Protein AF-A0A9P1BE77-F1 (afdb_monomer_lite)

InterPro domains:
  IPR003439 ABC transporter-like, ATP-binding domain [PF00005] (282-421)
  IPR003439 ABC transporter-like, ATP-binding domain [PS50893] (266-493)
  IPR003593 AAA+ ATPase domain [SM00382] (289-470)
  IPR003669 Thymidylate synthase ThyX [MF_01408] (840-1059)
  IPR003669 Thymidylate synthase ThyX [PF02511] (847-1041)
  IPR003669 Thymidylate synthase ThyX [PS51331] (843-1053)
  IPR003669 Thymidylate synthase ThyX [TIGR02170] (845-1051)
  IPR003669 Thymidylate synthase ThyX [cd20175] (847-1041)
  IPR017871 ABC transporter-like, conserved site [PS00211] (394-408)
  IPR027417 P-loop containing nucleoside triphosphate hydrolase [G3DSA:3.40.50.300] (255-488)
  IPR027417 P-loop containing nucleoside triphosphate hydrolase [SSF52540] (265-482)
  IPR032688 ABC-2 type transporter permease protein NosY-like [PF12679] (589-740)
  IPR036098 Thymidylate synthase ThyX superfamily [G3DSA:3.30.1360.170] (825-1066)
  IPR036098 Thymidylate synthase ThyX superfamily [SSF69796] (835-1059)

Organism: NCBI:txid2562237

pLDDT: mean 77.18, std 15.98, range [26.83, 97.75]

Sequence (1138 aa):
MLQVFRRKSYWIVIALGLLQFLIYWALIYAVNQVNFPKRIQGDILDFMGFGSTTSGDGNGYIRFMRQQSVIVMILLAFAGSLLVGTDFRMNSLPFYLSRRIDRRHYIVGKLLAVSAIVTLMTTVPALLLFFEYGFLTASVDYWVDNWEIPVSVIVYGLVICAVLSTLIVTLSAYLQRVAPIAITWSSVFVLLGSMSQFLRSGDGSHYWGLIDPWRDMRYVGRLCFGDFDNAQQEDFAWWALLVLVAVCTLAMAALVHRVRQTFMFLSFDHVTKLYGPVVGVNDISCRVGPGITGLLGANGAGKSTMMKLASGQLRPTSGTVTLDSHNAWSGAAKRCFGFSPDINSFYEEMTGREFVYAMTRLYGFSARESRERTERALEEVGMSDRADRHIAGCSHGMRQRIKLAQALVNNPPILLLDEPMTGIDPGGRREIGELLIQQAEQGKTILVSSHILVEVESLADSILMIARGRIVASGTLSDVRNLIDDQPFTVQIVVEPPRRMAALLLEFEEVHSVEVRGDTLTVRTQQPAQFFARVGELVMQEGDVMNLWRAFSTLVMLSFRRLLWSASTLMVSFPLLGCALFLVRRRYTFGYEGAEFRNEQIAFGHFSEELVLLIFVSFIMPICALAYATTSVGGDREDRTLLFLLVRPIPRWLVVLAKLIATLPLVLGLIVGSFWVYCRLAGPVGATAFELYLPAVFYMTVAYVSLFHLFAVSFRHSTIIALVYSLFMEILIGSMPGIVKRVTVSFFGKSMIFEMGADHGLNPPNPQWFVPMTTQGAGIMLAVISLAGLLLTLLIFSRREYRDLTCTRSGSTFIEWICNVMATNESVVNELRWKKFPLLDEGFVCLVDVMGDDQSVVQAARVSYGEGTKKVSDDRGLIRYLLRHRHTTPFEMAEVKLLVRVPMDTWRQWIRHRTANVNEYSTRYSLAIDAAQTTPADAWRTQAASNRQGSEGQLDVEQGRDLSAAEAELQAHTRRVYEQRIEMGVAREQARKDLPLSTYTEAYWKVDLHNLLHFLALRMDSHAQWEIRQYAAAIGEEIVKPLFPLVWEAFVDYRMEGMFLTRLDREVLVRLMARVQEAGRAVATDEDFMAVQDPTWESLTRCRERDECRAKLARLGIFGPVASPESAEQPDASSAKG

Structure (mmCIF, N/CA/C/O backbone):
data_AF-A0A9P1BE77-F1
#
_entry.id   AF-A0A9P1BE77-F1
#
loop_
_atom_site.group_PDB
_atom_site.id
_atom_site.type_symbol
_atom_site.label_atom_id
_atom_site.label_alt_id
_atom_site.label_comp_id
_atom_site.label_asym_id
_atom_site.label_entity_id
_atom_site.label_seq_id
_atom_site.pdbx_PDB_ins_code
_atom_site.Cartn_x
_atom_site.Cartn_y
_atom_site.Cartn_z
_atom_site.occupancy
_atom_site.B_iso_or_equiv
_atom_site.auth_seq_id
_atom_site.auth_comp_id
_atom_site.auth_asym_id
_atom_site.auth_atom_id
_atom_site.pdbx_PDB_model_num
ATOM 1 N N . MET A 1 1 ? 2.650 14.869 -10.933 1.00 29.39 1 MET A N 1
ATOM 2 C CA . MET A 1 1 ? 3.964 15.458 -11.309 1.00 29.39 1 MET A CA 1
ATOM 3 C C . MET A 1 1 ? 4.803 14.624 -12.290 1.00 29.39 1 MET A C 1
ATOM 5 O O . MET A 1 1 ? 5.363 15.210 -13.210 1.00 29.39 1 MET A O 1
ATOM 9 N N . LEU A 1 2 ? 4.869 13.288 -12.172 1.00 32.00 2 LEU A N 1
ATOM 10 C CA . LEU A 1 2 ? 5.559 12.408 -13.145 1.00 32.00 2 LEU A CA 1
ATOM 11 C C . LEU A 1 2 ? 5.125 12.657 -14.607 1.00 32.00 2 LEU A C 1
ATOM 13 O O . LEU A 1 2 ? 5.966 12.686 -15.498 1.00 32.00 2 LEU A O 1
ATOM 17 N N . GLN A 1 3 ? 3.842 12.951 -14.846 1.00 33.41 3 GLN A N 1
ATOM 18 C CA . GLN A 1 3 ? 3.325 13.350 -16.166 1.00 33.41 3 GLN A CA 1
ATOM 19 C C . GLN A 1 3 ? 3.852 14.711 -16.669 1.00 33.41 3 GLN A C 1
ATOM 21 O O . GLN A 1 3 ? 4.077 14.869 -17.866 1.00 33.41 3 GLN A O 1
ATOM 26 N N . VAL A 1 4 ? 4.111 15.679 -15.780 1.00 32.50 4 VAL A N 1
ATOM 27 C CA . VAL A 1 4 ? 4.649 17.008 -16.140 1.00 32.50 4 VAL A CA 1
ATOM 28 C C . VAL A 1 4 ? 6.129 16.906 -16.524 1.00 32.50 4 VAL A C 1
ATOM 30 O O . VAL A 1 4 ? 6.564 17.528 -17.491 1.00 32.50 4 VAL A O 1
ATOM 33 N N . PHE A 1 5 ? 6.900 16.066 -15.825 1.00 40.50 5 PHE A N 1
ATOM 34 C CA . PHE A 1 5 ? 8.304 15.811 -16.161 1.00 40.50 5 PHE A CA 1
ATOM 35 C C . PHE A 1 5 ? 8.463 14.914 -17.404 1.00 40.50 5 PHE A C 1
ATOM 37 O O . PHE A 1 5 ? 9.349 15.175 -18.219 1.00 40.50 5 PHE A O 1
ATOM 44 N N . ARG A 1 6 ? 7.559 13.936 -17.617 1.00 48.72 6 ARG A N 1
ATOM 45 C CA . ARG A 1 6 ? 7.414 13.204 -18.898 1.00 48.72 6 ARG A CA 1
ATOM 46 C C . ARG A 1 6 ? 7.205 14.179 -20.063 1.00 48.72 6 ARG A C 1
ATOM 48 O O . ARG A 1 6 ? 7.845 14.039 -21.096 1.00 48.72 6 ARG A O 1
ATOM 55 N N . ARG A 1 7 ? 6.379 15.215 -19.864 1.00 47.72 7 ARG A N 1
ATOM 56 C CA . ARG A 1 7 ? 6.187 16.301 -20.839 1.00 47.72 7 ARG A CA 1
ATOM 57 C C . ARG A 1 7 ? 7.489 17.062 -21.111 1.00 47.72 7 ARG A C 1
ATOM 59 O O . ARG A 1 7 ? 7.829 17.259 -22.266 1.00 47.72 7 ARG A O 1
ATOM 66 N N . LYS A 1 8 ? 8.245 17.463 -20.081 1.00 49.22 8 LYS A N 1
ATOM 67 C CA . LYS A 1 8 ? 9.486 18.251 -20.256 1.00 49.22 8 LYS A CA 1
ATOM 68 C C . LYS A 1 8 ? 10.626 17.477 -20.931 1.00 49.22 8 LYS A C 1
ATOM 70 O O . LYS A 1 8 ? 11.307 18.035 -21.779 1.00 49.22 8 LYS A O 1
ATOM 75 N N . SER A 1 9 ? 10.823 16.204 -20.591 1.00 52.28 9 SER A N 1
ATOM 76 C CA . SER A 1 9 ? 11.863 15.359 -21.210 1.00 52.28 9 SER A CA 1
ATOM 77 C C . SER A 1 9 ? 11.559 15.036 -22.677 1.00 52.28 9 SER A C 1
ATOM 79 O O . SER A 1 9 ? 12.467 15.048 -23.502 1.00 52.28 9 SER A O 1
ATOM 81 N N . TYR A 1 10 ? 10.281 14.864 -23.021 1.00 58.88 10 TYR A N 1
ATOM 82 C CA . TYR A 1 10 ? 9.813 14.772 -24.406 1.00 58.88 10 TYR A CA 1
ATOM 83 C C . TYR A 1 10 ? 10.178 16.016 -25.233 1.00 58.88 10 TYR A C 1
ATOM 85 O O . TYR A 1 10 ? 10.749 15.897 -26.315 1.00 58.88 10 TYR A O 1
ATOM 93 N N . TRP A 1 11 ? 9.936 17.213 -24.688 1.00 59.59 11 TRP A N 1
ATOM 94 C CA . TRP A 1 11 ? 10.310 18.466 -25.350 1.00 59.59 11 TRP A CA 1
ATOM 95 C C . TRP A 1 11 ? 11.821 18.632 -25.514 1.00 59.59 11 TRP A C 1
ATOM 97 O O . TRP A 1 11 ? 12.246 19.179 -26.522 1.00 59.59 11 TRP A O 1
ATOM 107 N N . ILE A 1 12 ? 12.634 18.128 -24.580 1.00 62.78 12 ILE A N 1
ATOM 108 C CA . ILE A 1 12 ? 14.101 18.158 -24.702 1.00 62.78 12 ILE A CA 1
ATOM 109 C C . ILE A 1 12 ? 14.577 17.266 -25.856 1.00 62.78 12 ILE A C 1
ATOM 111 O O . ILE A 1 12 ? 15.425 17.692 -26.632 1.00 62.78 12 ILE A O 1
ATOM 115 N N . VAL A 1 13 ? 14.025 16.056 -26.005 1.00 61.56 13 VAL A N 1
ATOM 116 C CA . VAL A 1 13 ? 14.391 15.148 -27.110 1.00 61.56 13 VAL A CA 1
ATOM 117 C C . VAL A 1 13 ? 14.004 15.746 -28.465 1.00 61.56 13 VAL A C 1
ATOM 119 O O . VAL A 1 13 ? 14.805 15.724 -29.397 1.00 61.56 13 VAL A O 1
ATOM 122 N N . ILE A 1 14 ? 12.813 16.344 -28.560 1.00 63.09 14 ILE A N 1
ATOM 123 C CA . ILE A 1 14 ? 12.376 17.053 -29.770 1.00 63.09 14 ILE A CA 1
ATOM 124 C C . ILE A 1 14 ? 13.252 18.277 -30.039 1.00 63.09 14 ILE A C 1
ATOM 126 O O . ILE A 1 14 ? 13.672 18.477 -31.173 1.00 63.09 14 ILE A O 1
ATOM 130 N N . ALA A 1 15 ? 13.572 19.070 -29.014 1.00 65.06 15 ALA A N 1
ATOM 131 C CA . ALA A 1 15 ? 14.424 20.247 -29.154 1.00 65.06 15 ALA A CA 1
ATOM 132 C C . ALA A 1 15 ? 15.838 19.880 -29.623 1.00 65.06 15 ALA A C 1
ATOM 134 O O . ALA A 1 15 ? 16.375 20.562 -30.487 1.00 65.06 15 ALA A O 1
ATOM 135 N N . LEU A 1 16 ? 16.422 18.791 -29.110 1.00 63.84 16 LEU A N 1
ATOM 136 C CA . LEU A 1 16 ? 17.720 18.285 -29.568 1.00 63.84 16 LEU A CA 1
ATOM 137 C C . LEU A 1 16 ? 17.672 17.829 -31.029 1.00 63.84 16 LEU A C 1
ATOM 139 O O . LEU A 1 16 ? 18.582 18.140 -31.791 1.00 63.84 16 LEU A O 1
ATOM 143 N N . GLY A 1 17 ? 16.605 17.141 -31.440 1.00 63.19 17 GLY A N 1
ATOM 144 C CA . GLY A 1 17 ? 16.432 16.764 -32.842 1.00 63.19 17 GLY A CA 1
ATOM 145 C C . GLY A 1 17 ? 16.229 17.947 -33.779 1.00 63.19 17 GLY A C 1
ATOM 146 O O . GLY A 1 17 ? 16.833 17.987 -34.844 1.00 63.19 17 GLY A O 1
ATOM 147 N N . LEU A 1 18 ? 15.429 18.934 -33.370 1.00 66.56 18 LEU A N 1
ATOM 148 C CA . LEU A 1 18 ? 15.227 20.170 -34.128 1.00 66.56 18 LEU A CA 1
ATOM 149 C C . LEU A 1 18 ? 16.513 20.993 -34.219 1.00 66.56 18 LEU A C 1
ATOM 151 O O . LEU A 1 18 ? 16.842 21.484 -35.292 1.00 66.56 18 LEU A O 1
ATOM 155 N N . LEU A 1 19 ? 17.269 21.112 -33.125 1.00 67.12 19 LEU A N 1
ATOM 156 C CA . LEU A 1 19 ? 18.573 21.773 -33.125 1.00 67.12 19 LEU A CA 1
ATOM 157 C C . LEU A 1 19 ? 19.537 21.076 -34.089 1.00 67.12 19 LEU A C 1
ATOM 159 O O . LEU A 1 19 ? 20.232 21.740 -34.849 1.00 67.12 19 LEU A O 1
ATOM 163 N N . GLN A 1 20 ? 19.553 19.743 -34.097 1.00 65.12 20 GLN A N 1
ATOM 164 C CA . GLN A 1 20 ? 20.395 18.983 -35.013 1.00 65.12 20 GLN A CA 1
ATOM 165 C C . GLN A 1 20 ? 19.962 19.152 -36.471 1.00 65.12 20 GLN A C 1
ATOM 167 O O . GLN A 1 20 ? 20.822 19.310 -37.337 1.00 65.12 20 GLN A O 1
ATOM 172 N N . PHE A 1 21 ? 18.655 19.155 -36.746 1.00 68.38 21 PHE A N 1
ATOM 173 C CA . PHE A 1 21 ? 18.129 19.505 -38.063 1.00 68.38 21 PHE A CA 1
ATOM 174 C C . PHE A 1 21 ? 18.624 20.888 -38.489 1.00 68.38 21 PHE A C 1
ATOM 176 O O . PHE A 1 21 ? 19.193 20.999 -39.566 1.00 68.38 21 PHE A O 1
ATOM 183 N N . LEU A 1 22 ? 18.506 21.901 -37.625 1.00 68.62 22 LEU A N 1
ATOM 184 C CA . LEU A 1 22 ? 18.989 23.257 -37.899 1.00 68.62 22 LEU A CA 1
ATOM 185 C C . LEU A 1 22 ? 20.503 23.305 -38.150 1.00 68.62 22 LEU A C 1
ATOM 187 O O . LEU A 1 22 ? 20.944 24.070 -38.999 1.00 68.62 22 LEU A O 1
ATOM 191 N N . ILE A 1 23 ? 21.299 22.481 -37.459 1.00 66.50 23 ILE A N 1
ATOM 192 C CA . ILE A 1 23 ? 22.749 22.373 -37.683 1.00 66.50 23 ILE A CA 1
ATOM 193 C C . ILE A 1 23 ? 23.048 21.770 -39.060 1.00 66.50 23 ILE A C 1
ATOM 195 O O . ILE A 1 23 ? 23.810 22.361 -39.820 1.00 66.50 23 ILE A O 1
ATOM 199 N N . TYR A 1 24 ? 22.450 20.622 -39.400 1.00 66.38 24 TYR A N 1
ATOM 200 C CA . TYR A 1 24 ? 22.635 19.994 -40.717 1.00 66.38 24 TYR A CA 1
ATOM 201 C C . TYR A 1 24 ? 22.131 20.896 -41.839 1.00 66.38 24 TYR A C 1
ATOM 203 O O . TYR A 1 24 ? 22.787 21.027 -42.865 1.00 66.38 24 TYR A O 1
ATOM 211 N N . TRP A 1 25 ? 20.992 21.542 -41.616 1.00 69.50 25 TRP A N 1
ATOM 212 C CA . TRP A 1 25 ? 20.415 22.526 -42.512 1.00 69.50 25 TRP A CA 1
ATOM 213 C C . TRP A 1 25 ? 21.378 23.694 -42.747 1.00 69.50 25 TRP A C 1
ATOM 215 O O . TRP A 1 25 ? 21.758 23.943 -43.886 1.00 69.50 25 TRP A O 1
ATOM 225 N N . ALA A 1 26 ? 21.868 24.339 -41.683 1.00 66.50 26 ALA A N 1
ATOM 226 C CA . ALA A 1 26 ? 22.806 25.455 -41.782 1.00 66.50 26 ALA A CA 1
ATOM 227 C C . ALA A 1 26 ? 24.132 25.053 -42.447 1.00 66.50 26 ALA A C 1
ATOM 229 O O . ALA A 1 26 ? 24.709 25.845 -43.186 1.00 66.50 26 ALA A O 1
ATOM 230 N N . LEU A 1 27 ? 24.611 23.827 -42.214 1.00 63.72 27 LEU A N 1
ATOM 231 C CA . LEU A 1 27 ? 25.818 23.285 -42.843 1.00 63.72 27 LEU A CA 1
ATOM 232 C C . LEU A 1 27 ? 25.623 22.998 -44.333 1.00 63.72 27 LEU A C 1
ATOM 234 O O . LEU A 1 27 ? 26.462 23.404 -45.129 1.00 63.72 27 LEU A O 1
ATOM 238 N N . ILE A 1 28 ? 24.529 22.339 -44.726 1.00 64.94 28 ILE A N 1
ATOM 239 C CA . ILE A 1 28 ? 24.207 22.076 -46.139 1.00 64.94 28 ILE A CA 1
ATOM 240 C C . ILE A 1 28 ? 23.985 23.401 -46.877 1.00 64.94 28 ILE A C 1
ATOM 242 O O . ILE A 1 28 ? 24.505 23.593 -47.976 1.00 64.94 28 ILE A O 1
ATOM 246 N N . TYR A 1 29 ? 23.285 24.345 -46.245 1.00 66.19 29 TYR A N 1
ATOM 247 C CA . TYR A 1 29 ? 23.108 25.702 -46.748 1.00 66.19 29 TYR A CA 1
ATOM 248 C C . TYR A 1 29 ? 24.457 26.411 -46.927 1.00 66.19 29 TYR A C 1
ATOM 250 O O . TYR A 1 29 ? 24.741 26.933 -48.002 1.00 66.19 29 TYR A O 1
ATOM 258 N N . ALA A 1 30 ? 25.330 26.379 -45.914 1.00 63.09 30 ALA A N 1
ATOM 259 C CA . ALA A 1 30 ? 26.655 26.986 -45.985 1.00 63.09 30 ALA A CA 1
ATOM 260 C C . ALA A 1 30 ? 27.528 26.347 -47.072 1.00 63.09 30 ALA A C 1
ATOM 262 O O . ALA A 1 30 ? 28.193 27.068 -47.802 1.00 63.09 30 ALA A O 1
ATOM 263 N N . VAL A 1 31 ? 27.510 25.022 -47.227 1.00 63.19 31 VAL A N 1
ATOM 264 C CA . VAL A 1 31 ? 28.279 24.333 -48.274 1.00 63.19 31 VAL A CA 1
ATOM 265 C C . VAL A 1 31 ? 27.791 24.710 -49.674 1.00 63.19 31 VAL A C 1
ATOM 267 O O . VAL A 1 31 ? 28.625 24.901 -50.555 1.00 63.19 31 VAL A O 1
ATOM 270 N N . ASN A 1 32 ? 26.478 24.849 -49.881 1.00 62.34 32 ASN A N 1
ATOM 271 C CA . ASN A 1 32 ? 25.909 25.164 -51.195 1.00 62.34 32 ASN A CA 1
ATOM 272 C C . ASN A 1 32 ? 25.965 26.663 -51.551 1.00 62.34 32 ASN A C 1
ATOM 274 O O . ASN A 1 32 ? 26.059 26.991 -52.729 1.00 62.34 32 ASN A O 1
ATOM 278 N N . GLN A 1 33 ? 25.907 27.569 -50.567 1.00 61.91 33 GLN A N 1
ATOM 279 C CA . GLN A 1 33 ? 25.839 29.025 -50.791 1.00 61.91 33 GLN A CA 1
ATOM 280 C C . GLN A 1 33 ? 27.167 29.754 -50.551 1.00 61.91 33 GLN A C 1
ATOM 282 O O . GLN A 1 33 ? 27.443 30.777 -51.177 1.00 61.91 33 GLN A O 1
ATOM 287 N N . VAL A 1 34 ? 28.008 29.257 -49.640 1.00 59.88 34 VAL A N 1
ATOM 288 C CA . VAL A 1 34 ? 29.334 29.829 -49.384 1.00 59.88 34 VAL A CA 1
ATOM 289 C C . VAL A 1 34 ? 30.320 29.126 -50.305 1.00 59.88 34 VAL A C 1
ATOM 291 O O . VAL A 1 34 ? 30.461 27.906 -50.272 1.00 59.88 34 VAL A O 1
ATOM 294 N N . ASN A 1 35 ? 30.999 29.907 -51.145 1.00 58.97 35 ASN A N 1
ATOM 295 C CA . ASN A 1 35 ? 31.899 29.437 -52.199 1.00 58.97 35 ASN A CA 1
ATOM 296 C C . ASN A 1 35 ? 33.215 28.880 -51.607 1.00 58.97 35 ASN A C 1
ATOM 298 O O . ASN A 1 35 ? 34.297 29.446 -51.770 1.00 58.97 35 ASN A O 1
ATOM 302 N N . PHE A 1 36 ? 33.120 27.798 -50.836 1.00 62.56 36 PHE A N 1
ATOM 303 C CA . PHE A 1 36 ? 34.270 27.098 -50.288 1.00 62.56 36 PHE A CA 1
ATOM 304 C C . PHE A 1 36 ? 35.073 26.446 -51.428 1.00 62.56 36 PHE A C 1
ATOM 306 O O . PHE A 1 36 ? 34.495 25.971 -52.407 1.00 62.56 36 PHE A O 1
ATOM 313 N N . PRO A 1 37 ? 36.410 26.358 -51.315 1.00 67.81 37 PRO A N 1
ATOM 314 C CA . PRO A 1 37 ? 37.217 25.563 -52.236 1.00 67.81 37 PRO A CA 1
ATOM 315 C C . PRO A 1 37 ? 36.668 24.131 -52.335 1.00 67.81 37 PRO A C 1
ATOM 317 O O . PRO A 1 37 ? 36.415 23.510 -51.303 1.00 67.81 37 PRO A O 1
ATOM 320 N N . LYS A 1 38 ? 36.540 23.576 -53.552 1.00 62.75 38 LYS A N 1
ATOM 321 C CA . LYS A 1 38 ? 35.925 22.250 -53.808 1.00 62.75 38 LYS A CA 1
ATOM 322 C C . LYS A 1 38 ? 36.466 21.114 -52.928 1.00 62.75 38 LYS A C 1
ATOM 324 O O . LYS A 1 38 ? 35.734 20.191 -52.597 1.00 62.75 38 LYS A O 1
ATOM 329 N N . ARG A 1 39 ? 37.737 21.197 -52.524 1.00 61.66 39 ARG A N 1
ATOM 330 C CA . ARG A 1 39 ? 38.373 20.247 -51.600 1.00 61.66 39 ARG A CA 1
ATOM 331 C C . ARG A 1 39 ? 37.773 20.315 -50.189 1.00 61.66 39 ARG A C 1
ATOM 333 O O . ARG A 1 39 ? 37.453 19.285 -49.623 1.00 61.66 39 ARG A O 1
ATOM 340 N N . ILE A 1 40 ? 37.546 21.525 -49.674 1.00 62.09 40 ILE A N 1
ATOM 341 C CA . ILE A 1 40 ? 36.939 21.765 -48.356 1.00 62.09 40 ILE A CA 1
ATOM 342 C C . ILE A 1 40 ? 35.447 21.404 -48.376 1.00 62.09 40 ILE A C 1
ATOM 344 O O . ILE A 1 40 ? 34.953 20.830 -47.412 1.00 62.09 40 ILE A O 1
ATOM 348 N N . GLN A 1 41 ? 34.733 21.679 -49.477 1.00 62.16 41 GLN A N 1
ATOM 349 C CA . GLN A 1 41 ? 33.351 21.205 -49.645 1.00 62.16 41 GLN A CA 1
ATOM 350 C C . GLN A 1 41 ? 33.278 19.676 -49.624 1.00 62.16 41 GLN A C 1
ATOM 352 O O . GLN A 1 41 ? 32.469 19.128 -48.882 1.00 62.16 41 GLN A O 1
ATOM 357 N N . GLY A 1 42 ? 34.143 18.997 -50.387 1.00 60.47 42 GLY A N 1
ATOM 358 C CA . GLY A 1 42 ? 34.226 17.536 -50.402 1.00 60.47 42 GLY A CA 1
ATOM 359 C C . GLY A 1 42 ? 34.495 16.959 -49.013 1.00 60.47 42 GLY A C 1
ATOM 360 O O . GLY A 1 42 ? 33.744 16.102 -48.562 1.00 60.47 42 GLY A O 1
ATOM 361 N N . ASP A 1 43 ? 35.473 17.509 -48.289 1.00 58.91 43 ASP A N 1
ATOM 362 C CA . ASP A 1 43 ? 35.823 17.057 -46.937 1.00 58.91 43 ASP A CA 1
ATOM 363 C C . ASP A 1 43 ? 34.664 17.252 -45.931 1.00 58.91 43 ASP A C 1
ATOM 365 O O . ASP A 1 43 ? 34.422 16.395 -45.078 1.00 58.91 43 ASP A O 1
ATOM 369 N N . ILE A 1 44 ? 33.909 18.357 -46.030 1.00 61.59 44 ILE A N 1
ATOM 370 C CA . ILE A 1 44 ? 32.742 18.627 -45.169 1.00 61.59 44 ILE A CA 1
ATOM 371 C C . ILE A 1 44 ? 31.574 17.683 -45.500 1.00 61.59 44 ILE A C 1
ATOM 373 O O . ILE A 1 44 ? 30.901 17.181 -44.595 1.00 61.59 44 ILE A O 1
ATOM 377 N N . LEU A 1 45 ? 31.324 17.426 -46.785 1.00 61.41 45 LEU A N 1
ATOM 378 C CA . LEU A 1 45 ? 30.243 16.551 -47.239 1.00 61.41 45 LEU A CA 1
ATOM 379 C C . LEU A 1 45 ? 30.536 15.066 -46.962 1.00 61.41 45 LEU A C 1
ATOM 381 O O . LEU A 1 45 ? 29.634 14.337 -46.531 1.00 61.41 45 LEU A O 1
ATOM 385 N N . ASP A 1 46 ? 31.791 14.633 -47.105 1.00 60.09 46 ASP A N 1
ATOM 386 C CA . ASP A 1 46 ? 32.250 13.295 -46.718 1.00 60.09 46 ASP A CA 1
ATOM 387 C C . ASP A 1 46 ? 32.153 13.097 -45.200 1.00 60.09 46 ASP A C 1
ATOM 389 O O . ASP A 1 46 ? 31.643 12.071 -44.746 1.00 60.09 46 ASP A O 1
ATOM 393 N N . PHE A 1 47 ? 32.530 14.105 -44.403 1.00 56.62 47 PHE A N 1
ATOM 394 C CA . PHE A 1 47 ? 32.381 14.081 -42.943 1.00 56.62 47 PHE A CA 1
ATOM 395 C C . PHE A 1 47 ? 30.919 13.912 -42.497 1.00 56.62 47 PHE A C 1
ATOM 397 O O . PHE A 1 47 ? 30.627 13.155 -41.572 1.00 56.62 47 PHE A O 1
ATOM 404 N N . MET A 1 48 ? 29.977 14.567 -43.180 1.00 55.38 48 MET A N 1
ATOM 405 C CA . MET A 1 48 ? 28.538 14.422 -42.920 1.00 55.38 48 MET A CA 1
ATOM 406 C C . MET A 1 48 ? 27.936 13.133 -43.522 1.00 55.38 48 MET A C 1
ATOM 408 O O . MET A 1 48 ? 26.742 12.854 -43.373 1.00 55.38 48 MET A O 1
ATOM 412 N N . GLY A 1 49 ? 28.750 12.323 -44.203 1.00 56.31 49 GLY A N 1
ATOM 413 C CA . GLY A 1 49 ? 28.349 11.069 -44.832 1.00 56.31 49 GLY A CA 1
ATOM 414 C C . GLY A 1 49 ? 27.426 11.243 -46.043 1.00 56.31 49 GLY A C 1
ATOM 415 O O . GLY A 1 49 ? 26.675 10.311 -46.361 1.00 56.31 49 GLY A O 1
ATOM 416 N N . PHE A 1 50 ? 27.470 12.416 -46.687 1.00 55.84 50 PHE A N 1
ATOM 417 C CA . PHE A 1 50 ? 26.827 12.696 -47.975 1.00 55.84 50 PHE A CA 1
ATOM 418 C C . PHE A 1 50 ? 27.698 12.286 -49.165 1.00 55.84 50 PHE A C 1
ATOM 420 O O . PHE A 1 50 ? 27.153 12.096 -50.249 1.00 55.84 50 PHE A O 1
ATOM 427 N N . GLY A 1 51 ? 28.994 12.035 -48.964 1.00 57.75 51 GLY A N 1
ATOM 428 C CA . GLY A 1 51 ? 29.935 11.762 -50.053 1.00 57.75 51 GLY A CA 1
ATOM 429 C C . GLY A 1 51 ? 30.538 13.059 -50.606 1.00 57.75 51 GLY A C 1
ATOM 430 O O . GLY A 1 51 ? 30.375 14.119 -50.015 1.00 57.75 51 GLY A O 1
ATOM 431 N N . SER A 1 52 ? 31.145 13.010 -51.792 1.00 53.06 52 SER A N 1
ATOM 432 C CA . SER A 1 52 ? 31.798 14.171 -52.420 1.00 53.06 52 SER A CA 1
ATOM 433 C C . SER A 1 52 ? 30.847 15.224 -53.021 1.00 53.06 52 SER A C 1
ATOM 435 O O . SER A 1 52 ? 31.317 16.258 -53.496 1.00 53.06 52 SER A O 1
ATOM 437 N N . THR A 1 53 ? 29.527 14.984 -53.037 1.00 52.66 53 THR A N 1
ATOM 438 C CA . THR A 1 53 ? 28.516 15.877 -53.639 1.00 52.66 53 THR A CA 1
ATOM 439 C C . THR A 1 53 ? 27.170 15.834 -52.902 1.00 52.66 53 THR A C 1
ATOM 441 O O . THR A 1 53 ? 26.720 14.778 -52.460 1.00 52.66 53 THR A O 1
ATOM 444 N N . THR A 1 54 ? 26.505 16.990 -52.799 1.00 56.06 54 THR A N 1
ATOM 445 C CA . THR A 1 54 ? 25.080 17.133 -52.451 1.00 56.06 54 THR A CA 1
ATOM 446 C C . THR A 1 54 ? 24.279 17.375 -53.726 1.00 56.06 54 THR A C 1
ATOM 448 O O . THR A 1 54 ? 24.142 18.516 -54.164 1.00 56.06 54 THR A O 1
ATOM 451 N N . SER A 1 55 ? 23.783 16.309 -54.352 1.00 59.66 55 SER A N 1
ATOM 452 C CA . SER A 1 55 ? 22.865 16.395 -55.489 1.00 59.66 55 SER A CA 1
ATOM 453 C C . SER A 1 55 ? 21.417 16.505 -55.001 1.00 59.66 55 SER A C 1
ATOM 455 O O . SER A 1 55 ? 21.025 15.861 -54.029 1.00 59.66 55 SER A O 1
ATOM 457 N N . GLY A 1 56 ? 20.608 17.334 -55.667 1.00 61.94 56 GLY A N 1
ATOM 458 C CA . GLY A 1 56 ? 19.163 17.446 -55.422 1.00 61.94 56 GLY A CA 1
ATOM 459 C C . GLY A 1 56 ? 18.344 16.276 -55.985 1.00 61.94 56 GLY A C 1
ATOM 460 O O . GLY A 1 56 ? 17.169 16.472 -56.279 1.00 61.94 56 GLY A O 1
ATOM 461 N N . ASP A 1 57 ? 18.971 15.110 -56.171 1.00 67.62 57 ASP A N 1
ATOM 462 C CA . ASP A 1 57 ? 18.391 13.885 -56.728 1.00 67.62 57 ASP A CA 1
ATOM 463 C C . ASP A 1 57 ? 17.879 12.938 -55.623 1.00 67.62 57 ASP A C 1
ATOM 465 O O . ASP A 1 57 ? 18.106 13.148 -54.426 1.00 67.62 57 ASP A O 1
ATOM 469 N N . GLY A 1 58 ? 17.187 11.864 -56.016 1.00 65.50 58 GLY A N 1
ATOM 470 C CA . GLY A 1 58 ? 16.645 10.869 -55.083 1.00 65.50 58 GLY A CA 1
ATOM 471 C C . GLY A 1 58 ? 17.694 10.265 -54.135 1.00 65.50 58 GLY A C 1
ATOM 472 O O . GLY A 1 58 ? 17.430 10.098 -52.940 1.00 65.50 58 GLY A O 1
ATOM 473 N N . ASN A 1 59 ? 18.918 10.011 -54.612 1.00 69.81 59 ASN A N 1
ATOM 474 C CA . ASN A 1 59 ? 20.016 9.471 -53.804 1.00 69.81 59 ASN A CA 1
ATOM 475 C C . ASN A 1 59 ? 20.466 10.434 -52.692 1.00 69.81 59 ASN A C 1
ATOM 477 O O . ASN A 1 59 ? 20.768 9.984 -51.577 1.00 69.81 59 ASN A O 1
ATOM 481 N N . GLY A 1 60 ? 20.472 11.742 -52.957 1.00 70.38 60 GLY A N 1
ATOM 482 C CA . GLY A 1 60 ? 20.724 12.785 -51.963 1.00 70.38 60 GLY A CA 1
ATOM 483 C C . GLY A 1 60 ? 19.729 12.731 -50.799 1.00 70.38 60 GLY A C 1
ATOM 484 O O . GLY A 1 60 ? 20.134 12.679 -49.629 1.00 70.38 60 GLY A O 1
ATOM 485 N N . TYR A 1 61 ? 18.430 12.627 -51.098 1.00 73.81 61 TYR A N 1
ATOM 486 C CA . TYR A 1 61 ? 17.372 12.536 -50.081 1.00 73.81 61 TYR A CA 1
ATOM 487 C C . TYR A 1 61 ? 17.391 11.210 -49.309 1.00 73.81 61 TYR A C 1
ATOM 489 O O . TYR A 1 61 ? 17.175 11.207 -48.092 1.00 73.81 61 TYR A O 1
ATOM 497 N N . ILE A 1 62 ? 17.720 10.087 -49.962 1.00 73.69 62 ILE A N 1
ATOM 498 C CA . ILE A 1 62 ? 17.912 8.790 -49.288 1.00 73.69 62 ILE A CA 1
ATOM 499 C C . ILE A 1 62 ? 19.063 8.877 -48.275 1.00 73.69 62 ILE A C 1
ATOM 501 O O . ILE A 1 62 ? 18.925 8.415 -47.135 1.00 73.69 62 ILE A O 1
ATOM 505 N N . ARG A 1 63 ? 20.199 9.486 -48.653 1.00 72.44 63 ARG A N 1
ATOM 506 C CA . ARG A 1 63 ? 21.348 9.687 -47.750 1.00 72.44 63 ARG A CA 1
ATOM 507 C C . ARG A 1 63 ? 20.987 10.607 -46.586 1.00 72.44 63 ARG A C 1
ATOM 509 O O . ARG A 1 63 ? 21.298 10.263 -45.444 1.00 72.44 63 ARG A O 1
ATOM 516 N N . PHE A 1 64 ? 20.281 11.707 -46.852 1.00 74.25 64 PHE A N 1
ATOM 517 C CA . PHE A 1 64 ? 19.804 12.634 -45.824 1.00 74.25 64 PHE A CA 1
ATOM 518 C C . PHE A 1 64 ? 18.900 11.933 -44.802 1.00 74.25 64 PHE A C 1
ATOM 520 O O . PHE A 1 64 ? 19.181 11.943 -43.601 1.00 74.25 64 PHE A O 1
ATOM 527 N N . MET A 1 65 ? 17.849 11.253 -45.272 1.00 73.56 65 MET A N 1
ATOM 528 C CA . MET A 1 65 ? 16.912 10.559 -44.390 1.00 73.56 65 MET A CA 1
ATOM 529 C C . MET A 1 65 ? 17.566 9.413 -43.627 1.00 73.56 65 MET A C 1
ATOM 531 O O . MET A 1 65 ? 17.195 9.180 -42.479 1.00 73.56 65 MET A O 1
ATOM 535 N N . ARG A 1 66 ? 18.571 8.731 -44.192 1.00 74.81 66 ARG A N 1
ATOM 536 C CA . ARG A 1 66 ? 19.369 7.740 -43.455 1.00 74.81 66 ARG A CA 1
ATOM 537 C C . ARG A 1 66 ? 20.100 8.379 -42.279 1.00 74.81 66 ARG A C 1
ATOM 539 O O . ARG A 1 66 ? 19.992 7.868 -41.168 1.00 74.81 66 ARG A O 1
ATOM 546 N N . GLN A 1 67 ? 20.832 9.472 -42.508 1.00 71.38 67 GLN A N 1
ATOM 547 C CA . GLN A 1 67 ? 21.579 10.134 -41.433 1.00 71.38 67 GLN A CA 1
ATOM 548 C C . GLN A 1 67 ? 20.642 10.627 -40.328 1.00 71.38 67 GLN A C 1
ATOM 550 O O . GLN A 1 67 ? 20.897 10.389 -39.147 1.00 71.38 67 GLN A O 1
ATOM 555 N N . GLN A 1 68 ? 19.503 11.215 -40.703 1.00 72.12 68 GLN A N 1
ATOM 556 C CA . GLN A 1 68 ? 18.482 11.612 -39.733 1.00 72.12 68 GLN A CA 1
ATOM 557 C C . GLN A 1 68 ? 17.882 10.406 -39.003 1.00 72.12 68 GLN A C 1
ATOM 559 O O . GLN A 1 68 ? 17.726 10.444 -37.788 1.00 72.12 68 GLN A O 1
ATOM 564 N N . SER A 1 69 ? 17.616 9.297 -39.695 1.00 71.44 69 SER A N 1
ATOM 565 C CA . SER A 1 69 ? 17.045 8.091 -39.084 1.00 71.44 69 SER A CA 1
ATOM 566 C C . SER A 1 69 ? 17.975 7.461 -38.046 1.00 71.44 69 SER A C 1
ATOM 568 O O . SER A 1 69 ? 17.492 7.022 -37.005 1.00 71.44 69 SER A O 1
ATOM 570 N N . VAL A 1 70 ? 19.295 7.455 -38.269 1.00 69.62 70 VAL A N 1
ATOM 571 C CA . VAL A 1 70 ? 20.283 6.977 -37.278 1.00 69.62 70 VAL A CA 1
ATOM 572 C C . VAL A 1 70 ? 20.181 7.781 -35.984 1.00 69.62 70 VAL A C 1
ATOM 574 O O . VAL A 1 70 ? 20.134 7.218 -34.889 1.00 69.62 70 VAL A O 1
ATOM 577 N N . ILE A 1 71 ? 20.074 9.100 -36.113 1.00 67.19 71 ILE A N 1
ATOM 578 C CA . ILE A 1 71 ? 19.958 10.022 -34.983 1.00 67.19 71 ILE A CA 1
ATOM 579 C C . ILE A 1 71 ? 18.603 9.846 -34.286 1.00 67.19 71 ILE A C 1
ATOM 581 O O . ILE A 1 71 ? 18.534 9.744 -33.062 1.00 67.19 71 ILE A O 1
ATOM 585 N N . VAL A 1 72 ? 17.521 9.750 -35.057 1.00 69.31 72 VAL A N 1
ATOM 586 C CA . VAL A 1 72 ? 16.154 9.551 -34.561 1.00 69.31 72 VAL A CA 1
ATOM 587 C C . VAL A 1 72 ? 16.014 8.232 -33.827 1.00 69.31 72 VAL A C 1
ATOM 589 O O . VAL A 1 72 ? 15.404 8.190 -32.764 1.00 69.31 72 VAL A O 1
ATOM 592 N N . MET A 1 73 ? 16.623 7.168 -34.335 1.00 71.00 73 MET A N 1
ATOM 593 C CA . MET A 1 73 ? 16.663 5.868 -33.682 1.00 71.00 73 MET A CA 1
ATOM 594 C C . MET A 1 73 ? 17.368 5.946 -32.327 1.00 71.00 73 MET A C 1
ATOM 596 O O . MET A 1 73 ? 16.842 5.446 -31.337 1.00 71.00 73 MET A O 1
ATOM 600 N N . ILE A 1 74 ? 18.525 6.605 -32.265 1.00 66.31 74 ILE A N 1
ATOM 601 C CA . ILE A 1 74 ? 19.259 6.831 -31.017 1.00 66.31 74 ILE A CA 1
ATOM 602 C C . ILE A 1 74 ? 18.371 7.596 -30.020 1.00 66.31 74 ILE A C 1
ATOM 604 O O . ILE A 1 74 ? 18.154 7.140 -28.898 1.00 66.31 74 ILE A O 1
ATOM 608 N N . LEU A 1 75 ? 17.769 8.708 -30.449 1.00 67.56 75 LEU A N 1
ATOM 609 C CA . LEU A 1 75 ? 16.893 9.539 -29.617 1.00 67.56 75 LEU A CA 1
ATOM 610 C C . LEU A 1 75 ? 15.625 8.798 -29.157 1.00 67.56 75 LEU A C 1
ATOM 612 O O . LEU A 1 75 ? 15.200 8.928 -28.004 1.00 67.56 75 LEU A O 1
ATOM 616 N N . LEU A 1 76 ? 15.034 7.979 -30.027 1.00 69.12 76 LEU A N 1
ATOM 617 C CA . LEU A 1 76 ? 13.836 7.200 -29.736 1.00 69.12 76 LEU A CA 1
ATOM 618 C C . LEU A 1 76 ? 14.108 5.920 -28.952 1.00 69.12 76 LEU A C 1
ATOM 620 O O . LEU A 1 76 ? 13.220 5.483 -28.228 1.00 69.12 76 LEU A O 1
ATOM 624 N N . ALA A 1 77 ? 15.308 5.348 -29.006 1.00 67.81 77 ALA A N 1
ATOM 625 C CA . ALA A 1 77 ? 15.723 4.308 -28.071 1.00 67.81 77 ALA A CA 1
ATOM 626 C C . ALA A 1 77 ? 15.676 4.844 -26.625 1.00 67.81 77 ALA A C 1
ATOM 628 O O . ALA A 1 77 ? 15.230 4.148 -25.708 1.00 67.81 77 ALA A O 1
ATOM 629 N N . PHE A 1 78 ? 16.021 6.123 -26.413 1.00 65.12 78 PHE A N 1
ATOM 630 C CA . PHE A 1 78 ? 15.870 6.782 -25.109 1.00 65.12 78 PHE A CA 1
ATOM 631 C C . PHE A 1 78 ? 14.411 7.063 -24.779 1.00 65.12 78 PHE A C 1
ATOM 633 O O . PHE A 1 78 ? 13.949 6.738 -23.678 1.00 65.12 78 PHE A O 1
ATOM 640 N N . ALA A 1 79 ? 13.672 7.625 -25.737 1.00 65.25 79 ALA A N 1
ATOM 641 C CA . ALA A 1 79 ? 12.266 7.952 -25.550 1.00 65.25 79 ALA A CA 1
ATOM 642 C C . ALA A 1 79 ? 11.402 6.699 -25.348 1.00 65.25 79 ALA A C 1
ATOM 644 O O . ALA A 1 79 ? 10.466 6.746 -24.563 1.00 65.25 79 ALA A O 1
ATOM 645 N N . GLY A 1 80 ? 11.727 5.566 -25.971 1.00 69.81 80 GLY A N 1
ATOM 646 C CA . GLY A 1 80 ? 10.989 4.305 -25.884 1.00 69.81 80 GLY A CA 1
ATOM 647 C C . GLY A 1 80 ? 10.952 3.748 -24.463 1.00 69.81 80 GLY A C 1
ATOM 648 O O . GLY A 1 80 ? 9.887 3.368 -23.970 1.00 69.81 80 GLY A O 1
ATOM 649 N N . SER A 1 81 ? 12.073 3.834 -23.739 1.00 69.44 81 SER A N 1
ATOM 650 C CA . SER A 1 81 ? 12.117 3.497 -22.312 1.00 69.44 81 SER A CA 1
ATOM 651 C C . SER A 1 81 ? 11.159 4.363 -21.481 1.00 69.44 81 SER A C 1
ATOM 653 O O . SER A 1 81 ? 10.492 3.858 -20.584 1.00 69.44 81 SER A O 1
ATOM 655 N N . LEU A 1 82 ? 11.045 5.657 -21.799 1.00 67.69 82 LEU A N 1
ATOM 656 C CA . LEU A 1 82 ? 10.204 6.620 -21.087 1.00 67.69 82 LEU A CA 1
ATOM 657 C C . LEU A 1 82 ? 8.729 6.491 -21.487 1.00 67.69 82 LEU A C 1
ATOM 659 O O . LEU A 1 82 ? 7.854 6.583 -20.628 1.00 67.69 82 LEU A O 1
ATOM 663 N N . LEU A 1 83 ? 8.462 6.268 -22.773 1.00 70.75 83 LEU A N 1
ATOM 664 C CA . LEU A 1 83 ? 7.138 6.218 -23.386 1.00 70.75 83 LEU A CA 1
ATOM 665 C C . LEU A 1 83 ? 6.441 4.884 -23.147 1.00 70.75 83 LEU A C 1
ATOM 667 O O . LEU A 1 83 ? 5.231 4.883 -22.955 1.00 70.75 83 LEU A O 1
ATOM 671 N N . VAL A 1 84 ? 7.176 3.774 -23.183 1.00 75.75 84 VAL A N 1
ATOM 672 C CA . VAL A 1 84 ? 6.622 2.414 -23.122 1.00 75.75 84 VAL A CA 1
ATOM 673 C C . VAL A 1 84 ? 7.266 1.624 -21.988 1.00 75.75 84 VAL A C 1
ATOM 675 O O . VAL A 1 84 ? 6.555 1.044 -21.173 1.00 75.75 84 VAL A O 1
ATOM 678 N N . GLY A 1 85 ? 8.596 1.659 -21.863 1.00 69.56 85 GLY A N 1
ATOM 679 C CA . GLY A 1 85 ? 9.318 0.875 -20.852 1.00 69.56 85 GLY A CA 1
ATOM 680 C C . GLY A 1 85 ? 8.893 1.176 -19.414 1.00 69.56 85 GLY A C 1
ATOM 681 O O . GLY A 1 85 ? 8.727 0.255 -18.616 1.00 69.56 85 GLY A O 1
ATOM 682 N N . THR A 1 86 ? 8.632 2.444 -19.078 1.00 64.06 86 THR A N 1
ATOM 683 C CA . THR A 1 86 ? 8.124 2.815 -17.749 1.00 64.06 86 THR A CA 1
ATOM 684 C C . THR A 1 86 ? 6.720 2.295 -17.484 1.00 64.06 86 THR A C 1
ATOM 686 O O . THR A 1 86 ? 6.406 2.027 -16.327 1.00 64.06 86 THR A O 1
ATOM 689 N N . ASP A 1 87 ? 5.889 2.129 -18.516 1.00 70.94 87 ASP A N 1
ATOM 690 C CA . ASP A 1 87 ? 4.519 1.665 -18.323 1.00 70.94 87 ASP A CA 1
ATOM 691 C C . ASP A 1 87 ? 4.477 0.187 -17.912 1.00 70.94 87 ASP A C 1
ATOM 693 O O . ASP A 1 87 ? 3.689 -0.203 -17.052 1.00 70.94 87 ASP A O 1
ATOM 697 N N . PHE A 1 88 ? 5.392 -0.620 -18.452 1.00 69.31 88 PHE A N 1
ATOM 698 C CA . PHE A 1 88 ? 5.576 -2.007 -18.028 1.00 69.31 88 PHE A CA 1
ATOM 699 C C . PHE A 1 88 ? 6.373 -2.128 -16.723 1.00 69.31 88 PHE A C 1
ATOM 701 O O . PHE A 1 88 ? 6.058 -2.988 -15.908 1.00 69.31 88 PHE A O 1
ATOM 708 N N . ARG A 1 89 ? 7.374 -1.264 -16.492 1.00 63.66 89 ARG A N 1
ATOM 709 C CA . ARG A 1 89 ? 8.202 -1.294 -15.270 1.00 63.66 89 ARG A CA 1
ATOM 710 C C . ARG A 1 89 ? 7.413 -0.940 -14.013 1.00 63.66 89 ARG A C 1
ATOM 712 O O . ARG A 1 89 ? 7.584 -1.567 -12.980 1.00 63.66 89 ARG A O 1
ATOM 719 N N . MET A 1 90 ? 6.574 0.089 -14.105 1.00 56.12 90 MET A N 1
ATOM 720 C CA . MET A 1 90 ? 5.760 0.581 -12.988 1.00 56.12 90 MET A CA 1
ATOM 721 C C . MET A 1 90 ? 4.409 -0.129 -12.897 1.00 56.12 90 MET A C 1
ATOM 723 O O . MET A 1 90 ? 3.531 0.342 -12.182 1.00 56.12 90 MET A O 1
ATOM 727 N N . ASN A 1 91 ? 4.216 -1.186 -13.691 1.00 58.06 91 ASN A N 1
ATOM 728 C CA . ASN A 1 91 ? 2.950 -1.885 -13.837 1.00 58.06 91 ASN A CA 1
ATOM 729 C C . ASN A 1 91 ? 1.756 -0.922 -14.005 1.00 58.06 91 ASN A C 1
ATOM 731 O O . ASN A 1 91 ? 0.715 -1.060 -13.369 1.00 58.06 91 ASN A O 1
ATOM 735 N N . SER A 1 92 ? 1.921 0.113 -14.837 1.00 59.53 92 SER A N 1
ATOM 736 C CA . SER A 1 92 ? 0.915 1.164 -15.031 1.00 59.53 92 SER A CA 1
ATOM 737 C C . SER A 1 92 ? -0.076 0.835 -16.147 1.00 59.53 92 SER A C 1
ATOM 739 O O . SER A 1 92 ? -1.068 1.546 -16.310 1.00 59.53 92 SER A O 1
ATOM 741 N N . LEU A 1 93 ? 0.141 -0.251 -16.901 1.00 61.66 93 LEU A N 1
ATOM 742 C CA . LEU A 1 93 ? -0.849 -0.789 -17.842 1.00 61.66 93 LEU A CA 1
ATOM 743 C C . LEU A 1 93 ? -2.232 -0.943 -17.181 1.00 61.66 93 LEU A C 1
ATOM 745 O O . LEU A 1 93 ? -3.192 -0.425 -17.744 1.00 61.66 93 LEU A O 1
ATOM 749 N N . PRO A 1 94 ? -2.352 -1.537 -15.977 1.00 51.06 94 PRO A N 1
ATOM 750 C CA . PRO A 1 94 ? -3.572 -1.516 -15.174 1.00 51.06 94 PRO A CA 1
ATOM 751 C C . PRO A 1 94 ? -4.232 -0.150 -14.998 1.00 51.06 94 PRO A C 1
ATOM 753 O O . PRO A 1 94 ? -5.451 -0.069 -15.059 1.00 51.06 94 PRO A O 1
ATOM 756 N N . PHE A 1 95 ? -3.468 0.931 -14.841 1.00 55.12 95 PHE A N 1
ATOM 757 C CA . PHE A 1 95 ? -4.012 2.288 -14.734 1.00 55.12 95 PHE A CA 1
ATOM 758 C C . PHE A 1 95 ? -4.554 2.820 -16.071 1.00 55.12 95 PHE A C 1
ATOM 760 O O . PHE A 1 95 ? -5.565 3.520 -16.106 1.00 55.12 95 PHE A O 1
ATOM 767 N N . TYR A 1 96 ? -3.905 2.503 -17.194 1.00 59.84 96 TYR A N 1
ATOM 768 C CA . TYR A 1 96 ? -4.424 2.872 -18.518 1.00 59.84 96 TYR A CA 1
ATOM 769 C C . TYR A 1 96 ? -5.665 2.055 -18.879 1.00 59.84 96 TYR A C 1
ATOM 771 O O . TYR A 1 96 ? -6.652 2.607 -19.363 1.00 59.84 96 TYR A O 1
ATOM 779 N N . LEU A 1 97 ? -5.616 0.756 -18.584 1.00 55.97 97 LEU A N 1
ATOM 780 C CA . LEU A 1 97 ? -6.682 -0.208 -18.827 1.00 55.97 97 LEU A CA 1
ATOM 781 C C . LEU A 1 97 ? -7.804 -0.127 -17.785 1.00 55.97 97 LEU A C 1
ATOM 783 O O . LEU A 1 97 ? -8.855 -0.724 -17.992 1.00 55.97 97 LEU A O 1
ATOM 787 N N . SER A 1 98 ? -7.632 0.606 -16.678 1.00 47.03 98 SER A N 1
ATOM 788 C CA . SER A 1 98 ? -8.723 0.869 -15.734 1.00 47.03 98 SER A CA 1
ATOM 789 C C . SER A 1 98 ? -9.701 1.930 -16.239 1.00 47.03 98 SER A C 1
ATOM 791 O O . SER A 1 98 ? -10.844 1.979 -15.791 1.00 47.03 98 SER A O 1
ATOM 793 N N . ARG A 1 99 ? -9.285 2.743 -17.216 1.00 51.06 99 ARG A N 1
ATOM 794 C CA . ARG A 1 99 ? -10.151 3.669 -17.959 1.00 51.06 99 ARG A CA 1
ATOM 795 C C . ARG A 1 99 ? -10.808 2.940 -19.142 1.00 51.06 99 ARG A C 1
ATOM 797 O O . ARG A 1 99 ? -10.471 1.797 -19.431 1.00 51.06 99 ARG A O 1
ATOM 804 N N . ARG A 1 100 ? -11.736 3.584 -19.866 1.00 54.03 100 ARG A N 1
ATOM 805 C CA . ARG A 1 100 ? -12.394 3.034 -21.081 1.00 54.03 100 ARG A CA 1
ATOM 806 C C . ARG A 1 100 ? -11.444 2.886 -22.298 1.00 54.03 100 ARG A C 1
ATOM 808 O O . ARG A 1 100 ? -11.847 3.140 -23.425 1.00 54.03 100 ARG A O 1
ATOM 815 N N . ILE A 1 101 ? -10.168 2.557 -22.087 1.00 62.56 101 ILE A N 1
ATOM 816 C CA . ILE A 1 101 ? -9.155 2.398 -23.138 1.00 62.56 101 ILE A CA 1
ATOM 817 C C . ILE A 1 101 ? -8.836 0.907 -23.267 1.00 62.56 101 ILE A C 1
ATOM 819 O O . ILE A 1 101 ? -8.187 0.337 -22.393 1.00 62.56 101 ILE A O 1
ATOM 823 N N . ASP A 1 102 ? -9.260 0.271 -24.363 1.00 67.12 102 ASP A N 1
ATOM 824 C CA . ASP A 1 102 ? -8.891 -1.129 -24.620 1.00 67.12 102 ASP A CA 1
ATOM 825 C C . ASP A 1 102 ? -7.403 -1.296 -24.953 1.00 67.12 102 ASP A C 1
ATOM 827 O O . ASP A 1 102 ? -6.729 -0.392 -25.452 1.00 67.12 102 ASP A O 1
ATOM 831 N N . ARG A 1 103 ? -6.907 -2.528 -24.801 1.00 75.06 103 ARG A N 1
ATOM 832 C CA . ARG A 1 103 ? -5.527 -2.928 -25.133 1.00 75.06 103 ARG A CA 1
ATOM 833 C C . ARG A 1 103 ? -5.123 -2.572 -26.570 1.00 75.06 103 ARG A C 1
ATOM 835 O O . ARG A 1 103 ? -3.981 -2.190 -26.813 1.00 75.06 103 ARG A O 1
ATOM 842 N N . ARG A 1 104 ? -6.065 -2.655 -27.519 1.00 81.00 104 ARG A N 1
ATOM 843 C CA . ARG A 1 104 ? -5.842 -2.269 -28.926 1.00 81.00 104 ARG A CA 1
ATOM 844 C C . ARG A 1 104 ? -5.571 -0.768 -29.050 1.00 81.00 104 ARG A C 1
ATOM 846 O O . ARG A 1 104 ? -4.613 -0.381 -29.707 1.00 81.00 104 ARG A O 1
ATOM 853 N N . HIS A 1 105 ? -6.354 0.056 -28.354 1.00 82.06 105 HIS A N 1
ATOM 854 C CA . HIS A 1 105 ? -6.180 1.508 -28.324 1.00 82.06 105 HIS A CA 1
ATOM 855 C C . HIS A 1 105 ? -4.860 1.913 -27.658 1.00 82.06 105 HIS A C 1
ATOM 857 O O . HIS A 1 105 ? -4.220 2.856 -28.112 1.00 82.06 105 HIS A O 1
ATOM 863 N N . TYR A 1 106 ? -4.410 1.178 -26.633 1.00 83.19 106 TYR A N 1
ATOM 864 C CA . TYR A 1 106 ? -3.086 1.392 -26.041 1.00 83.19 106 TYR A CA 1
ATOM 865 C C . TYR A 1 106 ? -1.962 1.153 -27.058 1.00 83.19 106 TYR A C 1
ATOM 867 O O . TYR A 1 106 ? -1.127 2.035 -27.259 1.00 83.19 106 TYR A O 1
ATOM 875 N N . ILE A 1 107 ? -1.957 -0.011 -27.724 1.00 85.25 107 ILE A N 1
ATOM 876 C CA . ILE A 1 107 ? -0.921 -0.362 -28.710 1.00 85.25 107 ILE A CA 1
ATOM 877 C C . ILE A 1 107 ? -0.907 0.661 -29.851 1.00 85.25 107 ILE A C 1
ATOM 879 O O . ILE A 1 107 ? 0.141 1.235 -30.143 1.00 85.25 107 ILE A O 1
ATOM 883 N N . VAL A 1 108 ? -2.073 0.948 -30.440 1.00 87.81 108 VAL A N 1
ATOM 884 C CA . VAL A 1 108 ? -2.205 1.920 -31.535 1.00 87.81 108 VAL A CA 1
ATOM 885 C C . VAL A 1 108 ? -1.773 3.315 -31.085 1.00 87.81 108 VAL A C 1
ATOM 887 O O . VAL A 1 108 ? -0.998 3.966 -31.777 1.00 87.81 108 VAL A O 1
ATOM 890 N N . GLY A 1 109 ? -2.195 3.764 -29.901 1.00 82.94 109 GLY A N 1
ATOM 891 C CA . GLY A 1 109 ? -1.826 5.075 -29.371 1.00 82.94 109 GLY A CA 1
ATOM 892 C C . GLY A 1 109 ? -0.320 5.234 -29.149 1.00 82.94 109 GLY A C 1
ATOM 893 O O . GLY A 1 109 ? 0.237 6.286 -29.459 1.00 82.94 109 GLY A O 1
ATOM 894 N N . LYS A 1 110 ? 0.368 4.193 -28.659 1.00 85.62 110 LYS A N 1
ATOM 895 C CA . LYS A 1 110 ? 1.831 4.218 -28.486 1.00 85.62 110 LYS A CA 1
ATOM 896 C C . LYS A 1 110 ? 2.570 4.176 -29.818 1.00 85.62 110 LYS A C 1
ATOM 898 O O . LYS A 1 110 ? 3.522 4.936 -29.983 1.00 85.62 110 LYS A O 1
ATOM 903 N N . LEU A 1 111 ? 2.120 3.347 -30.762 1.00 87.38 111 LEU A N 1
ATOM 904 C CA . LEU A 1 111 ? 2.686 3.302 -32.110 1.00 87.38 111 LEU A CA 1
ATOM 905 C C . LEU A 1 111 ? 2.534 4.652 -32.814 1.00 87.38 111 LEU A C 1
ATOM 907 O O . LEU A 1 111 ? 3.526 5.164 -33.320 1.00 87.38 111 LEU A O 1
ATOM 911 N N . LEU A 1 112 ? 1.351 5.273 -32.771 1.00 85.38 112 LEU A N 1
ATOM 912 C CA . LEU A 1 112 ? 1.106 6.594 -33.361 1.00 85.38 112 LEU A CA 1
ATOM 913 C C . LEU A 1 112 ? 1.938 7.696 -32.699 1.00 85.38 112 LEU A C 1
ATOM 915 O O . LEU A 1 112 ? 2.485 8.546 -33.394 1.00 85.38 112 LEU A O 1
ATOM 919 N N . ALA A 1 113 ? 2.080 7.671 -31.371 1.00 81.12 113 ALA A N 1
ATOM 920 C CA . ALA A 1 113 ? 2.898 8.650 -30.661 1.00 81.12 113 ALA A CA 1
ATOM 921 C C . ALA A 1 113 ? 4.376 8.573 -31.074 1.00 81.12 113 ALA A C 1
ATOM 923 O O . ALA A 1 113 ? 4.987 9.603 -31.338 1.00 81.12 113 ALA A O 1
ATOM 924 N N . VAL A 1 114 ? 4.947 7.365 -31.164 1.00 83.88 114 VAL A N 1
ATOM 925 C CA . VAL A 1 114 ? 6.330 7.180 -31.639 1.00 83.88 114 VAL A CA 1
ATOM 926 C C . VAL A 1 114 ? 6.441 7.530 -33.124 1.00 83.88 114 VAL A C 1
ATOM 928 O O . VAL A 1 114 ? 7.381 8.214 -33.517 1.00 83.88 114 VAL A O 1
ATOM 931 N N . SER A 1 115 ? 5.454 7.131 -33.927 1.00 85.81 115 SER A N 1
ATOM 932 C CA . SER A 1 115 ? 5.387 7.411 -35.364 1.00 85.81 115 SER A CA 1
ATOM 933 C C . SER A 1 115 ? 5.415 8.909 -35.665 1.00 85.81 115 SER A C 1
ATOM 935 O O . SER A 1 115 ? 6.208 9.360 -36.485 1.00 85.81 115 SER A O 1
ATOM 937 N N . ALA A 1 116 ? 4.625 9.707 -34.942 1.00 82.88 116 ALA A N 1
ATOM 938 C CA . ALA A 1 116 ? 4.597 11.159 -35.102 1.00 82.88 116 ALA A CA 1
ATOM 939 C C . ALA A 1 116 ? 5.972 11.802 -34.855 1.00 82.88 116 ALA A C 1
ATOM 941 O O . ALA A 1 116 ? 6.366 12.717 -35.576 1.00 82.88 116 ALA A O 1
ATOM 942 N N . ILE A 1 117 ? 6.724 11.302 -33.868 1.00 77.69 117 ILE A N 1
ATOM 943 C CA . ILE A 1 117 ? 8.081 11.779 -33.577 1.00 77.69 117 ILE A CA 1
ATOM 944 C C . ILE A 1 117 ? 9.033 11.397 -34.714 1.00 77.69 117 ILE A C 1
ATOM 946 O O . ILE A 1 117 ? 9.775 12.255 -35.187 1.00 77.69 117 ILE A O 1
ATOM 950 N N . VAL A 1 118 ? 8.995 10.141 -35.184 1.00 82.69 118 VAL A N 1
ATOM 951 C CA . VAL A 1 118 ? 9.832 9.690 -36.311 1.00 82.69 118 VAL A CA 1
ATOM 952 C C . VAL A 1 118 ? 9.589 10.572 -37.534 1.00 82.69 118 VAL A C 1
ATOM 954 O O . VAL A 1 118 ? 10.542 11.090 -38.113 1.00 82.69 118 VAL A O 1
ATOM 957 N N . THR A 1 119 ? 8.326 10.794 -37.900 1.00 84.38 119 THR A N 1
ATOM 958 C CA . THR A 1 119 ? 7.944 11.604 -39.064 1.00 84.38 119 THR A CA 1
ATOM 959 C C . THR A 1 119 ? 8.389 13.061 -38.925 1.00 84.38 119 THR A C 1
ATOM 961 O O . THR A 1 119 ? 8.934 13.622 -39.877 1.00 84.38 119 THR A O 1
ATOM 964 N N . LEU A 1 120 ? 8.227 13.665 -37.740 1.00 80.50 120 LEU A N 1
ATOM 965 C CA . LEU A 1 120 ? 8.651 15.045 -37.474 1.00 80.50 120 LEU A CA 1
ATOM 966 C C . LEU A 1 120 ? 10.166 15.235 -37.624 1.00 80.50 120 LEU A C 1
ATOM 968 O O . LEU A 1 120 ? 10.611 16.322 -37.971 1.00 80.50 120 LEU A O 1
ATOM 972 N N . MET A 1 121 ? 10.956 14.198 -37.351 1.00 75.88 121 MET A N 1
ATOM 973 C CA . MET A 1 121 ? 12.417 14.288 -37.333 1.00 75.88 121 MET A CA 1
ATOM 974 C C . MET A 1 121 ? 13.093 13.745 -38.597 1.00 75.88 121 MET A C 1
ATOM 976 O O . MET A 1 121 ? 14.273 14.004 -38.806 1.00 75.88 121 MET A O 1
ATOM 980 N N . THR A 1 122 ? 12.381 12.990 -39.435 1.00 81.25 122 THR A N 1
ATOM 981 C CA . THR A 1 122 ? 12.939 12.397 -40.665 1.00 81.25 122 THR A CA 1
ATOM 982 C C . THR A 1 122 ? 12.267 12.968 -41.911 1.00 81.25 122 THR A C 1
ATOM 984 O O . THR A 1 122 ? 12.892 13.703 -42.672 1.00 81.25 122 THR A O 1
ATOM 987 N N . THR A 1 123 ? 10.980 12.677 -42.097 1.00 84.50 123 THR A N 1
ATOM 988 C CA . THR A 1 123 ? 10.220 13.002 -43.309 1.00 84.50 123 THR A CA 1
ATOM 989 C C . THR A 1 123 ? 9.989 14.503 -43.470 1.00 84.50 123 THR A C 1
ATOM 991 O O . THR A 1 123 ? 10.194 15.033 -44.557 1.00 84.50 123 THR A O 1
ATOM 994 N N . VAL A 1 124 ? 9.601 15.209 -42.400 1.00 83.62 124 VAL A N 1
ATOM 995 C CA . VAL A 1 124 ? 9.327 16.659 -42.458 1.00 83.62 124 VAL A CA 1
ATOM 996 C C . VAL A 1 124 ? 10.587 17.461 -42.830 1.00 83.62 124 VAL A C 1
ATOM 998 O O . VAL A 1 124 ? 10.520 18.231 -43.786 1.00 83.62 124 VAL A O 1
ATOM 1001 N N . PRO A 1 125 ? 11.747 17.254 -42.175 1.00 77.62 125 PRO A N 1
ATOM 1002 C CA . PRO A 1 125 ? 13.030 17.807 -42.603 1.00 77.62 125 PRO A CA 1
ATOM 1003 C C . PRO A 1 125 ? 13.389 17.565 -44.068 1.00 77.62 125 PRO A C 1
ATOM 1005 O O . PRO A 1 125 ? 13.842 18.487 -44.738 1.00 77.62 125 PRO A O 1
ATOM 1008 N N . ALA A 1 126 ? 13.186 16.344 -44.571 1.00 78.69 126 ALA A N 1
ATOM 1009 C CA . ALA A 1 126 ? 13.515 16.001 -45.952 1.00 78.69 126 ALA A CA 1
ATOM 1010 C C . ALA A 1 126 ? 12.615 16.739 -46.955 1.00 78.69 126 ALA A C 1
ATOM 1012 O O . ALA A 1 126 ? 13.104 17.231 -47.968 1.00 78.69 126 ALA A O 1
ATOM 1013 N N . LEU A 1 127 ? 11.321 16.872 -46.642 1.00 83.06 127 LEU A N 1
ATOM 1014 C CA . LEU A 1 127 ? 10.389 17.672 -47.437 1.00 83.06 127 LEU A CA 1
ATOM 1015 C C . LEU A 1 127 ? 10.767 19.155 -47.414 1.00 83.06 127 LEU A C 1
ATOM 1017 O O . LEU A 1 127 ? 10.815 19.774 -48.469 1.00 83.06 127 LEU A O 1
ATOM 1021 N N . LEU A 1 128 ? 11.075 19.720 -46.242 1.00 79.12 128 LEU A N 1
ATOM 1022 C CA . LEU A 1 128 ? 11.512 21.117 -46.127 1.00 79.12 128 LEU A CA 1
ATOM 1023 C C . LEU A 1 128 ? 12.765 21.389 -46.965 1.00 79.12 128 LEU A C 1
ATOM 1025 O O . LEU A 1 128 ? 12.799 22.384 -47.684 1.00 79.12 128 LEU A O 1
ATOM 1029 N N . LEU A 1 129 ? 13.743 20.478 -46.922 1.00 75.12 129 LEU A N 1
ATOM 1030 C CA . LEU A 1 129 ? 14.958 20.565 -47.729 1.00 75.12 129 LEU A CA 1
ATOM 1031 C C . LEU A 1 129 ? 14.646 20.523 -49.236 1.00 75.12 129 LEU A C 1
ATOM 1033 O O . LEU A 1 129 ? 15.243 21.280 -49.995 1.00 75.12 129 LEU A O 1
ATOM 1037 N N . PHE A 1 130 ? 13.681 19.697 -49.662 1.00 79.06 130 PHE A N 1
ATOM 1038 C CA . PHE A 1 130 ? 13.211 19.655 -51.053 1.00 79.06 130 PHE A CA 1
ATOM 1039 C C . PHE A 1 130 ? 12.556 20.965 -51.490 1.00 79.06 130 PHE A C 1
ATOM 1041 O O . PHE A 1 130 ? 12.922 21.522 -52.526 1.00 79.06 130 PHE A O 1
ATOM 1048 N N . PHE A 1 131 ? 11.626 21.487 -50.683 1.00 78.75 131 PHE A N 1
ATOM 1049 C CA . PHE A 1 131 ? 10.954 22.744 -51.003 1.00 78.75 131 PHE A CA 1
ATOM 1050 C C . PHE A 1 131 ? 11.955 23.898 -51.101 1.00 78.75 131 PHE A C 1
ATOM 1052 O O . PHE A 1 131 ? 11.897 24.688 -52.039 1.00 78.75 131 PHE A O 1
ATOM 1059 N N . GLU A 1 132 ? 12.902 23.979 -50.171 1.00 72.19 132 GLU A N 1
ATOM 1060 C CA . GLU A 1 132 ? 13.947 24.998 -50.179 1.00 72.19 132 GLU A CA 1
ATOM 1061 C C . GLU A 1 132 ? 14.870 24.893 -51.398 1.00 72.19 132 GLU A C 1
ATOM 1063 O O . GLU A 1 132 ? 15.138 25.912 -52.031 1.00 72.19 132 GLU A O 1
ATOM 1068 N N . TYR A 1 133 ? 15.317 23.688 -51.771 1.00 71.75 133 TYR A N 1
ATOM 1069 C CA . TYR A 1 133 ? 16.159 23.499 -52.957 1.00 71.75 133 TYR A CA 1
ATOM 1070 C C . TYR A 1 133 ? 15.443 23.975 -54.229 1.00 71.75 133 TYR A C 1
ATOM 1072 O O . TYR A 1 133 ? 16.047 24.653 -55.062 1.00 71.75 133 TYR A O 1
ATOM 1080 N N . GLY A 1 134 ? 14.136 23.711 -54.337 1.00 70.75 134 GLY A N 1
ATOM 1081 C CA . GLY A 1 134 ? 13.296 24.211 -55.426 1.00 70.75 134 GLY A CA 1
ATOM 1082 C C . GLY A 1 134 ? 13.040 25.723 -55.393 1.00 70.75 134 GLY A C 1
ATOM 1083 O O . GLY A 1 134 ? 12.914 26.343 -56.447 1.00 70.75 134 GLY A O 1
ATOM 1084 N N . PHE A 1 135 ? 13.001 26.350 -54.212 1.00 72.38 135 PHE A N 1
ATOM 1085 C CA . PHE A 1 135 ? 12.909 27.813 -54.093 1.00 72.38 135 PHE A CA 1
ATOM 1086 C C . PHE A 1 135 ? 14.237 28.514 -54.416 1.00 72.38 135 PHE A C 1
ATOM 1088 O O . PHE A 1 135 ? 14.230 29.569 -55.045 1.00 72.38 135 PHE A O 1
ATOM 1095 N N . LEU A 1 136 ? 15.371 27.935 -54.011 1.00 66.81 136 LEU A N 1
ATOM 1096 C CA . LEU A 1 136 ? 16.707 28.510 -54.205 1.00 66.81 136 LEU A CA 1
ATOM 1097 C C . LEU A 1 136 ? 17.223 28.379 -55.643 1.00 66.81 136 LEU A C 1
ATOM 1099 O O . LEU A 1 136 ? 17.984 29.231 -56.092 1.00 66.81 136 LEU A O 1
ATOM 1103 N N . THR A 1 137 ? 16.819 27.334 -56.368 1.00 65.44 137 THR A N 1
ATOM 1104 C CA . THR A 1 137 ? 17.187 27.137 -57.782 1.00 65.44 137 THR A CA 1
ATOM 1105 C C . THR A 1 137 ? 16.363 27.994 -58.747 1.00 65.44 137 THR A C 1
ATOM 1107 O O . THR A 1 137 ? 16.769 28.158 -59.896 1.00 65.44 137 THR A O 1
ATOM 1110 N N . ALA A 1 138 ? 15.251 28.582 -58.282 1.00 56.22 138 ALA A N 1
ATOM 1111 C CA . ALA A 1 138 ? 14.396 29.532 -59.004 1.00 56.22 138 ALA A CA 1
ATOM 1112 C C . ALA A 1 138 ? 13.963 29.104 -60.427 1.00 56.22 138 ALA A C 1
ATOM 1114 O O . ALA A 1 138 ? 13.580 29.955 -61.232 1.00 56.22 138 ALA A O 1
ATOM 1115 N N . SER A 1 139 ? 13.987 27.805 -60.746 1.00 64.12 139 SER A N 1
ATOM 1116 C CA . SER A 1 139 ? 13.548 27.262 -62.033 1.00 64.12 139 SER A CA 1
ATOM 1117 C C . SER A 1 139 ? 12.254 26.467 -61.866 1.00 64.12 139 SER A C 1
ATOM 1119 O O . SER A 1 139 ? 12.122 25.621 -60.984 1.00 64.12 139 SER A O 1
ATOM 1121 N N . VAL A 1 140 ? 11.269 26.740 -62.724 1.00 72.81 140 VAL A N 1
ATOM 1122 C CA . VAL A 1 140 ? 10.029 25.944 -62.799 1.00 72.81 140 VAL A CA 1
ATOM 1123 C C . VAL A 1 140 ? 10.344 24.509 -63.238 1.00 72.81 140 VAL A C 1
ATOM 1125 O O . VAL A 1 140 ? 9.707 23.570 -62.766 1.00 72.81 140 VAL A O 1
ATOM 1128 N N . ASP A 1 141 ? 11.388 24.342 -64.053 1.00 72.38 141 ASP A N 1
ATOM 1129 C CA . ASP A 1 141 ? 11.852 23.054 -64.570 1.00 72.38 141 ASP A CA 1
ATOM 1130 C C . ASP A 1 141 ? 12.263 22.086 -63.448 1.00 72.38 141 ASP A C 1
ATOM 1132 O O . ASP A 1 141 ? 11.920 20.910 -63.503 1.00 72.38 141 ASP A O 1
ATOM 1136 N N . TYR A 1 142 ? 12.871 22.573 -62.353 1.00 74.50 142 TYR A N 1
ATOM 1137 C CA . TYR A 1 142 ? 13.219 21.717 -61.208 1.00 74.50 142 TYR A CA 1
ATOM 1138 C C . TYR A 1 142 ? 11.989 21.026 -60.602 1.00 74.50 142 TYR A C 1
ATOM 1140 O O . TYR A 1 142 ? 12.052 19.849 -60.248 1.00 74.50 142 TYR A O 1
ATOM 1148 N N . TRP A 1 143 ? 10.862 21.735 -60.501 1.00 76.94 143 TRP A N 1
ATOM 1149 C CA . TRP A 1 143 ? 9.631 21.198 -59.917 1.00 76.94 143 TRP A CA 1
ATOM 1150 C C . TRP A 1 143 ? 8.951 20.172 -60.821 1.00 76.94 143 TRP A C 1
ATOM 1152 O O . TRP A 1 143 ? 8.381 19.206 -60.316 1.00 76.94 143 TRP A O 1
ATOM 1162 N N . VAL A 1 144 ? 9.010 20.380 -62.139 1.00 79.25 144 VAL A N 1
ATOM 1163 C CA . VAL A 1 144 ? 8.431 19.467 -63.132 1.00 79.25 144 VAL A CA 1
ATOM 1164 C C . VAL A 1 144 ? 9.272 18.200 -63.251 1.00 79.25 144 VAL A C 1
ATOM 1166 O O . VAL A 1 144 ? 8.716 17.108 -63.222 1.00 79.25 144 VAL A O 1
ATOM 1169 N N . ASP A 1 145 ? 10.597 18.330 -63.292 1.00 78.88 145 ASP A N 1
ATOM 1170 C CA . ASP A 1 145 ? 11.505 17.193 -63.474 1.00 78.88 145 ASP A CA 1
ATOM 1171 C C . ASP A 1 145 ? 11.625 16.315 -62.215 1.00 78.88 145 ASP A C 1
ATOM 1173 O O . ASP A 1 145 ? 12.021 15.157 -62.304 1.00 78.88 145 ASP A O 1
ATOM 1177 N N . ASN A 1 146 ? 11.263 16.836 -61.035 1.00 78.88 146 ASN A N 1
ATOM 1178 C CA . ASN A 1 146 ? 11.463 16.159 -59.747 1.00 78.88 146 ASN A CA 1
ATOM 1179 C C . ASN A 1 146 ? 10.174 15.973 -58.923 1.00 78.88 146 ASN A C 1
ATOM 1181 O O . ASN A 1 146 ? 10.239 15.784 -57.705 1.00 78.88 146 ASN A O 1
ATOM 1185 N N . TRP A 1 147 ? 8.991 16.007 -59.549 1.00 82.12 147 TRP A N 1
ATOM 1186 C CA . TRP A 1 147 ? 7.698 15.879 -58.850 1.00 82.12 147 TRP A CA 1
ATOM 1187 C C . TRP A 1 147 ? 7.526 14.541 -58.101 1.00 82.12 147 TRP A C 1
ATOM 1189 O O . TRP A 1 147 ? 6.785 14.465 -57.117 1.00 82.12 147 TRP A O 1
ATOM 1199 N N . GLU A 1 148 ? 8.236 13.496 -58.532 1.00 83.06 148 GLU A N 1
ATOM 1200 C CA . GLU A 1 148 ? 8.215 12.159 -57.927 1.00 83.06 148 GLU A CA 1
ATOM 1201 C C . GLU A 1 148 ? 8.975 12.103 -56.591 1.00 83.06 148 GLU A C 1
ATOM 1203 O O . GLU A 1 148 ? 8.665 11.276 -55.726 1.00 83.06 148 GLU A O 1
ATOM 1208 N N . ILE A 1 149 ? 9.932 13.012 -56.369 1.00 83.06 149 ILE A N 1
ATOM 1209 C CA . ILE A 1 149 ? 10.764 13.067 -55.158 1.00 83.06 149 ILE A CA 1
ATOM 1210 C C . ILE A 1 149 ? 9.929 13.274 -53.881 1.00 83.06 149 ILE A C 1
ATOM 1212 O O . ILE A 1 149 ? 10.068 12.460 -52.967 1.00 83.06 149 ILE A O 1
ATOM 1216 N N . PRO A 1 150 ? 9.044 14.284 -53.751 1.00 83.75 150 PRO A N 1
ATOM 1217 C CA . PRO A 1 150 ? 8.270 14.485 -52.524 1.00 83.75 150 PRO A CA 1
ATOM 1218 C C . PRO A 1 150 ? 7.312 13.323 -52.227 1.00 83.75 150 PRO A C 1
ATOM 1220 O O . PRO A 1 150 ? 7.134 12.963 -51.062 1.00 83.75 150 PRO A O 1
ATOM 1223 N N . VAL A 1 151 ? 6.740 12.687 -53.257 1.00 86.12 151 VAL A N 1
ATOM 1224 C CA . VAL A 1 151 ? 5.906 11.482 -53.095 1.00 86.12 151 VAL A CA 1
ATOM 1225 C C . VAL A 1 151 ? 6.753 10.328 -52.555 1.00 86.12 151 VAL A C 1
ATOM 1227 O O . VAL A 1 151 ? 6.382 9.700 -51.562 1.00 86.12 151 VAL A O 1
ATOM 1230 N N . SER A 1 152 ? 7.933 10.114 -53.135 1.00 85.25 152 SER A N 1
ATOM 1231 C CA . SER A 1 152 ? 8.891 9.087 -52.711 1.00 85.25 152 SER A CA 1
ATOM 1232 C C . SER A 1 152 ? 9.397 9.319 -51.283 1.00 85.25 152 SER A C 1
ATOM 1234 O O . SER A 1 152 ? 9.489 8.373 -50.497 1.00 85.25 152 SER A O 1
ATOM 1236 N N . VAL A 1 153 ? 9.638 10.578 -50.892 1.00 86.06 153 VAL A N 1
ATOM 1237 C CA . VAL A 1 153 ? 9.997 10.971 -49.517 1.00 86.06 153 VAL A CA 1
ATOM 1238 C C . VAL A 1 153 ? 8.891 10.598 -48.528 1.00 86.06 153 VAL A C 1
ATOM 1240 O O . VAL A 1 153 ? 9.185 10.062 -47.458 1.00 86.06 153 VAL A O 1
ATOM 1243 N N . ILE A 1 154 ? 7.622 10.838 -48.873 1.00 88.12 154 ILE A N 1
ATOM 1244 C CA . ILE A 1 154 ? 6.476 10.488 -48.022 1.00 88.12 154 ILE A CA 1
ATOM 1245 C C . ILE A 1 154 ? 6.340 8.967 -47.889 1.00 88.12 154 ILE A C 1
ATOM 1247 O O . ILE A 1 154 ? 6.217 8.464 -46.770 1.00 88.12 154 ILE A O 1
ATOM 1251 N N . VAL A 1 155 ? 6.391 8.229 -49.003 1.00 88.31 155 VAL A N 1
ATOM 1252 C CA . VAL A 1 155 ? 6.250 6.763 -49.010 1.00 88.31 155 VAL A CA 1
ATOM 1253 C C . VAL A 1 155 ? 7.383 6.107 -48.221 1.00 88.31 155 VAL A C 1
ATOM 1255 O O . VAL A 1 155 ? 7.125 5.305 -47.321 1.00 88.31 155 VAL A O 1
ATOM 1258 N N . TYR A 1 156 ? 8.633 6.496 -48.476 1.00 87.38 156 TYR A N 1
ATOM 1259 C CA . TYR A 1 156 ? 9.777 5.977 -47.731 1.00 87.38 156 TYR A CA 1
ATOM 1260 C C . TYR A 1 156 ? 9.729 6.382 -46.248 1.00 87.38 156 TYR A C 1
ATOM 1262 O O . TYR A 1 156 ? 10.004 5.567 -45.364 1.00 87.38 156 TYR A O 1
ATOM 1270 N N . GLY A 1 157 ? 9.286 7.609 -45.956 1.00 86.00 157 GLY A N 1
ATOM 1271 C CA . GLY A 1 157 ? 9.040 8.087 -44.599 1.00 86.00 157 GLY A CA 1
ATOM 1272 C C . GLY A 1 157 ? 8.034 7.225 -43.831 1.00 86.00 157 GLY A C 1
ATOM 1273 O O . GLY A 1 157 ? 8.279 6.892 -42.671 1.00 86.00 157 GLY A O 1
ATOM 1274 N N . LEU A 1 158 ? 6.939 6.801 -44.471 1.00 88.31 158 LEU A N 1
ATOM 1275 C CA . LEU A 1 158 ? 5.952 5.889 -43.878 1.00 88.31 158 LEU A CA 1
ATOM 1276 C C . LEU A 1 158 ? 6.550 4.513 -43.565 1.00 88.31 158 LEU A C 1
ATOM 1278 O O . LEU A 1 158 ? 6.285 3.969 -42.491 1.00 88.31 158 LEU A O 1
ATOM 1282 N N . VAL A 1 159 ? 7.382 3.969 -44.458 1.00 87.19 159 VAL A N 1
ATOM 1283 C CA . VAL A 1 159 ? 8.061 2.683 -44.235 1.00 87.19 159 VAL A CA 1
ATOM 1284 C C . VAL A 1 159 ? 9.009 2.768 -43.039 1.00 87.19 159 VAL A C 1
ATOM 1286 O O . VAL A 1 159 ? 8.908 1.952 -42.120 1.00 87.19 159 VAL A O 1
ATOM 1289 N N . ILE A 1 160 ? 9.885 3.780 -43.002 1.00 85.56 160 ILE A N 1
ATOM 1290 C CA . ILE A 1 160 ? 10.796 4.015 -41.869 1.00 85.56 160 ILE A CA 1
ATOM 1291 C C . ILE A 1 160 ? 9.995 4.136 -40.569 1.00 85.56 160 ILE A C 1
ATOM 1293 O O . ILE A 1 160 ? 10.338 3.534 -39.550 1.00 85.56 160 ILE A O 1
ATOM 1297 N N . CYS A 1 161 ? 8.902 4.893 -40.614 1.00 88.12 161 CYS A N 1
ATOM 1298 C CA . CYS A 1 161 ? 8.034 5.138 -39.478 1.00 88.12 161 CYS A CA 1
ATOM 1299 C C . CYS A 1 161 ? 7.400 3.847 -38.938 1.00 88.12 161 CYS A C 1
ATOM 1301 O O . CYS A 1 161 ? 7.468 3.588 -37.733 1.00 88.12 161 CYS A O 1
ATOM 1303 N N . ALA A 1 162 ? 6.866 2.992 -39.811 1.00 88.12 162 ALA A N 1
ATOM 1304 C CA . ALA A 1 162 ? 6.280 1.709 -39.430 1.00 88.12 162 ALA A CA 1
ATOM 1305 C C . ALA A 1 162 ? 7.316 0.755 -38.813 1.00 88.12 162 ALA A C 1
ATOM 1307 O O . ALA A 1 162 ? 7.062 0.165 -37.757 1.00 88.12 162 ALA A O 1
ATOM 1308 N N . VAL A 1 163 ? 8.497 0.638 -39.429 1.00 88.19 163 VAL A N 1
ATOM 1309 C CA . VAL A 1 163 ? 9.555 -0.264 -38.954 1.00 88.19 163 VAL A CA 1
ATOM 1310 C C . VAL A 1 163 ? 10.110 0.205 -37.610 1.00 88.19 163 VAL A C 1
ATOM 1312 O O . VAL A 1 163 ? 10.126 -0.560 -36.640 1.00 88.19 163 VAL A O 1
ATOM 1315 N N . LEU A 1 164 ? 10.526 1.473 -37.518 1.00 86.62 164 LEU A N 1
ATOM 1316 C CA . LEU A 1 164 ? 11.134 2.005 -36.301 1.00 86.62 164 LEU A CA 1
ATOM 1317 C C . LEU A 1 164 ? 10.133 2.022 -35.144 1.00 86.62 164 LEU A C 1
ATOM 1319 O O . LEU A 1 164 ? 10.467 1.553 -34.057 1.00 86.62 164 LEU A O 1
ATOM 1323 N N . SER A 1 165 ? 8.898 2.492 -35.352 1.00 88.38 165 SER A N 1
ATOM 1324 C CA . SER A 1 165 ? 7.904 2.549 -34.271 1.00 88.38 165 SER A CA 1
ATOM 1325 C C . SER A 1 165 ? 7.561 1.161 -33.718 1.00 88.38 165 SER A C 1
ATOM 1327 O O . SER A 1 165 ? 7.533 0.987 -32.497 1.00 88.38 165 SER A O 1
ATOM 1329 N N . THR A 1 166 ? 7.389 0.155 -34.584 1.00 89.50 166 THR A N 1
ATOM 1330 C CA . THR A 1 166 ? 7.099 -1.228 -34.173 1.00 89.50 166 THR A CA 1
ATOM 1331 C C . THR A 1 166 ? 8.248 -1.813 -33.359 1.00 89.50 166 THR A C 1
ATOM 1333 O O . THR A 1 166 ? 8.022 -2.352 -32.270 1.00 89.50 166 THR A O 1
ATOM 1336 N N . LEU A 1 167 ? 9.489 -1.665 -33.832 1.00 87.06 167 LEU A N 1
ATOM 1337 C CA . LEU A 1 167 ? 10.674 -2.150 -33.124 1.00 87.06 167 LEU A CA 1
ATOM 1338 C C . LEU A 1 167 ? 10.872 -1.435 -31.782 1.00 87.06 167 LEU A C 1
ATOM 1340 O O . LEU A 1 167 ? 11.086 -2.097 -30.767 1.00 87.06 167 LEU A O 1
ATOM 1344 N N . ILE A 1 168 ? 10.741 -0.105 -31.743 1.00 85.38 168 ILE A N 1
ATOM 1345 C CA . ILE A 1 168 ? 10.913 0.705 -30.526 1.00 85.38 168 ILE A CA 1
ATOM 1346 C C . ILE A 1 168 ? 9.893 0.320 -29.463 1.00 85.38 168 ILE A C 1
ATOM 1348 O O . ILE A 1 168 ? 10.278 0.076 -28.317 1.00 85.38 168 ILE A O 1
ATOM 1352 N N . VAL A 1 169 ? 8.608 0.249 -29.814 1.00 86.88 169 VAL A N 1
ATOM 1353 C CA . VAL A 1 169 ? 7.552 -0.081 -28.850 1.00 86.88 169 VAL A CA 1
ATOM 1354 C C . VAL A 1 169 ? 7.711 -1.519 -28.354 1.00 86.88 169 VAL A C 1
ATOM 1356 O O . VAL A 1 169 ? 7.625 -1.755 -27.149 1.00 86.88 169 VAL A O 1
ATOM 1359 N N . THR A 1 170 ? 8.011 -2.464 -29.249 1.00 88.12 170 THR A N 1
ATOM 1360 C CA . THR A 1 170 ? 8.189 -3.879 -28.888 1.00 88.12 170 THR A CA 1
ATOM 1361 C C . THR A 1 170 ? 9.396 -4.080 -27.980 1.00 88.12 170 THR A C 1
ATOM 1363 O O . THR A 1 170 ? 9.257 -4.631 -26.888 1.00 88.12 170 THR A O 1
ATOM 1366 N N . LEU A 1 171 ? 10.572 -3.587 -28.379 1.00 83.19 171 LEU A N 1
ATOM 1367 C CA . LEU A 1 171 ? 11.785 -3.706 -27.572 1.00 83.19 171 LEU A CA 1
ATOM 1368 C C . LEU A 1 171 ? 11.609 -3.016 -26.224 1.00 83.19 171 LEU A C 1
ATOM 1370 O O . LEU A 1 171 ? 11.986 -3.587 -25.211 1.00 83.19 171 LEU A O 1
ATOM 1374 N N . SER A 1 172 ? 10.963 -1.849 -26.179 1.00 83.31 172 SER A N 1
ATOM 1375 C CA . SER A 1 172 ? 10.718 -1.139 -24.919 1.00 83.31 172 SER A CA 1
ATOM 1376 C C . SER A 1 172 ? 9.727 -1.856 -23.994 1.00 83.31 172 SER A C 1
ATOM 1378 O O . SER A 1 172 ? 9.785 -1.671 -22.780 1.00 83.31 172 SER A O 1
ATOM 1380 N N . ALA A 1 173 ? 8.822 -2.684 -24.528 1.00 80.69 173 ALA A N 1
ATOM 1381 C CA . ALA A 1 173 ? 7.893 -3.480 -23.723 1.00 80.69 173 ALA A CA 1
ATOM 1382 C C . ALA A 1 173 ? 8.583 -4.648 -22.985 1.00 80.69 173 ALA A C 1
ATOM 1384 O O . ALA A 1 173 ? 8.132 -5.063 -21.909 1.00 80.69 173 ALA A O 1
ATOM 1385 N N . TYR A 1 174 ? 9.680 -5.165 -23.547 1.00 79.00 174 TYR A N 1
ATOM 1386 C CA . TYR A 1 174 ? 10.479 -6.258 -22.978 1.00 79.00 174 TYR A CA 1
ATOM 1387 C C . TYR A 1 174 ? 11.704 -5.748 -22.209 1.00 79.00 174 TYR A C 1
ATOM 1389 O O . TYR A 1 174 ? 11.959 -6.160 -21.079 1.00 79.00 174 TYR A O 1
ATOM 1397 N N . LEU A 1 175 ? 12.437 -4.810 -22.799 1.00 72.56 175 LEU A N 1
ATOM 1398 C CA . LEU A 1 175 ? 13.601 -4.151 -22.227 1.00 72.56 175 LEU A CA 1
ATOM 1399 C C . LEU A 1 175 ? 13.127 -2.859 -21.573 1.00 72.56 175 LEU A C 1
ATOM 1401 O O . LEU A 1 175 ? 13.018 -1.816 -22.194 1.00 72.56 175 LEU A O 1
ATOM 1405 N N . GLN A 1 176 ? 12.793 -2.922 -20.293 1.00 69.75 176 GLN A N 1
ATOM 1406 C CA . GLN A 1 176 ? 12.117 -1.811 -19.615 1.00 69.75 176 GLN A CA 1
ATOM 1407 C C . GLN A 1 176 ? 13.062 -0.671 -19.206 1.00 69.75 176 GLN A C 1
ATOM 1409 O O . GLN A 1 176 ? 12.606 0.404 -18.803 1.00 69.75 176 GLN A O 1
ATOM 1414 N N . ARG A 1 177 ? 14.380 -0.911 -19.243 1.00 66.44 177 ARG A N 1
ATOM 1415 C CA . ARG A 1 177 ? 15.440 -0.006 -18.771 1.00 66.44 177 ARG A CA 1
ATOM 1416 C C . ARG A 1 177 ? 16.194 0.625 -19.943 1.00 66.44 177 ARG A C 1
ATOM 1418 O O . ARG A 1 177 ? 16.456 -0.037 -20.941 1.00 66.44 177 ARG A O 1
ATOM 1425 N N . VAL A 1 178 ? 16.588 1.893 -19.779 1.00 64.31 178 VAL A N 1
ATOM 1426 C CA . VAL A 1 178 ? 17.270 2.703 -20.811 1.00 64.31 178 VAL A CA 1
ATOM 1427 C C . VAL A 1 178 ? 18.547 2.020 -21.305 1.00 64.31 178 VAL A C 1
ATOM 1429 O O . VAL A 1 178 ? 18.746 1.908 -22.508 1.00 64.31 178 VAL A O 1
ATOM 1432 N N . ALA A 1 179 ? 19.397 1.544 -20.387 1.00 58.94 179 ALA A N 1
ATOM 1433 C CA . ALA A 1 179 ? 20.686 0.947 -20.741 1.00 58.94 179 ALA A CA 1
ATOM 1434 C C . ALA A 1 179 ? 20.542 -0.347 -21.575 1.00 58.94 179 ALA A C 1
ATOM 1436 O O . ALA A 1 179 ? 21.099 -0.381 -22.669 1.00 58.94 179 ALA A O 1
ATOM 1437 N N . PRO A 1 180 ? 19.758 -1.367 -21.162 1.00 63.00 180 PRO A N 1
ATOM 1438 C CA . PRO A 1 180 ? 19.487 -2.541 -21.997 1.00 63.00 180 PRO A CA 1
ATOM 1439 C C . PRO A 1 180 ? 18.884 -2.212 -23.364 1.00 63.00 180 PRO A C 1
ATOM 1441 O O . PRO A 1 180 ? 19.284 -2.815 -24.359 1.00 63.00 180 PRO A O 1
ATOM 1444 N N . ILE A 1 181 ? 17.960 -1.242 -23.432 1.00 68.12 181 ILE A N 1
ATOM 1445 C CA . ILE A 1 181 ? 17.404 -0.775 -24.708 1.00 68.12 181 ILE A CA 1
ATOM 1446 C C . ILE A 1 181 ? 18.534 -0.231 -25.585 1.00 68.12 181 ILE A C 1
ATOM 1448 O O . ILE A 1 181 ? 18.736 -0.728 -26.687 1.00 68.12 181 ILE A O 1
ATOM 1452 N N . ALA A 1 182 ? 19.303 0.740 -25.092 1.00 65.50 182 ALA A N 1
ATOM 1453 C CA . ALA A 1 182 ? 20.361 1.384 -25.864 1.00 65.50 182 ALA A CA 1
ATOM 1454 C C . ALA A 1 182 ? 21.437 0.392 -26.338 1.00 65.50 182 ALA A C 1
ATOM 1456 O O . ALA A 1 182 ? 21.837 0.441 -27.495 1.00 65.50 182 ALA A O 1
ATOM 1457 N N . ILE A 1 183 ? 21.851 -0.551 -25.485 1.00 64.25 183 ILE A N 1
ATOM 1458 C CA . ILE A 1 183 ? 22.815 -1.606 -25.842 1.00 64.25 183 ILE A CA 1
ATOM 1459 C C . ILE A 1 183 ? 22.255 -2.507 -26.946 1.00 64.25 183 ILE A C 1
ATOM 1461 O O . ILE A 1 183 ? 22.960 -2.820 -27.905 1.00 64.25 183 ILE A O 1
ATOM 1465 N N . THR A 1 184 ? 20.983 -2.897 -26.841 1.00 69.81 184 THR A N 1
ATOM 1466 C CA . THR A 1 184 ? 20.323 -3.728 -27.857 1.00 69.81 184 THR A CA 1
ATOM 1467 C C . THR A 1 184 ? 20.231 -2.983 -29.186 1.00 69.81 184 THR A C 1
ATOM 1469 O O . THR A 1 184 ? 20.559 -3.552 -30.220 1.00 69.81 184 THR A O 1
ATOM 1472 N N . TRP A 1 185 ? 19.886 -1.694 -29.171 1.00 72.50 185 TRP A N 1
ATOM 1473 C CA . TRP A 1 185 ? 19.850 -0.861 -30.376 1.00 72.50 185 TRP A CA 1
ATOM 1474 C C . TRP A 1 185 ? 21.224 -0.701 -31.026 1.00 72.50 185 TRP A C 1
ATOM 1476 O O . TRP A 1 185 ? 21.356 -0.939 -32.225 1.00 72.50 185 TRP A O 1
ATOM 1486 N N . SER A 1 186 ? 22.258 -0.374 -30.247 1.00 65.50 186 SER A N 1
ATOM 1487 C CA . SER A 1 186 ? 23.632 -0.304 -30.757 1.00 65.50 186 SER A CA 1
ATOM 1488 C C . SER A 1 186 ? 24.083 -1.648 -31.335 1.00 65.50 186 SER A C 1
ATOM 1490 O O . SER A 1 186 ? 24.733 -1.691 -32.375 1.00 65.50 186 SER A O 1
ATOM 1492 N N . SER A 1 187 ? 23.684 -2.762 -30.720 1.00 67.69 187 SER A N 1
ATOM 1493 C CA . SER A 1 187 ? 24.008 -4.096 -31.229 1.00 67.69 187 SER A CA 1
ATOM 1494 C C . SER A 1 187 ? 23.299 -4.396 -32.553 1.00 67.69 187 SER A C 1
ATOM 1496 O O . SER A 1 187 ? 23.937 -4.832 -33.507 1.00 67.69 187 SER A O 1
ATOM 1498 N N . VAL A 1 188 ? 21.999 -4.110 -32.646 1.00 71.06 188 VAL A N 1
ATOM 1499 C CA . VAL A 1 188 ? 21.193 -4.395 -33.843 1.00 71.06 188 VAL A CA 1
ATOM 1500 C C . VAL A 1 188 ? 21.596 -3.519 -35.033 1.00 71.06 188 VAL A C 1
ATOM 1502 O O . VAL A 1 188 ? 21.560 -3.987 -36.161 1.00 71.06 188 VAL A O 1
ATOM 1505 N N . PHE A 1 189 ? 22.002 -2.269 -34.815 1.00 69.12 189 PHE A N 1
ATOM 1506 C CA . PHE A 1 189 ? 22.203 -1.324 -35.921 1.00 69.12 189 PHE A CA 1
ATOM 1507 C C . PHE A 1 189 ? 23.658 -0.945 -36.196 1.00 69.12 189 PHE A C 1
ATOM 1509 O O . PHE A 1 189 ? 23.955 -0.483 -37.294 1.00 69.12 189 PHE A O 1
ATOM 1516 N N . VAL A 1 190 ? 24.571 -1.141 -35.240 1.00 64.56 190 VAL A N 1
ATOM 1517 C CA . VAL A 1 190 ? 26.009 -0.889 -35.441 1.00 64.56 190 VAL A CA 1
ATOM 1518 C C . VAL A 1 190 ? 26.755 -2.211 -35.599 1.00 64.56 190 VAL A C 1
ATOM 1520 O O . VAL A 1 190 ? 27.411 -2.420 -36.616 1.00 64.56 190 VAL A O 1
ATOM 1523 N N . LEU A 1 191 ? 26.612 -3.143 -34.647 1.00 61.66 191 LEU A N 1
ATOM 1524 C CA . LEU A 1 191 ? 27.358 -4.409 -34.696 1.00 61.66 191 LEU A CA 1
ATOM 1525 C C . LEU A 1 191 ? 26.919 -5.304 -35.862 1.00 61.66 191 LEU A C 1
ATOM 1527 O O . LEU A 1 191 ? 27.781 -5.846 -36.552 1.00 61.66 191 LEU A O 1
ATOM 1531 N N . LEU A 1 192 ? 25.611 -5.437 -36.123 1.00 68.88 192 LEU A N 1
ATOM 1532 C CA . LEU A 1 192 ? 25.130 -6.223 -37.270 1.00 68.88 192 LEU A CA 1
ATOM 1533 C C . LEU A 1 192 ? 25.548 -5.616 -38.615 1.00 68.88 192 LEU A C 1
ATOM 1535 O O . LEU A 1 192 ? 25.836 -6.365 -39.546 1.00 68.88 192 LEU A O 1
ATOM 1539 N N . GLY A 1 193 ? 25.651 -4.285 -38.707 1.00 67.19 193 GLY A N 1
ATOM 1540 C CA . GLY A 1 193 ? 26.168 -3.596 -39.893 1.00 67.19 193 GLY A CA 1
ATOM 1541 C C . GLY A 1 193 ? 27.624 -3.969 -40.180 1.00 67.19 193 GLY A C 1
ATOM 1542 O O . GLY A 1 193 ? 27.948 -4.433 -41.276 1.00 67.19 193 GLY A O 1
ATOM 1543 N N . SER A 1 194 ? 28.489 -3.873 -39.166 1.00 60.78 194 SER A N 1
ATOM 1544 C CA . SER A 1 194 ? 29.894 -4.290 -39.274 1.00 60.78 194 SER A CA 1
ATOM 1545 C C . SER A 1 194 ? 30.033 -5.791 -39.562 1.00 60.78 194 SER A C 1
ATOM 1547 O O . SER A 1 194 ? 30.855 -6.197 -40.385 1.00 60.78 194 SER A O 1
ATOM 1549 N N . MET A 1 195 ? 29.193 -6.627 -38.943 1.00 59.69 195 MET A N 1
ATOM 1550 C CA . MET A 1 195 ? 29.168 -8.074 -39.177 1.00 59.69 195 MET A CA 1
ATOM 1551 C C . MET A 1 195 ? 28.731 -8.422 -40.608 1.00 59.69 195 MET A C 1
ATOM 1553 O O . MET A 1 195 ? 29.338 -9.278 -41.243 1.00 59.69 195 MET A O 1
ATOM 1557 N N . SER A 1 196 ? 27.725 -7.728 -41.144 1.00 67.50 196 SER A N 1
ATOM 1558 C CA . SER A 1 196 ? 27.259 -7.845 -42.533 1.00 67.50 196 SER A CA 1
ATOM 1559 C C . SER A 1 196 ? 28.368 -7.512 -43.534 1.00 67.50 196 SER A C 1
ATOM 1561 O O . SER A 1 196 ? 28.611 -8.278 -44.470 1.00 67.50 196 SER A O 1
ATOM 1563 N N . GLN A 1 197 ? 29.087 -6.402 -43.327 1.00 64.00 197 GLN A N 1
ATOM 1564 C CA . GLN A 1 197 ? 30.209 -6.012 -44.186 1.00 64.00 197 GLN A CA 1
ATOM 1565 C C . GLN A 1 197 ? 31.326 -7.064 -44.159 1.00 64.00 197 GLN A C 1
ATOM 1567 O O . GLN A 1 197 ? 31.873 -7.421 -45.204 1.00 64.00 197 GLN A O 1
ATOM 1572 N N . PHE A 1 198 ? 31.610 -7.613 -42.980 1.00 55.22 198 PHE A N 1
ATOM 1573 C CA . PHE A 1 198 ? 32.593 -8.674 -42.813 1.00 55.22 198 PHE A CA 1
ATOM 1574 C C . PHE A 1 198 ? 32.180 -9.987 -43.496 1.00 55.22 198 PHE A C 1
ATOM 1576 O O . PHE A 1 198 ? 32.965 -10.557 -44.253 1.00 55.22 198 PHE A O 1
ATOM 1583 N N . LEU A 1 199 ? 30.951 -10.465 -43.281 1.00 58.19 199 LEU A N 1
ATOM 1584 C CA . LEU A 1 199 ? 30.454 -11.719 -43.863 1.00 58.19 199 LEU A CA 1
ATOM 1585 C C . LEU A 1 199 ? 30.458 -11.677 -45.398 1.00 58.19 199 LEU A C 1
ATOM 1587 O O . LEU A 1 199 ? 30.871 -12.645 -46.037 1.00 58.19 199 LEU A O 1
ATOM 1591 N N . ARG A 1 200 ? 30.109 -10.525 -45.985 1.00 62.75 200 ARG A N 1
ATOM 1592 C CA . ARG A 1 200 ? 30.203 -10.284 -47.434 1.00 62.75 200 ARG A CA 1
ATOM 1593 C C . ARG A 1 200 ? 31.634 -10.403 -47.958 1.00 62.75 200 ARG A C 1
ATOM 1595 O O . ARG A 1 200 ? 31.833 -10.992 -49.013 1.00 62.75 200 ARG A O 1
ATOM 1602 N N . SER A 1 201 ? 32.617 -9.877 -47.223 1.00 54.59 201 SER A N 1
ATOM 1603 C CA . SER A 1 201 ? 34.029 -9.943 -47.632 1.00 54.59 201 SER A CA 1
ATOM 1604 C C . SER A 1 201 ? 34.609 -11.363 -47.615 1.00 54.59 201 SER A C 1
ATOM 1606 O O . SER A 1 201 ? 35.570 -11.625 -48.327 1.00 54.59 201 SER A O 1
ATOM 1608 N N . GLY A 1 202 ? 34.027 -12.279 -46.830 1.00 51.16 202 GLY A N 1
ATOM 1609 C CA . GLY A 1 202 ? 34.553 -13.636 -46.653 1.00 51.16 202 GLY A CA 1
ATOM 1610 C C . GLY A 1 202 ? 33.877 -14.735 -47.478 1.00 51.16 202 GLY A C 1
ATOM 1611 O O . GLY A 1 202 ? 34.488 -15.781 -47.668 1.00 51.16 202 GLY A O 1
ATOM 1612 N N . ASP A 1 203 ? 32.625 -14.553 -47.905 1.00 53.19 203 ASP A N 1
ATOM 1613 C CA . ASP A 1 203 ? 31.835 -15.584 -48.609 1.00 53.19 203 ASP A CA 1
ATOM 1614 C C . ASP A 1 203 ? 31.370 -15.139 -50.009 1.00 53.19 203 ASP A C 1
ATOM 1616 O O . ASP A 1 203 ? 30.780 -15.912 -50.754 1.00 53.19 203 ASP A O 1
ATOM 1620 N N . GLY A 1 204 ? 31.577 -13.868 -50.380 1.00 55.56 204 GLY A N 1
ATOM 1621 C CA . GLY A 1 204 ? 31.182 -13.309 -51.682 1.00 55.56 204 GLY A CA 1
ATOM 1622 C C . GLY A 1 204 ? 29.666 -13.185 -51.912 1.00 55.56 204 GLY A C 1
ATOM 1623 O O . GLY A 1 204 ? 29.234 -12.406 -52.758 1.00 55.56 204 GLY A O 1
ATOM 1624 N N . SER A 1 205 ? 28.836 -13.887 -51.135 1.00 70.69 205 SER A N 1
ATOM 1625 C CA . SER A 1 205 ? 27.376 -13.825 -51.216 1.00 70.69 205 SER A CA 1
ATOM 1626 C C . SER A 1 205 ? 26.834 -12.457 -50.785 1.00 70.69 205 SER A C 1
ATOM 1628 O O . SER A 1 205 ? 27.017 -12.000 -49.651 1.00 70.69 205 SER A O 1
ATOM 1630 N N . HIS A 1 206 ? 26.108 -11.797 -51.692 1.00 68.25 206 HIS A N 1
ATOM 1631 C CA . HIS A 1 206 ? 25.505 -10.486 -51.442 1.00 68.25 206 HIS A CA 1
ATOM 1632 C C . HIS A 1 206 ? 24.382 -10.526 -50.387 1.00 68.25 206 HIS A C 1
ATOM 1634 O O . HIS A 1 206 ? 24.135 -9.501 -49.742 1.00 68.25 206 HIS A O 1
ATOM 1640 N N . TYR A 1 207 ? 23.761 -11.693 -50.158 1.00 73.56 207 TYR A N 1
ATOM 1641 C CA . TYR A 1 207 ? 22.666 -11.915 -49.198 1.00 73.56 207 TYR A CA 1
ATOM 1642 C C . TYR A 1 207 ? 23.070 -11.694 -47.739 1.00 73.56 207 TYR A C 1
ATOM 1644 O O . TYR A 1 207 ? 22.230 -11.335 -46.918 1.00 73.56 207 TYR A O 1
ATOM 1652 N N . TRP A 1 208 ? 24.364 -11.788 -47.414 1.00 72.00 208 TRP A N 1
ATOM 1653 C CA . TRP A 1 208 ? 24.859 -11.588 -46.049 1.00 72.00 208 TRP A CA 1
ATOM 1654 C C . TRP A 1 208 ? 24.610 -10.206 -45.459 1.00 72.00 208 TRP A C 1
ATOM 1656 O O . TRP A 1 208 ? 24.687 -10.049 -44.244 1.00 72.00 208 TRP A O 1
ATOM 1666 N N . GLY A 1 209 ? 24.286 -9.198 -46.268 1.00 69.06 209 GLY A N 1
ATOM 1667 C CA . GLY A 1 209 ? 23.837 -7.929 -45.697 1.00 69.06 209 GLY A CA 1
ATOM 1668 C C . GLY A 1 209 ? 22.378 -7.617 -45.875 1.00 69.06 209 GLY A C 1
ATOM 1669 O O . GLY A 1 209 ? 22.104 -6.430 -45.955 1.00 69.06 209 GLY A O 1
ATOM 1670 N N . LEU A 1 210 ? 21.531 -8.646 -45.922 1.00 79.38 210 LEU A N 1
ATOM 1671 C CA . LEU A 1 210 ? 20.165 -8.599 -45.390 1.00 79.38 210 LEU A CA 1
ATOM 1672 C C . LEU A 1 210 ? 20.143 -8.719 -43.849 1.00 79.38 210 LEU A C 1
ATOM 1674 O O . LEU A 1 210 ? 19.095 -8.757 -43.219 1.00 79.38 210 LEU A O 1
ATOM 1678 N N . ILE A 1 211 ? 21.318 -8.858 -43.222 1.00 76.31 211 ILE A N 1
ATOM 1679 C CA . ILE A 1 211 ? 21.486 -8.830 -41.761 1.00 76.31 211 ILE A CA 1
ATOM 1680 C C . ILE A 1 211 ? 21.599 -7.386 -41.247 1.00 76.31 211 ILE A C 1
ATOM 1682 O O . ILE A 1 211 ? 21.414 -7.152 -40.058 1.00 76.31 211 ILE A O 1
ATOM 1686 N N . ASP A 1 212 ? 21.921 -6.424 -42.120 1.00 78.12 212 ASP A N 1
ATOM 1687 C CA . ASP A 1 212 ? 22.098 -5.012 -41.771 1.00 78.12 212 ASP A CA 1
ATOM 1688 C C . ASP A 1 212 ? 20.787 -4.238 -41.998 1.00 78.12 212 ASP A C 1
ATOM 1690 O O . ASP A 1 212 ? 20.491 -3.864 -43.140 1.00 78.12 212 ASP A O 1
ATOM 1694 N N . PRO A 1 213 ? 20.039 -3.901 -40.930 1.00 78.12 213 PRO A N 1
ATOM 1695 C CA . PRO A 1 213 ? 18.743 -3.253 -41.081 1.00 78.12 213 PRO A CA 1
ATOM 1696 C C . PRO A 1 213 ? 18.844 -1.858 -41.718 1.00 78.12 213 PRO A C 1
ATOM 1698 O O . PRO A 1 213 ? 17.908 -1.420 -42.385 1.00 78.12 213 PRO A O 1
ATOM 1701 N N . TRP A 1 214 ? 19.974 -1.145 -41.566 1.00 76.38 214 TRP A N 1
ATOM 1702 C CA . TRP A 1 214 ? 20.180 0.162 -42.211 1.00 76.38 214 TRP A CA 1
ATOM 1703 C C . TRP A 1 214 ? 20.386 0.049 -43.709 1.00 76.38 214 TRP A C 1
ATOM 1705 O O . TRP A 1 214 ? 20.089 0.973 -44.476 1.00 76.38 214 TRP A O 1
ATOM 1715 N N . ARG A 1 215 ? 21.000 -1.047 -44.129 1.00 76.62 215 ARG A N 1
ATOM 1716 C CA . ARG A 1 215 ? 21.186 -1.340 -45.537 1.00 76.62 215 ARG A CA 1
ATOM 1717 C C . ARG A 1 215 ? 19.869 -1.772 -46.166 1.00 76.62 215 ARG A C 1
ATOM 1719 O O . ARG A 1 215 ? 19.553 -1.271 -47.241 1.00 76.62 215 ARG A O 1
ATOM 1726 N N . ASP A 1 216 ? 19.078 -2.570 -45.463 1.00 80.25 216 ASP A N 1
ATOM 1727 C CA . ASP A 1 216 ? 17.755 -2.984 -45.927 1.00 80.25 216 ASP A CA 1
ATOM 1728 C C . ASP A 1 216 ? 16.809 -1.792 -46.079 1.00 80.25 216 ASP A C 1
ATOM 1730 O O . ASP A 1 216 ? 16.222 -1.608 -47.143 1.00 80.25 216 ASP A O 1
ATOM 1734 N N . MET A 1 217 ? 16.750 -0.900 -45.081 1.00 80.62 217 MET A N 1
ATOM 1735 C CA . MET A 1 217 ? 15.972 0.342 -45.184 1.00 80.62 217 MET A CA 1
ATOM 1736 C C . MET A 1 217 ? 16.421 1.200 -46.373 1.00 80.62 217 MET A C 1
ATOM 1738 O O . MET A 1 217 ? 15.583 1.722 -47.098 1.00 80.62 217 MET A O 1
ATOM 1742 N N . ARG A 1 218 ? 17.731 1.309 -46.636 1.00 79.62 218 ARG A N 1
ATOM 1743 C CA . ARG A 1 218 ? 18.244 2.041 -47.807 1.00 79.62 218 ARG A CA 1
ATOM 1744 C C . ARG A 1 218 ? 17.793 1.442 -49.135 1.00 79.62 218 ARG A C 1
ATOM 1746 O O . ARG A 1 218 ? 17.460 2.203 -50.039 1.00 79.62 218 ARG A O 1
ATOM 1753 N N . TYR A 1 219 ? 17.823 0.119 -49.272 1.00 82.31 219 TYR A N 1
ATOM 1754 C CA . TYR A 1 219 ? 17.380 -0.541 -50.500 1.00 82.31 219 TYR A CA 1
ATOM 1755 C C . TYR A 1 219 ? 15.874 -0.396 -50.706 1.00 82.31 219 TYR A C 1
ATOM 1757 O O . TYR A 1 219 ? 15.445 -0.134 -51.825 1.00 82.31 219 TYR A O 1
ATOM 1765 N N . VAL A 1 220 ? 15.083 -0.455 -49.631 1.00 83.25 220 VAL A N 1
ATOM 1766 C CA . VAL A 1 220 ? 13.655 -0.121 -49.705 1.00 83.25 220 VAL A CA 1
ATOM 1767 C C . VAL A 1 220 ? 13.444 1.351 -50.069 1.00 83.25 220 VAL A C 1
ATOM 1769 O O . VAL A 1 220 ? 12.550 1.659 -50.845 1.00 83.25 220 VAL A O 1
ATOM 1772 N N . GLY A 1 221 ? 14.305 2.256 -49.597 1.00 81.50 221 GLY A N 1
ATOM 1773 C CA . GLY A 1 221 ? 14.342 3.642 -50.062 1.00 81.50 221 GLY A CA 1
ATOM 1774 C C . GLY A 1 221 ? 14.549 3.727 -51.572 1.00 81.50 221 GLY A C 1
ATOM 1775 O O . GLY A 1 221 ? 13.715 4.300 -52.256 1.00 81.50 221 GLY A O 1
ATOM 1776 N N . ARG A 1 222 ? 15.588 3.087 -52.117 1.00 82.00 222 ARG A N 1
ATOM 1777 C CA . ARG A 1 222 ? 15.820 3.031 -53.575 1.00 82.00 222 ARG A CA 1
ATOM 1778 C C . ARG A 1 222 ? 14.610 2.509 -54.350 1.00 82.00 222 ARG A C 1
ATOM 1780 O O . ARG A 1 222 ? 14.274 3.071 -55.383 1.00 82.00 222 ARG A O 1
ATOM 1787 N N . LEU A 1 223 ? 13.907 1.523 -53.794 1.00 84.50 223 LEU A N 1
ATOM 1788 C CA . LEU A 1 223 ? 12.659 0.996 -54.345 1.00 84.50 223 LEU A CA 1
ATOM 1789 C C . LEU A 1 223 ? 11.517 2.019 -54.352 1.00 84.50 223 LEU A C 1
ATOM 1791 O O . LEU A 1 223 ? 10.734 2.036 -55.293 1.00 84.50 223 LEU A O 1
ATOM 1795 N N . CYS A 1 224 ? 11.439 2.906 -53.357 1.00 84.38 224 CYS A N 1
ATOM 1796 C CA . CYS A 1 224 ? 10.486 4.017 -53.357 1.00 84.38 224 CYS A CA 1
ATOM 1797 C C . CYS A 1 224 ? 10.843 5.122 -54.362 1.00 84.38 224 CYS A C 1
ATOM 1799 O O . CYS A 1 224 ? 9.931 5.741 -54.891 1.00 84.38 224 CYS A O 1
ATOM 1801 N N . PHE A 1 225 ? 12.135 5.380 -54.592 1.00 80.88 225 PHE A N 1
ATOM 1802 C CA . PHE A 1 225 ? 12.621 6.429 -55.501 1.00 80.88 225 PHE A CA 1
ATOM 1803 C C . PHE A 1 225 ? 12.844 5.942 -56.947 1.00 80.88 225 PHE A C 1
ATOM 1805 O O . PHE A 1 225 ? 13.198 6.752 -57.795 1.00 80.88 225 PHE A O 1
ATOM 1812 N N . GLY A 1 226 ? 12.675 4.644 -57.233 1.00 76.25 226 GLY A N 1
ATOM 1813 C CA . GLY A 1 226 ? 12.887 4.066 -58.569 1.00 76.25 226 GLY A CA 1
ATOM 1814 C C . GLY A 1 226 ? 14.345 4.084 -59.053 1.00 76.25 226 GLY A C 1
ATOM 1815 O O . GLY A 1 226 ? 14.590 3.970 -60.249 1.00 76.25 226 GLY A O 1
ATOM 1816 N N . ASP A 1 227 ? 15.308 4.236 -58.140 1.00 72.50 227 ASP A N 1
ATOM 1817 C CA . ASP A 1 227 ? 16.715 4.515 -58.454 1.00 72.50 227 ASP A CA 1
ATOM 1818 C C . ASP A 1 227 ? 17.602 3.282 -58.195 1.00 72.50 227 ASP A C 1
ATOM 1820 O O . ASP A 1 227 ? 18.037 3.018 -57.064 1.00 72.50 227 ASP A O 1
ATOM 1824 N N . PHE A 1 228 ? 17.835 2.493 -59.250 1.00 76.56 228 PHE A N 1
ATOM 1825 C CA . PHE A 1 228 ? 18.621 1.257 -59.212 1.00 76.56 228 PHE A CA 1
ATOM 1826 C C . PHE A 1 228 ? 19.740 1.263 -60.252 1.00 76.56 228 PHE A C 1
ATOM 1828 O O . PHE A 1 228 ? 19.497 1.487 -61.434 1.00 76.56 228 PHE A O 1
ATOM 1835 N N . ASP A 1 229 ? 20.956 0.901 -59.828 1.00 69.88 229 ASP A N 1
ATOM 1836 C CA . ASP A 1 229 ? 22.094 0.836 -60.751 1.00 69.88 229 ASP A CA 1
ATOM 1837 C C . ASP A 1 229 ? 22.009 -0.389 -61.687 1.00 69.88 229 ASP A C 1
ATOM 1839 O O . ASP A 1 229 ? 22.506 -0.324 -62.802 1.00 69.88 229 ASP A O 1
ATOM 1843 N N . ASN A 1 230 ? 21.418 -1.513 -61.237 1.00 76.94 230 ASN A N 1
ATOM 1844 C CA . ASN A 1 230 ? 21.331 -2.800 -61.955 1.00 76.94 230 ASN A CA 1
ATOM 1845 C C . ASN A 1 230 ? 20.138 -3.654 -61.457 1.00 76.94 230 ASN A C 1
ATOM 1847 O O . ASN A 1 230 ? 19.801 -3.592 -60.274 1.00 76.94 230 ASN A O 1
ATOM 1851 N N . ALA A 1 231 ? 19.601 -4.563 -62.289 1.00 75.38 231 ALA A N 1
ATOM 1852 C CA . ALA A 1 231 ? 18.476 -5.464 -61.946 1.00 75.38 231 ALA A CA 1
ATOM 1853 C C . ALA A 1 231 ? 18.718 -6.341 -60.696 1.00 75.38 231 ALA A C 1
ATOM 1855 O O . ALA A 1 231 ? 17.819 -6.586 -59.899 1.00 75.38 231 ALA A O 1
ATOM 1856 N N . GLN A 1 232 ? 19.968 -6.742 -60.450 1.00 73.75 232 GLN A N 1
ATOM 1857 C CA . GLN A 1 232 ? 20.333 -7.499 -59.248 1.00 73.75 232 GLN A CA 1
ATOM 1858 C C . GLN A 1 232 ? 20.145 -6.685 -57.948 1.00 73.75 232 GLN A C 1
ATOM 1860 O O . GLN A 1 232 ? 19.933 -7.264 -56.883 1.00 73.75 232 GLN A O 1
ATOM 1865 N N . GLN A 1 233 ? 20.239 -5.348 -58.005 1.00 74.69 233 GLN A N 1
ATOM 1866 C CA . GLN A 1 233 ? 19.958 -4.487 -56.849 1.00 74.69 233 GLN A CA 1
ATOM 1867 C C . GLN A 1 233 ? 18.455 -4.366 -56.577 1.00 74.69 233 GLN A C 1
ATOM 1869 O O . GLN A 1 233 ? 18.071 -4.245 -55.414 1.00 74.69 233 GLN A O 1
ATOM 1874 N N . GLU A 1 234 ? 17.625 -4.413 -57.620 1.00 80.75 234 GLU A N 1
ATOM 1875 C CA . GLU A 1 234 ? 16.165 -4.388 -57.506 1.00 80.75 234 GLU A CA 1
ATOM 1876 C C . GLU A 1 234 ? 15.653 -5.663 -56.820 1.00 80.75 234 GLU A C 1
ATOM 1878 O O . GLU A 1 234 ? 14.957 -5.581 -55.807 1.00 80.75 234 GLU A O 1
ATOM 1883 N N . ASP A 1 235 ? 16.109 -6.839 -57.266 1.00 82.00 235 ASP A N 1
ATOM 1884 C CA . ASP A 1 235 ? 15.811 -8.121 -56.607 1.00 82.00 235 ASP A CA 1
ATOM 1885 C C . ASP A 1 235 ? 16.228 -8.110 -55.130 1.00 82.00 235 ASP A C 1
ATOM 1887 O O . ASP A 1 235 ? 15.506 -8.575 -54.243 1.00 82.00 235 ASP A O 1
ATOM 1891 N N . PHE A 1 236 ? 17.400 -7.540 -54.839 1.00 81.50 236 PHE A N 1
ATOM 1892 C CA . PHE A 1 236 ? 17.896 -7.414 -53.473 1.00 81.50 236 PHE A CA 1
ATOM 1893 C C . PHE A 1 236 ? 17.017 -6.498 -52.607 1.00 81.50 236 PHE A C 1
ATOM 1895 O O . PHE A 1 236 ? 16.825 -6.773 -51.421 1.00 81.50 236 PHE A O 1
ATOM 1902 N N . ALA A 1 237 ? 16.457 -5.430 -53.182 1.00 84.25 237 ALA A N 1
ATOM 1903 C CA . ALA A 1 237 ? 15.565 -4.513 -52.480 1.00 84.25 237 ALA A CA 1
ATOM 1904 C C . ALA A 1 237 ? 14.227 -5.163 -52.101 1.00 84.25 237 ALA A C 1
ATOM 1906 O O . ALA A 1 237 ? 13.718 -4.919 -51.004 1.00 84.25 237 ALA A O 1
ATOM 1907 N N . TRP A 1 238 ? 13.702 -6.057 -52.942 1.00 86.25 238 TRP A N 1
ATOM 1908 C CA . TRP A 1 238 ? 12.526 -6.863 -52.606 1.00 86.25 238 TRP A CA 1
ATOM 1909 C C . TRP A 1 238 ? 12.795 -7.840 -51.455 1.00 86.25 238 TRP A C 1
ATOM 1911 O O . TRP A 1 238 ? 11.974 -7.960 -50.541 1.00 86.25 238 TRP A O 1
ATOM 1921 N N . TRP A 1 239 ? 13.968 -8.483 -51.431 1.00 87.44 239 TRP A N 1
ATOM 1922 C CA . TRP A 1 239 ? 14.382 -9.314 -50.293 1.00 87.44 239 TRP A CA 1
ATOM 1923 C C . TRP A 1 239 ? 14.532 -8.507 -49.000 1.00 87.44 239 TRP A C 1
ATOM 1925 O O . TRP A 1 239 ? 14.064 -8.948 -47.949 1.00 87.44 239 TRP A O 1
ATOM 1935 N N . ALA A 1 240 ? 15.118 -7.311 -49.072 1.00 85.19 240 ALA A N 1
ATOM 1936 C CA . ALA A 1 240 ? 15.211 -6.395 -47.937 1.00 85.19 240 ALA A CA 1
ATOM 1937 C C . ALA A 1 240 ? 13.822 -6.012 -47.392 1.00 85.19 240 ALA A C 1
ATOM 1939 O O . ALA A 1 240 ? 13.600 -6.044 -46.179 1.00 85.19 240 ALA A O 1
ATOM 1940 N N . LEU A 1 241 ? 12.855 -5.724 -48.273 1.00 88.06 241 LEU A N 1
ATOM 1941 C CA . LEU A 1 241 ? 11.472 -5.451 -47.875 1.00 88.06 241 LEU A CA 1
ATOM 1942 C C . LEU A 1 241 ? 10.836 -6.653 -47.158 1.00 88.06 241 LEU A C 1
ATOM 1944 O O . LEU A 1 241 ? 10.229 -6.483 -46.098 1.00 88.06 241 LEU A O 1
ATOM 1948 N N . LEU A 1 242 ? 11.003 -7.867 -47.694 1.00 88.69 242 LEU A N 1
ATOM 1949 C CA . LEU A 1 242 ? 10.481 -9.098 -47.088 1.00 88.69 242 LEU A CA 1
ATOM 1950 C C . LEU A 1 242 ? 11.045 -9.337 -45.682 1.00 88.69 242 LEU A C 1
ATOM 1952 O O . LEU A 1 242 ? 10.285 -9.652 -44.763 1.00 88.69 242 LEU A O 1
ATOM 1956 N N . VAL A 1 243 ? 12.355 -9.150 -45.494 1.00 87.25 243 VAL A N 1
ATOM 1957 C CA . VAL A 1 243 ? 13.010 -9.286 -44.183 1.00 87.25 243 VAL A CA 1
ATOM 1958 C C . VAL A 1 243 ? 12.444 -8.270 -43.189 1.00 87.25 243 VAL A C 1
ATOM 1960 O O . VAL A 1 243 ? 12.055 -8.649 -42.082 1.00 87.25 243 VAL A O 1
ATOM 1963 N N . LEU A 1 244 ? 12.309 -6.999 -43.584 1.00 87.31 244 LEU A N 1
ATOM 1964 C CA . LEU A 1 244 ? 11.754 -5.954 -42.717 1.00 87.31 244 LEU A CA 1
ATOM 1965 C C . LEU A 1 244 ? 10.295 -6.235 -42.324 1.00 87.31 244 LEU A C 1
ATOM 1967 O O . LEU A 1 244 ? 9.935 -6.072 -41.153 1.00 87.31 244 LEU A O 1
ATOM 1971 N N . VAL A 1 245 ? 9.463 -6.710 -43.257 1.00 90.31 245 VAL A N 1
ATOM 1972 C CA . VAL A 1 245 ? 8.070 -7.102 -42.980 1.00 90.31 245 VAL A CA 1
ATOM 1973 C C . VAL A 1 245 ? 8.014 -8.291 -42.018 1.00 90.31 245 VAL A C 1
ATOM 1975 O O . VAL A 1 245 ? 7.242 -8.260 -41.054 1.00 90.31 245 VAL A O 1
ATOM 1978 N N . ALA A 1 246 ? 8.845 -9.316 -42.222 1.00 89.50 246 ALA A N 1
ATOM 1979 C CA . ALA A 1 246 ? 8.905 -10.481 -41.340 1.00 89.50 246 ALA A CA 1
ATOM 1980 C C . ALA A 1 246 ? 9.308 -10.086 -39.909 1.00 89.50 246 ALA A C 1
ATOM 1982 O O . ALA A 1 246 ? 8.633 -10.459 -38.945 1.00 89.50 246 ALA A O 1
ATOM 1983 N N . VAL A 1 247 ? 10.348 -9.258 -39.768 1.00 87.25 247 VAL A N 1
ATOM 1984 C CA . VAL A 1 247 ? 10.813 -8.734 -38.476 1.00 87.25 247 VAL A CA 1
ATOM 1985 C C . VAL A 1 247 ? 9.722 -7.908 -37.786 1.00 87.25 247 VAL A C 1
ATOM 1987 O O . VAL A 1 247 ? 9.457 -8.116 -36.600 1.00 87.25 247 VAL A O 1
ATOM 1990 N N . CYS A 1 248 ? 9.032 -7.018 -38.508 1.00 90.75 248 CYS A N 1
ATOM 1991 C CA . CYS A 1 248 ? 7.941 -6.216 -37.943 1.00 90.75 248 CYS A CA 1
ATOM 1992 C C . CYS A 1 248 ? 6.744 -7.072 -37.519 1.00 90.75 248 CYS A C 1
ATOM 1994 O O . CYS A 1 248 ? 6.135 -6.810 -36.483 1.00 90.75 248 CYS A O 1
ATOM 1996 N N . THR A 1 249 ? 6.424 -8.118 -38.280 1.00 91.69 249 THR A N 1
ATOM 1997 C CA . THR A 1 249 ? 5.320 -9.034 -37.962 1.00 91.69 249 THR A CA 1
ATOM 1998 C C . THR A 1 249 ? 5.617 -9.828 -36.692 1.00 91.69 249 THR A C 1
ATOM 2000 O O . THR A 1 249 ? 4.770 -9.908 -35.800 1.00 91.69 249 THR A O 1
ATOM 2003 N N . LEU A 1 250 ? 6.840 -10.352 -36.561 1.00 90.31 250 LEU A N 1
ATOM 2004 C CA . LEU A 1 250 ? 7.303 -11.028 -35.346 1.00 90.31 250 LEU A CA 1
ATOM 2005 C C . LEU A 1 250 ? 7.316 -10.079 -34.143 1.00 90.31 250 LEU A C 1
ATOM 2007 O O . LEU A 1 250 ? 6.830 -10.439 -33.070 1.00 90.31 250 LEU A O 1
ATOM 2011 N N . ALA A 1 251 ? 7.811 -8.852 -34.324 1.00 87.44 251 ALA A N 1
ATOM 2012 C CA . ALA A 1 251 ? 7.818 -7.834 -33.278 1.00 87.44 251 ALA A CA 1
ATOM 2013 C C . ALA A 1 251 ? 6.391 -7.480 -32.825 1.00 87.44 251 ALA A C 1
ATOM 2015 O O . ALA A 1 251 ? 6.099 -7.479 -31.630 1.00 87.44 251 ALA A O 1
ATOM 2016 N N . MET A 1 252 ? 5.464 -7.276 -33.765 1.00 91.19 252 MET A N 1
ATOM 2017 C CA . MET A 1 252 ? 4.059 -7.010 -33.460 1.00 91.19 252 MET A CA 1
ATOM 2018 C C . MET A 1 252 ? 3.402 -8.188 -32.730 1.00 91.19 252 MET A C 1
ATOM 2020 O O . MET A 1 252 ? 2.685 -7.982 -31.750 1.00 91.19 252 MET A O 1
ATOM 2024 N N . ALA A 1 253 ? 3.671 -9.427 -33.153 1.00 87.38 253 ALA A N 1
ATOM 2025 C CA . ALA A 1 253 ? 3.177 -10.621 -32.472 1.00 87.38 253 ALA A CA 1
ATOM 2026 C C . ALA A 1 253 ? 3.700 -10.706 -31.028 1.00 87.38 253 ALA A C 1
ATOM 2028 O O . ALA A 1 253 ? 2.917 -10.958 -30.109 1.00 87.38 253 ALA A O 1
ATOM 2029 N N . ALA A 1 254 ? 4.988 -10.421 -30.810 1.00 83.88 254 ALA A N 1
ATOM 2030 C CA . ALA A 1 254 ? 5.592 -10.363 -29.482 1.00 83.88 254 ALA A CA 1
ATOM 2031 C C . ALA A 1 254 ? 4.978 -9.247 -28.620 1.00 83.88 254 ALA A C 1
ATOM 2033 O O . ALA A 1 254 ? 4.627 -9.482 -27.465 1.00 83.88 254 ALA A O 1
ATOM 2034 N N . LEU A 1 255 ? 4.764 -8.050 -29.174 1.00 84.69 255 LEU A N 1
ATOM 2035 C CA . LEU A 1 255 ? 4.119 -6.936 -28.474 1.00 84.69 255 LEU A CA 1
ATOM 2036 C C . LEU A 1 255 ? 2.676 -7.273 -28.074 1.00 84.69 255 LEU A C 1
ATOM 2038 O O . LEU A 1 255 ? 2.281 -7.061 -26.927 1.00 84.69 255 LEU A O 1
ATOM 2042 N N . VAL A 1 256 ? 1.890 -7.833 -28.997 1.00 84.62 256 VAL A N 1
ATOM 2043 C CA . VAL A 1 256 ? 0.514 -8.268 -28.726 1.00 84.62 256 VAL A CA 1
ATOM 2044 C C . VAL A 1 256 ? 0.498 -9.367 -27.671 1.00 84.62 256 VAL A C 1
ATOM 2046 O O . VAL A 1 256 ? -0.329 -9.313 -26.763 1.00 84.62 256 VAL A O 1
ATOM 2049 N N . HIS A 1 257 ? 1.410 -10.338 -27.746 1.00 81.88 257 HIS A N 1
ATOM 2050 C CA . HIS A 1 257 ? 1.551 -11.382 -26.736 1.00 81.88 257 HIS A CA 1
ATOM 2051 C C . HIS A 1 257 ? 1.870 -10.783 -25.359 1.00 81.88 257 HIS A C 1
ATOM 2053 O O . HIS A 1 257 ? 1.170 -11.072 -24.388 1.00 81.88 257 HIS A O 1
ATOM 2059 N N . ARG A 1 258 ? 2.842 -9.867 -25.290 1.00 79.75 258 ARG A N 1
ATOM 2060 C CA . ARG A 1 258 ? 3.256 -9.175 -24.064 1.00 79.75 258 ARG A CA 1
ATOM 2061 C C . ARG A 1 258 ? 2.116 -8.395 -23.408 1.00 79.75 258 ARG A C 1
ATOM 2063 O O . ARG A 1 258 ? 1.942 -8.482 -22.196 1.00 79.75 258 ARG A O 1
ATOM 2070 N N . VAL A 1 259 ? 1.326 -7.667 -24.200 1.00 73.62 259 VAL A N 1
ATOM 2071 C CA . VAL A 1 259 ? 0.154 -6.897 -23.735 1.00 73.62 259 VAL A CA 1
ATOM 2072 C C . VAL A 1 259 ? -1.045 -7.807 -23.421 1.00 73.62 259 VAL A C 1
ATOM 2074 O O . VAL A 1 259 ? -1.908 -7.457 -22.618 1.00 73.62 259 VAL A O 1
ATOM 2077 N N . ARG A 1 260 ? -1.148 -8.985 -24.054 1.00 68.38 260 ARG A N 1
ATOM 2078 C CA . ARG A 1 260 ? -2.214 -9.963 -23.776 1.00 68.38 260 ARG A CA 1
ATOM 2079 C C . ARG A 1 260 ? -1.990 -10.745 -22.493 1.00 68.38 260 ARG A C 1
ATOM 2081 O O . ARG A 1 260 ? -2.975 -11.016 -21.810 1.00 68.38 260 ARG A O 1
ATOM 2088 N N . GLN A 1 261 ? -0.740 -11.076 -22.173 1.00 63.66 261 GLN A N 1
ATOM 2089 C CA . GLN A 1 261 ? -0.365 -11.844 -20.980 1.00 63.66 261 GLN A CA 1
ATOM 2090 C C . GLN A 1 261 ? -0.667 -11.140 -19.655 1.00 63.66 261 GLN A C 1
ATOM 2092 O O . GLN A 1 261 ? -0.446 -11.698 -18.588 1.00 63.66 261 GLN A O 1
ATOM 2097 N N . THR A 1 262 ? -1.190 -9.927 -19.700 1.00 59.03 262 THR A N 1
ATOM 2098 C CA . THR A 1 262 ? -1.321 -9.091 -18.531 1.00 59.03 262 THR A CA 1
ATOM 2099 C C . THR A 1 262 ? -2.804 -8.851 -18.249 1.00 59.03 262 THR A C 1
ATOM 2101 O O . THR A 1 262 ? -3.478 -8.091 -18.944 1.00 59.03 262 THR A O 1
ATOM 2104 N N . PHE A 1 263 ? -3.274 -9.512 -17.179 1.00 63.06 263 PHE A N 1
ATOM 2105 C CA . PHE A 1 263 ? -4.179 -8.935 -16.178 1.00 63.06 263 PHE A CA 1
ATOM 2106 C C . PHE A 1 263 ? -5.691 -9.069 -16.408 1.00 63.06 263 PHE A C 1
ATOM 2108 O O . PHE A 1 263 ? -6.256 -8.453 -17.313 1.00 63.06 263 PHE A O 1
ATOM 2115 N N . MET A 1 264 ? -6.353 -9.861 -15.555 1.00 71.81 264 MET A N 1
ATOM 2116 C CA . MET A 1 264 ? -7.811 -9.820 -15.401 1.00 71.81 264 MET A CA 1
ATOM 2117 C C . MET A 1 264 ? -8.188 -8.720 -14.408 1.00 71.81 264 MET A C 1
ATOM 2119 O O . MET A 1 264 ? -7.432 -8.421 -13.493 1.00 71.81 264 MET A O 1
ATOM 2123 N N . PHE A 1 265 ? -9.353 -8.108 -14.590 1.00 82.62 265 PHE A N 1
ATOM 2124 C CA . PHE A 1 265 ? -9.828 -7.040 -13.714 1.00 82.62 265 PHE A CA 1
ATOM 2125 C C . PHE A 1 265 ? -11.155 -7.434 -13.096 1.00 82.62 265 PHE A C 1
ATOM 2127 O O . PHE A 1 265 ? -12.043 -7.914 -13.792 1.00 82.62 265 PHE A O 1
ATOM 2134 N N . LEU A 1 266 ? -11.324 -7.163 -11.810 1.00 89.38 266 LEU A N 1
ATOM 2135 C CA . LEU A 1 266 ? -12.625 -7.215 -11.160 1.00 89.38 266 LEU A CA 1
ATOM 2136 C C . LEU A 1 266 ? -13.216 -5.800 -11.184 1.00 89.38 266 LEU A C 1
ATOM 2138 O O . LEU A 1 266 ? -12.649 -4.883 -10.598 1.00 89.38 266 LEU A O 1
ATOM 2142 N N . SER A 1 267 ? -14.328 -5.606 -11.890 1.00 90.12 267 SER A N 1
ATOM 2143 C CA . SER A 1 267 ? -14.995 -4.307 -12.031 1.00 90.12 267 SER A CA 1
ATOM 2144 C C . SER A 1 267 ? -16.345 -4.307 -11.321 1.00 90.12 267 SER A C 1
ATOM 2146 O O . SER A 1 267 ? -17.141 -5.230 -11.485 1.00 90.12 267 SER A O 1
ATOM 2148 N N . PHE A 1 268 ? -16.601 -3.241 -10.573 1.00 92.94 268 PHE A N 1
ATOM 2149 C CA . PHE A 1 268 ? -17.883 -2.885 -9.983 1.00 92.94 268 PHE A CA 1
ATOM 2150 C C . PHE A 1 268 ? -18.364 -1.611 -10.677 1.00 92.94 268 PHE A C 1
ATOM 2152 O O . PHE A 1 268 ? -17.638 -0.617 -10.690 1.00 92.94 268 PHE A O 1
ATOM 2159 N N . ASP A 1 269 ? -19.554 -1.650 -11.265 1.00 91.69 269 ASP A N 1
ATOM 2160 C CA . ASP A 1 269 ? -20.178 -0.525 -11.962 1.00 91.69 269 ASP A CA 1
ATOM 2161 C C . ASP A 1 269 ? -21.517 -0.177 -11.300 1.00 91.69 269 ASP A C 1
ATOM 2163 O O . ASP A 1 269 ? -22.477 -0.952 -11.396 1.00 91.69 269 ASP A O 1
ATOM 2167 N N . HIS A 1 270 ? -21.550 0.949 -10.578 1.00 91.19 270 HIS A N 1
ATOM 2168 C CA . HIS A 1 270 ? -22.712 1.479 -9.850 1.00 91.19 270 HIS A CA 1
ATOM 2169 C C . HIS A 1 270 ? -23.438 0.437 -8.980 1.00 91.19 270 HIS A C 1
ATOM 2171 O O . HIS A 1 270 ? -24.669 0.320 -8.969 1.00 91.19 270 HIS A O 1
ATOM 2177 N N . VAL A 1 271 ? -22.657 -0.379 -8.268 1.00 93.56 271 VAL A N 1
ATOM 2178 C CA . VAL A 1 271 ? -23.150 -1.565 -7.566 1.00 93.56 271 VAL A CA 1
ATOM 2179 C C . VAL A 1 271 ? -23.783 -1.196 -6.232 1.00 93.56 271 VAL A C 1
ATOM 2181 O O . VAL A 1 271 ? -23.111 -0.725 -5.315 1.00 93.56 271 VAL A O 1
ATOM 2184 N N . THR A 1 272 ? -25.064 -1.528 -6.087 1.00 92.06 272 THR A N 1
ATOM 2185 C CA . THR A 1 272 ? -25.816 -1.392 -4.834 1.00 92.06 272 THR A CA 1
ATOM 2186 C C . THR A 1 272 ? -26.385 -2.740 -4.424 1.00 92.06 272 THR A C 1
ATOM 2188 O O . THR A 1 272 ? -26.917 -3.491 -5.247 1.00 92.06 272 THR A O 1
ATOM 2191 N N . LYS A 1 273 ? -26.319 -3.052 -3.128 1.00 94.19 273 LYS A N 1
ATOM 2192 C CA . LYS A 1 273 ? -26.943 -4.234 -2.533 1.00 94.19 273 LYS A CA 1
ATOM 2193 C C . LYS A 1 273 ? -27.725 -3.850 -1.289 1.00 94.19 273 LYS A C 1
ATOM 2195 O O . LYS A 1 273 ? -27.148 -3.402 -0.300 1.00 94.19 273 LYS A O 1
ATOM 2200 N N . LEU A 1 274 ? -29.029 -4.102 -1.342 1.00 89.62 274 LEU A N 1
ATOM 2201 C CA . LEU A 1 274 ? -29.963 -3.915 -0.236 1.00 89.62 274 LEU A CA 1
ATOM 2202 C C . LEU A 1 274 ? -30.353 -5.272 0.363 1.00 89.62 274 LEU A C 1
ATOM 2204 O O . LEU A 1 274 ? -30.598 -6.235 -0.370 1.00 89.62 274 LEU A O 1
ATOM 2208 N N . TYR A 1 275 ? -30.431 -5.328 1.690 1.00 87.50 275 TYR A N 1
ATOM 2209 C CA . TYR A 1 275 ? -31.006 -6.427 2.463 1.00 87.50 275 TYR A CA 1
ATOM 2210 C C . TYR A 1 275 ? -32.251 -5.900 3.180 1.00 87.50 275 TYR A C 1
ATOM 2212 O O . TYR A 1 275 ? -32.185 -5.439 4.320 1.00 87.50 275 TYR A O 1
ATOM 2220 N N . GLY A 1 276 ? -33.383 -5.887 2.473 1.00 85.06 276 GLY A N 1
ATOM 2221 C CA . GLY A 1 276 ? -34.574 -5.176 2.941 1.00 85.06 276 GLY A CA 1
ATOM 2222 C C . GLY A 1 276 ? -34.265 -3.680 3.136 1.00 85.06 276 GLY A C 1
ATOM 2223 O O . GLY A 1 276 ? -33.790 -3.058 2.184 1.00 85.06 276 GLY A O 1
ATOM 2224 N N . PRO A 1 277 ? -34.481 -3.101 4.335 1.00 76.69 277 PRO A N 1
ATOM 2225 C CA . PRO A 1 277 ? -34.181 -1.692 4.605 1.00 76.69 277 PRO A CA 1
ATOM 2226 C C . PRO A 1 277 ? -32.685 -1.402 4.827 1.00 76.69 277 PRO A C 1
ATOM 2228 O O . PRO A 1 277 ? -32.286 -0.240 4.843 1.00 76.69 277 PRO A O 1
ATOM 2231 N N . VAL A 1 278 ? -31.842 -2.426 5.020 1.00 78.31 278 VAL A N 1
ATOM 2232 C CA . VAL A 1 278 ? -30.415 -2.245 5.328 1.00 78.31 278 VAL A CA 1
ATOM 2233 C C . VAL A 1 278 ? -29.596 -2.170 4.043 1.00 78.31 278 VAL A C 1
ATOM 2235 O O . VAL A 1 278 ? -29.609 -3.085 3.217 1.00 78.31 278 VAL A O 1
ATOM 2238 N N . VAL A 1 279 ? -28.828 -1.093 3.892 1.00 84.69 279 VAL A N 1
ATOM 2239 C CA . VAL A 1 279 ? -27.919 -0.898 2.760 1.00 84.69 279 VAL A CA 1
ATOM 2240 C C . VAL A 1 279 ? -26.594 -1.609 3.044 1.00 84.69 279 VAL A C 1
ATOM 2242 O O . VAL A 1 279 ? -25.836 -1.188 3.912 1.00 84.69 279 VAL A O 1
ATOM 2245 N N . GLY A 1 280 ? -26.315 -2.702 2.329 1.00 85.12 280 GLY A N 1
ATOM 2246 C CA . GLY A 1 280 ? -25.072 -3.464 2.479 1.00 85.12 280 GLY A CA 1
ATOM 2247 C C . GLY A 1 280 ? -23.896 -2.829 1.735 1.00 85.12 280 GLY A C 1
ATOM 2248 O O . GLY A 1 280 ? -22.809 -2.703 2.291 1.00 85.12 280 GLY A O 1
ATOM 2249 N N . VAL A 1 281 ? -24.130 -2.422 0.486 1.00 91.81 281 VAL A N 1
ATOM 2250 C CA . VAL A 1 281 ? -23.249 -1.543 -0.302 1.00 91.81 281 VAL A CA 1
ATOM 2251 C C . VAL A 1 281 ? -24.102 -0.593 -1.142 1.00 91.81 281 VAL A C 1
ATOM 2253 O O . VAL A 1 281 ? -25.204 -0.967 -1.545 1.00 91.81 281 VAL A O 1
ATOM 2256 N N . ASN A 1 282 ? -23.620 0.625 -1.378 1.00 91.50 282 ASN A N 1
ATOM 2257 C CA . ASN A 1 282 ? -24.358 1.713 -2.012 1.00 91.50 282 ASN A CA 1
ATOM 2258 C C . ASN A 1 282 ? -23.512 2.382 -3.094 1.00 91.50 282 ASN A C 1
ATOM 2260 O O . ASN A 1 282 ? -22.524 3.031 -2.759 1.00 91.50 282 ASN A O 1
ATOM 2264 N N . ASP A 1 283 ? -23.926 2.252 -4.351 1.00 89.56 283 ASP A N 1
ATOM 2265 C CA . ASP A 1 283 ? -23.318 2.916 -5.508 1.00 89.56 283 ASP A CA 1
ATOM 2266 C C . ASP A 1 283 ? -21.786 2.774 -5.573 1.00 89.56 283 ASP A C 1
ATOM 2268 O O . ASP A 1 283 ? -21.029 3.734 -5.723 1.00 89.56 283 ASP A O 1
ATOM 2272 N N . ILE A 1 284 ? -21.303 1.542 -5.406 1.00 89.69 284 ILE A N 1
ATOM 2273 C CA . ILE A 1 284 ? -19.876 1.246 -5.486 1.00 89.69 284 ILE A CA 1
ATOM 2274 C C . ILE A 1 284 ? -19.458 1.141 -6.951 1.00 89.69 284 ILE A C 1
ATOM 2276 O O . ILE A 1 284 ? -19.892 0.237 -7.667 1.00 89.69 284 ILE A O 1
ATOM 2280 N N . SER A 1 285 ? -18.547 2.026 -7.355 1.00 87.50 285 SER A N 1
ATOM 2281 C CA . SER A 1 285 ? -17.880 1.981 -8.654 1.00 87.50 285 SER A CA 1
ATOM 2282 C C . SER A 1 285 ? -16.369 1.925 -8.465 1.00 87.50 285 SER A C 1
ATOM 2284 O O . SER A 1 285 ? -15.752 2.895 -8.024 1.00 87.50 285 SER A O 1
ATOM 2286 N N . CYS A 1 286 ? -15.757 0.783 -8.772 1.00 87.62 286 CYS A N 1
ATOM 2287 C CA . CYS A 1 286 ? -14.307 0.619 -8.705 1.00 87.62 286 CYS A CA 1
ATOM 2288 C C . CYS A 1 286 ? -13.820 -0.523 -9.594 1.00 87.62 286 CYS A C 1
ATOM 2290 O O . CYS A 1 286 ? -14.586 -1.382 -10.028 1.00 87.62 286 CYS A O 1
ATOM 2292 N N . ARG A 1 287 ? -12.514 -0.544 -9.856 1.00 86.12 287 ARG A N 1
ATOM 2293 C CA . ARG A 1 287 ? -11.864 -1.613 -10.608 1.00 86.12 287 ARG A CA 1
ATOM 2294 C C . ARG A 1 287 ? -10.628 -2.076 -9.853 1.00 86.12 287 ARG A C 1
ATOM 2296 O O . ARG A 1 287 ? -9.719 -1.288 -9.616 1.00 86.12 287 ARG A O 1
ATOM 2303 N N . VAL A 1 288 ? -10.613 -3.352 -9.494 1.00 88.12 288 VAL A N 1
ATOM 2304 C CA . VAL A 1 288 ? -9.494 -4.037 -8.853 1.00 88.12 288 VAL A CA 1
ATOM 2305 C C . VAL A 1 288 ? -8.666 -4.697 -9.946 1.00 88.12 288 VAL A C 1
ATOM 2307 O O . VAL A 1 288 ? -9.178 -5.482 -10.749 1.00 88.12 288 VAL A O 1
ATOM 2310 N N . GLY A 1 289 ? -7.400 -4.305 -10.007 1.00 82.50 289 GLY A N 1
ATOM 2311 C CA . GLY A 1 289 ? -6.435 -4.812 -10.965 1.00 82.50 289 GLY A CA 1
ATOM 2312 C C . GLY A 1 289 ? -5.474 -5.831 -10.351 1.00 82.50 289 GLY A C 1
ATOM 2313 O O . GLY A 1 289 ? -5.628 -6.234 -9.207 1.00 82.50 289 GLY A O 1
ATOM 2314 N N . PRO A 1 290 ? -4.492 -6.281 -11.129 1.00 79.62 290 PRO A N 1
ATOM 2315 C CA . PRO A 1 290 ? -3.390 -7.142 -10.687 1.00 79.62 290 PRO A CA 1
ATOM 2316 C C . PRO A 1 290 ? -2.562 -6.534 -9.581 1.00 79.62 290 PRO A C 1
ATOM 2318 O O . PRO A 1 290 ? -2.487 -5.311 -9.464 1.00 79.62 290 PRO A O 1
ATOM 2321 N N . GLY A 1 291 ? -1.854 -7.408 -8.880 1.00 83.38 291 GLY A N 1
ATOM 2322 C CA . GLY A 1 291 ? -1.246 -7.054 -7.616 1.00 83.38 291 GLY A CA 1
ATOM 2323 C C . GLY A 1 291 ? -2.222 -7.324 -6.483 1.00 83.38 291 GLY A C 1
ATOM 2324 O O . GLY A 1 291 ? -3.264 -7.970 -6.661 1.00 83.38 291 GLY A O 1
ATOM 2325 N N . ILE A 1 292 ? -1.869 -6.831 -5.308 1.00 90.94 292 ILE A N 1
ATOM 2326 C CA . ILE A 1 292 ? -2.657 -7.013 -4.102 1.00 90.94 292 ILE A CA 1
ATOM 2327 C C . ILE A 1 292 ? -3.385 -5.708 -3.804 1.00 90.94 292 ILE A C 1
ATOM 2329 O O . ILE A 1 292 ? -2.778 -4.666 -3.554 1.00 90.94 292 ILE A O 1
ATOM 2333 N N . THR A 1 293 ? -4.711 -5.763 -3.821 1.00 91.50 293 THR A N 1
ATOM 2334 C CA . THR A 1 293 ? -5.570 -4.683 -3.350 1.00 91.50 293 THR A CA 1
ATOM 2335 C C . THR A 1 293 ? -6.125 -5.051 -1.983 1.00 91.50 293 THR A C 1
ATOM 2337 O O . THR A 1 293 ? -6.828 -6.049 -1.829 1.00 91.50 293 THR A O 1
ATOM 2340 N N . GLY A 1 294 ? -5.834 -4.221 -0.989 1.00 92.00 294 GLY A N 1
ATOM 2341 C CA . GLY A 1 294 ? -6.389 -4.346 0.348 1.00 92.00 294 GLY A CA 1
ATOM 2342 C C . GLY A 1 294 ? -7.740 -3.658 0.471 1.00 92.00 294 GLY A C 1
ATOM 2343 O O . GLY A 1 294 ? -7.833 -2.451 0.279 1.00 92.00 294 GLY A O 1
ATOM 2344 N N . LEU A 1 295 ? -8.785 -4.399 0.820 1.00 92.19 295 LEU A N 1
ATOM 2345 C CA . LEU A 1 295 ? -10.097 -3.874 1.171 1.00 92.19 295 LEU A CA 1
ATOM 2346 C C . LEU A 1 295 ? -10.152 -3.601 2.679 1.00 92.19 295 LEU A C 1
ATOM 2348 O O . LEU A 1 295 ? -10.352 -4.515 3.479 1.00 92.19 295 LEU A O 1
ATOM 2352 N N . LEU A 1 296 ? -9.991 -2.334 3.050 1.00 88.81 296 LEU A N 1
ATOM 2353 C CA . LEU A 1 296 ? -9.929 -1.864 4.429 1.00 88.81 296 LEU A CA 1
ATOM 2354 C C . LEU A 1 296 ? -11.256 -1.235 4.857 1.00 88.81 296 LEU A C 1
ATOM 2356 O O . LEU A 1 296 ? -11.886 -0.499 4.105 1.00 88.81 296 LEU A O 1
ATOM 2360 N N . GLY A 1 297 ? -11.682 -1.478 6.089 1.00 84.94 297 GLY A N 1
ATOM 2361 C CA . GLY A 1 297 ? -12.866 -0.834 6.652 1.00 84.94 297 GLY A CA 1
ATOM 2362 C C . GLY A 1 297 ? -13.240 -1.426 8.000 1.00 84.94 297 GLY A C 1
ATOM 2363 O O . GLY A 1 297 ? -12.856 -2.553 8.314 1.00 84.94 297 GLY A O 1
ATOM 2364 N N . ALA A 1 298 ? -14.021 -0.698 8.794 1.00 79.44 298 ALA A N 1
ATOM 2365 C CA . ALA A 1 298 ? -14.527 -1.203 10.069 1.00 79.44 298 ALA A CA 1
ATOM 2366 C C . ALA A 1 298 ? -15.460 -2.420 9.882 1.00 79.44 298 ALA A C 1
ATOM 2368 O O . ALA A 1 298 ? -15.919 -2.744 8.775 1.00 79.44 298 ALA A O 1
ATOM 2369 N N . ASN A 1 299 ? -15.765 -3.117 10.975 1.00 80.88 299 ASN A N 1
ATOM 2370 C CA . ASN A 1 299 ? -16.794 -4.156 10.959 1.00 80.88 299 ASN A CA 1
ATOM 2371 C C . ASN A 1 299 ? -18.154 -3.536 10.612 1.00 80.88 299 ASN A C 1
ATOM 2373 O O . ASN A 1 299 ? -18.487 -2.444 11.061 1.00 80.88 299 ASN A O 1
ATOM 2377 N N . GLY A 1 300 ? -18.912 -4.198 9.736 1.00 79.94 300 GLY A N 1
ATOM 2378 C CA . GLY A 1 300 ? -20.176 -3.661 9.215 1.00 79.94 300 GLY A CA 1
ATOM 2379 C C . GLY A 1 300 ? -20.040 -2.624 8.090 1.00 79.94 300 GLY A C 1
ATOM 2380 O O . GLY A 1 300 ? -21.052 -2.184 7.557 1.00 79.94 300 GLY A O 1
ATOM 2381 N N . ALA A 1 301 ? -18.826 -2.272 7.649 1.00 86.44 301 ALA A N 1
ATOM 2382 C CA . ALA A 1 301 ? -18.629 -1.289 6.578 1.00 86.44 301 ALA A CA 1
ATOM 2383 C C . ALA A 1 301 ? -19.070 -1.753 5.173 1.00 86.44 301 ALA A C 1
ATOM 2385 O O . ALA A 1 301 ? -19.179 -0.923 4.276 1.00 86.44 301 ALA A O 1
ATOM 2386 N N . GLY A 1 302 ? -19.307 -3.055 4.974 1.00 88.12 302 GLY A N 1
ATOM 2387 C CA . GLY A 1 302 ? -19.712 -3.637 3.687 1.00 88.12 302 GLY A CA 1
ATOM 2388 C C . GLY A 1 302 ? -18.665 -4.536 3.014 1.00 88.12 302 GLY A C 1
ATOM 2389 O O . GLY A 1 302 ? -18.954 -5.072 1.946 1.00 88.12 302 GLY A O 1
ATOM 2390 N N . LYS A 1 303 ? -17.492 -4.765 3.638 1.00 91.44 303 LYS A N 1
ATOM 2391 C CA . LYS A 1 303 ? -16.385 -5.591 3.097 1.00 91.44 303 LYS A CA 1
ATOM 2392 C C . LYS A 1 303 ? -16.845 -6.971 2.605 1.00 91.44 303 LYS A C 1
ATOM 2394 O O . LYS A 1 303 ? -16.759 -7.271 1.417 1.00 91.44 303 LYS A O 1
ATOM 2399 N N . SER A 1 304 ? -17.431 -7.777 3.491 1.00 89.31 304 SER A N 1
ATOM 2400 C CA . SER A 1 304 ? -17.886 -9.131 3.149 1.00 89.31 304 SER A CA 1
ATOM 2401 C C . SER A 1 304 ? -19.043 -9.128 2.143 1.00 89.31 304 SER A C 1
ATOM 2403 O O . SER A 1 304 ? -19.157 -10.040 1.327 1.00 89.31 304 SER A O 1
ATOM 2405 N N . THR A 1 305 ? -19.893 -8.091 2.140 1.00 92.19 305 THR A N 1
ATOM 2406 C CA . THR A 1 305 ? -20.932 -7.925 1.106 1.00 92.19 305 THR A CA 1
ATOM 2407 C C . THR A 1 305 ? -20.293 -7.711 -0.265 1.00 92.19 305 THR A C 1
ATOM 2409 O O . THR A 1 305 ? -20.687 -8.370 -1.225 1.00 92.19 305 THR A O 1
ATOM 2412 N N . MET A 1 306 ? -19.275 -6.852 -0.356 1.00 92.81 306 MET A N 1
ATOM 2413 C CA . MET A 1 306 ? -18.517 -6.615 -1.586 1.00 92.81 306 MET A CA 1
ATOM 2414 C C . MET A 1 306 ? -17.794 -7.886 -2.069 1.00 92.81 306 MET A C 1
ATOM 2416 O O . MET A 1 306 ? -17.879 -8.216 -3.250 1.00 92.81 306 MET A O 1
ATOM 2420 N N . MET A 1 307 ? -17.184 -8.661 -1.164 1.00 92.56 307 MET A N 1
ATOM 2421 C CA . MET A 1 307 ? -16.537 -9.948 -1.485 1.00 92.56 307 MET A CA 1
ATOM 2422 C C . MET A 1 307 ? -17.527 -11.001 -2.011 1.00 92.56 307 MET A C 1
ATOM 2424 O O . MET A 1 307 ? -17.249 -11.722 -2.973 1.00 92.56 307 MET A O 1
ATOM 2428 N N . LYS A 1 308 ? -18.725 -11.077 -1.423 1.00 91.44 308 LYS A N 1
ATOM 2429 C CA . LYS A 1 308 ? -19.795 -11.981 -1.876 1.00 91.44 308 LYS A CA 1
ATOM 2430 C C . LYS A 1 308 ? -20.392 -11.573 -3.226 1.00 91.44 308 LYS A C 1
ATOM 2432 O O . LYS A 1 308 ? -20.811 -12.438 -3.994 1.00 91.44 308 LYS A O 1
ATOM 2437 N N . LEU A 1 309 ? -20.427 -10.276 -3.530 1.00 93.00 309 LEU A N 1
ATOM 2438 C CA . LEU A 1 309 ? -20.802 -9.770 -4.854 1.00 93.00 309 LEU A CA 1
ATOM 2439 C C . LEU A 1 309 ? -19.719 -10.096 -5.896 1.00 93.00 309 LEU A C 1
ATOM 2441 O O . LEU A 1 309 ? -20.050 -10.567 -6.981 1.00 93.00 309 LEU A O 1
ATOM 2445 N N . ALA A 1 310 ? -18.439 -9.930 -5.545 1.00 92.12 310 ALA A N 1
ATOM 2446 C CA . ALA A 1 310 ? -17.295 -10.263 -6.401 1.00 92.12 310 ALA A CA 1
ATOM 2447 C C . ALA A 1 310 ? -17.223 -11.752 -6.765 1.00 92.12 310 ALA A C 1
ATOM 2449 O O . ALA A 1 310 ? -16.996 -12.102 -7.919 1.00 92.12 310 ALA A O 1
ATOM 2450 N N . SER A 1 311 ? -17.453 -12.628 -5.786 1.00 90.69 311 SER A N 1
ATOM 2451 C CA . SER A 1 311 ? -17.469 -14.086 -5.978 1.00 90.69 311 SER A CA 1
ATOM 2452 C C . SER A 1 311 ? -18.756 -14.606 -6.633 1.00 90.69 311 SER A C 1
ATOM 2454 O O . SER A 1 311 ? -18.889 -15.807 -6.873 1.00 90.69 311 SER A O 1
ATOM 2456 N N . GLY A 1 312 ? -19.740 -13.737 -6.890 1.00 89.81 312 GLY A N 1
ATOM 2457 C CA . GLY A 1 312 ? -21.027 -14.147 -7.444 1.00 89.81 312 GLY A CA 1
ATOM 2458 C C . GLY A 1 312 ? -21.847 -15.040 -6.507 1.00 89.81 312 GLY A C 1
ATOM 2459 O O . GLY A 1 312 ? -22.672 -15.816 -6.982 1.00 89.81 312 GLY A O 1
ATOM 2460 N N . GLN A 1 313 ? -21.633 -14.965 -5.188 1.00 89.06 313 GLN A N 1
ATOM 2461 C CA . GLN A 1 313 ? -22.517 -15.581 -4.184 1.00 89.06 313 GLN A CA 1
ATOM 2462 C C . GLN A 1 313 ? -23.772 -14.741 -3.944 1.00 89.06 313 GLN A C 1
ATOM 2464 O O . GLN A 1 313 ? -24.817 -15.259 -3.556 1.00 89.06 313 GLN A O 1
ATOM 2469 N N . LEU A 1 314 ? -23.680 -13.437 -4.205 1.00 90.50 314 LEU A N 1
ATOM 2470 C CA . LEU A 1 314 ? -24.799 -12.510 -4.166 1.00 90.50 314 LEU A CA 1
ATOM 2471 C C . LEU A 1 314 ? -24.978 -11.840 -5.519 1.00 90.50 314 LEU A C 1
ATOM 2473 O O . LEU A 1 314 ? -24.010 -11.478 -6.184 1.00 90.50 314 LEU A O 1
ATOM 2477 N N . ARG A 1 315 ? -26.238 -11.607 -5.889 1.00 90.62 315 ARG A N 1
ATOM 2478 C CA . ARG A 1 315 ? -26.576 -10.705 -6.990 1.00 90.62 315 ARG A CA 1
ATOM 2479 C C . ARG A 1 315 ? -26.703 -9.268 -6.485 1.00 90.62 315 ARG A C 1
ATOM 2481 O O . ARG A 1 315 ? -27.325 -9.078 -5.427 1.00 90.62 315 ARG A O 1
ATOM 2488 N N . PRO A 1 316 ? -26.171 -8.278 -7.223 1.00 92.38 316 PRO A N 1
ATOM 2489 C CA . PRO A 1 316 ? -26.427 -6.875 -6.929 1.00 92.38 316 PRO A CA 1
ATOM 2490 C C . PRO A 1 316 ? -27.926 -6.569 -7.055 1.00 92.38 316 PRO A C 1
ATOM 2492 O O . PRO A 1 316 ? -28.639 -7.221 -7.817 1.00 92.38 316 PRO A O 1
ATOM 2495 N N . THR A 1 317 ? -28.411 -5.605 -6.273 1.00 92.56 317 THR A N 1
ATOM 2496 C CA . THR A 1 317 ? -29.774 -5.066 -6.402 1.00 92.56 317 THR A CA 1
ATOM 2497 C C . THR A 1 317 ? -29.854 -4.105 -7.591 1.00 92.56 317 THR A C 1
ATOM 2499 O O . THR A 1 317 ? -30.829 -4.136 -8.333 1.00 92.56 317 THR A O 1
ATOM 2502 N N . SER A 1 318 ? -28.811 -3.298 -7.801 1.00 91.50 318 SER A N 1
ATOM 2503 C CA . SER A 1 318 ? -28.594 -2.491 -9.007 1.00 91.50 318 SER A CA 1
ATOM 2504 C C . SER A 1 318 ? -27.102 -2.442 -9.348 1.00 91.50 318 SER A C 1
ATOM 2506 O O . SER A 1 318 ? -26.265 -2.698 -8.479 1.00 91.50 318 SER A O 1
ATOM 2508 N N . GLY A 1 319 ? -26.775 -2.113 -10.599 1.00 91.25 319 GLY A N 1
ATOM 2509 C CA . GLY A 1 319 ? -25.399 -2.115 -11.105 1.00 91.25 319 GLY A CA 1
ATOM 2510 C C . GLY A 1 319 ? -24.913 -3.498 -11.537 1.00 91.25 319 GLY A C 1
ATOM 2511 O O . GLY A 1 319 ? -25.667 -4.477 -11.530 1.00 91.25 319 GLY A O 1
ATOM 2512 N N . THR A 1 320 ? -23.644 -3.591 -11.935 1.00 91.19 320 THR A N 1
ATOM 2513 C CA . THR A 1 320 ? -23.051 -4.840 -12.437 1.00 91.19 320 THR A CA 1
ATOM 2514 C C . THR A 1 320 ? -21.669 -5.114 -11.854 1.00 91.19 320 THR A C 1
ATOM 2516 O O . THR A 1 320 ? -20.897 -4.203 -11.570 1.00 91.19 320 THR A O 1
ATOM 2519 N N . VAL A 1 321 ? -21.365 -6.401 -11.660 1.00 93.25 321 VAL A N 1
ATOM 2520 C CA . VAL A 1 321 ? -20.040 -6.875 -11.246 1.00 93.25 321 VAL A CA 1
ATOM 2521 C C . VAL A 1 321 ? -19.515 -7.804 -12.329 1.00 93.25 321 VAL A C 1
ATOM 2523 O O . VAL A 1 321 ? -20.189 -8.778 -12.687 1.00 93.25 321 VAL A O 1
ATOM 2526 N N . THR A 1 322 ? -18.326 -7.516 -12.853 1.00 89.69 322 THR A N 1
ATOM 2527 C CA . THR A 1 322 ? -17.692 -8.323 -13.899 1.00 89.69 322 THR A CA 1
ATOM 2528 C C . THR A 1 322 ? -16.263 -8.710 -13.532 1.00 89.69 322 THR A C 1
ATOM 2530 O O . THR A 1 322 ? -15.509 -7.925 -12.962 1.00 89.69 322 THR A O 1
ATOM 2533 N N . LEU A 1 323 ? -15.890 -9.942 -13.868 1.00 86.81 323 LEU A N 1
ATOM 2534 C CA . LEU A 1 323 ? -14.511 -10.420 -13.900 1.00 86.81 323 LEU A CA 1
ATOM 2535 C C . LEU A 1 323 ? -14.090 -10.376 -15.372 1.00 86.81 323 LEU A C 1
ATOM 2537 O O . LEU A 1 323 ? -14.439 -11.255 -16.164 1.00 86.81 323 LEU A O 1
ATOM 2541 N N . ASP A 1 324 ? -13.418 -9.290 -15.744 1.00 78.31 324 ASP A N 1
ATOM 2542 C CA . ASP A 1 324 ? -13.137 -8.895 -17.122 1.00 78.31 324 ASP A CA 1
ATOM 2543 C C . ASP A 1 324 ? -14.432 -8.841 -17.963 1.00 78.31 324 ASP A C 1
ATOM 2545 O O . ASP A 1 324 ? -15.312 -8.018 -17.694 1.00 78.31 324 ASP A O 1
ATOM 2549 N N . SER A 1 325 ? -14.572 -9.734 -18.943 1.00 74.06 325 SER A N 1
ATOM 2550 C CA . SER A 1 325 ? -15.729 -9.850 -19.840 1.00 74.06 325 SER A CA 1
ATOM 2551 C C . SER A 1 325 ? -16.866 -10.731 -19.299 1.00 74.06 325 SER A C 1
ATOM 2553 O O . SER A 1 325 ? -17.934 -10.798 -19.908 1.00 74.06 325 SER A O 1
ATOM 2555 N N . HIS A 1 326 ? -16.686 -11.389 -18.149 1.00 84.06 326 HIS A N 1
ATOM 2556 C CA . HIS A 1 326 ? -17.681 -12.297 -17.575 1.00 84.06 326 HIS A CA 1
ATOM 2557 C C . HIS A 1 326 ? -18.441 -11.636 -16.425 1.00 84.06 326 HIS A C 1
ATOM 2559 O O . HIS A 1 326 ? -17.840 -11.095 -15.502 1.00 84.06 326 HIS A O 1
ATOM 2565 N N . ASN A 1 327 ? -19.771 -11.736 -16.412 1.00 87.31 327 ASN A N 1
ATOM 2566 C CA . ASN A 1 327 ? -20.559 -11.347 -15.240 1.00 87.31 327 ASN A CA 1
ATOM 2567 C C . ASN A 1 327 ? -20.197 -12.248 -14.045 1.00 87.31 327 ASN A C 1
ATOM 2569 O O . ASN A 1 327 ? -20.141 -13.470 -14.209 1.00 87.31 327 ASN A O 1
ATOM 2573 N N . ALA A 1 328 ? -19.998 -11.670 -12.857 1.00 87.56 328 ALA A N 1
ATOM 2574 C CA . 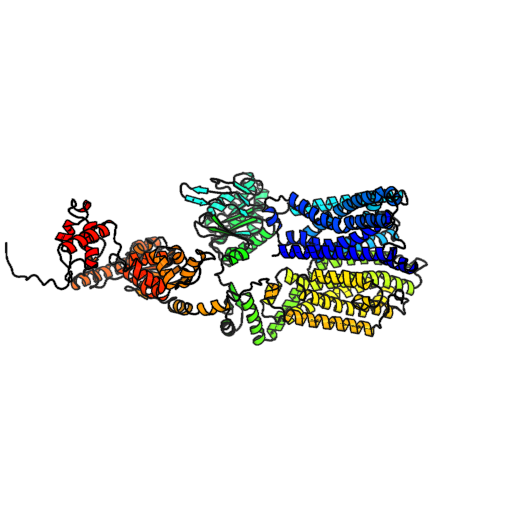ALA A 1 328 ? -19.585 -12.401 -11.656 1.00 87.56 328 ALA A CA 1
ATOM 2575 C C . ALA A 1 328 ? -20.539 -13.541 -11.262 1.00 87.56 328 ALA A C 1
ATOM 2577 O O . ALA A 1 328 ? -20.107 -14.547 -10.708 1.00 87.56 328 ALA A O 1
ATOM 2578 N N . TRP A 1 329 ? -21.825 -13.441 -11.613 1.00 85.75 329 TRP A N 1
ATOM 2579 C CA . TRP A 1 329 ? -22.813 -14.494 -11.362 1.00 85.75 329 TRP A CA 1
ATOM 2580 C C . TRP A 1 329 ? -22.715 -15.692 -12.333 1.00 85.75 329 TRP A C 1
ATOM 2582 O O . TRP A 1 329 ? -23.334 -16.735 -12.113 1.00 85.75 329 TRP A O 1
ATOM 2592 N N . SER A 1 330 ? -21.969 -15.571 -13.434 1.00 86.31 330 SER A N 1
ATOM 2593 C CA . SER A 1 330 ? -21.901 -16.606 -14.473 1.00 86.31 330 SER A CA 1
ATOM 2594 C C . SER A 1 330 ? -21.074 -17.830 -14.053 1.00 86.31 330 SER A C 1
ATOM 2596 O O . SER A 1 330 ? -20.132 -17.743 -13.270 1.00 86.31 330 SER A O 1
ATOM 2598 N N . GLY A 1 331 ? -21.384 -19.001 -14.623 1.00 80.75 331 GLY A N 1
ATOM 2599 C CA . GLY A 1 331 ? -20.576 -20.210 -14.413 1.00 80.75 331 GLY A CA 1
ATOM 2600 C C . GLY A 1 331 ? -19.147 -20.089 -14.961 1.00 80.75 331 GLY A C 1
ATOM 2601 O O . GLY A 1 331 ? -18.230 -20.688 -14.405 1.00 80.75 331 GLY A O 1
ATOM 2602 N N . ALA A 1 332 ? -18.947 -19.282 -16.009 1.00 82.06 332 ALA A N 1
ATOM 2603 C CA . ALA A 1 332 ? -17.629 -18.986 -16.566 1.00 82.06 332 ALA A CA 1
ATOM 2604 C C . ALA A 1 332 ? -16.767 -18.181 -15.579 1.00 82.06 332 ALA A C 1
ATOM 2606 O O . ALA A 1 332 ? -15.628 -18.561 -15.322 1.00 82.06 332 ALA A O 1
ATOM 2607 N N . ALA A 1 333 ? -17.342 -17.157 -14.935 1.00 84.69 333 ALA A N 1
ATOM 2608 C CA . ALA A 1 333 ? -16.680 -16.377 -13.888 1.00 84.69 333 ALA A CA 1
ATOM 2609 C C . ALA A 1 333 ? -16.170 -17.243 -12.724 1.00 84.69 333 ALA A C 1
ATOM 2611 O O . ALA A 1 333 ? -15.051 -17.041 -12.257 1.00 84.69 333 ALA A O 1
ATOM 2612 N N . LYS A 1 334 ? -16.938 -18.257 -12.302 1.00 84.19 334 LYS A N 1
ATOM 2613 C CA . LYS A 1 334 ? -16.560 -19.176 -11.208 1.00 84.19 334 LYS A CA 1
ATOM 2614 C C . LYS A 1 334 ? -15.315 -20.018 -11.490 1.00 84.19 334 LYS A C 1
ATOM 2616 O O . LYS A 1 334 ? -14.710 -20.529 -10.558 1.00 84.19 334 LYS A O 1
ATOM 2621 N N . ARG A 1 335 ? -14.916 -20.161 -12.757 1.00 82.69 335 ARG A N 1
ATOM 2622 C CA . ARG A 1 335 ? -13.660 -20.834 -13.133 1.00 82.69 335 ARG A CA 1
ATOM 2623 C C . ARG A 1 335 ? -12.454 -19.896 -13.085 1.00 82.69 335 ARG A C 1
ATOM 2625 O O . ARG A 1 335 ? -11.324 -20.370 -13.132 1.00 82.69 335 ARG A O 1
ATOM 2632 N N . CYS A 1 336 ? -12.691 -18.588 -13.008 1.00 82.38 336 CYS A N 1
ATOM 2633 C CA . CYS A 1 336 ? -11.669 -17.550 -13.093 1.00 82.38 336 CYS A CA 1
ATOM 2634 C C . CYS A 1 336 ? -11.257 -16.977 -11.729 1.00 82.38 336 CYS A C 1
ATOM 2636 O O . CYS A 1 336 ? -10.332 -16.169 -11.690 1.00 82.38 336 CYS A O 1
ATOM 2638 N N . PHE A 1 337 ? -11.894 -17.371 -10.621 1.00 88.88 337 PHE A N 1
ATOM 2639 C CA . PHE A 1 337 ? -11.495 -16.916 -9.288 1.00 88.88 337 PHE A CA 1
ATOM 2640 C C . PHE A 1 337 ? -11.300 -18.066 -8.294 1.00 88.88 337 PHE A C 1
ATOM 2642 O O . PHE A 1 337 ? -11.937 -19.111 -8.396 1.00 88.88 337 PHE A O 1
ATOM 2649 N N . GLY A 1 338 ? -10.432 -17.841 -7.312 1.00 91.12 338 GLY A N 1
ATOM 2650 C CA . GLY A 1 338 ? -10.346 -18.603 -6.070 1.00 91.12 338 GLY A CA 1
ATOM 2651 C C . GLY A 1 338 ? -10.875 -17.761 -4.920 1.00 91.12 338 GLY A C 1
ATOM 2652 O O . GLY A 1 338 ? -10.655 -16.551 -4.896 1.00 91.12 338 GLY A O 1
ATOM 2653 N N . PHE A 1 339 ? -11.596 -18.374 -3.984 1.00 91.44 339 PHE A N 1
ATOM 2654 C CA . PHE A 1 339 ? -12.199 -17.664 -2.858 1.00 91.44 339 PHE A CA 1
ATOM 2655 C C . PHE A 1 339 ? -11.872 -18.349 -1.534 1.00 91.44 339 PHE A C 1
ATOM 2657 O O . PHE A 1 339 ? -12.122 -19.543 -1.383 1.00 91.44 339 PHE A O 1
ATOM 2664 N N . SER A 1 340 ? -11.351 -17.574 -0.582 1.00 91.38 340 SER A N 1
ATOM 2665 C CA . SER A 1 340 ? -11.150 -17.978 0.809 1.00 91.38 340 SER A CA 1
ATOM 2666 C C . SER A 1 340 ? -12.077 -17.147 1.702 1.00 91.38 340 SER A C 1
ATOM 2668 O O . SER A 1 340 ? -11.802 -15.961 1.889 1.00 91.38 340 SER A O 1
ATOM 2670 N N . PRO A 1 341 ? -13.171 -17.719 2.235 1.00 87.75 341 PRO A N 1
ATOM 2671 C CA . PRO A 1 341 ? -14.073 -17.012 3.142 1.00 87.75 341 PRO A CA 1
ATOM 2672 C C . PRO A 1 341 ? -13.477 -16.817 4.544 1.00 87.75 341 PRO A C 1
ATOM 2674 O O . PRO A 1 341 ? -12.657 -17.619 5.000 1.00 87.75 341 PRO A O 1
ATOM 2677 N N . ASP A 1 342 ? -13.988 -15.814 5.262 1.00 82.19 342 ASP A N 1
ATOM 2678 C CA . ASP A 1 342 ? -13.701 -15.576 6.684 1.00 82.19 342 ASP A CA 1
ATOM 2679 C C . ASP A 1 342 ? -14.193 -16.759 7.547 1.00 82.19 342 ASP A C 1
ATOM 2681 O O . ASP A 1 342 ? -13.423 -17.409 8.257 1.00 82.19 342 ASP A O 1
ATOM 2685 N N . ILE A 1 343 ? -15.461 -17.154 7.370 1.00 78.62 343 ILE A N 1
ATOM 2686 C CA . ILE A 1 343 ? -16.091 -18.238 8.138 1.00 78.62 343 ILE A CA 1
ATOM 2687 C C . ILE A 1 343 ? -15.434 -19.592 7.828 1.00 78.62 343 ILE A C 1
ATOM 2689 O O . ILE A 1 343 ? -15.450 -20.072 6.692 1.00 78.62 343 ILE A O 1
ATOM 2693 N N . ASN A 1 344 ? -14.941 -20.262 8.872 1.00 72.38 344 ASN A N 1
ATOM 2694 C CA . ASN A 1 344 ? -14.441 -21.636 8.810 1.00 72.38 344 ASN A CA 1
ATOM 2695 C C . ASN A 1 344 ? -15.608 -22.635 8.759 1.00 72.38 344 ASN A C 1
ATOM 2697 O O . ASN A 1 344 ? -16.046 -23.136 9.788 1.00 72.38 344 ASN A O 1
ATOM 2701 N N . SER A 1 345 ? -16.127 -22.909 7.562 1.00 78.25 345 SER A N 1
ATOM 2702 C CA . SER A 1 345 ? -17.122 -23.966 7.328 1.00 78.25 345 SER A CA 1
ATOM 2703 C C . SER A 1 345 ? -16.459 -25.159 6.643 1.00 78.25 345 SER A C 1
ATOM 2705 O O . SER A 1 345 ? -16.302 -25.164 5.424 1.00 78.25 345 SER A O 1
ATOM 2707 N N . PHE A 1 346 ? -16.049 -26.153 7.430 1.00 87.12 346 PHE A N 1
ATOM 2708 C CA . PHE A 1 346 ? -15.410 -27.376 6.943 1.00 87.12 346 PHE A CA 1
ATOM 2709 C C . PHE A 1 346 ? -16.245 -28.618 7.251 1.00 87.12 346 PHE A C 1
ATOM 2711 O O . PHE A 1 346 ? -17.042 -28.629 8.187 1.00 87.12 346 PHE A O 1
ATOM 2718 N N . TYR A 1 347 ? -16.005 -29.689 6.494 1.00 89.75 347 TYR A N 1
ATOM 2719 C CA . TYR A 1 347 ? -16.400 -31.037 6.895 1.00 89.75 347 TYR A CA 1
ATOM 2720 C C . TYR A 1 347 ? -15.365 -31.552 7.901 1.00 89.75 347 TYR A C 1
ATOM 2722 O O . TYR A 1 347 ? -14.305 -32.025 7.506 1.00 89.75 347 TYR A O 1
ATOM 2730 N N . GLU A 1 348 ? -15.650 -31.399 9.195 1.00 90.00 348 GLU A N 1
ATOM 2731 C CA . GLU A 1 348 ? -14.696 -31.647 10.295 1.00 90.00 348 GLU A CA 1
ATOM 2732 C C . GLU A 1 348 ? -14.121 -33.079 10.309 1.00 90.00 348 GLU A C 1
ATOM 2734 O O . GLU A 1 348 ? -12.978 -33.279 10.722 1.00 90.00 348 GLU A O 1
ATOM 2739 N N . GLU A 1 349 ? -14.892 -34.044 9.798 1.00 93.12 349 GLU A N 1
ATOM 2740 C CA . GLU A 1 349 ? -14.523 -35.460 9.655 1.00 93.12 349 GLU A CA 1
ATOM 2741 C C . GLU A 1 349 ? -13.482 -35.710 8.547 1.00 93.12 349 GLU A C 1
ATOM 2743 O O . GLU A 1 349 ? -12.817 -36.740 8.553 1.00 93.12 349 GLU A O 1
ATOM 2748 N N . MET A 1 350 ? -13.317 -34.798 7.583 1.00 95.12 350 MET A N 1
ATOM 2749 C CA . MET A 1 350 ? -12.353 -34.960 6.487 1.00 95.12 350 MET A CA 1
ATOM 2750 C C . MET A 1 350 ? -10.945 -34.539 6.911 1.00 95.12 350 MET A C 1
ATOM 2752 O O . MET A 1 350 ? -10.759 -33.663 7.758 1.00 95.12 350 MET A O 1
ATOM 2756 N N . THR A 1 351 ? -9.933 -35.112 6.266 1.00 96.19 351 THR A N 1
ATOM 2757 C CA . THR A 1 351 ? -8.569 -34.571 6.299 1.00 96.19 351 THR A CA 1
ATOM 2758 C C . THR A 1 351 ? -8.441 -33.343 5.393 1.00 96.19 351 THR A C 1
ATOM 2760 O O . THR A 1 351 ? -9.236 -33.127 4.471 1.00 96.19 351 THR A O 1
ATOM 2763 N N . GLY A 1 352 ? -7.419 -32.513 5.625 1.00 93.19 352 GLY A N 1
ATOM 2764 C CA . GLY A 1 352 ? -7.137 -31.364 4.758 1.00 93.19 352 GLY A CA 1
ATOM 2765 C C . GLY A 1 352 ? -6.904 -31.772 3.298 1.00 93.19 352 GLY A C 1
ATOM 2766 O O . GLY A 1 352 ? -7.389 -31.102 2.382 1.00 93.19 352 GLY A O 1
ATOM 2767 N N . ARG A 1 353 ? -6.224 -32.905 3.078 1.00 96.06 353 ARG A N 1
ATOM 2768 C CA . ARG A 1 353 ? -5.965 -33.465 1.746 1.00 96.06 353 ARG A CA 1
ATOM 2769 C C . ARG A 1 353 ? -7.246 -33.905 1.047 1.00 96.06 353 ARG A C 1
ATOM 2771 O O . ARG A 1 353 ? -7.475 -33.522 -0.101 1.00 96.06 353 ARG A O 1
ATOM 2778 N N . GLU A 1 354 ? -8.098 -34.658 1.739 1.00 95.88 354 GLU A N 1
ATOM 2779 C CA . GLU A 1 354 ? -9.388 -35.107 1.204 1.00 95.88 354 GLU A CA 1
ATOM 2780 C C . GLU A 1 354 ? -10.298 -33.932 0.862 1.00 95.88 354 GLU A C 1
ATOM 2782 O O . GLU A 1 354 ? -10.936 -33.943 -0.189 1.00 95.88 354 GLU A O 1
ATOM 2787 N N . PHE A 1 355 ? -10.317 -32.894 1.700 1.00 95.25 355 PHE A N 1
ATOM 2788 C CA . PHE A 1 355 ? -11.117 -31.701 1.454 1.00 95.25 355 PHE A CA 1
ATOM 2789 C C . PHE A 1 355 ? -10.684 -30.977 0.172 1.00 95.25 355 PHE A C 1
ATOM 2791 O O . PHE A 1 355 ? -11.510 -30.731 -0.709 1.00 95.25 355 PHE A O 1
ATOM 2798 N N . VAL A 1 356 ? -9.388 -30.682 0.013 1.00 94.56 356 VAL A N 1
ATOM 2799 C CA . VAL A 1 356 ? -8.871 -30.001 -1.191 1.00 94.56 356 VAL A CA 1
ATOM 2800 C C . VAL A 1 356 ? -9.060 -30.873 -2.439 1.00 94.56 356 VAL A C 1
ATOM 2802 O O . VAL A 1 356 ? -9.454 -30.368 -3.492 1.00 94.56 356 VAL A O 1
ATOM 2805 N N . TYR A 1 357 ? -8.865 -32.191 -2.320 1.00 95.50 357 TYR A N 1
ATOM 2806 C CA . TYR A 1 357 ? -9.164 -33.155 -3.382 1.00 95.50 357 TYR A CA 1
ATOM 2807 C C . TYR A 1 357 ? -10.653 -33.195 -3.761 1.00 95.50 357 TYR A C 1
ATOM 2809 O O . TYR A 1 357 ? -11.000 -33.228 -4.941 1.00 95.50 357 TYR A O 1
ATOM 2817 N N . ALA A 1 358 ? -11.565 -33.147 -2.793 1.00 93.88 358 ALA A N 1
ATOM 2818 C CA . ALA A 1 358 ? -12.992 -33.076 -3.082 1.00 93.88 358 ALA A CA 1
ATOM 2819 C C . ALA A 1 358 ? -13.332 -31.787 -3.848 1.00 93.88 358 ALA A C 1
ATOM 2821 O O . ALA A 1 358 ? -14.080 -31.827 -4.826 1.00 93.88 358 ALA A O 1
ATOM 2822 N N . MET A 1 359 ? -12.730 -30.654 -3.467 1.00 91.12 359 MET A N 1
ATOM 2823 C CA . MET A 1 359 ? -12.936 -29.380 -4.159 1.00 91.12 359 MET A CA 1
ATOM 2824 C C . MET A 1 359 ? -12.433 -29.420 -5.609 1.00 91.12 359 MET A C 1
ATOM 2826 O O . MET A 1 359 ? -13.144 -28.967 -6.505 1.00 91.12 359 MET A O 1
ATOM 2830 N N . THR A 1 360 ? -11.265 -30.013 -5.888 1.00 91.44 360 THR A N 1
ATOM 2831 C CA . THR A 1 360 ? -10.770 -30.167 -7.273 1.00 91.44 360 THR A CA 1
ATOM 2832 C C . THR A 1 360 ? -11.672 -31.048 -8.124 1.00 91.44 360 THR A C 1
ATOM 2834 O O . THR A 1 360 ? -11.943 -30.719 -9.281 1.00 91.44 360 THR A O 1
ATOM 2837 N N . ARG A 1 361 ? -12.219 -32.122 -7.550 1.00 92.25 361 ARG A N 1
ATOM 2838 C CA . ARG A 1 361 ? -13.197 -32.974 -8.238 1.00 92.25 361 ARG A CA 1
ATOM 2839 C C . ARG A 1 361 ? -14.477 -32.213 -8.580 1.00 92.25 361 ARG A C 1
ATOM 2841 O O . ARG A 1 361 ? -14.982 -32.368 -9.691 1.00 92.25 361 ARG A O 1
ATOM 2848 N N . LEU A 1 362 ? -14.958 -31.344 -7.688 1.00 89.38 362 LEU A N 1
ATOM 2849 C CA . LEU A 1 362 ? -16.124 -30.483 -7.939 1.00 89.38 362 LEU A CA 1
ATOM 2850 C C . LEU A 1 362 ? -15.874 -29.426 -9.026 1.00 89.38 362 LEU A C 1
ATOM 2852 O O . LEU A 1 362 ? -16.813 -29.037 -9.720 1.00 89.38 362 LEU A O 1
ATOM 2856 N N . TYR A 1 363 ? -14.623 -29.009 -9.239 1.00 84.00 363 TYR A N 1
ATOM 2857 C CA . TYR A 1 363 ? -14.244 -28.177 -10.389 1.00 84.00 363 TYR A CA 1
ATOM 2858 C C . TYR A 1 363 ? -14.252 -28.935 -11.731 1.00 84.00 363 TYR A C 1
ATOM 2860 O O . TYR A 1 363 ? -14.129 -28.306 -12.783 1.00 84.00 363 TYR A O 1
ATOM 2868 N N . GLY A 1 364 ? -14.446 -30.259 -11.719 1.00 86.81 364 GLY A N 1
ATOM 2869 C CA . GLY A 1 364 ? -14.580 -31.093 -12.917 1.00 86.81 364 GLY A CA 1
ATOM 2870 C C . GLY A 1 364 ? -13.280 -31.740 -13.401 1.00 86.81 364 GLY A C 1
ATOM 2871 O O . GLY A 1 364 ? -13.251 -32.271 -14.509 1.00 86.81 364 GLY A O 1
ATOM 2872 N N . PHE A 1 365 ? -12.210 -31.716 -12.601 1.00 90.06 365 PHE A N 1
ATOM 2873 C CA . PHE A 1 365 ? -10.936 -32.345 -12.962 1.00 90.06 365 PHE A CA 1
ATOM 2874 C C . PHE A 1 365 ? -10.989 -33.871 -12.864 1.00 90.06 365 PHE A C 1
ATOM 2876 O O . PHE A 1 365 ? -11.695 -34.437 -12.021 1.00 90.06 365 PHE A O 1
ATOM 2883 N N . SER A 1 366 ? -10.198 -34.564 -13.691 1.00 94.00 366 SER A N 1
ATOM 2884 C CA . SER A 1 366 ? -10.045 -36.022 -13.601 1.00 94.00 366 SER A CA 1
ATOM 2885 C C . SER A 1 366 ? -9.422 -36.437 -12.260 1.00 94.00 366 SER A C 1
ATOM 2887 O O . SER A 1 366 ? -8.824 -35.622 -11.559 1.00 94.00 366 SER A O 1
ATOM 2889 N N . ALA A 1 367 ? -9.564 -37.706 -11.862 1.00 93.62 367 ALA A N 1
ATOM 2890 C CA . ALA A 1 367 ? -9.051 -38.173 -10.569 1.00 93.62 367 ALA A CA 1
ATOM 2891 C C . ALA A 1 367 ? -7.524 -38.015 -10.466 1.00 93.62 367 ALA A C 1
ATOM 2893 O O . ALA A 1 367 ? -7.010 -37.636 -9.416 1.00 93.62 367 ALA A O 1
ATOM 2894 N N . ARG A 1 368 ? -6.810 -38.246 -11.575 1.00 94.25 368 ARG A N 1
ATOM 2895 C CA . ARG A 1 368 ? -5.359 -38.062 -11.660 1.00 94.25 368 ARG A CA 1
ATOM 2896 C C . ARG A 1 368 ? -4.964 -36.593 -11.503 1.00 94.25 368 ARG A C 1
ATOM 2898 O O . ARG A 1 368 ? -4.182 -36.278 -10.615 1.00 94.25 368 ARG A O 1
ATOM 2905 N N . GLU A 1 369 ? -5.549 -35.701 -12.302 1.00 92.19 369 GLU A N 1
ATOM 2906 C CA . GLU A 1 369 ? -5.261 -34.260 -12.219 1.00 92.19 369 GLU A CA 1
ATOM 2907 C C . GLU A 1 369 ? -5.639 -33.674 -10.859 1.00 92.19 369 GLU A C 1
ATOM 2909 O O . GLU A 1 369 ? -4.946 -32.802 -10.346 1.00 92.19 369 GLU A O 1
ATOM 2914 N N . SER A 1 370 ? -6.735 -34.155 -10.266 1.00 94.38 370 SER A N 1
ATOM 2915 C CA . SER A 1 370 ? -7.187 -33.720 -8.943 1.00 94.38 370 SER A CA 1
ATOM 2916 C C . SER A 1 370 ? -6.144 -34.041 -7.876 1.00 94.38 370 SER A C 1
ATOM 2918 O O . SER A 1 370 ? -5.847 -33.174 -7.065 1.00 94.38 370 SER A O 1
ATOM 2920 N N . ARG A 1 371 ? -5.530 -35.236 -7.912 1.00 94.00 371 ARG A N 1
ATOM 2921 C CA . ARG A 1 371 ? -4.422 -35.591 -7.006 1.00 94.00 371 ARG A CA 1
ATOM 2922 C C . ARG A 1 371 ? -3.222 -34.675 -7.222 1.00 94.00 371 ARG A C 1
ATOM 2924 O O . ARG A 1 371 ? -2.779 -34.035 -6.281 1.00 94.00 371 ARG A O 1
ATOM 2931 N N . GLU A 1 372 ? -2.749 -34.556 -8.462 1.00 93.94 372 GLU A N 1
ATOM 2932 C CA . GLU A 1 372 ? -1.570 -33.743 -8.795 1.00 93.94 372 GLU A CA 1
ATOM 2933 C C . GLU A 1 372 ? -1.743 -32.265 -8.389 1.00 93.94 372 GLU A C 1
ATOM 2935 O O . GLU A 1 372 ? -0.820 -31.649 -7.856 1.00 93.94 372 GLU A O 1
ATOM 2940 N N . ARG A 1 373 ? -2.931 -31.685 -8.606 1.00 93.88 373 ARG A N 1
ATOM 2941 C CA . ARG A 1 373 ? -3.241 -30.299 -8.218 1.00 93.88 373 ARG A CA 1
ATOM 2942 C C . ARG A 1 373 ? -3.384 -30.127 -6.712 1.00 93.88 373 ARG A C 1
ATOM 2944 O O . ARG A 1 373 ? -2.919 -29.119 -6.190 1.00 93.88 373 ARG A O 1
ATOM 2951 N N . THR A 1 374 ? -4.019 -31.080 -6.032 1.00 95.69 374 THR A N 1
ATOM 2952 C CA . THR A 1 374 ? -4.150 -31.055 -4.573 1.00 95.69 374 THR A CA 1
ATOM 2953 C C . THR A 1 374 ? -2.783 -31.080 -3.905 1.00 95.69 374 THR A C 1
ATOM 2955 O O . THR A 1 374 ? -2.534 -30.233 -3.053 1.00 95.69 374 THR A O 1
ATOM 2958 N N . GLU A 1 375 ? -1.884 -31.975 -4.326 1.00 94.88 375 GLU A N 1
ATOM 2959 C CA . GLU A 1 375 ? -0.524 -32.039 -3.775 1.00 94.88 375 GLU A CA 1
ATOM 2960 C C . GLU A 1 375 ? 0.227 -30.723 -3.972 1.00 94.88 375 GLU A C 1
ATOM 2962 O O . GLU A 1 375 ? 0.742 -30.158 -3.011 1.00 94.88 375 GLU A O 1
ATOM 2967 N N . ARG A 1 376 ? 0.193 -30.170 -5.191 1.00 93.19 376 ARG A N 1
ATOM 2968 C CA . ARG A 1 376 ? 0.835 -28.884 -5.488 1.00 93.19 376 ARG A CA 1
ATOM 2969 C C . ARG A 1 376 ? 0.282 -27.744 -4.629 1.00 93.19 376 ARG A C 1
ATOM 2971 O O . ARG A 1 376 ? 1.048 -26.955 -4.094 1.00 93.19 376 ARG A O 1
ATOM 2978 N N . ALA A 1 377 ? -1.039 -27.656 -4.474 1.00 94.06 377 ALA A N 1
ATOM 2979 C CA . ALA A 1 377 ? -1.658 -26.595 -3.681 1.00 94.06 377 ALA A CA 1
ATOM 2980 C C . ALA A 1 377 ? -1.353 -26.724 -2.182 1.00 94.06 377 ALA A C 1
ATOM 2982 O O . ALA A 1 377 ? -1.211 -25.710 -1.504 1.00 94.06 377 ALA A O 1
ATOM 2983 N N . LEU A 1 378 ? -1.252 -27.952 -1.661 1.00 95.38 378 LEU A N 1
ATOM 2984 C CA . LEU A 1 378 ? -0.850 -28.205 -0.276 1.00 95.38 378 LEU A CA 1
ATOM 2985 C C . LEU A 1 378 ? 0.628 -27.882 -0.044 1.00 95.38 378 LEU A C 1
ATOM 2987 O O . LEU A 1 378 ? 0.962 -27.348 1.013 1.00 95.38 378 LEU A O 1
ATOM 2991 N N . GLU A 1 379 ? 1.484 -28.155 -1.026 1.00 94.19 379 GLU A N 1
ATOM 2992 C CA . GLU A 1 379 ? 2.899 -27.784 -1.010 1.00 94.19 379 GLU A CA 1
ATOM 2993 C C . GLU A 1 379 ? 3.071 -26.260 -1.023 1.00 94.19 379 GLU A C 1
ATOM 2995 O O . GLU A 1 379 ? 3.767 -25.721 -0.165 1.00 94.19 379 GLU A O 1
ATOM 3000 N N . GLU A 1 380 ? 2.350 -25.551 -1.900 1.00 90.31 380 GLU A N 1
ATOM 3001 C CA . GLU A 1 380 ? 2.378 -24.082 -1.997 1.00 90.31 380 GLU A CA 1
ATOM 3002 C C . GLU A 1 380 ? 2.003 -23.384 -0.679 1.00 90.31 380 GLU A C 1
ATOM 3004 O O . GLU A 1 380 ? 2.563 -22.338 -0.358 1.00 90.31 380 GLU A O 1
ATOM 3009 N N . VAL A 1 381 ? 1.086 -23.952 0.114 1.00 91.38 381 VAL A N 1
ATOM 3010 C CA . VAL A 1 381 ? 0.701 -23.391 1.425 1.00 91.38 381 VAL A CA 1
ATOM 3011 C C . VAL A 1 381 ? 1.484 -23.981 2.606 1.00 91.38 381 VAL A C 1
ATOM 3013 O O . VAL A 1 381 ? 1.187 -23.650 3.758 1.00 91.38 381 VAL A O 1
ATOM 3016 N N . GLY A 1 382 ? 2.448 -24.874 2.363 1.00 90.38 382 GLY A N 1
ATOM 3017 C CA . GLY A 1 382 ? 3.254 -25.520 3.405 1.00 90.38 382 GLY A CA 1
ATOM 3018 C C . GLY A 1 382 ? 2.470 -26.474 4.316 1.00 90.38 382 GLY A C 1
ATOM 3019 O O . GLY A 1 382 ? 2.708 -26.512 5.522 1.00 90.38 382 GLY A O 1
ATOM 3020 N N . MET A 1 383 ? 1.494 -27.210 3.774 1.00 93.38 383 MET A N 1
ATOM 3021 C CA . MET A 1 383 ? 0.657 -28.164 4.521 1.00 93.38 383 MET A CA 1
ATOM 3022 C C . MET A 1 383 ? 0.893 -29.637 4.173 1.00 93.38 383 MET A C 1
ATOM 3024 O O . MET A 1 383 ? 0.271 -30.482 4.814 1.00 93.38 383 MET A O 1
ATOM 3028 N N . SER A 1 384 ? 1.775 -29.971 3.225 1.00 90.69 384 SER A N 1
ATOM 3029 C CA . SER A 1 384 ? 1.980 -31.348 2.735 1.00 90.69 384 SER A CA 1
ATOM 3030 C C . SER A 1 384 ? 2.150 -32.391 3.845 1.00 90.69 384 SER A C 1
ATOM 3032 O O . SER A 1 384 ? 1.456 -33.407 3.824 1.00 90.69 384 SER A O 1
ATOM 3034 N N . ASP A 1 385 ? 2.978 -32.102 4.854 1.00 89.62 385 ASP A N 1
ATOM 3035 C CA . ASP A 1 385 ? 3.308 -33.034 5.948 1.00 89.62 385 ASP A CA 1
ATOM 3036 C C . ASP A 1 385 ? 2.185 -33.197 6.984 1.00 89.62 385 ASP A C 1
ATOM 3038 O O . ASP A 1 385 ? 2.221 -34.082 7.837 1.00 89.62 385 ASP A O 1
ATOM 3042 N N . ARG A 1 386 ? 1.202 -32.292 6.971 1.00 89.56 386 ARG A N 1
ATOM 3043 C CA . ARG A 1 386 ? 0.148 -32.192 7.993 1.00 89.56 386 ARG A CA 1
ATOM 3044 C C . ARG A 1 386 ? -1.258 -32.338 7.417 1.00 89.56 386 ARG A C 1
ATOM 3046 O O . ARG A 1 386 ? -2.229 -32.286 8.172 1.00 89.56 386 ARG A O 1
ATOM 3053 N N . ALA A 1 387 ? -1.375 -32.498 6.101 1.00 90.81 387 ALA A N 1
ATOM 3054 C CA . ALA A 1 387 ? -2.645 -32.508 5.385 1.00 90.81 387 ALA A CA 1
ATOM 3055 C C . ALA A 1 387 ? -3.496 -33.756 5.666 1.00 90.81 387 ALA A C 1
ATOM 3057 O O . ALA A 1 387 ? -4.708 -33.694 5.479 1.00 90.81 387 ALA A O 1
ATOM 3058 N N . ASP A 1 388 ? -2.889 -34.841 6.154 1.00 93.31 388 ASP A N 1
ATOM 3059 C CA . ASP A 1 388 ? -3.569 -36.103 6.492 1.00 93.31 388 ASP A CA 1
ATOM 3060 C C . ASP A 1 388 ? -4.197 -36.100 7.897 1.00 93.31 388 ASP A C 1
ATOM 3062 O O . ASP A 1 388 ? -4.812 -37.073 8.325 1.00 93.31 388 ASP A O 1
ATOM 3066 N N . ARG A 1 389 ? -4.079 -34.992 8.637 1.00 92.19 389 ARG A N 1
ATOM 3067 C CA . ARG A 1 389 ? -4.788 -34.805 9.905 1.00 92.19 389 ARG A CA 1
ATOM 3068 C C . ARG A 1 389 ? -6.241 -34.402 9.645 1.00 92.19 389 ARG A C 1
ATOM 3070 O O . ARG A 1 389 ? -6.503 -33.544 8.800 1.00 92.19 389 ARG A O 1
ATOM 3077 N N . HIS A 1 390 ? -7.173 -34.960 10.422 1.00 94.56 390 HIS A N 1
ATOM 3078 C CA . HIS A 1 390 ? -8.573 -34.521 10.425 1.00 94.56 390 HIS A CA 1
ATOM 3079 C C . HIS A 1 390 ? -8.685 -33.028 10.742 1.00 94.56 390 HIS A C 1
ATOM 3081 O O . HIS A 1 390 ? -8.042 -32.534 11.677 1.00 94.56 390 HIS A O 1
ATOM 3087 N N . ILE A 1 391 ? -9.539 -32.324 9.996 1.00 92.75 391 ILE A N 1
ATOM 3088 C CA . ILE A 1 391 ? -9.732 -30.877 10.127 1.00 92.75 391 ILE A CA 1
ATOM 3089 C C . ILE A 1 391 ? -10.199 -30.510 11.542 1.00 92.75 391 ILE A C 1
ATOM 3091 O O . ILE A 1 391 ? -9.712 -29.512 12.082 1.00 92.75 391 ILE A O 1
ATOM 3095 N N . ALA A 1 392 ? -11.006 -31.363 12.188 1.00 90.69 392 ALA A N 1
ATOM 3096 C CA . ALA A 1 392 ? -11.386 -31.239 13.598 1.00 90.69 392 ALA A CA 1
ATOM 3097 C C . ALA A 1 392 ? -10.187 -30.961 14.518 1.00 90.69 392 ALA A C 1
ATOM 3099 O O . ALA A 1 392 ? -10.235 -30.066 15.361 1.00 90.69 392 ALA A O 1
ATOM 3100 N N . GLY A 1 393 ? -9.075 -31.670 14.304 1.00 88.25 393 GLY A N 1
ATOM 3101 C CA . GLY A 1 393 ? -7.854 -31.547 15.097 1.00 88.25 393 GLY A CA 1
ATOM 3102 C C . GLY A 1 393 ? -6.865 -30.483 14.613 1.00 88.25 393 GLY A C 1
ATOM 3103 O O . GLY A 1 393 ? -5.799 -30.353 15.216 1.00 88.25 393 GLY A O 1
ATOM 3104 N N . CYS A 1 394 ? -7.153 -29.761 13.529 1.00 89.00 394 CYS A N 1
ATOM 3105 C CA . CYS A 1 394 ? -6.274 -28.730 12.980 1.00 89.00 394 CYS A CA 1
ATOM 3106 C C . CYS A 1 394 ? -6.385 -27.415 13.763 1.00 89.00 394 CYS A C 1
ATOM 3108 O O . CYS A 1 394 ? -7.483 -26.967 14.101 1.00 89.00 394 CYS A O 1
ATOM 3110 N N . SER A 1 395 ? -5.243 -26.754 13.989 1.00 89.31 395 SER A N 1
ATOM 3111 C CA . SER A 1 395 ? -5.208 -25.406 14.567 1.00 89.31 395 SER A CA 1
ATOM 3112 C C . SER A 1 395 ? -5.861 -24.377 13.635 1.00 89.31 395 SER A C 1
ATOM 3114 O O . SER A 1 395 ? -6.031 -24.623 12.438 1.00 89.31 395 SER A O 1
ATOM 3116 N N . HIS A 1 396 ? -6.182 -23.190 14.159 1.00 86.56 396 HIS A N 1
ATOM 3117 C CA . HIS A 1 396 ? -6.765 -22.108 13.358 1.00 86.56 396 HIS A CA 1
ATOM 3118 C C . HIS A 1 396 ? -5.901 -21.757 12.130 1.00 86.56 396 HIS A C 1
ATOM 3120 O O . HIS A 1 396 ? -6.410 -21.680 11.014 1.00 86.56 396 HIS A O 1
ATOM 3126 N N . GLY A 1 397 ? -4.578 -21.648 12.305 1.00 87.56 397 GLY A N 1
ATOM 3127 C CA . GLY A 1 397 ? -3.644 -21.396 11.202 1.00 87.56 397 GLY A CA 1
ATOM 3128 C C . GLY A 1 397 ? -3.599 -22.523 10.163 1.00 87.56 397 GLY A C 1
ATOM 3129 O O . GLY A 1 397 ? -3.556 -22.252 8.965 1.00 87.56 397 GLY A O 1
ATOM 3130 N N . MET A 1 398 ? -3.681 -23.789 10.587 1.00 90.31 398 MET A N 1
ATOM 3131 C CA . MET A 1 398 ? -3.743 -24.931 9.661 1.00 90.31 398 MET A CA 1
ATOM 3132 C C . MET A 1 398 ? -5.040 -24.931 8.846 1.00 90.31 398 MET A C 1
ATOM 3134 O O . MET A 1 398 ? -5.008 -25.128 7.633 1.00 90.31 398 MET A O 1
ATOM 3138 N N . ARG A 1 399 ? -6.179 -24.658 9.496 1.00 91.50 399 ARG A N 1
ATOM 3139 C CA . ARG A 1 399 ? -7.480 -24.499 8.828 1.00 91.50 399 ARG A CA 1
ATOM 3140 C C . ARG A 1 399 ? -7.420 -23.378 7.789 1.00 91.50 399 ARG A C 1
ATOM 3142 O O . ARG A 1 399 ? -7.875 -23.558 6.663 1.00 91.50 399 ARG A O 1
ATOM 3149 N N . GLN A 1 400 ? -6.778 -22.262 8.126 1.00 90.38 400 GLN A N 1
ATOM 3150 C CA . GLN A 1 400 ? -6.596 -21.147 7.204 1.00 90.38 400 GLN A CA 1
ATOM 3151 C C . GLN A 1 400 ? -5.760 -21.520 5.970 1.00 90.38 400 GLN A C 1
ATOM 3153 O O . GLN A 1 400 ? -6.149 -21.196 4.848 1.00 90.38 400 GLN A O 1
ATOM 3158 N N . ARG A 1 401 ? -4.657 -22.259 6.150 1.00 91.69 401 ARG A N 1
ATOM 3159 C CA . ARG A 1 401 ? -3.836 -22.759 5.031 1.00 91.69 401 ARG A CA 1
ATOM 3160 C C . ARG A 1 401 ? -4.613 -23.704 4.121 1.00 91.69 401 ARG A C 1
ATOM 3162 O O . ARG A 1 401 ? -4.482 -23.610 2.908 1.00 91.69 401 ARG A O 1
ATOM 3169 N N . ILE A 1 402 ? -5.473 -24.557 4.678 1.00 93.06 402 ILE A N 1
ATOM 3170 C CA . ILE A 1 402 ? -6.346 -25.436 3.884 1.00 93.06 402 ILE A CA 1
ATOM 3171 C C . ILE A 1 402 ? -7.355 -24.613 3.054 1.00 93.06 402 ILE A C 1
ATOM 3173 O O . ILE A 1 402 ? -7.541 -24.915 1.874 1.00 93.06 402 ILE A O 1
ATOM 3177 N N . LYS A 1 403 ? -7.952 -23.536 3.603 1.00 91.88 403 LYS A N 1
ATOM 3178 C CA . LYS A 1 403 ? -8.803 -22.609 2.813 1.00 91.88 403 LYS A CA 1
ATOM 3179 C C . LYS A 1 403 ? -8.019 -21.947 1.682 1.00 91.88 403 LYS A C 1
ATOM 3181 O O . LYS A 1 403 ? -8.518 -21.816 0.565 1.00 91.88 403 LYS A O 1
ATOM 3186 N N . LEU A 1 404 ? -6.782 -21.544 1.962 1.00 92.88 404 LEU A N 1
ATOM 3187 C CA . LEU A 1 404 ? -5.926 -20.923 0.960 1.00 92.88 404 LEU A CA 1
ATOM 3188 C C . LEU A 1 404 ? -5.549 -21.917 -0.149 1.00 92.88 404 LEU A C 1
ATOM 3190 O O . LEU A 1 404 ? -5.638 -21.569 -1.324 1.00 92.88 404 LEU A O 1
ATOM 3194 N N . ALA A 1 405 ? -5.246 -23.172 0.199 1.00 93.88 405 ALA A N 1
ATOM 3195 C CA . ALA A 1 405 ? -5.011 -24.241 -0.770 1.00 93.88 405 ALA A CA 1
ATOM 3196 C C . ALA A 1 405 ? -6.243 -24.466 -1.656 1.00 93.88 405 ALA A C 1
ATOM 3198 O O . ALA A 1 405 ? -6.112 -24.524 -2.875 1.00 93.88 405 ALA A O 1
ATOM 3199 N N . GLN A 1 406 ? -7.450 -24.503 -1.077 1.00 92.56 406 GLN A N 1
ATOM 3200 C CA . GLN A 1 406 ? -8.700 -24.567 -1.842 1.00 92.56 406 GLN A CA 1
ATOM 3201 C C . GLN A 1 406 ? -8.827 -23.404 -2.839 1.00 92.56 406 GLN A C 1
ATOM 3203 O O . GLN A 1 406 ? -9.251 -23.619 -3.976 1.00 92.56 406 GLN A O 1
ATOM 3208 N N . ALA A 1 407 ? -8.486 -22.178 -2.435 1.00 93.00 407 ALA A N 1
ATOM 3209 C CA . ALA A 1 407 ? -8.542 -21.021 -3.323 1.00 93.00 407 ALA A CA 1
ATOM 3210 C C . ALA A 1 407 ? -7.495 -21.108 -4.451 1.00 93.00 407 ALA A C 1
ATOM 3212 O O . ALA A 1 407 ? -7.777 -20.708 -5.579 1.00 93.00 407 ALA A O 1
ATOM 3213 N N . LEU A 1 408 ? -6.311 -21.659 -4.174 1.00 92.69 408 LEU A N 1
ATOM 3214 C CA . LEU A 1 408 ? -5.194 -21.743 -5.121 1.00 92.69 408 LEU A CA 1
ATOM 3215 C C . LEU A 1 408 ? -5.254 -22.952 -6.062 1.00 92.69 408 LEU A C 1
ATOM 3217 O O . LEU A 1 408 ? -4.679 -22.894 -7.145 1.00 92.69 408 LEU A O 1
ATOM 3221 N N . VAL A 1 409 ? -5.977 -24.019 -5.711 1.00 91.94 409 VAL A N 1
ATOM 3222 C CA . VAL A 1 409 ? -5.880 -25.328 -6.385 1.00 91.94 409 VAL A CA 1
ATOM 3223 C C . VAL A 1 409 ? -6.206 -25.322 -7.886 1.00 91.94 409 VAL A C 1
ATOM 3225 O O . VAL A 1 409 ? -5.691 -26.131 -8.666 1.00 91.94 409 VAL A O 1
ATOM 3228 N N . ASN A 1 410 ? -7.047 -24.387 -8.331 1.00 86.44 410 ASN A N 1
ATOM 3229 C CA . ASN A 1 410 ? -7.382 -24.222 -9.746 1.00 86.44 410 ASN A CA 1
ATOM 3230 C C . ASN A 1 410 ? -6.403 -23.298 -10.504 1.00 86.44 410 ASN A C 1
ATOM 3232 O O . ASN A 1 410 ? -6.563 -23.068 -11.699 1.00 86.44 410 ASN A O 1
ATOM 3236 N N . ASN A 1 411 ? -5.380 -22.772 -9.833 1.00 86.69 411 ASN A N 1
ATOM 3237 C CA . ASN A 1 411 ? -4.510 -21.707 -10.325 1.00 86.69 411 ASN A CA 1
ATOM 3238 C C . ASN A 1 411 ? -5.300 -20.523 -10.933 1.00 86.69 411 ASN A C 1
ATOM 3240 O O . ASN A 1 411 ? -5.127 -20.197 -12.111 1.00 86.69 411 ASN A O 1
ATOM 3244 N N . PRO A 1 412 ? -6.220 -19.903 -10.172 1.00 89.38 412 PRO A N 1
ATOM 3245 C CA . PRO A 1 412 ? -7.092 -18.881 -10.726 1.00 89.38 412 PRO A CA 1
ATOM 3246 C C . PRO A 1 412 ? -6.330 -17.568 -10.981 1.00 89.38 412 PRO A C 1
ATOM 3248 O O . PRO A 1 412 ? -5.427 -17.219 -10.216 1.00 89.38 412 PRO A O 1
ATOM 3251 N N . PRO A 1 413 ? -6.716 -16.801 -12.017 1.00 86.62 413 PRO A N 1
ATOM 3252 C CA . PRO A 1 413 ? -6.162 -15.472 -12.276 1.00 86.62 413 PRO A CA 1
ATOM 3253 C C . PRO A 1 413 ? -6.602 -14.422 -11.242 1.00 86.62 413 PRO A C 1
ATOM 3255 O O . PRO A 1 413 ? -5.927 -13.403 -11.097 1.00 86.62 413 PRO A O 1
ATOM 3258 N N . ILE A 1 414 ? -7.713 -14.657 -10.528 1.00 91.19 414 ILE A N 1
ATOM 3259 C CA . ILE A 1 414 ? -8.240 -13.767 -9.485 1.00 91.19 414 ILE A CA 1
ATOM 3260 C C . ILE A 1 414 ? -8.335 -14.516 -8.150 1.00 91.19 414 ILE A C 1
ATOM 3262 O O . ILE A 1 414 ? -8.861 -15.623 -8.090 1.00 91.19 414 ILE A O 1
ATOM 3266 N N . LEU A 1 415 ? -7.857 -13.912 -7.067 1.00 93.94 415 LEU A N 1
ATOM 3267 C CA . LEU A 1 415 ? -7.957 -14.430 -5.706 1.00 93.94 415 LEU A CA 1
ATOM 3268 C C . LEU A 1 415 ? -8.745 -13.449 -4.840 1.00 93.94 415 LEU A C 1
ATOM 3270 O O . LEU A 1 415 ? -8.437 -12.264 -4.777 1.00 93.94 415 LEU A O 1
ATOM 3274 N N . LEU A 1 416 ? -9.773 -13.956 -4.174 1.00 94.62 416 LEU A N 1
ATOM 3275 C CA . LEU A 1 416 ? -10.631 -13.211 -3.263 1.00 94.62 416 LEU A CA 1
ATOM 3276 C C . LEU A 1 416 ? -10.439 -13.793 -1.861 1.00 94.62 416 LEU A C 1
ATOM 3278 O O . LEU A 1 416 ? -10.864 -14.915 -1.590 1.00 94.62 416 LEU A O 1
ATOM 3282 N N . LEU A 1 417 ? -9.776 -13.057 -0.977 1.00 93.94 417 LEU A N 1
ATOM 3283 C CA . LEU A 1 417 ? -9.383 -13.529 0.346 1.00 93.94 417 LEU A CA 1
ATOM 3284 C C . LEU A 1 417 ? -10.038 -12.665 1.424 1.00 93.94 417 LEU A C 1
ATOM 3286 O O . LEU A 1 417 ? -9.693 -11.495 1.573 1.00 93.94 417 LEU A O 1
ATOM 3290 N N . ASP A 1 418 ? -11.012 -13.223 2.140 1.00 91.19 418 ASP A N 1
ATOM 3291 C CA . ASP A 1 418 ? -11.730 -12.528 3.211 1.00 91.19 418 ASP A CA 1
ATOM 3292 C C . ASP A 1 418 ? -11.047 -12.821 4.559 1.00 91.19 418 ASP A C 1
ATOM 3294 O O . ASP A 1 418 ? -11.020 -13.974 4.989 1.00 91.19 418 ASP A O 1
ATOM 3298 N N . GLU A 1 419 ? -10.441 -11.798 5.172 1.00 88.94 419 GLU A N 1
ATOM 3299 C CA . GLU A 1 419 ? -9.713 -11.852 6.451 1.00 88.94 419 GLU A CA 1
ATOM 3300 C C . GLU A 1 419 ? -8.681 -13.011 6.524 1.00 88.94 419 GLU A C 1
ATOM 3302 O O . GLU A 1 419 ? -8.694 -13.822 7.458 1.00 88.94 419 GLU A O 1
ATOM 3307 N N . PRO A 1 420 ? -7.755 -13.148 5.543 1.00 88.38 420 PRO A N 1
ATOM 3308 C CA . PRO A 1 420 ? -6.938 -14.350 5.408 1.00 88.38 420 PRO A CA 1
ATOM 3309 C C . PRO A 1 420 ? -5.898 -14.551 6.514 1.00 88.38 420 PRO A C 1
ATOM 3311 O O . PRO A 1 420 ? -5.369 -15.652 6.628 1.00 88.38 420 PRO A O 1
ATOM 3314 N N . MET A 1 421 ? -5.592 -13.505 7.284 1.00 85.75 421 MET A N 1
ATOM 3315 C CA . MET A 1 421 ? -4.543 -13.457 8.314 1.00 85.75 421 MET A CA 1
ATOM 3316 C C . MET A 1 421 ? -5.098 -13.601 9.744 1.00 85.75 421 MET A C 1
ATOM 3318 O O . MET A 1 421 ? -4.337 -13.678 10.714 1.00 85.75 421 MET A O 1
ATOM 3322 N N . THR A 1 422 ? -6.424 -13.625 9.894 1.00 83.06 422 THR A N 1
ATOM 3323 C CA . THR A 1 422 ? -7.093 -13.563 11.195 1.00 83.06 422 THR A CA 1
ATOM 3324 C C . THR A 1 422 ? -6.835 -14.817 12.025 1.00 83.06 422 THR A C 1
ATOM 3326 O O . THR A 1 422 ? -6.912 -15.941 11.534 1.00 83.06 422 THR A O 1
ATOM 3329 N N . GLY A 1 423 ? -6.510 -14.634 13.309 1.00 73.38 423 GLY A N 1
ATOM 3330 C CA . GLY A 1 423 ? -6.291 -15.747 14.242 1.00 73.38 423 GLY A CA 1
ATOM 3331 C C . GLY A 1 423 ? -5.030 -16.583 13.973 1.00 73.38 423 GLY A C 1
ATOM 3332 O O . GLY A 1 423 ? -4.939 -17.710 14.457 1.00 73.38 423 GLY A O 1
ATOM 3333 N N . ILE A 1 424 ? -4.075 -16.062 13.196 1.00 83.75 424 ILE A N 1
ATOM 3334 C CA . ILE A 1 424 ? -2.776 -16.695 12.919 1.00 83.75 424 ILE A CA 1
ATOM 3335 C C . ILE A 1 424 ? -1.683 -15.992 13.726 1.00 83.75 424 ILE A C 1
ATOM 3337 O O . ILE A 1 424 ? -1.741 -14.775 13.936 1.00 83.75 424 ILE A O 1
ATOM 3341 N N . ASP A 1 425 ? -0.688 -16.754 14.174 1.00 83.44 425 ASP A N 1
ATOM 3342 C CA . ASP A 1 425 ? 0.515 -16.247 14.829 1.00 83.44 425 ASP A CA 1
ATOM 3343 C C . ASP A 1 425 ? 1.384 -15.388 13.876 1.00 83.44 425 ASP A C 1
ATOM 3345 O O . ASP A 1 425 ? 1.254 -15.490 12.652 1.00 83.44 425 ASP A O 1
ATOM 3349 N N . PRO A 1 426 ? 2.287 -14.533 14.397 1.00 76.00 426 PRO A N 1
ATOM 3350 C CA . PRO A 1 426 ? 3.101 -13.640 13.566 1.00 76.00 426 PRO A CA 1
ATOM 3351 C C . PRO A 1 426 ? 3.959 -14.345 12.504 1.00 76.00 426 PRO A C 1
ATOM 3353 O O . PRO A 1 426 ? 4.133 -13.798 11.414 1.00 76.00 426 PRO A O 1
ATOM 3356 N N . GLY A 1 427 ? 4.474 -15.547 12.793 1.00 79.81 427 GLY A N 1
ATOM 3357 C CA . GLY A 1 427 ? 5.261 -16.331 11.838 1.00 79.81 427 GLY A CA 1
ATOM 3358 C C . GLY A 1 427 ? 4.398 -16.806 10.672 1.00 79.81 427 GLY A C 1
ATOM 3359 O O . GLY A 1 427 ? 4.708 -16.532 9.513 1.00 79.81 427 GLY A O 1
ATOM 3360 N N . GLY A 1 428 ? 3.245 -17.408 10.976 1.00 82.06 428 GLY A N 1
ATOM 3361 C CA . GLY A 1 428 ? 2.290 -17.852 9.962 1.00 82.06 428 GLY A CA 1
ATOM 3362 C C . GLY A 1 428 ? 1.728 -16.720 9.092 1.00 82.06 428 GLY A C 1
ATOM 3363 O O . GLY A 1 428 ? 1.525 -16.922 7.895 1.00 82.06 428 GLY A O 1
ATOM 3364 N N . ARG A 1 429 ? 1.523 -15.518 9.652 1.00 85.38 429 ARG A N 1
ATOM 3365 C CA . ARG A 1 429 ? 1.119 -14.329 8.875 1.00 85.38 429 ARG A CA 1
ATOM 3366 C C . ARG A 1 429 ? 2.174 -13.929 7.850 1.00 85.38 429 ARG A C 1
ATOM 3368 O O . ARG A 1 429 ? 1.831 -13.610 6.716 1.00 85.38 429 ARG A O 1
ATOM 3375 N N . ARG A 1 430 ? 3.452 -13.962 8.238 1.00 83.75 430 ARG A N 1
ATOM 3376 C CA . ARG A 1 430 ? 4.563 -13.641 7.338 1.00 83.75 430 ARG A CA 1
ATOM 3377 C C . ARG A 1 430 ? 4.646 -14.629 6.179 1.00 83.75 430 ARG A C 1
ATOM 3379 O O . ARG A 1 430 ? 4.727 -14.193 5.039 1.00 83.75 430 ARG A O 1
ATOM 3386 N N . GLU A 1 431 ? 4.554 -15.927 6.459 1.00 84.81 431 GLU A N 1
ATOM 3387 C CA . GLU A 1 431 ? 4.591 -16.969 5.422 1.00 84.81 431 GLU A CA 1
ATOM 3388 C C . GLU A 1 431 ? 3.427 -16.844 4.428 1.00 84.81 431 GLU A C 1
ATOM 3390 O O . GLU A 1 431 ? 3.633 -16.895 3.217 1.00 84.81 431 GLU A O 1
ATOM 3395 N N . ILE A 1 432 ? 2.200 -16.625 4.920 1.00 89.62 432 ILE A N 1
ATOM 3396 C CA . ILE A 1 432 ? 1.046 -16.367 4.045 1.00 89.62 432 ILE A CA 1
ATOM 3397 C C . ILE A 1 432 ? 1.262 -15.075 3.258 1.00 89.62 432 ILE A C 1
ATOM 3399 O O . ILE A 1 432 ? 0.938 -15.022 2.075 1.00 89.62 432 ILE A O 1
ATOM 3403 N N . GLY A 1 433 ? 1.827 -14.045 3.885 1.00 88.94 433 GLY A N 1
ATOM 3404 C CA . GLY A 1 433 ? 2.119 -12.787 3.218 1.00 88.94 433 GLY A CA 1
ATOM 3405 C C . GLY A 1 433 ? 3.090 -12.943 2.047 1.00 88.94 433 GLY A C 1
ATOM 3406 O O . GLY A 1 433 ? 2.798 -12.493 0.941 1.00 88.94 433 GLY A O 1
ATOM 3407 N N . GLU A 1 434 ? 4.200 -13.646 2.270 1.00 87.75 434 GLU A N 1
ATOM 3408 C CA . GLU A 1 434 ? 5.202 -13.968 1.247 1.00 87.75 434 GLU A CA 1
ATOM 3409 C C . GLU A 1 434 ? 4.590 -14.791 0.100 1.00 87.75 434 GLU A C 1
ATOM 3411 O O . GLU A 1 434 ? 4.814 -14.475 -1.070 1.00 87.75 434 GLU A O 1
ATOM 3416 N N . LEU A 1 435 ? 3.730 -15.769 0.415 1.00 89.81 435 LEU A N 1
ATOM 3417 C CA . LEU A 1 435 ? 2.983 -16.527 -0.591 1.00 89.81 435 LEU A CA 1
ATOM 3418 C C . LEU A 1 435 ? 2.079 -15.617 -1.436 1.00 89.81 435 LEU A C 1
ATOM 3420 O O . LEU A 1 435 ? 2.081 -15.719 -2.660 1.00 89.81 435 LEU A O 1
ATOM 3424 N N . LEU A 1 436 ? 1.309 -14.710 -0.827 1.00 91.38 436 LEU A N 1
ATOM 3425 C CA . LEU A 1 436 ? 0.433 -13.804 -1.580 1.00 91.38 436 LEU A CA 1
ATOM 3426 C C . LEU A 1 436 ? 1.225 -12.859 -2.488 1.00 91.38 436 LEU A C 1
ATOM 3428 O O . LEU A 1 436 ? 0.817 -12.649 -3.631 1.00 91.38 436 LEU A O 1
ATOM 3432 N N . ILE A 1 437 ? 2.365 -12.346 -2.017 1.00 86.12 437 ILE A N 1
ATOM 3433 C CA . ILE A 1 437 ? 3.275 -11.523 -2.824 1.00 86.12 437 ILE A CA 1
ATOM 3434 C C . ILE A 1 437 ? 3.777 -12.323 -4.030 1.00 86.12 437 ILE A C 1
ATOM 3436 O O . ILE A 1 437 ? 3.668 -11.853 -5.160 1.00 86.12 437 ILE A O 1
ATOM 3440 N N . GLN A 1 438 ? 4.221 -13.566 -3.828 1.00 85.31 438 GLN A N 1
ATOM 3441 C CA . GLN A 1 438 ? 4.661 -14.436 -4.921 1.00 85.31 438 GLN A CA 1
ATOM 3442 C C . GLN A 1 438 ? 3.543 -14.678 -5.953 1.00 85.31 438 GLN A C 1
ATOM 3444 O O . GLN A 1 438 ? 3.777 -14.649 -7.162 1.00 85.31 438 GLN A O 1
ATOM 3449 N N . GLN A 1 439 ? 2.309 -14.891 -5.495 1.00 88.06 439 GLN A N 1
ATOM 3450 C CA . GLN A 1 439 ? 1.143 -15.079 -6.366 1.00 88.06 439 GLN A CA 1
ATOM 3451 C C . GLN A 1 439 ? 0.812 -13.797 -7.154 1.00 88.06 439 GLN A C 1
ATOM 3453 O O . GLN A 1 439 ? 0.435 -13.863 -8.326 1.00 88.06 439 GLN A O 1
ATOM 3458 N N . ALA A 1 440 ? 0.989 -12.626 -6.543 1.00 84.19 440 ALA A N 1
ATOM 3459 C CA . ALA A 1 440 ? 0.820 -11.332 -7.194 1.00 84.19 440 ALA A CA 1
ATOM 3460 C C . ALA A 1 440 ? 1.914 -11.050 -8.239 1.00 84.19 440 ALA A C 1
ATOM 3462 O O . ALA A 1 440 ? 1.602 -10.590 -9.339 1.00 84.19 440 ALA A O 1
ATOM 3463 N N . GLU A 1 441 ? 3.172 -11.401 -7.954 1.00 78.81 441 GLU A N 1
ATOM 3464 C CA . GLU A 1 441 ? 4.301 -11.309 -8.895 1.00 78.81 441 GLU A CA 1
ATOM 3465 C C . GLU A 1 441 ? 4.106 -12.192 -10.137 1.00 78.81 441 GLU A C 1
ATOM 3467 O O . GLU A 1 441 ? 4.536 -11.834 -11.235 1.00 78.81 441 GLU A O 1
ATOM 3472 N N . GLN A 1 442 ? 3.378 -13.305 -10.002 1.00 78.50 442 GLN A N 1
ATOM 3473 C CA . GLN A 1 442 ? 2.939 -14.145 -11.126 1.00 78.50 442 GLN A CA 1
ATOM 3474 C C . GLN A 1 442 ? 1.811 -13.508 -11.966 1.00 78.50 442 GLN A C 1
ATOM 3476 O O . GLN A 1 442 ? 1.330 -14.113 -12.925 1.00 78.50 442 GLN A O 1
ATOM 3481 N N . GLY A 1 443 ? 1.390 -12.284 -11.639 1.00 75.56 443 GLY A N 1
ATOM 3482 C CA . GLY A 1 443 ? 0.424 -11.495 -12.400 1.00 75.56 443 GLY A CA 1
ATOM 3483 C C . GLY A 1 443 ? -1.039 -11.719 -12.015 1.00 75.56 443 GLY A C 1
ATOM 3484 O O . GLY A 1 443 ? -1.925 -11.344 -12.790 1.00 75.56 443 GLY A O 1
ATOM 3485 N N . LYS A 1 444 ? -1.306 -12.318 -10.846 1.00 86.81 444 LYS A N 1
ATOM 3486 C CA . LYS A 1 444 ? -2.668 -12.511 -10.329 1.00 86.81 444 LYS A CA 1
ATOM 3487 C C . LYS A 1 444 ? -3.245 -11.220 -9.751 1.00 86.81 444 LYS A C 1
ATOM 3489 O O . LYS A 1 444 ? -2.528 -10.333 -9.290 1.00 86.81 444 LYS A O 1
ATOM 3494 N N . THR A 1 445 ? -4.569 -11.136 -9.764 1.00 90.31 445 THR A N 1
ATOM 3495 C CA . THR A 1 445 ? -5.339 -10.074 -9.107 1.00 90.31 445 THR A CA 1
ATOM 3496 C C . THR A 1 445 ? -5.836 -10.573 -7.771 1.00 90.31 445 THR A C 1
ATOM 3498 O O . THR A 1 445 ? -6.646 -11.494 -7.729 1.00 90.31 445 THR A O 1
ATOM 3501 N N . ILE A 1 446 ? -5.366 -9.975 -6.682 1.00 92.88 446 ILE A N 1
ATOM 3502 C CA . ILE A 1 446 ? -5.684 -10.426 -5.331 1.00 92.88 446 ILE A CA 1
ATOM 3503 C C . ILE A 1 446 ? -6.439 -9.314 -4.607 1.00 92.88 446 ILE A C 1
ATOM 3505 O O . ILE A 1 446 ? -5.911 -8.225 -4.414 1.00 92.88 446 ILE A O 1
ATOM 3509 N N . LEU A 1 447 ? -7.675 -9.586 -4.192 1.00 93.94 447 LEU A N 1
ATOM 3510 C CA . LEU A 1 447 ? -8.435 -8.722 -3.292 1.00 93.94 447 LEU A CA 1
ATOM 3511 C C . LEU A 1 447 ? -8.403 -9.338 -1.894 1.00 93.94 447 LEU A C 1
ATOM 3513 O O . LEU A 1 447 ? -8.974 -10.408 -1.681 1.00 93.94 447 LEU A O 1
ATOM 3517 N N . VAL A 1 448 ? -7.736 -8.667 -0.958 1.00 93.50 448 VAL A N 1
ATOM 3518 C CA . VAL A 1 448 ? -7.589 -9.109 0.435 1.00 93.50 448 VAL A CA 1
ATOM 3519 C C . VAL A 1 448 ? -8.382 -8.183 1.338 1.00 93.50 448 VAL A C 1
ATOM 3521 O O . VAL A 1 448 ? -8.098 -6.992 1.359 1.00 93.50 448 VAL A O 1
ATOM 3524 N N . SER A 1 449 ? -9.347 -8.686 2.102 1.00 92.62 449 SER A N 1
ATOM 3525 C CA . SER A 1 449 ? -9.972 -7.885 3.158 1.00 92.62 449 SER A CA 1
ATOM 3526 C C . SER A 1 449 ? -9.173 -7.992 4.460 1.00 92.62 449 SER A C 1
ATOM 3528 O O . SER A 1 449 ? -8.661 -9.056 4.806 1.00 92.62 449 SER A O 1
ATOM 3530 N N . SER A 1 450 ? -9.049 -6.875 5.172 1.00 86.81 450 SER A N 1
ATOM 3531 C CA . SER A 1 450 ? -8.603 -6.844 6.568 1.00 86.81 450 SER A CA 1
ATOM 3532 C C . SER A 1 450 ? -9.201 -5.612 7.243 1.00 86.81 450 SER A C 1
ATOM 3534 O O . SER A 1 450 ? -9.569 -4.624 6.598 1.00 86.81 450 SER A O 1
ATOM 3536 N N . HIS A 1 451 ? -9.336 -5.668 8.559 1.00 80.62 451 HIS A N 1
ATOM 3537 C CA . HIS A 1 451 ? -9.704 -4.536 9.406 1.00 80.62 451 HIS A CA 1
ATOM 3538 C C . HIS A 1 451 ? -8.475 -3.852 10.030 1.00 80.62 451 HIS A C 1
ATOM 3540 O O . HIS A 1 451 ? -8.620 -2.815 10.676 1.00 80.62 451 HIS A O 1
ATOM 3546 N N . ILE A 1 452 ? -7.273 -4.400 9.820 1.00 75.38 452 ILE A N 1
ATOM 3547 C CA . ILE A 1 452 ? -6.012 -3.910 10.377 1.00 75.38 452 ILE A CA 1
ATOM 3548 C C . ILE A 1 452 ? -5.187 -3.292 9.248 1.00 75.38 452 ILE A C 1
ATOM 3550 O O . ILE A 1 452 ? -4.686 -3.987 8.366 1.00 75.38 452 ILE A O 1
ATOM 3554 N N . LEU A 1 453 ? -5.006 -1.970 9.299 1.00 73.75 453 LEU A N 1
ATOM 3555 C CA . LEU A 1 453 ? -4.254 -1.232 8.282 1.00 73.75 453 LEU A CA 1
ATOM 3556 C C . LEU A 1 453 ? -2.826 -1.783 8.125 1.00 73.75 453 LEU A C 1
ATOM 3558 O O . LEU A 1 453 ? -2.412 -2.054 7.007 1.00 73.75 453 LEU A O 1
ATOM 3562 N N . VAL A 1 454 ? -2.120 -2.048 9.229 1.00 70.12 454 VAL A N 1
ATOM 3563 C CA . VAL A 1 454 ? -0.727 -2.544 9.224 1.00 70.12 454 VAL A CA 1
ATOM 3564 C C . VAL A 1 454 ? -0.557 -3.851 8.432 1.00 70.12 454 VAL A C 1
ATOM 3566 O O . VAL A 1 454 ? 0.453 -4.038 7.755 1.00 70.12 454 VAL A O 1
ATOM 3569 N N . GLU A 1 455 ? -1.542 -4.754 8.473 1.00 69.56 455 GLU A N 1
ATOM 3570 C CA . GLU A 1 455 ? -1.490 -6.012 7.712 1.00 69.56 455 GLU A CA 1
ATOM 3571 C C . GLU A 1 455 ? -1.547 -5.742 6.209 1.00 69.56 455 GLU A C 1
ATOM 3573 O O . GLU A 1 455 ? -0.736 -6.263 5.443 1.00 69.56 455 GLU A O 1
ATOM 3578 N N . VAL A 1 456 ? -2.469 -4.870 5.804 1.00 75.69 456 VAL A N 1
ATOM 3579 C CA . VAL A 1 456 ? -2.641 -4.451 4.413 1.00 75.69 456 VAL A CA 1
ATOM 3580 C C . VAL A 1 456 ? -1.431 -3.661 3.923 1.00 75.69 456 VAL A C 1
ATOM 3582 O O . VAL A 1 456 ? -1.005 -3.842 2.792 1.00 75.69 456 VAL A O 1
ATOM 3585 N N . GLU A 1 457 ? -0.841 -2.819 4.766 1.00 70.56 457 GLU A N 1
ATOM 3586 C CA . GLU A 1 457 ? 0.319 -1.990 4.424 1.00 70.56 457 GLU A CA 1
ATOM 3587 C C . GLU A 1 457 ? 1.552 -2.794 4.040 1.00 70.56 457 GLU A C 1
ATOM 3589 O O . GLU A 1 457 ? 2.293 -2.401 3.142 1.00 70.56 457 GLU A O 1
ATOM 3594 N N . SER A 1 458 ? 1.773 -3.912 4.729 1.00 70.06 458 SER A N 1
ATOM 3595 C CA . SER A 1 458 ? 2.909 -4.790 4.459 1.00 70.06 458 SER A CA 1
ATOM 3596 C C . SER A 1 458 ? 2.761 -5.597 3.165 1.00 70.06 458 SER A C 1
ATOM 3598 O O . SER A 1 458 ? 3.745 -6.151 2.680 1.00 70.06 458 SER A O 1
ATOM 3600 N N . LEU A 1 459 ? 1.542 -5.666 2.619 1.00 78.62 459 LEU A N 1
ATOM 3601 C CA . LEU A 1 459 ? 1.154 -6.653 1.617 1.00 78.62 459 LEU A CA 1
ATOM 3602 C C . LEU A 1 459 ? 0.613 -6.034 0.317 1.00 78.62 459 LEU A C 1
ATOM 3604 O O . LEU A 1 459 ? 0.839 -6.578 -0.756 1.00 78.62 459 LEU A O 1
ATOM 3608 N N . ALA A 1 460 ? -0.139 -4.936 0.400 1.00 80.44 460 ALA A N 1
ATOM 3609 C CA . ALA A 1 460 ? -0.949 -4.421 -0.696 1.00 80.44 460 ALA A CA 1
ATOM 3610 C C . ALA A 1 460 ? -0.277 -3.284 -1.477 1.00 80.44 460 ALA A C 1
ATOM 3612 O O . ALA A 1 460 ? 0.216 -2.311 -0.908 1.00 80.44 460 ALA A O 1
ATOM 3613 N N . ASP A 1 461 ? -0.372 -3.356 -2.805 1.00 73.88 461 ASP A N 1
ATOM 3614 C CA . ASP A 1 461 ? 0.038 -2.299 -3.736 1.00 73.88 461 ASP A CA 1
ATOM 3615 C C . ASP A 1 461 ? -0.927 -1.101 -3.701 1.00 73.88 461 ASP A C 1
ATOM 3617 O O . ASP A 1 461 ? -0.564 0.049 -3.970 1.00 73.88 461 ASP A O 1
ATOM 3621 N N . SER A 1 462 ? -2.195 -1.386 -3.398 1.00 81.25 462 SER A N 1
ATOM 3622 C CA . SER A 1 462 ? -3.294 -0.425 -3.395 1.00 81.25 462 SER A CA 1
ATOM 3623 C C . SER A 1 462 ? -4.292 -0.732 -2.287 1.00 81.25 462 SER A C 1
ATOM 3625 O O . SER A 1 462 ? -4.494 -1.887 -1.918 1.00 81.25 462 SER A O 1
ATOM 3627 N N . ILE A 1 463 ? -4.943 0.303 -1.769 1.00 85.19 463 ILE A N 1
ATOM 3628 C CA . ILE A 1 463 ? -5.938 0.186 -0.706 1.00 85.19 463 ILE A CA 1
ATOM 3629 C C . ILE A 1 463 ? -7.266 0.741 -1.208 1.00 85.19 463 ILE A C 1
ATOM 3631 O O . ILE A 1 463 ? -7.331 1.842 -1.756 1.00 85.19 463 ILE A O 1
ATOM 3635 N N . LEU A 1 464 ? -8.325 -0.034 -0.996 1.00 87.81 464 LEU A N 1
ATOM 3636 C CA . LEU A 1 464 ? -9.719 0.362 -1.117 1.00 87.81 464 LEU A CA 1
ATOM 3637 C C . LEU A 1 464 ? -10.299 0.484 0.285 1.00 87.81 464 LEU A C 1
ATOM 3639 O O . LEU A 1 464 ? -10.496 -0.517 0.968 1.00 87.81 464 LEU A O 1
ATOM 3643 N N . MET A 1 465 ? -10.593 1.706 0.712 1.00 85.19 465 MET A N 1
ATOM 3644 C CA . MET A 1 465 ? -11.225 1.951 1.999 1.00 85.19 465 MET A CA 1
ATOM 3645 C C . MET A 1 465 ? -12.739 2.047 1.826 1.00 85.19 465 MET A C 1
ATOM 3647 O O . MET A 1 465 ? -13.235 2.904 1.092 1.00 85.19 465 MET A O 1
ATOM 3651 N N . ILE A 1 466 ? -13.476 1.181 2.517 1.00 87.44 466 ILE A N 1
ATOM 3652 C CA . ILE A 1 466 ? -14.937 1.155 2.535 1.00 87.44 466 ILE A CA 1
ATOM 3653 C C . ILE A 1 466 ? -15.461 1.583 3.910 1.00 87.44 466 ILE A C 1
ATOM 3655 O O . ILE A 1 466 ? -15.008 1.094 4.946 1.00 87.44 466 ILE A O 1
ATOM 3659 N N . ALA A 1 467 ? -16.449 2.477 3.927 1.00 82.56 467 ALA A N 1
ATOM 3660 C CA . ALA A 1 467 ? -17.191 2.857 5.125 1.00 82.56 467 ALA A CA 1
ATOM 3661 C C . ALA A 1 467 ? -18.671 3.059 4.788 1.00 82.56 467 ALA A C 1
ATOM 3663 O O . ALA A 1 467 ? -19.012 3.632 3.755 1.00 82.56 467 ALA A O 1
ATOM 3664 N N . ARG A 1 468 ? -19.563 2.588 5.671 1.00 82.19 468 ARG A N 1
ATOM 3665 C CA . ARG A 1 468 ? -21.029 2.713 5.519 1.00 82.19 468 ARG A CA 1
ATOM 3666 C C . ARG A 1 468 ? -21.535 2.275 4.127 1.00 82.19 468 ARG A C 1
ATOM 3668 O O . ARG A 1 468 ? -22.411 2.909 3.543 1.00 82.19 468 ARG A O 1
ATOM 3675 N N . GLY A 1 469 ? -20.953 1.208 3.578 1.00 82.81 469 GLY A N 1
ATOM 3676 C CA . GLY A 1 469 ? -21.317 0.650 2.277 1.00 82.81 469 GLY A CA 1
ATOM 3677 C C . GLY A 1 469 ? -20.818 1.439 1.063 1.00 82.81 469 GLY A C 1
ATOM 3678 O O . GLY A 1 469 ? -21.222 1.108 -0.047 1.00 82.81 469 GLY A O 1
ATOM 3679 N N . ARG A 1 470 ? -19.964 2.456 1.235 1.00 85.94 470 ARG A N 1
ATOM 3680 C CA . ARG A 1 470 ? -19.394 3.277 0.152 1.00 85.94 470 ARG A CA 1
ATOM 3681 C C . ARG A 1 470 ? -17.872 3.246 0.174 1.00 85.94 470 ARG A C 1
ATOM 3683 O O . ARG A 1 470 ? -17.272 3.120 1.239 1.00 85.94 470 ARG A O 1
ATOM 3690 N N . ILE A 1 471 ? -17.251 3.403 -0.992 1.00 85.25 471 ILE A N 1
ATOM 3691 C CA . ILE A 1 471 ? -15.802 3.614 -1.081 1.00 85.25 471 ILE A CA 1
ATOM 3692 C C . ILE A 1 471 ? -15.506 5.057 -0.670 1.00 85.25 471 ILE A C 1
ATOM 3694 O O . ILE A 1 471 ? -16.020 5.990 -1.279 1.00 85.25 471 ILE A O 1
ATOM 3698 N N . VAL A 1 472 ? -14.694 5.220 0.372 1.00 81.12 472 VAL A N 1
ATOM 3699 C CA . VAL A 1 472 ? -14.282 6.525 0.914 1.00 81.12 472 VAL A CA 1
ATOM 3700 C C . VAL A 1 472 ? -12.950 6.962 0.319 1.00 81.12 472 VAL A C 1
ATOM 3702 O O . VAL A 1 472 ? -12.774 8.130 -0.011 1.00 81.12 472 VAL A O 1
ATOM 3705 N N . ALA A 1 473 ? -12.024 6.019 0.143 1.00 75.38 473 ALA A N 1
ATOM 3706 C CA . ALA A 1 473 ? -10.716 6.275 -0.440 1.00 75.38 473 ALA A CA 1
ATOM 3707 C C . ALA A 1 473 ? -10.266 5.090 -1.299 1.00 75.38 473 ALA A C 1
ATOM 3709 O O . ALA A 1 473 ? -10.605 3.936 -1.032 1.00 75.38 473 ALA A O 1
ATOM 3710 N N . SER A 1 474 ? -9.496 5.385 -2.341 1.00 80.69 474 SER A N 1
ATOM 3711 C CA . SER A 1 474 ? -8.900 4.402 -3.242 1.00 80.69 474 SER A CA 1
ATOM 3712 C C . SER A 1 474 ? -7.575 4.954 -3.748 1.00 80.69 474 SER A C 1
ATOM 3714 O O . SER A 1 474 ? -7.558 6.037 -4.331 1.00 80.69 474 SER A O 1
ATOM 3716 N N . GLY A 1 475 ? -6.478 4.221 -3.589 1.00 74.62 475 GLY A N 1
ATOM 3717 C CA . GLY A 1 475 ? -5.172 4.685 -4.062 1.00 74.62 475 GLY A CA 1
ATOM 3718 C C . GLY A 1 475 ? -4.015 3.807 -3.613 1.00 74.62 475 GLY A C 1
ATOM 3719 O O . GLY A 1 475 ? -4.223 2.731 -3.052 1.00 74.62 475 GLY A O 1
ATOM 3720 N N . THR A 1 476 ? -2.787 4.259 -3.871 1.00 71.81 476 THR A N 1
ATOM 3721 C CA . THR A 1 476 ? -1.599 3.633 -3.274 1.00 71.81 476 THR A CA 1
ATOM 3722 C C . THR A 1 476 ? -1.575 3.884 -1.769 1.00 71.81 476 THR A C 1
ATOM 3724 O O . THR A 1 476 ? -2.249 4.790 -1.274 1.00 71.81 476 THR A O 1
ATOM 3727 N N . LEU A 1 477 ? -0.763 3.125 -1.031 1.00 61.56 477 LEU A N 1
ATOM 3728 C CA . LEU A 1 477 ? -0.603 3.354 0.404 1.00 61.56 477 LEU A CA 1
ATOM 3729 C C . LEU A 1 477 ? -0.225 4.808 0.722 1.00 61.56 477 LEU A C 1
ATOM 3731 O O . LEU A 1 477 ? -0.743 5.386 1.669 1.00 61.56 477 LEU A O 1
ATOM 3735 N N . SER A 1 478 ? 0.647 5.417 -0.084 1.00 56.69 478 SER A N 1
ATOM 3736 C CA . SER A 1 478 ? 1.026 6.820 0.087 1.00 56.69 478 SER A CA 1
ATOM 3737 C C . SER A 1 478 ? -0.149 7.766 -0.147 1.00 56.69 478 SER A C 1
ATOM 3739 O O . SER A 1 478 ? -0.302 8.714 0.607 1.00 56.69 478 SER A O 1
ATOM 3741 N N . ASP A 1 479 ? -0.994 7.504 -1.147 1.00 61.75 479 ASP A N 1
ATOM 3742 C CA . ASP A 1 479 ? -2.171 8.339 -1.416 1.00 61.75 479 ASP A CA 1
ATOM 3743 C C . ASP A 1 479 ? -3.183 8.249 -0.270 1.00 61.75 479 ASP A C 1
ATOM 3745 O O . ASP A 1 479 ? -3.720 9.266 0.147 1.00 61.75 479 ASP A O 1
ATOM 3749 N N . VAL A 1 480 ? -3.412 7.046 0.266 1.00 62.53 480 VAL A N 1
ATOM 3750 C CA . VAL A 1 480 ? -4.343 6.830 1.382 1.00 62.53 480 VAL A CA 1
ATOM 3751 C C . VAL A 1 480 ? -3.768 7.350 2.701 1.00 62.53 480 VAL A C 1
ATOM 3753 O O . VAL A 1 480 ? -4.506 7.954 3.464 1.00 62.53 480 VAL A O 1
ATOM 3756 N N . ARG A 1 481 ? -2.462 7.205 2.960 1.00 58.94 481 ARG A N 1
ATOM 3757 C CA . ARG A 1 481 ? -1.811 7.781 4.151 1.00 58.94 481 ARG A CA 1
ATOM 3758 C C . ARG A 1 481 ? -1.699 9.302 4.099 1.00 58.94 481 ARG A C 1
ATOM 3760 O O . ARG A 1 481 ? -1.885 9.926 5.124 1.00 58.94 481 ARG A O 1
ATOM 3767 N N . ASN A 1 482 ? -1.483 9.910 2.933 1.00 55.66 482 ASN A N 1
ATOM 3768 C CA . ASN A 1 482 ? -1.543 11.374 2.792 1.00 55.66 482 ASN A CA 1
ATOM 3769 C C . ASN A 1 482 ? -2.969 11.925 2.986 1.00 55.66 482 ASN A C 1
ATOM 3771 O O . ASN A 1 482 ? -3.156 13.130 3.086 1.00 55.66 482 ASN A O 1
ATOM 3775 N N . LEU A 1 483 ? -3.987 11.059 2.969 1.00 53.09 483 LEU A N 1
ATOM 3776 C CA . LEU A 1 483 ? -5.357 11.402 3.354 1.00 53.09 483 LEU A CA 1
ATOM 3777 C C . LEU A 1 483 ? -5.614 11.138 4.855 1.00 53.09 483 LEU A C 1
ATOM 3779 O O . LEU A 1 483 ? -6.701 11.445 5.335 1.00 53.09 483 LEU A O 1
ATOM 3783 N N . ILE A 1 484 ? -4.643 10.557 5.577 1.00 52.75 484 ILE A N 1
ATOM 3784 C CA . ILE A 1 484 ? -4.670 10.176 6.999 1.00 52.75 484 ILE A CA 1
ATOM 3785 C C . ILE A 1 484 ? -3.395 10.755 7.655 1.00 52.75 484 ILE A C 1
ATOM 3787 O O . ILE A 1 484 ? -2.481 10.017 8.023 1.00 52.75 484 ILE A O 1
ATOM 3791 N N . ASP A 1 485 ? -3.305 12.085 7.742 1.00 47.22 485 ASP A N 1
ATOM 3792 C CA . ASP A 1 485 ? -2.099 12.830 8.166 1.00 47.22 485 ASP A CA 1
ATOM 3793 C C . ASP A 1 485 ? -1.662 12.587 9.638 1.00 47.22 485 ASP A C 1
ATOM 3795 O O . ASP A 1 485 ? -0.561 12.975 10.023 1.00 47.22 485 ASP A O 1
ATOM 3799 N N . ASP A 1 486 ? -2.455 11.883 10.456 1.00 52.75 486 ASP A N 1
ATOM 3800 C CA . ASP A 1 486 ? -2.302 11.859 11.926 1.00 52.75 486 ASP A CA 1
ATOM 3801 C C . ASP A 1 486 ? -1.560 10.635 12.522 1.00 52.75 486 ASP A C 1
ATOM 3803 O O . ASP A 1 486 ? -1.494 10.484 13.743 1.00 52.75 486 ASP A O 1
ATOM 3807 N N . GLN A 1 487 ? -1.004 9.717 11.717 1.00 50.00 487 GLN A N 1
ATOM 3808 C CA . GLN A 1 487 ? -0.364 8.486 12.234 1.00 50.00 487 GLN A CA 1
ATOM 3809 C C . GLN A 1 487 ? 1.180 8.523 12.137 1.00 50.00 487 GLN A C 1
ATOM 3811 O O . GLN A 1 487 ? 1.723 8.517 11.028 1.00 50.00 487 GLN A O 1
ATOM 3816 N N . PRO A 1 488 ? 1.927 8.501 13.265 1.00 58.28 488 PRO A N 1
ATOM 3817 C CA . PRO A 1 488 ? 3.391 8.496 13.254 1.00 58.28 488 PRO A CA 1
ATOM 3818 C C . PRO A 1 488 ? 3.972 7.168 12.740 1.00 58.28 488 PRO A C 1
ATOM 3820 O O . PRO A 1 488 ? 3.494 6.078 13.058 1.00 58.28 488 PRO A O 1
ATOM 3823 N N . PHE A 1 489 ? 5.076 7.244 11.995 1.00 57.47 489 PHE A N 1
ATOM 3824 C CA . PHE A 1 489 ? 5.834 6.073 11.557 1.00 57.47 489 PHE A CA 1
ATOM 3825 C C . PHE A 1 489 ? 6.511 5.403 12.748 1.00 57.47 489 PHE A C 1
ATOM 3827 O O . PHE A 1 489 ? 7.097 6.075 13.590 1.00 57.47 489 PHE A O 1
ATOM 3834 N N . THR A 1 490 ? 6.496 4.071 12.785 1.00 66.00 490 THR A N 1
ATOM 3835 C CA . THR A 1 490 ? 7.255 3.287 13.767 1.00 66.00 490 THR A CA 1
ATOM 3836 C C . THR A 1 490 ? 8.519 2.724 13.117 1.00 66.00 490 THR A C 1
ATOM 3838 O O . THR A 1 490 ? 8.451 2.070 12.078 1.00 66.00 490 THR A O 1
ATOM 3841 N N . VAL A 1 491 ? 9.671 2.971 13.733 1.00 67.56 491 VAL A N 1
ATOM 3842 C CA . VAL A 1 491 ? 11.003 2.557 13.291 1.00 67.56 491 VAL A CA 1
ATOM 3843 C C . VAL A 1 491 ? 11.630 1.671 14.359 1.00 67.56 491 VAL A C 1
ATOM 3845 O O . VAL A 1 491 ? 11.740 2.076 15.508 1.00 67.56 491 VAL A O 1
ATOM 3848 N N . GLN A 1 492 ? 12.079 0.475 13.991 1.00 67.50 492 GLN A N 1
ATOM 3849 C CA . GLN A 1 492 ? 12.841 -0.394 14.891 1.00 67.50 492 GLN A CA 1
ATOM 3850 C C . GLN A 1 492 ? 14.340 -0.287 14.592 1.00 67.50 492 GLN A C 1
ATOM 3852 O O . GLN A 1 492 ? 14.761 -0.421 13.443 1.00 67.50 492 GLN A O 1
ATOM 3857 N N . ILE A 1 493 ? 15.142 -0.043 15.627 1.00 69.31 493 ILE A N 1
ATOM 3858 C CA . ILE A 1 493 ? 16.594 0.128 15.579 1.00 69.31 493 ILE A CA 1
ATOM 3859 C C . ILE A 1 493 ? 17.215 -0.866 16.554 1.00 69.31 493 ILE A C 1
ATOM 3861 O O . ILE A 1 493 ? 16.984 -0.777 17.751 1.00 69.31 493 ILE A O 1
ATOM 3865 N N . VAL A 1 494 ? 18.033 -1.789 16.061 1.00 69.88 494 VAL A N 1
ATOM 3866 C CA . VAL A 1 494 ? 18.822 -2.687 16.917 1.00 69.88 494 VAL A CA 1
ATOM 3867 C C . VAL A 1 494 ? 20.158 -2.011 17.212 1.00 69.88 494 VAL A C 1
ATOM 3869 O O . VAL A 1 494 ? 20.861 -1.618 16.279 1.00 69.88 494 VAL A O 1
ATOM 3872 N N . VAL A 1 495 ? 20.491 -1.820 18.488 1.00 69.88 495 VAL A N 1
ATOM 3873 C CA . VAL A 1 495 ? 21.679 -1.071 18.915 1.00 69.88 495 VAL A CA 1
ATOM 3874 C C . VAL A 1 495 ? 22.180 -1.526 20.285 1.00 69.88 495 VAL A C 1
ATOM 3876 O O . VAL A 1 495 ? 21.406 -1.804 21.197 1.00 69.88 495 VAL A O 1
ATOM 3879 N N . GLU A 1 496 ? 23.502 -1.531 20.449 1.00 69.56 496 GLU A N 1
ATOM 3880 C CA . GLU A 1 496 ? 24.186 -1.905 21.685 1.00 69.56 496 GLU A CA 1
ATOM 3881 C C . GLU A 1 496 ? 25.206 -0.808 22.066 1.00 69.56 496 GLU A C 1
ATOM 3883 O O . GLU A 1 496 ? 26.104 -0.537 21.267 1.00 69.56 496 GLU A O 1
ATOM 3888 N N . PRO A 1 497 ? 25.099 -0.142 23.239 1.00 68.00 497 PRO A N 1
ATOM 3889 C CA . PRO A 1 497 ? 24.054 -0.262 24.255 1.00 68.00 497 PRO A CA 1
ATOM 3890 C C . PRO A 1 497 ? 22.792 0.572 23.918 1.00 68.00 497 PRO A C 1
ATOM 3892 O O . PRO A 1 497 ? 22.885 1.775 23.650 1.00 68.00 497 PRO A O 1
ATOM 3895 N N . PRO A 1 498 ? 21.585 -0.009 24.034 1.00 76.00 498 PRO A N 1
ATOM 3896 C CA . PRO A 1 498 ? 20.348 0.611 23.556 1.00 76.00 498 PRO A CA 1
ATOM 3897 C C . PRO A 1 498 ? 19.916 1.821 24.383 1.00 76.00 498 PRO A C 1
ATOM 3899 O O . PRO A 1 498 ? 19.395 2.787 23.838 1.00 76.00 498 PRO A O 1
ATOM 3902 N N . ARG A 1 499 ? 20.196 1.837 25.691 1.00 78.25 499 ARG A N 1
ATOM 3903 C CA . ARG A 1 499 ? 19.826 2.957 26.575 1.00 78.25 499 ARG A CA 1
ATOM 3904 C C . ARG A 1 499 ? 20.546 4.263 26.235 1.00 78.25 499 ARG A C 1
ATOM 3906 O O . ARG A 1 499 ? 19.943 5.324 26.332 1.00 78.25 499 ARG A O 1
ATOM 3913 N N . ARG A 1 500 ? 21.816 4.187 25.823 1.00 77.12 500 ARG A N 1
ATOM 3914 C CA . ARG A 1 500 ? 22.603 5.370 25.439 1.00 77.12 500 ARG A CA 1
ATOM 3915 C C . ARG A 1 500 ? 22.077 5.966 24.139 1.00 77.12 500 ARG A C 1
ATOM 3917 O O . ARG A 1 500 ? 21.863 7.166 24.058 1.00 77.12 500 ARG A O 1
ATOM 3924 N N . MET A 1 501 ? 21.805 5.110 23.156 1.00 76.94 501 MET A N 1
ATOM 3925 C CA . MET A 1 501 ? 21.207 5.538 21.895 1.00 76.94 501 MET A CA 1
ATOM 3926 C C . MET A 1 501 ? 19.791 6.089 22.111 1.00 76.94 501 MET A C 1
ATOM 3928 O O . MET A 1 501 ? 19.471 7.136 21.574 1.00 76.94 501 MET A O 1
ATOM 3932 N N . ALA A 1 502 ? 18.967 5.469 22.962 1.00 80.19 502 ALA A N 1
ATOM 3933 C CA . ALA A 1 502 ? 17.644 5.997 23.295 1.00 80.19 502 ALA A CA 1
ATOM 3934 C C . ALA A 1 502 ? 17.694 7.422 23.868 1.00 80.19 502 ALA A C 1
ATOM 3936 O O . ALA A 1 502 ? 16.886 8.250 23.465 1.00 80.19 502 ALA A O 1
ATOM 3937 N N . ALA A 1 503 ? 18.651 7.714 24.758 1.00 79.81 503 ALA A N 1
ATOM 3938 C CA . ALA A 1 503 ? 18.826 9.047 25.339 1.00 79.81 503 ALA A CA 1
ATOM 3939 C C . ALA A 1 503 ? 19.150 10.106 24.275 1.00 79.81 503 ALA A C 1
ATOM 3941 O O . ALA A 1 503 ? 18.542 11.166 24.264 1.00 79.81 503 ALA A O 1
ATOM 3942 N N . LEU A 1 504 ? 20.043 9.779 23.341 1.00 77.50 504 LEU A N 1
ATOM 3943 C CA . LEU A 1 504 ? 20.431 10.676 22.251 1.00 77.50 504 LEU A CA 1
ATOM 3944 C C . LEU A 1 504 ? 19.309 10.862 21.214 1.00 77.50 504 LEU A C 1
ATOM 3946 O O . LEU A 1 504 ? 19.150 11.935 20.647 1.00 77.50 504 LEU A O 1
ATOM 3950 N N . LEU A 1 505 ? 18.502 9.823 20.970 1.00 82.12 505 LEU A N 1
ATOM 3951 C CA . LEU A 1 505 ? 17.355 9.897 20.060 1.00 82.12 505 LEU A CA 1
ATOM 3952 C C . LEU A 1 505 ? 16.190 10.716 20.630 1.00 82.12 505 LEU A C 1
ATOM 3954 O O . LEU A 1 505 ? 15.412 11.255 19.849 1.00 82.12 505 LEU A O 1
ATOM 3958 N N . LEU A 1 506 ? 16.066 10.816 21.957 1.00 80.81 506 LEU A N 1
ATOM 3959 C CA . LEU A 1 506 ? 15.078 11.681 22.615 1.00 80.81 506 LEU A CA 1
ATOM 3960 C C . LEU A 1 506 ? 15.386 13.177 22.442 1.00 80.81 506 LEU A C 1
ATOM 3962 O O . LEU A 1 506 ? 14.493 13.994 22.629 1.00 80.81 506 LEU A O 1
ATOM 3966 N N . GLU A 1 507 ? 16.613 13.544 22.064 1.00 81.50 507 GLU A N 1
ATOM 3967 C CA . GLU A 1 507 ? 16.986 14.938 21.780 1.00 81.50 507 GLU A CA 1
ATOM 3968 C C . GLU A 1 507 ? 16.515 15.410 20.392 1.00 81.50 507 GLU A C 1
ATOM 3970 O O . GLU A 1 507 ? 16.641 16.586 20.048 1.00 81.50 507 GLU A O 1
ATOM 3975 N N . PHE A 1 508 ? 15.996 14.505 19.556 1.00 83.56 508 PHE A N 1
ATOM 3976 C CA . PHE A 1 508 ? 15.513 14.852 18.223 1.00 83.56 508 PHE A CA 1
ATOM 3977 C C . PHE A 1 508 ? 14.052 15.296 18.296 1.00 83.56 508 PHE A C 1
ATOM 3979 O O . PHE A 1 508 ? 13.183 14.513 18.666 1.00 83.56 508 PHE A O 1
ATOM 3986 N N . GLU A 1 509 ? 13.767 16.526 17.867 1.00 76.62 509 GLU A N 1
ATOM 3987 C CA . GLU A 1 509 ? 12.406 17.091 17.838 1.00 76.62 509 GLU A CA 1
ATOM 3988 C C . GLU A 1 509 ? 11.429 16.258 16.993 1.00 76.62 509 GLU A C 1
ATOM 3990 O O . GLU A 1 509 ? 10.223 16.264 17.218 1.00 76.62 509 GLU A O 1
ATOM 3995 N N . GLU A 1 510 ? 11.937 15.514 16.011 1.00 75.81 510 GLU A N 1
ATOM 3996 C CA . GLU A 1 510 ? 11.130 14.684 15.124 1.00 75.81 510 GLU A CA 1
ATOM 3997 C C . GLU A 1 510 ? 10.761 13.317 15.737 1.00 75.81 510 GLU A C 1
ATOM 3999 O O . GLU A 1 510 ? 10.015 12.544 15.120 1.00 75.81 510 GLU A O 1
ATOM 4004 N N . VAL A 1 511 ? 11.293 12.984 16.918 1.00 79.19 511 VAL A N 1
ATOM 4005 C CA . VAL A 1 511 ? 11.057 11.729 17.641 1.00 79.19 511 VAL A CA 1
ATOM 4006 C C . VAL A 1 511 ? 9.965 11.923 18.685 1.00 79.19 511 VAL A C 1
ATOM 4008 O O . VAL A 1 511 ? 10.141 12.610 19.678 1.00 79.19 511 VAL A O 1
ATOM 4011 N N . HIS A 1 512 ? 8.837 11.245 18.488 1.00 81.19 512 HIS A N 1
ATOM 4012 C CA . HIS A 1 512 ? 7.688 11.298 19.390 1.00 81.19 512 HIS A CA 1
ATOM 4013 C C . HIS A 1 512 ? 7.846 10.355 20.593 1.00 81.19 512 HIS A C 1
ATOM 4015 O O . HIS A 1 512 ? 7.373 10.636 21.690 1.00 81.19 512 HIS A O 1
ATOM 4021 N N . SER A 1 513 ? 8.450 9.180 20.402 1.00 82.44 513 SER A N 1
ATOM 4022 C CA . SER A 1 513 ? 8.674 8.236 21.503 1.00 82.44 513 SER A CA 1
ATOM 4023 C C . SER A 1 513 ? 9.775 7.243 21.171 1.00 82.44 513 SER A C 1
ATOM 4025 O O . SER A 1 513 ? 9.867 6.814 20.021 1.00 82.44 513 SER A O 1
ATOM 4027 N N . VAL A 1 514 ? 10.514 6.786 22.182 1.00 84.50 514 VAL A N 1
ATOM 4028 C CA . VAL A 1 514 ? 11.480 5.685 22.073 1.00 84.50 514 VAL A CA 1
ATOM 4029 C C . VAL A 1 514 ? 11.145 4.619 23.117 1.00 84.50 514 VAL A C 1
ATOM 4031 O O . VAL A 1 514 ? 11.183 4.886 24.313 1.00 84.50 514 VAL A O 1
ATOM 4034 N N . GLU A 1 515 ? 10.823 3.402 22.685 1.00 84.12 515 GLU A N 1
ATOM 4035 C CA . GLU A 1 515 ? 10.605 2.244 23.560 1.00 84.12 515 GLU A CA 1
ATOM 4036 C C . GLU A 1 515 ? 11.823 1.314 23.496 1.00 84.12 515 GLU A C 1
ATOM 4038 O O . GLU A 1 515 ? 12.235 0.896 22.415 1.00 84.12 515 GLU A O 1
ATOM 4043 N N . VAL A 1 516 ? 12.402 0.972 24.648 1.00 83.69 516 VAL A N 1
ATOM 4044 C CA . VAL A 1 516 ? 13.562 0.072 24.736 1.00 83.69 516 VAL A CA 1
ATOM 4045 C C . VAL A 1 516 ? 13.099 -1.341 25.084 1.00 83.69 516 VAL A C 1
ATOM 4047 O O . VAL A 1 516 ? 12.506 -1.553 26.140 1.00 83.69 516 VAL A O 1
ATOM 4050 N N . ARG A 1 517 ? 13.407 -2.326 24.236 1.00 77.81 517 ARG A N 1
ATOM 4051 C CA . ARG A 1 517 ? 13.166 -3.754 24.488 1.00 77.81 517 ARG A CA 1
ATOM 4052 C C . ARG A 1 517 ? 14.415 -4.569 24.170 1.00 77.81 517 ARG A C 1
ATOM 4054 O O . ARG A 1 517 ? 14.719 -4.805 23.007 1.00 77.81 517 ARG A O 1
ATOM 4061 N N . GLY A 1 518 ? 15.120 -5.032 25.202 1.00 78.56 518 GLY A N 1
ATOM 4062 C CA . GLY A 1 518 ? 16.374 -5.767 25.008 1.00 78.56 518 GLY A CA 1
ATOM 4063 C C . GLY A 1 518 ? 17.407 -4.894 24.296 1.00 78.56 518 GLY A C 1
ATOM 4064 O O . GLY A 1 518 ? 17.672 -3.792 24.764 1.00 78.56 518 GLY A O 1
ATOM 4065 N N . ASP A 1 519 ? 17.932 -5.379 23.172 1.00 75.25 519 ASP A N 1
ATOM 4066 C CA . ASP A 1 519 ? 18.855 -4.716 22.234 1.00 75.25 519 ASP A CA 1
ATOM 4067 C C . ASP A 1 519 ? 18.148 -3.848 21.172 1.00 75.25 519 ASP A C 1
ATOM 4069 O O . ASP A 1 519 ? 18.790 -3.249 20.309 1.00 75.25 519 ASP A O 1
ATOM 4073 N N . THR A 1 520 ? 16.816 -3.777 21.213 1.00 67.75 520 THR A N 1
ATOM 4074 C CA . THR A 1 520 ? 15.998 -3.145 20.179 1.00 67.75 520 THR A CA 1
ATOM 4075 C C . THR A 1 520 ? 15.303 -1.889 20.711 1.00 67.75 520 THR A C 1
ATOM 4077 O O . THR A 1 520 ? 14.607 -1.911 21.725 1.00 67.75 520 THR A O 1
ATOM 4080 N N . LEU A 1 521 ? 15.459 -0.778 19.998 1.00 80.94 521 LEU A N 1
ATOM 4081 C CA . LEU A 1 521 ? 14.755 0.487 20.184 1.00 80.94 521 LEU A CA 1
ATOM 4082 C C . LEU A 1 521 ? 13.615 0.607 19.179 1.00 80.94 521 LEU A C 1
ATOM 4084 O O . LEU A 1 521 ? 13.824 0.470 17.980 1.00 80.94 521 LEU A O 1
ATOM 4088 N N . THR A 1 522 ? 12.412 0.911 19.646 1.00 82.50 522 THR A N 1
ATOM 4089 C CA . THR A 1 522 ? 11.265 1.226 18.791 1.00 82.50 522 THR A CA 1
ATOM 4090 C C . THR A 1 522 ? 10.981 2.719 18.880 1.00 82.50 522 THR A C 1
ATOM 4092 O O . THR A 1 522 ? 10.517 3.208 19.903 1.00 82.50 522 THR A O 1
ATOM 4095 N N . VAL A 1 523 ? 11.277 3.448 17.811 1.00 81.56 523 VAL A N 1
ATOM 4096 C CA . VAL A 1 523 ? 11.149 4.900 17.712 1.00 81.56 523 VAL A CA 1
ATOM 4097 C C . VAL A 1 523 ? 9.913 5.264 16.903 1.00 81.56 523 VAL A C 1
ATOM 4099 O O . VAL A 1 523 ? 9.715 4.734 15.814 1.00 81.56 523 VAL A O 1
ATOM 4102 N N . ARG A 1 524 ? 9.078 6.177 17.396 1.00 80.06 524 ARG A N 1
ATOM 4103 C CA . ARG A 1 524 ? 7.947 6.725 16.638 1.00 80.06 524 ARG A CA 1
ATOM 4104 C C . ARG A 1 524 ? 8.285 8.127 16.149 1.00 80.06 524 ARG A C 1
ATOM 4106 O O . ARG A 1 524 ? 8.726 8.947 16.943 1.00 80.06 524 ARG A O 1
ATOM 4113 N N . THR A 1 525 ? 8.094 8.406 14.864 1.00 79.31 525 THR A N 1
ATOM 4114 C CA . THR A 1 525 ? 8.402 9.702 14.238 1.00 79.31 525 THR A CA 1
ATOM 4115 C C . THR A 1 525 ? 7.386 10.035 13.149 1.00 79.31 525 THR A C 1
ATOM 4117 O O . THR A 1 525 ? 7.037 9.187 12.334 1.00 79.31 525 THR A O 1
ATOM 4120 N N . GLN A 1 526 ? 6.904 11.275 13.099 1.00 68.50 526 GLN A N 1
ATOM 4121 C CA . GLN A 1 526 ? 6.059 11.749 11.991 1.00 68.50 526 GLN A CA 1
ATOM 4122 C C . GLN A 1 526 ? 6.894 12.210 10.787 1.00 68.50 526 GLN A C 1
ATOM 4124 O O . GLN A 1 526 ? 6.386 12.324 9.674 1.00 68.50 526 GLN A O 1
ATOM 4129 N N . GLN A 1 527 ? 8.200 12.426 10.983 1.00 66.19 527 GLN A N 1
ATOM 4130 C CA . GLN A 1 527 ? 9.119 12.923 9.960 1.00 66.19 527 GLN A CA 1
ATOM 4131 C C . GLN A 1 527 ? 10.286 11.943 9.749 1.00 66.19 527 GLN A C 1
ATOM 4133 O O . GLN A 1 527 ? 11.450 12.289 9.978 1.00 66.19 527 GLN A O 1
ATOM 4138 N N . PRO A 1 528 ? 10.013 10.721 9.246 1.00 59.28 528 PRO A N 1
ATOM 4139 C CA . PRO A 1 528 ? 11.011 9.655 9.138 1.00 59.28 528 PRO A CA 1
ATOM 4140 C C . PRO A 1 528 ? 12.257 10.073 8.347 1.00 59.28 528 PRO A C 1
ATOM 4142 O O . PRO A 1 528 ? 13.364 9.669 8.680 1.00 59.28 528 PRO A O 1
ATOM 4145 N N . ALA A 1 529 ? 12.113 10.922 7.327 1.00 53.44 529 ALA A N 1
ATOM 4146 C CA . ALA A 1 529 ? 13.246 11.392 6.530 1.00 53.44 529 ALA A CA 1
ATOM 4147 C C . ALA A 1 529 ? 14.242 12.261 7.325 1.00 53.44 529 ALA A C 1
ATOM 4149 O O . ALA A 1 529 ? 15.447 12.142 7.111 1.00 53.44 529 ALA A O 1
ATOM 4150 N N . GLN A 1 530 ? 13.751 13.125 8.218 1.00 63.84 530 GLN A N 1
ATOM 4151 C CA . GLN A 1 530 ? 14.598 13.973 9.066 1.00 63.84 530 GLN A CA 1
ATOM 4152 C C . GLN A 1 530 ? 15.198 13.158 10.209 1.00 63.84 530 GLN A C 1
ATOM 4154 O O . GLN A 1 530 ? 16.404 13.224 10.442 1.00 63.84 530 GLN A O 1
ATOM 4159 N N . PHE A 1 531 ? 14.381 12.287 10.808 1.00 71.38 531 PHE A N 1
ATOM 4160 C CA . PHE A 1 531 ? 14.818 11.322 11.806 1.00 71.38 531 PHE A CA 1
ATOM 4161 C C . PHE A 1 531 ? 16.022 10.502 11.318 1.00 71.38 531 PHE A C 1
ATOM 4163 O O . PHE A 1 531 ? 17.094 10.558 11.914 1.00 71.38 531 PHE A O 1
ATOM 4170 N N . PHE A 1 532 ? 15.910 9.812 10.177 1.00 60.09 532 PHE A N 1
ATOM 4171 C CA . PHE A 1 532 ? 17.010 8.993 9.657 1.00 60.09 532 PHE A CA 1
ATOM 4172 C C . PHE A 1 532 ? 18.276 9.794 9.318 1.00 60.09 532 PHE A C 1
ATOM 4174 O O . PHE A 1 532 ? 19.378 9.256 9.424 1.00 60.09 532 PHE A O 1
ATOM 4181 N N . ALA A 1 533 ? 18.148 11.071 8.938 1.00 59.88 533 ALA A N 1
ATOM 4182 C CA . ALA A 1 533 ? 19.302 11.928 8.684 1.00 59.88 533 ALA A CA 1
ATOM 4183 C C . ALA A 1 533 ? 20.093 12.220 9.973 1.00 59.88 533 ALA A C 1
ATOM 4185 O O . ALA A 1 533 ? 21.306 12.009 9.982 1.00 59.88 533 ALA A O 1
ATOM 4186 N N . ARG A 1 534 ? 19.413 12.615 11.060 1.00 65.94 534 ARG A N 1
ATOM 4187 C CA . ARG A 1 534 ? 20.058 12.900 12.355 1.00 65.94 534 ARG A CA 1
ATOM 4188 C C . ARG A 1 534 ? 20.604 11.641 13.037 1.00 65.94 534 ARG A C 1
ATOM 4190 O O . ARG A 1 534 ? 21.699 11.674 13.590 1.00 65.94 534 ARG A O 1
ATOM 4197 N N . VAL A 1 535 ? 19.908 10.500 12.935 1.00 68.81 535 VAL A N 1
ATOM 4198 C CA . VAL A 1 535 ? 20.425 9.210 13.450 1.00 68.81 535 VAL A CA 1
ATOM 4199 C C . VAL A 1 535 ? 21.751 8.851 12.779 1.00 68.81 535 VAL A C 1
ATOM 4201 O O . VAL A 1 535 ? 22.674 8.367 13.434 1.00 68.81 535 VAL A O 1
ATOM 4204 N N . GLY A 1 536 ? 21.868 9.108 11.473 1.00 59.03 536 GLY A N 1
ATOM 4205 C CA . GLY A 1 536 ? 23.110 8.898 10.734 1.00 59.03 536 GLY A CA 1
ATOM 4206 C C . GLY A 1 536 ? 24.272 9.751 11.251 1.00 59.03 536 GLY A C 1
ATOM 4207 O O . GLY A 1 536 ? 25.381 9.239 11.372 1.00 59.03 536 GLY A O 1
ATOM 4208 N N . GLU A 1 537 ? 24.026 11.019 11.590 1.00 64.31 537 GLU A N 1
ATOM 4209 C CA . GLU A 1 537 ? 25.036 11.923 12.164 1.00 64.31 537 GLU A CA 1
ATOM 4210 C C . GLU A 1 537 ? 25.480 11.475 13.560 1.00 64.31 537 GLU A C 1
ATOM 4212 O O . GLU A 1 537 ? 26.674 11.444 13.854 1.00 64.31 537 GLU A O 1
ATOM 4217 N N . LEU A 1 538 ? 24.532 11.038 14.385 1.00 66.75 538 LEU A N 1
ATOM 4218 C CA . LEU A 1 538 ? 24.788 10.572 15.742 1.00 66.75 538 LEU A CA 1
ATOM 4219 C C . LEU A 1 538 ? 25.663 9.314 15.779 1.00 66.75 538 LEU A C 1
ATOM 4221 O O . LEU A 1 538 ? 26.642 9.241 16.518 1.00 66.75 538 LEU A O 1
ATOM 4225 N N . VAL A 1 539 ? 25.366 8.328 14.931 1.00 62.81 539 VAL A N 1
ATOM 4226 C CA . VAL A 1 539 ? 26.190 7.113 14.846 1.00 62.81 539 VAL A CA 1
ATOM 4227 C C . VAL A 1 539 ? 27.581 7.409 14.274 1.00 62.81 539 VAL A C 1
ATOM 4229 O O . VAL A 1 539 ? 28.529 6.696 14.592 1.00 62.81 539 VAL A O 1
ATOM 4232 N N . MET A 1 540 ? 27.751 8.469 13.476 1.00 58.44 540 MET A N 1
ATOM 4233 C CA . MET A 1 540 ? 29.083 8.909 13.045 1.00 58.44 540 MET A CA 1
ATOM 4234 C C . MET A 1 540 ? 29.912 9.526 14.180 1.00 58.44 540 MET A C 1
ATOM 4236 O O . MET A 1 540 ? 31.137 9.452 14.122 1.00 58.44 540 MET A O 1
ATOM 4240 N N . GLN A 1 541 ? 29.271 10.129 15.182 1.00 62.75 541 GLN A N 1
ATOM 4241 C CA . GLN A 1 541 ? 29.946 10.729 16.338 1.00 62.75 541 GLN A CA 1
ATOM 4242 C C . GLN A 1 541 ? 30.285 9.693 17.424 1.00 62.75 541 GLN A C 1
ATOM 4244 O O . GLN A 1 541 ? 31.303 9.824 18.096 1.00 62.75 541 GLN A O 1
ATOM 4249 N N . GLU A 1 542 ? 29.456 8.655 17.570 1.00 58.97 542 GLU A N 1
ATOM 4250 C CA . GLU A 1 542 ? 29.500 7.686 18.682 1.00 58.97 542 GLU A CA 1
ATOM 4251 C C . GLU A 1 542 ? 29.919 6.253 18.270 1.00 58.97 542 GLU A C 1
ATOM 4253 O O . GLU A 1 542 ? 30.136 5.391 19.121 1.00 58.97 542 GLU A O 1
ATOM 4258 N N . GLY A 1 543 ? 30.010 5.951 16.969 1.00 55.41 543 GLY A N 1
ATOM 4259 C CA . GLY A 1 543 ? 30.233 4.595 16.455 1.00 55.41 543 GLY A CA 1
ATOM 4260 C C . GLY A 1 543 ? 31.691 4.115 16.484 1.00 55.41 543 GLY A C 1
ATOM 4261 O O . GLY A 1 543 ? 32.604 4.807 16.043 1.00 55.41 543 GLY A O 1
ATOM 4262 N N . ASP A 1 544 ? 31.897 2.867 16.916 1.00 56.06 544 ASP A N 1
ATOM 4263 C CA . ASP A 1 544 ? 33.186 2.168 16.842 1.00 56.06 544 ASP A CA 1
ATOM 4264 C C . ASP A 1 544 ? 33.615 1.931 15.374 1.00 56.06 544 ASP A C 1
ATOM 4266 O O . ASP A 1 544 ? 32.853 1.401 14.553 1.00 56.06 544 ASP A O 1
ATOM 4270 N N . VAL A 1 545 ? 34.859 2.293 15.037 1.00 52.72 545 VAL A N 1
ATOM 4271 C CA . VAL A 1 545 ? 35.461 2.209 13.689 1.00 52.72 545 VAL A CA 1
ATOM 4272 C C . VAL A 1 545 ? 35.358 0.788 13.109 1.00 52.72 545 VAL A C 1
ATOM 4274 O O . VAL A 1 545 ? 35.197 0.606 11.897 1.00 52.72 545 VAL A O 1
ATOM 4277 N N . MET A 1 546 ? 35.363 -0.231 13.975 1.00 50.53 546 MET A N 1
ATOM 4278 C CA . MET A 1 546 ? 35.246 -1.645 13.604 1.00 50.53 546 MET A CA 1
ATOM 4279 C C . MET A 1 546 ? 33.877 -2.000 12.986 1.00 50.53 546 MET A C 1
ATOM 4281 O O . MET A 1 546 ? 33.799 -2.787 12.035 1.00 50.53 546 MET A O 1
ATOM 4285 N N . ASN A 1 547 ? 32.790 -1.393 13.477 1.00 59.66 547 ASN A N 1
ATOM 4286 C CA . ASN A 1 547 ? 31.434 -1.600 12.953 1.00 59.66 547 ASN A CA 1
ATOM 4287 C C . ASN A 1 547 ? 31.229 -0.876 11.616 1.00 59.66 547 ASN A C 1
ATOM 4289 O O . ASN A 1 547 ? 30.560 -1.401 10.720 1.00 59.66 547 ASN A O 1
ATOM 4293 N N . LEU A 1 548 ? 31.890 0.272 11.434 1.00 61.28 548 LEU A N 1
ATOM 4294 C CA . LEU A 1 548 ? 31.911 1.008 10.170 1.00 61.28 548 LEU A CA 1
ATOM 4295 C C . LEU A 1 548 ? 32.581 0.188 9.053 1.00 61.28 548 LEU A C 1
ATOM 4297 O O . LEU A 1 548 ? 32.071 0.128 7.934 1.00 61.28 548 LEU A O 1
ATOM 4301 N N . TRP A 1 549 ? 33.682 -0.507 9.367 1.00 63.53 549 TRP A N 1
ATOM 4302 C CA . TRP A 1 549 ? 34.395 -1.370 8.417 1.00 63.53 549 TRP A CA 1
ATOM 4303 C C . TRP A 1 549 ? 33.588 -2.614 8.011 1.00 63.53 549 TRP A C 1
ATOM 4305 O O . TRP A 1 549 ? 33.559 -2.996 6.836 1.00 63.53 549 TRP A O 1
ATOM 4315 N N . ARG A 1 550 ? 32.864 -3.232 8.954 1.00 64.19 550 ARG A N 1
ATOM 4316 C CA . ARG A 1 550 ? 31.935 -4.343 8.660 1.00 64.19 550 ARG A CA 1
ATOM 4317 C C . ARG A 1 550 ? 30.765 -3.896 7.782 1.00 64.19 550 ARG A C 1
ATOM 4319 O O . ARG A 1 550 ? 30.415 -4.585 6.822 1.00 64.19 550 ARG A O 1
ATOM 4326 N N . ALA A 1 551 ? 30.188 -2.727 8.057 1.00 61.62 551 ALA A N 1
ATOM 4327 C CA . ALA A 1 551 ? 29.128 -2.152 7.232 1.00 61.62 551 ALA A CA 1
ATOM 4328 C C . ALA A 1 551 ? 29.630 -1.817 5.817 1.00 61.62 551 ALA A C 1
ATOM 4330 O O . ALA A 1 551 ? 28.982 -2.165 4.830 1.00 61.62 551 ALA A O 1
ATOM 4331 N N . PHE A 1 552 ? 30.815 -1.211 5.720 1.00 66.75 552 PHE A N 1
ATOM 4332 C CA . PHE A 1 552 ? 31.483 -0.897 4.462 1.00 66.75 552 PHE A CA 1
ATOM 4333 C C . PHE A 1 552 ? 31.752 -2.151 3.621 1.00 66.75 552 PHE A C 1
ATOM 4335 O O . PHE A 1 552 ? 31.314 -2.224 2.475 1.00 66.75 552 PHE A O 1
ATOM 4342 N N . SER A 1 553 ? 32.397 -3.169 4.195 1.00 67.88 553 SER A N 1
ATOM 4343 C CA . SER A 1 553 ? 32.704 -4.430 3.500 1.00 67.88 553 SER A CA 1
ATOM 4344 C C . SER A 1 553 ? 31.445 -5.178 3.051 1.00 67.88 553 SER A C 1
ATOM 4346 O O . SER A 1 553 ? 31.389 -5.671 1.924 1.00 67.88 553 SER A O 1
ATOM 4348 N N . THR A 1 554 ? 30.391 -5.187 3.869 1.00 68.56 554 THR A N 1
ATOM 4349 C CA . THR A 1 554 ? 29.090 -5.764 3.493 1.00 68.56 554 THR A CA 1
ATOM 4350 C C . THR A 1 554 ? 28.458 -5.007 2.322 1.00 68.56 554 THR A C 1
ATOM 4352 O O . THR A 1 554 ? 27.940 -5.623 1.390 1.00 68.56 554 THR A O 1
ATOM 4355 N N . LEU A 1 555 ? 28.528 -3.672 2.329 1.00 68.81 555 LEU A N 1
ATOM 4356 C CA . LEU A 1 555 ? 27.984 -2.827 1.264 1.00 68.81 555 LEU A CA 1
ATOM 4357 C C . LEU A 1 555 ? 28.761 -2.993 -0.048 1.00 68.81 555 LEU A C 1
ATOM 4359 O O . LEU A 1 555 ? 28.142 -3.059 -1.113 1.00 68.81 555 LEU A O 1
ATOM 4363 N N . VAL A 1 556 ? 30.088 -3.138 0.028 1.00 72.31 556 VAL A N 1
ATOM 4364 C CA . VAL A 1 556 ? 30.942 -3.505 -1.112 1.00 72.31 556 VAL A CA 1
ATOM 4365 C C . VAL A 1 556 ? 30.512 -4.862 -1.674 1.00 72.31 556 VAL A C 1
ATOM 4367 O O . VAL A 1 556 ? 30.265 -4.967 -2.873 1.00 72.31 556 VAL A O 1
ATOM 4370 N N . MET A 1 557 ? 30.345 -5.883 -0.827 1.00 71.38 557 MET A N 1
ATOM 4371 C CA . MET A 1 557 ? 30.033 -7.247 -1.272 1.00 71.38 557 MET A CA 1
ATOM 4372 C C . MET A 1 557 ? 28.616 -7.374 -1.862 1.00 71.38 557 MET A C 1
ATOM 4374 O O . MET A 1 557 ? 28.429 -8.011 -2.898 1.00 71.38 557 MET A O 1
ATOM 4378 N N . LEU A 1 558 ? 27.623 -6.697 -1.272 1.00 65.25 558 LEU A N 1
ATOM 4379 C CA . LEU A 1 558 ? 26.262 -6.599 -1.816 1.00 65.25 558 LEU A CA 1
ATOM 4380 C C . LEU A 1 558 ? 26.235 -5.870 -3.162 1.00 65.25 558 LEU A C 1
ATOM 4382 O O . LEU A 1 558 ? 25.606 -6.350 -4.108 1.00 65.25 558 LEU A O 1
ATOM 4386 N N . SER A 1 559 ? 26.936 -4.735 -3.258 1.00 68.44 559 SER A N 1
ATOM 4387 C CA . SER A 1 559 ? 27.044 -3.973 -4.507 1.00 68.44 559 SER A CA 1
ATOM 4388 C C . SER A 1 559 ? 27.704 -4.825 -5.589 1.00 68.44 559 SER A C 1
ATOM 4390 O O . SER A 1 559 ? 27.173 -4.932 -6.692 1.00 68.44 559 SER A O 1
ATOM 4392 N N . PHE A 1 560 ? 28.802 -5.504 -5.250 1.00 70.00 560 PHE A N 1
ATOM 4393 C CA . PHE A 1 560 ? 29.520 -6.413 -6.139 1.00 70.00 560 PHE A CA 1
ATOM 4394 C C . PHE A 1 560 ? 28.625 -7.554 -6.640 1.00 70.00 560 PHE A C 1
ATOM 4396 O O . PHE A 1 560 ? 28.510 -7.754 -7.848 1.00 70.00 560 PHE A O 1
ATOM 4403 N N . ARG A 1 561 ? 27.914 -8.254 -5.742 1.00 66.81 561 ARG A N 1
ATOM 4404 C CA . ARG A 1 561 ? 26.992 -9.341 -6.113 1.00 66.81 561 ARG A CA 1
ATOM 4405 C C . ARG A 1 561 ? 25.869 -8.841 -7.025 1.00 66.81 561 ARG A C 1
ATOM 4407 O O . ARG A 1 561 ? 25.550 -9.501 -8.008 1.00 66.81 561 ARG A O 1
ATOM 4414 N N . ARG A 1 562 ? 25.292 -7.669 -6.740 1.00 66.88 562 ARG A N 1
ATOM 4415 C CA . ARG A 1 562 ? 24.238 -7.065 -7.574 1.00 66.88 562 ARG A CA 1
ATOM 4416 C C . ARG A 1 562 ? 24.752 -6.684 -8.966 1.00 66.88 562 ARG A C 1
ATOM 4418 O O . ARG A 1 562 ? 24.041 -6.890 -9.945 1.00 66.88 562 ARG A O 1
ATOM 4425 N N . LEU A 1 563 ? 25.970 -6.149 -9.053 1.00 67.19 563 LEU A N 1
ATOM 4426 C CA . LEU A 1 563 ? 26.618 -5.789 -10.318 1.00 67.19 563 LEU A CA 1
ATOM 4427 C C . LEU A 1 563 ? 26.930 -7.030 -11.162 1.00 67.19 563 LEU A C 1
ATOM 4429 O O . LEU A 1 563 ? 26.626 -7.024 -12.350 1.00 67.19 563 LEU A O 1
ATOM 4433 N N . LEU A 1 564 ? 27.463 -8.095 -10.554 1.00 65.56 564 LEU A N 1
ATOM 4434 C CA . LEU A 1 564 ? 27.871 -9.328 -11.241 1.00 65.56 564 LEU A CA 1
ATOM 4435 C C . LEU A 1 564 ? 26.699 -10.049 -11.934 1.00 65.56 564 LEU A C 1
ATOM 4437 O O . LEU A 1 564 ? 26.859 -10.573 -13.032 1.00 65.56 564 LEU A O 1
ATOM 4441 N N . TRP A 1 565 ? 25.514 -10.036 -11.315 1.00 56.66 565 TRP A N 1
ATOM 4442 C CA . TRP A 1 565 ? 24.296 -10.668 -11.844 1.00 56.66 565 TRP A CA 1
ATOM 4443 C C . TRP A 1 565 ? 23.360 -9.691 -12.564 1.00 56.66 565 TRP A C 1
ATOM 4445 O O . TRP A 1 565 ? 22.209 -10.021 -12.856 1.00 56.66 565 TRP A O 1
ATOM 4455 N N . SER A 1 566 ? 23.815 -8.467 -12.842 1.00 60.53 566 SER A N 1
ATOM 4456 C CA . SER A 1 566 ? 22.984 -7.491 -13.538 1.00 60.53 566 SER A CA 1
ATOM 4457 C C . SER A 1 566 ? 22.743 -7.922 -14.992 1.00 60.53 566 SER A C 1
ATOM 4459 O O . SER A 1 566 ? 23.648 -8.409 -15.671 1.00 60.53 566 SER A O 1
ATOM 4461 N N . ALA A 1 567 ? 21.528 -7.704 -15.512 1.00 54.12 567 ALA A N 1
ATOM 4462 C CA . ALA A 1 567 ? 21.198 -7.990 -16.915 1.00 54.12 567 ALA A CA 1
ATOM 4463 C C . ALA A 1 567 ? 22.166 -7.297 -17.899 1.00 54.12 567 ALA A C 1
ATOM 4465 O O . ALA A 1 567 ? 22.472 -7.833 -18.961 1.00 54.12 567 ALA A O 1
ATOM 4466 N N . SER A 1 568 ? 22.714 -6.142 -17.509 1.00 54.88 568 SER A N 1
ATOM 4467 C CA . SER A 1 568 ? 23.747 -5.412 -18.246 1.00 54.88 568 SER A CA 1
ATOM 4468 C C . SER A 1 568 ? 25.037 -6.226 -18.435 1.00 54.88 568 SER A C 1
ATOM 4470 O O . SER A 1 568 ? 25.646 -6.160 -19.497 1.00 54.88 568 SER A O 1
ATOM 4472 N N . THR A 1 569 ? 25.438 -7.026 -17.442 1.00 55.84 569 THR A N 1
ATOM 4473 C CA . THR A 1 569 ? 26.648 -7.866 -17.477 1.00 55.84 569 THR A CA 1
ATOM 4474 C C . THR A 1 569 ? 26.538 -8.996 -18.492 1.00 55.84 569 THR A C 1
ATOM 4476 O O . THR A 1 569 ? 27.472 -9.225 -19.257 1.00 55.84 569 THR A O 1
ATOM 4479 N N . LEU A 1 570 ? 25.382 -9.658 -18.559 1.00 53.97 570 LEU A N 1
ATOM 4480 C CA . LEU A 1 570 ? 25.127 -10.752 -19.502 1.00 53.97 570 LEU A CA 1
ATOM 4481 C C . LEU A 1 570 ? 24.901 -10.247 -20.937 1.00 53.97 570 LEU A C 1
ATOM 4483 O O . LEU A 1 570 ? 25.376 -10.863 -21.888 1.00 53.97 570 LEU A O 1
ATOM 4487 N N . MET A 1 571 ? 24.226 -9.103 -21.105 1.00 57.00 571 MET A N 1
ATOM 4488 C CA . MET A 1 571 ? 23.913 -8.547 -22.430 1.00 57.00 571 MET A CA 1
ATOM 4489 C C . MET A 1 571 ? 25.115 -7.908 -23.138 1.00 57.00 571 MET A C 1
ATOM 4491 O O . MET A 1 571 ? 25.121 -7.848 -24.362 1.00 57.00 571 MET A O 1
ATOM 4495 N N . VAL A 1 572 ? 26.124 -7.436 -22.400 1.00 56.50 572 VAL A N 1
ATOM 4496 C CA . VAL A 1 572 ? 27.352 -6.863 -22.983 1.00 56.50 572 VAL A CA 1
ATOM 4497 C C . VAL A 1 572 ? 28.381 -7.954 -23.291 1.00 56.50 572 VAL A C 1
ATOM 4499 O O . VAL A 1 572 ? 29.032 -7.911 -24.330 1.00 56.50 572 VAL A O 1
ATOM 4502 N N . SER A 1 573 ? 28.512 -8.961 -22.425 1.00 55.12 573 SER A N 1
ATOM 4503 C CA . SER A 1 573 ? 29.554 -9.988 -22.549 1.00 55.12 573 SER A CA 1
ATOM 4504 C C . SER A 1 573 ? 29.315 -10.980 -23.695 1.00 55.12 573 SER A C 1
ATOM 4506 O O . SER A 1 573 ? 30.261 -11.306 -24.406 1.00 55.12 573 SER A O 1
ATOM 4508 N N . PHE A 1 574 ? 28.078 -11.425 -23.938 1.00 53.88 574 PHE A N 1
ATOM 4509 C CA . PHE A 1 574 ? 27.797 -12.474 -24.932 1.00 53.88 574 PHE A CA 1
ATOM 4510 C C . PHE A 1 574 ? 27.931 -12.041 -26.408 1.00 53.88 574 PHE A C 1
ATOM 4512 O O . PHE A 1 574 ? 28.589 -12.754 -27.169 1.00 53.88 574 PHE A O 1
ATOM 4519 N N . PRO A 1 575 ? 27.379 -10.893 -26.851 1.00 54.03 575 PRO A N 1
ATOM 4520 C CA . PRO A 1 575 ? 27.502 -10.454 -28.245 1.00 54.03 575 PRO A CA 1
ATOM 4521 C C . PRO A 1 575 ? 28.918 -9.985 -28.593 1.00 54.03 575 PRO A C 1
ATOM 4523 O O . PRO A 1 575 ? 29.398 -10.242 -29.696 1.00 54.03 575 PRO A O 1
ATOM 4526 N N . LEU A 1 576 ? 29.609 -9.341 -27.642 1.00 54.72 576 LEU A N 1
ATOM 4527 C CA . LEU A 1 576 ? 30.993 -8.903 -27.820 1.00 54.72 576 LEU A CA 1
ATOM 4528 C C . LEU A 1 576 ? 31.936 -10.096 -27.946 1.00 54.72 576 LEU A C 1
ATOM 4530 O O . LEU A 1 576 ? 32.723 -10.136 -28.882 1.00 54.72 576 LEU A O 1
ATOM 4534 N N . LEU A 1 577 ? 31.810 -11.103 -27.078 1.00 53.41 577 LEU A N 1
ATOM 4535 C CA . LEU A 1 577 ? 32.624 -12.314 -27.164 1.00 53.41 577 LEU A CA 1
ATOM 4536 C C . LEU A 1 577 ? 32.309 -13.118 -28.440 1.00 53.41 577 LEU A C 1
ATOM 4538 O O . LEU A 1 577 ? 33.227 -13.596 -29.098 1.00 53.41 577 LEU A O 1
ATOM 4542 N N . GLY A 1 578 ? 31.033 -13.224 -28.831 1.00 54.09 578 GLY A N 1
ATOM 4543 C CA . GLY A 1 578 ? 30.599 -13.964 -30.022 1.00 54.09 578 GLY A CA 1
ATOM 4544 C C . GLY A 1 578 ? 31.078 -13.353 -31.344 1.00 54.09 578 GLY A C 1
ATOM 4545 O O . GLY A 1 578 ? 31.639 -14.063 -32.179 1.00 54.09 578 GLY A O 1
ATOM 4546 N N . CYS A 1 579 ? 30.929 -12.035 -31.521 1.00 53.91 579 CYS A N 1
ATOM 4547 C CA . CYS A 1 579 ? 31.452 -11.341 -32.700 1.00 53.91 579 CYS A CA 1
ATOM 4548 C C . CYS A 1 579 ? 32.987 -11.337 -32.714 1.00 53.91 579 CYS A C 1
ATOM 4550 O O . CYS A 1 579 ? 33.581 -11.596 -33.756 1.00 53.91 579 CYS A O 1
ATOM 4552 N N . ALA A 1 580 ? 33.641 -11.127 -31.567 1.00 54.38 580 ALA A N 1
ATOM 4553 C CA . ALA A 1 580 ? 35.098 -11.191 -31.444 1.00 54.38 580 ALA A CA 1
ATOM 4554 C C . ALA A 1 580 ? 35.675 -12.546 -31.864 1.00 54.38 580 ALA A C 1
ATOM 4556 O O . ALA A 1 580 ? 36.589 -12.613 -32.686 1.00 54.38 580 ALA A O 1
ATOM 4557 N N . LEU A 1 581 ? 35.112 -13.630 -31.319 1.00 52.59 581 LEU A N 1
ATOM 4558 C CA . LEU A 1 581 ? 35.548 -15.002 -31.574 1.00 52.59 581 LEU A CA 1
ATOM 4559 C C . LEU A 1 581 ? 35.384 -15.391 -33.047 1.00 52.59 581 LEU A C 1
ATOM 4561 O O . LEU A 1 581 ? 36.204 -16.143 -33.570 1.00 52.59 581 LEU A O 1
ATOM 4565 N N . PHE A 1 582 ? 34.360 -14.871 -33.726 1.00 53.81 582 PHE A N 1
ATOM 4566 C CA . PHE A 1 582 ? 34.105 -15.153 -35.138 1.00 53.81 582 PHE A CA 1
ATOM 4567 C C . PHE A 1 582 ? 34.963 -14.293 -36.086 1.00 53.81 582 PHE A C 1
ATOM 4569 O O . PHE A 1 582 ? 35.517 -14.809 -37.059 1.00 53.81 582 PHE A O 1
ATOM 4576 N N . LEU A 1 583 ? 35.121 -12.997 -35.787 1.00 53.41 583 LEU A N 1
ATOM 4577 C CA . LEU A 1 583 ? 35.880 -12.042 -36.606 1.00 53.41 583 LEU A CA 1
ATOM 4578 C C . LEU A 1 583 ? 37.388 -12.319 -36.571 1.00 53.41 583 LEU A C 1
ATOM 4580 O O . LEU A 1 583 ? 38.048 -12.319 -37.611 1.00 53.41 583 LEU A O 1
ATOM 4584 N N . VAL A 1 584 ? 37.928 -12.603 -35.383 1.00 55.81 584 VAL A N 1
ATOM 4585 C CA . VAL A 1 584 ? 39.370 -12.796 -35.195 1.00 55.81 584 VAL A CA 1
ATOM 4586 C C . VAL A 1 584 ? 39.828 -14.159 -35.733 1.00 55.81 584 VAL A C 1
ATOM 4588 O O . VAL A 1 584 ? 40.832 -14.235 -36.441 1.00 55.81 584 VAL A O 1
ATOM 4591 N N . ARG A 1 585 ? 39.043 -15.224 -35.506 1.00 51.25 585 ARG A N 1
ATOM 4592 C CA . ARG A 1 585 ? 39.360 -16.590 -35.966 1.00 51.25 585 ARG A CA 1
ATOM 4593 C C . ARG A 1 585 ? 39.261 -16.772 -37.485 1.00 51.25 585 ARG A C 1
ATOM 4595 O O . ARG A 1 585 ? 39.957 -17.614 -38.035 1.00 51.25 585 ARG A O 1
ATOM 4602 N N . ARG A 1 586 ? 38.410 -16.021 -38.193 1.00 51.50 586 ARG A N 1
ATOM 4603 C CA . ARG A 1 586 ? 38.298 -16.161 -39.659 1.00 51.50 586 ARG A CA 1
ATOM 4604 C C . ARG A 1 586 ? 39.319 -15.304 -40.414 1.00 51.50 586 ARG A C 1
ATOM 4606 O O . ARG A 1 586 ? 39.795 -15.745 -41.452 1.00 51.50 586 ARG A O 1
ATOM 4613 N N . ARG A 1 587 ? 39.683 -14.113 -39.914 1.00 53.75 587 ARG A N 1
ATOM 4614 C CA . ARG A 1 587 ? 40.538 -13.166 -40.662 1.00 53.75 587 ARG A CA 1
ATOM 4615 C C . ARG A 1 587 ? 42.040 -13.382 -40.459 1.00 53.75 587 ARG A C 1
ATOM 4617 O O . ARG A 1 587 ? 42.782 -13.274 -41.426 1.00 53.75 587 ARG A O 1
ATOM 4624 N N . TYR A 1 588 ? 42.485 -13.770 -39.262 1.00 52.94 588 TYR A N 1
ATOM 4625 C CA . TYR A 1 588 ? 43.922 -13.926 -38.971 1.00 52.94 588 TYR A CA 1
ATOM 4626 C C . TYR A 1 588 ? 44.434 -15.367 -39.051 1.00 52.94 588 TYR A C 1
ATOM 4628 O O . TYR A 1 588 ? 45.636 -15.580 -39.155 1.00 52.94 588 TYR A O 1
ATOM 4636 N N . THR A 1 589 ? 43.540 -16.361 -39.080 1.00 46.44 589 THR A N 1
ATOM 4637 C CA . THR A 1 589 ? 43.920 -17.764 -39.327 1.00 46.44 589 THR A CA 1
ATOM 4638 C C . THR A 1 589 ? 43.945 -18.117 -40.824 1.00 46.44 589 THR A C 1
ATOM 4640 O O . THR A 1 589 ? 44.641 -19.050 -41.193 1.00 46.44 589 THR A O 1
ATOM 4643 N N . PHE A 1 590 ? 43.255 -17.356 -41.691 1.00 45.56 590 PHE A N 1
ATOM 4644 C CA . PHE A 1 590 ? 43.251 -17.565 -43.155 1.00 45.56 590 PHE A CA 1
ATOM 4645 C C . PHE A 1 590 ? 43.936 -16.441 -43.965 1.00 45.56 590 PHE A C 1
ATOM 4647 O O . PHE A 1 590 ? 44.296 -16.657 -45.116 1.00 45.56 590 PHE A O 1
ATOM 4654 N N . GLY A 1 591 ? 44.151 -15.246 -43.395 1.00 44.62 591 GLY A N 1
ATOM 4655 C CA . GLY A 1 591 ? 44.781 -14.109 -44.091 1.00 44.62 591 GLY A CA 1
ATOM 4656 C C . GLY A 1 591 ? 46.312 -14.156 -44.184 1.00 44.62 591 GLY A C 1
ATOM 4657 O O . GLY A 1 591 ? 46.889 -13.442 -45.000 1.00 44.62 591 GLY A O 1
ATOM 4658 N N . TYR A 1 592 ? 46.976 -15.018 -43.406 1.00 46.72 592 TYR A N 1
ATOM 4659 C CA . TYR A 1 592 ? 48.437 -15.195 -43.460 1.00 46.72 592 TYR A CA 1
ATOM 4660 C C . TYR A 1 592 ? 48.932 -15.884 -44.748 1.00 46.72 592 TYR A C 1
ATOM 4662 O O . TYR A 1 592 ? 50.138 -15.955 -44.976 1.00 46.72 592 TYR A O 1
ATOM 4670 N N . GLU A 1 593 ? 48.025 -16.352 -45.613 1.00 43.19 593 GLU A N 1
ATOM 4671 C CA . GLU A 1 593 ? 48.363 -16.949 -46.913 1.00 43.19 593 GLU A CA 1
ATOM 4672 C C . GLU A 1 593 ? 48.261 -15.956 -48.095 1.00 43.19 593 GLU A C 1
ATOM 4674 O O . GLU A 1 593 ? 48.706 -16.267 -49.200 1.00 43.19 593 GLU A O 1
ATOM 4679 N N . GLY A 1 594 ? 47.739 -14.737 -47.884 1.00 47.28 594 GLY A N 1
ATOM 4680 C CA . GLY A 1 594 ? 47.627 -13.697 -48.917 1.00 47.28 594 GLY A CA 1
ATOM 4681 C C . GLY A 1 594 ? 48.882 -12.819 -49.048 1.00 47.28 594 GLY A C 1
ATOM 4682 O O . GLY A 1 594 ? 49.476 -12.404 -48.055 1.00 47.28 594 GLY A O 1
ATOM 4683 N N . ALA A 1 595 ? 49.280 -12.488 -50.282 1.00 47.34 595 ALA A N 1
ATOM 4684 C CA . ALA A 1 595 ? 50.524 -11.770 -50.600 1.00 47.34 595 ALA A CA 1
ATOM 4685 C C . ALA A 1 595 ? 50.668 -10.354 -49.982 1.00 47.34 595 ALA A C 1
ATOM 4687 O O . ALA A 1 595 ? 51.793 -9.875 -49.863 1.00 47.34 595 ALA A O 1
ATOM 4688 N N . GLU A 1 596 ? 49.576 -9.705 -49.556 1.00 48.62 596 GLU A N 1
ATOM 4689 C CA . GLU A 1 596 ? 49.575 -8.334 -49.005 1.00 48.62 596 GLU A CA 1
ATOM 4690 C C . GLU A 1 596 ? 49.946 -8.240 -47.510 1.00 48.62 596 GLU A C 1
ATOM 4692 O O . GLU A 1 596 ? 50.408 -7.192 -47.065 1.00 48.62 596 GLU A O 1
ATOM 4697 N N . PHE A 1 597 ? 49.831 -9.323 -46.729 1.00 51.66 597 PHE A N 1
ATOM 4698 C CA . PHE A 1 597 ? 50.027 -9.300 -45.265 1.00 51.66 597 PHE A CA 1
ATOM 4699 C C . PHE A 1 597 ? 51.360 -9.903 -44.783 1.00 51.66 597 PHE A C 1
ATOM 4701 O O . PHE A 1 597 ? 51.517 -10.193 -43.600 1.00 51.66 597 PHE A O 1
ATOM 4708 N N . ARG A 1 598 ? 52.364 -10.061 -45.661 1.00 53.88 598 ARG A N 1
ATOM 4709 C CA . ARG A 1 598 ? 53.711 -10.516 -45.241 1.00 53.88 598 ARG A CA 1
ATOM 4710 C C . ARG A 1 598 ? 54.458 -9.507 -44.361 1.00 53.88 598 ARG A C 1
ATOM 4712 O O . ARG A 1 598 ? 55.444 -9.885 -43.737 1.00 53.88 598 ARG A O 1
ATOM 4719 N N . ASN A 1 599 ? 54.026 -8.245 -44.329 1.00 66.12 599 ASN A N 1
ATOM 4720 C CA . ASN A 1 599 ? 54.648 -7.208 -43.513 1.00 66.12 599 ASN A CA 1
ATOM 4721 C C . ASN A 1 599 ? 53.918 -7.060 -42.169 1.00 66.12 599 ASN A C 1
ATOM 4723 O O . ASN A 1 599 ? 52.785 -6.577 -42.107 1.00 66.12 599 ASN A O 1
ATOM 4727 N N . GLU A 1 600 ? 54.600 -7.452 -41.096 1.00 67.62 600 GLU A N 1
ATOM 4728 C CA . GLU A 1 600 ? 54.093 -7.446 -39.722 1.00 67.62 600 GLU A CA 1
ATOM 4729 C C . GLU A 1 600 ? 53.659 -6.041 -39.257 1.00 67.62 600 GLU A C 1
ATOM 4731 O O . GLU A 1 600 ? 52.676 -5.913 -38.529 1.00 67.62 600 GLU A O 1
ATOM 4736 N N . GLN A 1 601 ? 54.296 -4.977 -39.767 1.00 72.94 601 GLN A N 1
ATOM 4737 C CA . GLN A 1 601 ? 53.924 -3.583 -39.476 1.00 72.94 601 GLN A CA 1
ATOM 4738 C C . GLN A 1 601 ? 52.576 -3.181 -40.091 1.00 72.94 601 GLN A C 1
ATOM 4740 O O . GLN A 1 601 ? 51.777 -2.495 -39.457 1.00 72.94 601 GLN A O 1
ATOM 4745 N N . ILE A 1 602 ? 52.284 -3.634 -41.315 1.00 69.94 602 ILE A N 1
ATOM 4746 C CA . ILE A 1 602 ? 51.011 -3.336 -41.994 1.00 69.94 602 ILE A CA 1
ATOM 4747 C C . ILE A 1 602 ? 49.869 -4.074 -41.287 1.00 69.94 602 ILE A C 1
ATOM 4749 O O . ILE A 1 602 ? 48.817 -3.493 -41.020 1.00 69.94 602 ILE A O 1
ATOM 4753 N N . ALA A 1 603 ? 50.098 -5.336 -40.910 1.00 68.62 603 ALA A N 1
ATOM 4754 C CA . ALA A 1 603 ? 49.146 -6.112 -40.121 1.00 68.62 603 ALA A CA 1
ATOM 4755 C C . ALA A 1 603 ? 48.880 -5.472 -38.743 1.00 68.62 603 ALA A C 1
ATOM 4757 O O . ALA A 1 603 ? 47.727 -5.397 -38.313 1.00 68.62 603 ALA A O 1
ATOM 4758 N N . PHE A 1 604 ? 49.922 -4.960 -38.078 1.00 79.25 604 PHE A N 1
ATOM 4759 C CA . PHE A 1 604 ? 49.807 -4.243 -36.805 1.00 79.25 604 PHE A CA 1
ATOM 4760 C C . PHE A 1 604 ? 49.037 -2.925 -36.919 1.00 79.25 604 PHE A C 1
ATOM 4762 O O . PHE A 1 604 ? 48.162 -2.660 -36.088 1.00 79.25 604 PHE A O 1
ATOM 4769 N N . GLY A 1 605 ? 49.305 -2.130 -37.959 1.00 74.75 605 GLY A N 1
ATOM 4770 C CA . GLY A 1 605 ? 48.570 -0.898 -38.246 1.00 74.75 605 GLY A CA 1
ATOM 4771 C C . GLY A 1 605 ? 47.075 -1.155 -38.444 1.00 74.75 605 GLY A C 1
ATOM 4772 O O . GLY A 1 605 ? 46.252 -0.578 -37.734 1.00 74.75 605 GLY A O 1
ATOM 4773 N N . HIS A 1 606 ? 46.718 -2.104 -39.315 1.00 70.69 606 HIS A N 1
ATOM 4774 C CA . HIS A 1 606 ? 45.316 -2.462 -39.565 1.00 70.69 606 HIS A CA 1
ATOM 4775 C C . HIS A 1 606 ? 44.604 -3.010 -38.323 1.00 70.69 606 HIS A C 1
ATOM 4777 O O . HIS A 1 606 ? 43.465 -2.625 -38.048 1.00 70.69 606 HIS A O 1
ATOM 4783 N N . PHE A 1 607 ? 45.257 -3.880 -37.544 1.00 74.50 607 PHE A N 1
ATOM 4784 C CA . PHE A 1 607 ? 44.695 -4.383 -36.287 1.00 74.50 607 PHE A CA 1
ATOM 4785 C C . PHE A 1 607 ? 44.414 -3.241 -35.297 1.00 74.50 607 PHE A C 1
ATOM 4787 O O . PHE A 1 607 ? 43.341 -3.176 -34.687 1.00 74.50 607 PHE A O 1
ATOM 4794 N N . SER A 1 608 ? 45.362 -2.316 -35.165 1.00 81.38 608 SER A N 1
ATOM 4795 C CA . SER A 1 608 ? 45.266 -1.186 -34.245 1.00 81.38 608 SER A CA 1
ATOM 4796 C C . SER A 1 608 ? 44.200 -0.171 -34.670 1.00 81.38 608 SER A C 1
ATOM 4798 O O . SER A 1 608 ? 43.438 0.296 -33.826 1.00 81.38 608 SER A O 1
ATOM 4800 N N . GLU A 1 609 ? 44.071 0.139 -35.960 1.00 74.94 609 GLU A N 1
ATOM 4801 C CA . GLU A 1 609 ? 43.065 1.083 -36.463 1.00 74.94 609 GLU A CA 1
ATOM 4802 C C . GLU A 1 609 ? 41.644 0.507 -36.445 1.00 74.94 609 GLU A C 1
ATOM 4804 O O . GLU A 1 609 ? 40.735 1.112 -35.865 1.00 74.94 609 GLU A O 1
ATOM 4809 N N . GLU A 1 610 ? 41.438 -0.673 -37.035 1.00 68.19 610 GLU A N 1
ATOM 4810 C CA . GLU A 1 610 ? 40.096 -1.234 -37.228 1.00 68.19 610 GLU A CA 1
ATOM 4811 C C . GLU A 1 610 ? 39.532 -1.872 -35.956 1.00 68.19 610 GLU A C 1
ATOM 4813 O O . GLU A 1 610 ? 38.330 -1.785 -35.698 1.00 68.19 610 GLU A O 1
ATOM 4818 N N . LEU A 1 611 ? 40.373 -2.519 -35.144 1.00 70.75 611 LEU A N 1
ATOM 4819 C CA . LEU A 1 611 ? 39.903 -3.314 -34.009 1.00 70.75 611 LEU A CA 1
ATOM 4820 C C . LEU A 1 611 ? 40.128 -2.598 -32.677 1.00 70.75 611 LEU A C 1
ATOM 4822 O O . LEU A 1 611 ? 39.195 -2.489 -31.876 1.00 70.75 611 LEU A O 1
ATOM 4826 N N . VAL A 1 612 ? 41.324 -2.052 -32.441 1.00 77.69 612 VAL A N 1
ATOM 4827 C CA . VAL A 1 612 ? 41.628 -1.368 -31.174 1.00 77.69 612 VAL A CA 1
ATOM 4828 C C . VAL A 1 612 ? 41.003 0.029 -31.133 1.00 77.69 612 VAL A C 1
ATOM 4830 O O . VAL A 1 612 ? 40.202 0.319 -30.247 1.00 77.69 612 VAL A O 1
ATOM 4833 N N . LEU A 1 613 ? 41.314 0.904 -32.088 1.00 78.50 613 LEU A N 1
ATOM 4834 C CA . LEU A 1 613 ? 40.883 2.304 -32.071 1.00 78.50 613 LEU A CA 1
ATOM 4835 C C . LEU A 1 613 ? 39.400 2.467 -32.433 1.00 78.50 613 LEU A C 1
ATOM 4837 O O . LEU A 1 613 ? 38.666 3.172 -31.726 1.00 78.50 613 LEU A O 1
ATOM 4841 N N . LEU A 1 614 ? 38.944 1.825 -33.514 1.00 70.38 614 LEU A N 1
ATOM 4842 C CA . LEU A 1 614 ? 37.573 1.974 -33.999 1.00 70.38 614 LEU A CA 1
ATOM 4843 C C . LEU A 1 614 ? 36.567 1.193 -33.151 1.00 70.38 614 LEU A C 1
ATOM 4845 O O . LEU A 1 614 ? 35.577 1.778 -32.733 1.00 70.38 614 LEU A O 1
ATOM 4849 N N . ILE A 1 615 ? 36.802 -0.090 -32.861 1.00 69.44 615 ILE A N 1
ATOM 4850 C CA . ILE A 1 615 ? 35.823 -0.931 -32.151 1.00 69.44 615 ILE A CA 1
ATOM 4851 C C . ILE A 1 615 ? 36.019 -0.856 -30.631 1.00 69.44 615 ILE A C 1
ATOM 4853 O O . ILE A 1 615 ? 35.089 -0.507 -29.896 1.00 69.44 615 ILE A O 1
ATOM 4857 N N . PHE A 1 616 ? 37.217 -1.170 -30.135 1.00 76.50 616 PHE A N 1
ATOM 4858 C CA . PHE A 1 616 ? 37.434 -1.341 -28.699 1.00 76.50 616 PHE A CA 1
ATOM 4859 C C . PHE A 1 616 ? 37.404 -0.009 -27.932 1.00 76.50 616 PHE A C 1
ATOM 4861 O O . PHE A 1 616 ? 36.623 0.153 -26.990 1.00 76.50 616 PHE A O 1
ATOM 4868 N N . VAL A 1 617 ? 38.206 0.968 -28.363 1.00 80.75 617 VAL A N 1
ATOM 4869 C CA . VAL A 1 617 ? 38.335 2.275 -27.702 1.00 80.75 617 VAL A CA 1
ATOM 4870 C C . VAL A 1 617 ? 37.103 3.145 -27.909 1.00 80.75 617 VAL A C 1
ATOM 4872 O O . VAL A 1 617 ? 36.641 3.768 -26.957 1.00 80.75 617 VAL A O 1
ATOM 4875 N N . SER A 1 618 ? 36.553 3.186 -29.126 1.00 73.19 618 SER A N 1
ATOM 4876 C CA . SER A 1 618 ? 35.457 4.115 -29.435 1.00 73.19 618 SER A CA 1
ATOM 4877 C C . SER A 1 618 ? 34.064 3.584 -29.063 1.00 73.19 618 SER A C 1
ATOM 4879 O O . SER A 1 618 ? 33.160 4.394 -28.874 1.00 73.19 618 SER A O 1
ATOM 4881 N N . PHE A 1 619 ? 33.871 2.264 -28.907 1.00 68.88 619 PHE A N 1
ATOM 4882 C CA . PHE A 1 619 ? 32.558 1.689 -28.567 1.00 68.88 619 PHE A CA 1
ATOM 4883 C C . PHE A 1 619 ? 32.569 0.809 -27.318 1.00 68.88 619 PHE A C 1
ATOM 4885 O O . PHE A 1 619 ? 31.804 1.071 -26.391 1.00 68.88 619 PHE A O 1
ATOM 4892 N N . ILE A 1 620 ? 33.407 -0.231 -27.268 1.00 73.31 620 ILE A N 1
ATOM 4893 C CA . ILE A 1 620 ? 33.325 -1.244 -26.201 1.00 73.31 620 ILE A CA 1
ATOM 4894 C C . ILE A 1 620 ? 33.594 -0.621 -24.831 1.00 73.31 620 ILE A C 1
ATOM 4896 O O . ILE A 1 620 ? 32.793 -0.766 -23.909 1.00 73.31 620 ILE A O 1
ATOM 4900 N N . MET A 1 621 ? 34.701 0.101 -24.695 1.00 78.19 621 MET A N 1
ATOM 4901 C CA . MET A 1 621 ? 35.143 0.630 -23.408 1.00 78.19 621 MET A CA 1
ATOM 4902 C C . MET A 1 621 ? 34.188 1.690 -22.815 1.00 78.19 621 MET A C 1
ATOM 4904 O O . MET A 1 621 ? 33.785 1.508 -21.660 1.00 78.19 621 MET A O 1
ATOM 4908 N N . PRO A 1 622 ? 33.737 2.729 -23.552 1.00 76.50 622 PRO A N 1
ATOM 4909 C CA . PRO A 1 622 ? 32.768 3.695 -23.031 1.00 76.50 622 PRO A CA 1
ATOM 4910 C C . PRO A 1 622 ? 31.428 3.053 -22.653 1.00 76.50 622 PRO A C 1
ATOM 4912 O O . PRO A 1 622 ? 30.883 3.365 -21.594 1.00 76.50 622 PRO A O 1
ATOM 4915 N N . ILE A 1 623 ? 30.914 2.118 -23.465 1.00 72.38 623 ILE A N 1
ATOM 4916 C CA . ILE A 1 623 ? 29.630 1.440 -23.208 1.00 72.38 623 ILE A CA 1
ATOM 4917 C C . ILE A 1 623 ? 29.726 0.543 -21.969 1.00 72.38 623 ILE A C 1
ATOM 4919 O O . ILE A 1 623 ? 28.829 0.570 -21.122 1.00 72.38 623 ILE A O 1
ATOM 4923 N N . CYS A 1 624 ? 30.816 -0.217 -21.829 1.00 73.25 624 CYS A N 1
ATOM 4924 C CA . CYS A 1 624 ? 31.074 -1.031 -20.645 1.00 73.25 624 CYS A CA 1
ATOM 4925 C C . CYS A 1 624 ? 31.150 -0.155 -19.389 1.00 73.25 624 CYS A C 1
ATOM 4927 O O . CYS A 1 624 ? 30.409 -0.383 -18.433 1.00 73.25 624 CYS A O 1
ATOM 4929 N N . ALA A 1 625 ? 31.985 0.886 -19.391 1.00 76.69 625 ALA A N 1
ATOM 4930 C CA . ALA A 1 625 ? 32.131 1.769 -18.235 1.00 76.69 625 ALA A CA 1
ATOM 4931 C C . ALA A 1 625 ? 30.803 2.457 -17.860 1.00 76.69 625 ALA A C 1
ATOM 4933 O O . ALA A 1 625 ? 30.443 2.519 -16.682 1.00 76.69 625 ALA A O 1
ATOM 4934 N N . LEU A 1 626 ? 30.034 2.898 -18.859 1.00 75.81 626 LEU A N 1
ATOM 4935 C CA . LEU A 1 626 ? 28.707 3.487 -18.697 1.00 75.81 626 LEU A CA 1
ATOM 4936 C C . LEU A 1 626 ? 27.716 2.521 -18.035 1.00 75.81 626 LEU A C 1
ATOM 4938 O O . LEU A 1 626 ? 27.013 2.903 -17.092 1.00 75.81 626 LEU A O 1
ATOM 4942 N N . ALA A 1 627 ? 27.636 1.285 -18.535 1.00 68.69 627 ALA A N 1
ATOM 4943 C CA . ALA A 1 627 ? 26.679 0.289 -18.066 1.00 68.69 627 ALA A CA 1
ATOM 4944 C C . ALA A 1 627 ? 26.857 0.020 -16.567 1.00 68.69 627 ALA A C 1
ATOM 4946 O O . ALA A 1 627 ? 25.891 0.077 -15.808 1.00 68.69 627 ALA A O 1
ATOM 4947 N N . TYR A 1 628 ? 28.095 -0.177 -16.118 1.00 73.12 628 TYR A N 1
ATOM 4948 C CA . TYR A 1 628 ? 28.382 -0.499 -14.722 1.00 73.12 628 TYR A CA 1
ATOM 4949 C C . TYR A 1 628 ? 28.303 0.715 -13.793 1.00 73.12 628 TYR A C 1
ATOM 4951 O O . TYR A 1 628 ? 27.632 0.645 -12.760 1.00 73.12 628 TYR A O 1
ATOM 4959 N N . ALA A 1 629 ? 28.900 1.850 -14.169 1.00 70.69 629 ALA A N 1
ATOM 4960 C CA . ALA A 1 629 ? 28.906 3.048 -13.327 1.00 70.69 629 ALA A CA 1
ATOM 4961 C C . ALA A 1 629 ? 27.497 3.623 -13.104 1.00 70.69 629 ALA A C 1
ATOM 4963 O O . ALA A 1 629 ? 27.178 4.127 -12.028 1.00 70.69 629 ALA A O 1
ATOM 4964 N N . THR A 1 630 ? 26.611 3.514 -14.099 1.00 68.19 630 THR A N 1
ATOM 4965 C CA . THR A 1 630 ? 25.229 3.985 -13.941 1.00 68.19 630 THR A CA 1
ATOM 4966 C C . THR A 1 630 ? 24.365 2.997 -13.162 1.00 68.19 630 THR A C 1
ATOM 4968 O O . THR A 1 630 ? 23.521 3.429 -12.378 1.00 68.19 630 THR A O 1
ATOM 4971 N N . THR A 1 631 ? 24.595 1.684 -13.285 1.00 67.50 631 THR A N 1
ATOM 4972 C CA . THR A 1 631 ? 23.865 0.688 -12.478 1.00 67.50 631 THR A CA 1
ATOM 4973 C C . THR A 1 631 ? 24.212 0.726 -10.990 1.00 67.50 631 THR A C 1
ATOM 4975 O O . THR A 1 631 ? 23.326 0.470 -10.179 1.00 67.50 631 THR A O 1
ATOM 4978 N N . SER A 1 632 ? 25.439 1.101 -10.613 1.00 72.31 632 SER A N 1
ATOM 4979 C CA . SER A 1 632 ? 25.896 1.073 -9.215 1.00 72.31 632 SER A CA 1
ATOM 4980 C C . SER A 1 632 ? 25.201 2.103 -8.317 1.00 72.31 632 SER A C 1
ATOM 4982 O O . SER A 1 632 ? 24.775 1.789 -7.206 1.00 72.31 632 SER A O 1
ATOM 4984 N N . VAL A 1 633 ? 25.072 3.350 -8.779 1.00 69.69 633 VAL A N 1
ATOM 4985 C CA . VAL A 1 633 ? 24.458 4.455 -8.020 1.00 69.69 633 VAL A CA 1
ATOM 4986 C C . VAL A 1 633 ? 23.123 4.866 -8.636 1.00 69.69 633 VAL A C 1
ATOM 4988 O O . VAL A 1 633 ? 22.147 5.051 -7.910 1.00 69.69 633 VAL A O 1
ATOM 4991 N N . GLY A 1 634 ? 23.060 4.985 -9.965 1.00 62.78 634 GLY A N 1
ATOM 4992 C CA . GLY A 1 634 ? 21.845 5.372 -10.685 1.00 62.78 634 GLY A CA 1
ATOM 4993 C C . GLY A 1 634 ? 20.743 4.317 -10.592 1.00 62.78 634 GLY A C 1
ATOM 4994 O O . GLY A 1 634 ? 19.601 4.669 -10.315 1.00 62.78 634 GLY A O 1
ATOM 4995 N N . GLY A 1 635 ? 21.089 3.032 -10.726 1.00 62.06 635 GLY A N 1
ATOM 4996 C CA . GLY A 1 635 ? 20.146 1.916 -10.575 1.00 62.06 635 GLY A CA 1
ATOM 4997 C C . GLY A 1 635 ? 19.485 1.892 -9.197 1.00 62.06 635 GLY A C 1
ATOM 4998 O O . GLY A 1 635 ? 18.263 1.862 -9.096 1.00 62.06 635 GLY A O 1
ATOM 4999 N N . ASP A 1 636 ? 20.276 2.025 -8.134 1.00 63.69 636 ASP A N 1
ATOM 5000 C CA . ASP A 1 636 ? 19.757 2.085 -6.763 1.00 63.69 636 ASP A CA 1
ATOM 5001 C C . ASP A 1 636 ? 18.882 3.318 -6.502 1.00 63.69 636 ASP A C 1
ATOM 5003 O O . ASP A 1 636 ? 17.969 3.277 -5.675 1.00 63.69 636 ASP A O 1
ATOM 5007 N N . ARG A 1 637 ? 19.172 4.433 -7.180 1.00 62.22 637 ARG A N 1
ATOM 5008 C CA . ARG A 1 637 ? 18.381 5.663 -7.096 1.00 62.22 637 ARG A CA 1
ATOM 5009 C C . ARG A 1 637 ? 17.044 5.520 -7.828 1.00 62.22 637 ARG A C 1
ATOM 5011 O O . ARG A 1 637 ? 16.033 5.984 -7.308 1.00 62.22 637 ARG A O 1
ATOM 5018 N N . GLU A 1 638 ? 17.028 4.884 -9.001 1.00 55.03 638 GLU A N 1
ATOM 5019 C CA . GLU A 1 638 ? 15.800 4.582 -9.754 1.00 55.03 638 GLU A CA 1
ATOM 5020 C C . GLU A 1 638 ? 14.912 3.573 -9.018 1.00 55.03 638 GLU A C 1
ATOM 5022 O O . GLU A 1 638 ? 13.707 3.792 -8.908 1.00 55.03 638 GLU A O 1
ATOM 5027 N N . ASP A 1 639 ? 15.516 2.525 -8.453 1.00 55.19 639 ASP A N 1
ATOM 5028 C CA . ASP A 1 639 ? 14.828 1.455 -7.722 1.00 55.19 639 ASP A CA 1
ATOM 5029 C C . ASP A 1 639 ? 14.431 1.883 -6.287 1.00 55.19 639 ASP A C 1
ATOM 5031 O O . ASP A 1 639 ? 13.918 1.079 -5.515 1.00 55.19 639 ASP A O 1
ATOM 5035 N N . ARG A 1 640 ? 14.683 3.147 -5.899 1.00 53.09 640 ARG A N 1
ATOM 5036 C CA . ARG A 1 640 ? 14.468 3.721 -4.549 1.00 53.09 640 ARG A CA 1
ATOM 5037 C C . ARG A 1 640 ? 15.194 2.993 -3.404 1.00 53.09 640 ARG A C 1
ATOM 5039 O O . ARG A 1 640 ? 15.060 3.388 -2.249 1.00 53.09 640 ARG A O 1
ATOM 5046 N N . THR A 1 641 ? 16.043 2.011 -3.700 1.00 54.22 641 THR A N 1
ATOM 5047 C CA . THR A 1 641 ? 16.851 1.278 -2.713 1.00 54.22 641 THR A CA 1
ATOM 5048 C C . THR A 1 641 ? 17.978 2.127 -2.123 1.00 54.22 641 THR A C 1
ATOM 5050 O O . THR A 1 641 ? 18.485 1.817 -1.049 1.00 54.22 641 THR A O 1
ATOM 5053 N N . LEU A 1 642 ? 18.364 3.228 -2.784 1.00 57.00 642 LEU A N 1
ATOM 5054 C CA . LEU A 1 642 ? 19.330 4.187 -2.240 1.00 57.00 642 LEU A CA 1
ATOM 5055 C C . LEU A 1 642 ? 18.830 4.808 -0.926 1.00 57.00 642 LEU A C 1
ATOM 5057 O O . LEU A 1 642 ? 19.637 5.076 -0.044 1.00 57.00 642 LEU A O 1
ATOM 5061 N N . LEU A 1 643 ? 17.510 4.988 -0.783 1.00 49.12 643 LEU A N 1
ATOM 5062 C CA . LEU A 1 643 ? 16.894 5.500 0.442 1.00 49.12 643 LEU A CA 1
ATOM 5063 C C . LEU A 1 643 ? 17.161 4.541 1.609 1.00 49.12 643 LEU A C 1
ATOM 5065 O O . LEU A 1 643 ? 17.620 4.967 2.655 1.00 49.12 643 LEU A O 1
ATOM 5069 N N . PHE A 1 644 ? 17.003 3.233 1.387 1.00 51.56 644 PHE A N 1
ATOM 5070 C CA . PHE A 1 644 ? 17.287 2.198 2.386 1.00 51.56 644 PHE A CA 1
ATOM 5071 C C . PHE A 1 644 ? 18.763 2.171 2.824 1.00 51.56 644 PHE A C 1
ATOM 5073 O O . PHE A 1 644 ? 19.059 1.964 3.998 1.00 51.56 644 PHE A O 1
ATOM 5080 N N . LEU A 1 645 ? 19.700 2.420 1.901 1.00 54.28 645 LEU A N 1
ATOM 5081 C CA . LEU A 1 645 ? 21.129 2.529 2.226 1.00 54.28 645 LEU A CA 1
ATOM 5082 C C . LEU A 1 645 ? 21.467 3.826 2.978 1.00 54.28 645 LEU A C 1
ATOM 5084 O O . LEU A 1 645 ? 22.354 3.812 3.823 1.00 54.28 645 LEU A O 1
ATOM 5088 N N . LEU A 1 646 ? 20.758 4.920 2.682 1.00 53.44 646 LEU A N 1
ATOM 5089 C CA . LEU A 1 646 ? 20.905 6.227 3.337 1.00 53.44 646 LEU A CA 1
ATOM 5090 C C . LEU A 1 646 ? 20.157 6.330 4.675 1.00 53.44 646 LEU A C 1
ATOM 5092 O O . LEU A 1 646 ? 20.354 7.296 5.402 1.00 53.44 646 LEU A O 1
ATOM 5096 N N . VAL A 1 647 ? 19.276 5.372 4.966 1.00 47.22 647 VAL A N 1
ATOM 5097 C CA . VAL A 1 647 ? 18.599 5.183 6.258 1.00 47.22 647 VAL A CA 1
ATOM 5098 C C . VAL A 1 647 ? 19.516 4.484 7.270 1.00 47.22 647 VAL A C 1
ATOM 5100 O O . VAL A 1 647 ? 19.338 4.626 8.477 1.00 47.22 647 VAL A O 1
ATOM 5103 N N . ARG A 1 648 ? 20.523 3.739 6.796 1.00 53.00 648 ARG A N 1
ATOM 5104 C CA . ARG A 1 648 ? 21.538 3.135 7.662 1.00 53.00 648 ARG A CA 1
ATOM 5105 C C . ARG A 1 648 ? 22.572 4.181 8.085 1.00 53.00 648 ARG A C 1
ATOM 5107 O O . ARG A 1 648 ? 22.879 5.074 7.297 1.00 53.00 648 ARG A O 1
ATOM 5114 N N . PRO A 1 649 ? 23.170 4.037 9.276 1.00 54.19 649 PRO A N 1
ATOM 5115 C CA . PRO A 1 649 ? 24.140 4.989 9.802 1.00 54.19 649 PRO A CA 1
ATOM 5116 C C . PRO A 1 649 ? 25.522 4.849 9.140 1.00 54.19 649 PRO A C 1
ATOM 5118 O O . PRO A 1 649 ? 26.514 4.474 9.760 1.00 54.19 649 PRO A O 1
ATOM 5121 N N . ILE A 1 650 ? 25.587 5.081 7.831 1.00 63.78 650 ILE A N 1
ATOM 5122 C CA . ILE A 1 650 ? 26.810 5.004 7.036 1.00 63.78 650 ILE A CA 1
ATOM 5123 C C . ILE A 1 650 ? 27.086 6.404 6.474 1.00 63.78 650 ILE A C 1
ATOM 5125 O O . ILE A 1 650 ? 26.197 6.983 5.841 1.00 63.78 650 ILE A O 1
ATOM 5129 N N . PRO A 1 651 ? 28.307 6.955 6.639 1.00 67.94 651 PRO A N 1
ATOM 5130 C CA . PRO A 1 651 ? 28.660 8.245 6.063 1.00 67.94 651 PRO A CA 1
ATOM 5131 C C . PRO A 1 651 ? 28.388 8.266 4.559 1.00 67.94 651 PRO A C 1
ATOM 5133 O O . PRO A 1 651 ? 28.777 7.352 3.829 1.00 67.94 651 PRO A O 1
ATOM 5136 N N . ARG A 1 652 ? 27.767 9.337 4.057 1.00 73.75 652 ARG A N 1
ATOM 5137 C CA . ARG A 1 652 ? 27.364 9.432 2.640 1.00 73.75 652 ARG A CA 1
ATOM 5138 C C . ARG A 1 652 ? 28.542 9.264 1.678 1.00 73.75 652 ARG A C 1
ATOM 5140 O O . ARG A 1 652 ? 28.425 8.576 0.665 1.00 73.75 652 ARG A O 1
ATOM 5147 N N . TRP A 1 653 ? 29.690 9.851 2.010 1.00 75.31 653 TRP A N 1
ATOM 5148 C CA . TRP A 1 653 ? 30.916 9.706 1.221 1.00 75.31 653 TRP A CA 1
ATOM 5149 C C . TRP A 1 653 ? 31.423 8.254 1.211 1.00 75.31 653 TRP A C 1
ATOM 5151 O O . TRP A 1 653 ? 31.906 7.786 0.182 1.00 75.31 653 TRP A O 1
ATOM 5161 N N . LEU A 1 654 ? 31.233 7.514 2.309 1.00 75.69 654 LEU A N 1
ATOM 5162 C CA . LEU A 1 654 ? 31.629 6.113 2.438 1.00 75.69 654 LEU A CA 1
ATOM 5163 C C . LEU A 1 654 ? 30.745 5.191 1.584 1.00 75.69 654 LEU A C 1
ATOM 5165 O O . LEU A 1 654 ? 31.249 4.235 1.002 1.00 75.69 654 LEU A O 1
ATOM 5169 N N . VAL A 1 655 ? 29.454 5.508 1.427 1.00 76.75 655 VAL A N 1
ATOM 5170 C CA . VAL A 1 655 ? 28.552 4.790 0.504 1.00 76.75 655 VAL A CA 1
ATOM 5171 C C . VAL A 1 655 ? 29.028 4.919 -0.946 1.00 76.75 655 VAL A C 1
ATOM 5173 O O . VAL A 1 655 ? 29.070 3.929 -1.675 1.00 76.75 655 VAL A O 1
ATOM 5176 N N . VAL A 1 656 ? 29.414 6.125 -1.374 1.00 78.38 656 VAL A N 1
ATOM 5177 C CA . VAL A 1 656 ? 29.953 6.357 -2.728 1.00 78.38 656 VAL A CA 1
ATOM 5178 C C . VAL A 1 656 ? 31.285 5.648 -2.910 1.00 78.38 656 VAL A C 1
ATOM 5180 O O . VAL A 1 656 ? 31.485 4.981 -3.922 1.00 78.38 656 VAL A O 1
ATOM 5183 N N . LEU A 1 657 ? 32.171 5.750 -1.920 1.00 81.81 657 LEU A N 1
ATOM 5184 C CA . LEU A 1 657 ? 33.478 5.109 -1.954 1.00 81.81 657 LEU A CA 1
ATOM 5185 C C . LEU A 1 657 ? 33.354 3.580 -2.028 1.00 81.81 657 LEU A C 1
ATOM 5187 O O . LEU A 1 657 ? 34.014 2.952 -2.849 1.00 81.81 657 LEU A O 1
ATOM 5191 N N . ALA A 1 658 ? 32.451 2.984 -1.246 1.00 80.12 658 ALA A N 1
ATOM 5192 C CA . ALA A 1 658 ? 32.157 1.553 -1.283 1.00 80.12 658 ALA A CA 1
ATOM 5193 C C . ALA A 1 658 ? 31.644 1.110 -2.657 1.00 80.12 658 ALA A C 1
ATOM 5195 O O . ALA A 1 658 ? 32.073 0.088 -3.188 1.00 80.12 658 ALA A O 1
ATOM 5196 N N . LYS A 1 659 ? 30.751 1.895 -3.267 1.00 82.00 659 LYS A N 1
ATOM 5197 C CA . LYS A 1 659 ? 30.237 1.610 -4.612 1.00 82.00 659 LYS A CA 1
ATOM 5198 C C . LYS A 1 659 ? 31.312 1.748 -5.683 1.00 82.00 659 LYS A C 1
ATOM 5200 O O . LYS A 1 659 ? 31.360 0.937 -6.605 1.00 82.00 659 LYS A O 1
ATOM 5205 N N . LEU A 1 660 ? 32.205 2.723 -5.547 1.00 80.75 660 LEU A N 1
ATOM 5206 C CA . LEU A 1 660 ? 33.329 2.897 -6.459 1.00 80.75 660 LEU A CA 1
ATOM 5207 C C . LEU A 1 660 ? 34.329 1.736 -6.334 1.00 80.75 660 LEU A C 1
ATOM 5209 O O . LEU A 1 660 ? 34.742 1.170 -7.339 1.00 80.75 660 LEU A O 1
ATOM 5213 N N . ILE A 1 661 ? 34.636 1.307 -5.109 1.00 81.69 661 ILE A N 1
ATOM 5214 C CA . ILE A 1 661 ? 35.522 0.164 -4.835 1.00 81.69 661 ILE A CA 1
ATOM 5215 C C . ILE A 1 661 ? 34.894 -1.162 -5.275 1.00 81.69 661 ILE A C 1
ATOM 5217 O O . ILE A 1 661 ? 35.606 -2.048 -5.734 1.00 81.69 661 ILE A O 1
ATOM 5221 N N . ALA A 1 662 ? 33.569 -1.302 -5.207 1.00 79.56 662 ALA A N 1
ATOM 5222 C CA . ALA A 1 662 ? 32.876 -2.473 -5.740 1.00 79.56 662 ALA A CA 1
ATOM 5223 C C . ALA A 1 662 ? 32.841 -2.500 -7.279 1.00 79.56 662 ALA A C 1
ATOM 5225 O O . ALA A 1 662 ? 32.862 -3.574 -7.879 1.00 79.56 662 ALA A O 1
ATOM 5226 N N . THR A 1 663 ? 32.762 -1.336 -7.931 1.00 80.62 663 THR A N 1
ATOM 5227 C CA . THR A 1 663 ? 32.612 -1.239 -9.394 1.00 80.62 663 THR A CA 1
ATOM 5228 C C . THR A 1 663 ? 33.934 -1.253 -10.141 1.00 80.62 663 THR A C 1
ATOM 5230 O O . THR A 1 663 ? 34.046 -1.955 -11.143 1.00 80.62 663 THR A O 1
ATOM 5233 N N . LEU A 1 664 ? 34.927 -0.489 -9.683 1.00 84.31 664 LEU A N 1
ATOM 5234 C CA . LEU A 1 664 ? 36.163 -0.256 -10.422 1.00 84.31 664 LEU A CA 1
ATOM 5235 C C . LEU A 1 664 ? 36.920 -1.559 -10.743 1.00 84.31 664 LEU A C 1
ATOM 5237 O O . LEU A 1 664 ? 37.222 -1.754 -11.918 1.00 84.31 664 LEU A O 1
ATOM 5241 N N . PRO A 1 665 ? 37.163 -2.495 -9.799 1.00 84.94 665 PRO A N 1
ATOM 5242 C CA . PRO A 1 665 ? 37.873 -3.742 -10.098 1.00 84.94 665 PRO A CA 1
ATOM 5243 C C . PRO A 1 665 ? 37.117 -4.637 -11.082 1.00 84.94 665 PRO A C 1
ATOM 5245 O O . PRO A 1 665 ? 37.729 -5.300 -11.913 1.00 84.94 665 PRO A O 1
ATOM 5248 N N . LEU A 1 666 ? 35.784 -4.638 -11.012 1.00 78.56 666 LEU A N 1
ATOM 5249 C CA . LEU A 1 666 ? 34.941 -5.450 -11.882 1.00 78.56 666 LEU A CA 1
ATOM 5250 C C . LEU A 1 666 ? 34.930 -4.906 -13.317 1.00 78.56 666 LEU A C 1
ATOM 5252 O O . LEU A 1 666 ? 35.070 -5.674 -14.266 1.00 78.56 666 LEU A O 1
ATOM 5256 N N . VAL A 1 667 ? 34.828 -3.584 -13.479 1.00 79.88 667 VAL A N 1
ATOM 5257 C CA . VAL A 1 667 ? 34.921 -2.931 -14.794 1.00 79.88 667 VAL A CA 1
ATOM 5258 C C . VAL A 1 667 ? 36.324 -3.077 -15.373 1.00 79.88 667 VAL A C 1
ATOM 5260 O O . VAL A 1 667 ? 36.461 -3.411 -16.547 1.00 79.88 667 VAL A O 1
ATOM 5263 N N . LEU A 1 668 ? 37.359 -2.883 -14.553 1.00 84.69 668 LEU A N 1
ATOM 5264 C CA . LEU A 1 668 ? 38.748 -3.047 -14.969 1.00 84.69 668 LEU A CA 1
ATOM 5265 C C . LEU A 1 668 ? 39.019 -4.488 -15.416 1.00 84.69 668 LEU A C 1
ATOM 5267 O O . LEU A 1 668 ? 39.544 -4.696 -16.502 1.00 84.69 668 LEU A O 1
ATOM 5271 N N . GLY A 1 669 ? 38.598 -5.479 -14.627 1.00 82.19 669 GLY A N 1
ATOM 5272 C CA . GLY A 1 669 ? 38.738 -6.895 -14.964 1.00 82.19 669 GLY A CA 1
ATOM 5273 C C . GLY A 1 669 ? 37.984 -7.280 -16.236 1.00 82.19 669 GLY A C 1
ATOM 5274 O O . GLY A 1 669 ? 38.511 -8.028 -17.053 1.00 82.19 669 GLY A O 1
ATOM 5275 N N . LEU A 1 670 ? 36.788 -6.727 -16.457 1.00 78.12 670 LEU A N 1
ATOM 5276 C CA . LEU A 1 670 ? 36.019 -6.979 -17.675 1.00 78.12 670 LEU A CA 1
ATOM 5277 C C . LEU A 1 670 ? 36.660 -6.333 -18.912 1.00 78.12 670 LEU A C 1
ATOM 5279 O O . LEU A 1 670 ? 36.789 -6.986 -19.944 1.00 78.12 670 LEU A O 1
ATOM 5283 N N . ILE A 1 671 ? 37.055 -5.060 -18.836 1.00 82.00 671 ILE A N 1
ATOM 5284 C CA . ILE A 1 671 ? 37.621 -4.328 -19.979 1.00 82.00 671 ILE A CA 1
ATOM 5285 C C . ILE A 1 671 ? 39.027 -4.841 -20.294 1.00 82.00 671 ILE A C 1
ATOM 5287 O O . ILE A 1 671 ? 39.293 -5.207 -21.432 1.00 82.00 671 ILE A O 1
ATOM 5291 N N . VAL A 1 672 ? 39.907 -4.961 -19.299 1.00 85.19 672 VAL A N 1
ATOM 5292 C CA . VAL A 1 672 ? 41.265 -5.490 -19.503 1.00 85.19 672 VAL A CA 1
ATOM 5293 C C . VAL A 1 672 ? 41.224 -6.973 -19.868 1.00 85.19 672 VAL A C 1
ATOM 5295 O O . VAL A 1 672 ? 41.943 -7.398 -20.767 1.00 85.19 672 VAL A O 1
ATOM 5298 N N . GLY A 1 673 ? 40.356 -7.762 -19.228 1.00 81.19 673 GLY A N 1
ATOM 5299 C CA . GLY A 1 673 ? 40.188 -9.181 -19.545 1.00 81.19 673 GLY A CA 1
ATOM 5300 C C . GLY A 1 673 ? 39.642 -9.404 -20.953 1.00 81.19 673 GLY A C 1
ATOM 5301 O O . GLY A 1 673 ? 40.169 -10.237 -21.686 1.00 81.19 673 GLY A O 1
ATOM 5302 N N . SER A 1 674 ? 38.642 -8.624 -21.376 1.00 76.12 674 SER A N 1
ATOM 5303 C CA . SER A 1 674 ? 38.162 -8.678 -22.761 1.00 76.12 674 SER A CA 1
ATOM 5304 C C . SER A 1 674 ? 39.253 -8.240 -23.737 1.00 76.12 674 SER A C 1
ATOM 5306 O O . SER A 1 674 ? 39.504 -8.973 -24.688 1.00 76.12 674 SER A O 1
ATOM 5308 N N . PHE A 1 675 ? 39.962 -7.134 -23.479 1.00 84.06 675 PHE A N 1
ATOM 5309 C CA . PHE A 1 675 ? 41.093 -6.680 -24.300 1.00 84.06 675 PHE A CA 1
ATOM 5310 C C . PHE A 1 675 ? 42.171 -7.759 -24.451 1.00 84.06 675 PHE A C 1
ATOM 5312 O O . PHE A 1 675 ? 42.618 -8.036 -25.559 1.00 84.06 675 PHE A O 1
ATOM 5319 N N . TRP A 1 676 ? 42.531 -8.434 -23.356 1.00 84.81 676 TRP A N 1
ATOM 5320 C CA . TRP A 1 676 ? 43.483 -9.543 -23.370 1.00 84.81 676 TRP A CA 1
ATOM 5321 C C . TRP A 1 676 ? 43.010 -10.697 -24.259 1.00 84.81 676 TRP A C 1
ATOM 5323 O O . TRP A 1 676 ? 43.785 -11.195 -25.073 1.00 84.81 676 TRP A O 1
ATOM 5333 N N . VAL A 1 677 ? 41.735 -11.094 -24.155 1.00 75.56 677 VAL A N 1
ATOM 5334 C CA . VAL A 1 677 ? 41.150 -12.129 -25.023 1.00 75.56 677 VAL A CA 1
ATOM 5335 C C . VAL A 1 677 ? 41.184 -11.693 -26.491 1.00 75.56 677 VAL A C 1
ATOM 5337 O O . VAL A 1 677 ? 41.625 -12.473 -27.334 1.00 75.56 677 VAL A O 1
ATOM 5340 N N . TYR A 1 678 ? 40.782 -10.454 -26.804 1.00 72.56 678 TYR A N 1
ATOM 5341 C CA . TYR A 1 678 ? 40.831 -9.899 -28.165 1.00 72.56 678 TYR A CA 1
ATOM 5342 C C . TYR A 1 678 ? 42.242 -9.967 -28.754 1.00 72.56 678 TYR A C 1
ATOM 5344 O O . TYR A 1 678 ? 42.438 -10.483 -29.854 1.00 72.56 678 TYR A O 1
ATOM 5352 N N . CYS A 1 679 ? 43.225 -9.491 -27.995 1.00 79.00 679 CYS A N 1
ATOM 5353 C CA . CYS A 1 679 ? 44.621 -9.467 -28.396 1.00 79.00 679 CYS A CA 1
ATOM 5354 C C . CYS A 1 679 ? 45.216 -10.872 -28.552 1.00 79.00 679 CYS A C 1
ATOM 5356 O O . CYS A 1 679 ? 45.922 -11.134 -29.520 1.00 79.00 679 CYS A O 1
ATOM 5358 N N . ARG A 1 680 ? 44.904 -11.813 -27.652 1.00 79.25 680 ARG A N 1
ATOM 5359 C CA . ARG A 1 680 ? 45.410 -13.194 -27.744 1.00 79.25 680 ARG A CA 1
ATOM 5360 C C . ARG A 1 680 ? 44.833 -13.967 -28.918 1.00 79.25 680 ARG A C 1
ATOM 5362 O O . ARG A 1 680 ? 45.551 -14.752 -29.531 1.00 79.25 680 ARG A O 1
ATOM 5369 N N . LEU A 1 681 ? 43.560 -13.753 -29.240 1.00 68.06 681 LEU A N 1
ATOM 5370 C CA . LEU A 1 681 ? 42.939 -14.390 -30.399 1.00 68.06 681 LEU A CA 1
ATOM 5371 C C . LEU A 1 681 ? 43.558 -13.898 -31.716 1.00 68.06 681 LEU A C 1
ATOM 5373 O O . LEU A 1 681 ? 43.599 -14.659 -32.678 1.00 68.06 681 LEU A O 1
ATOM 5377 N N . ALA A 1 682 ? 44.053 -12.656 -31.759 1.00 66.50 682 ALA A N 1
ATOM 5378 C CA . ALA A 1 682 ? 44.636 -12.040 -32.952 1.00 66.50 682 ALA A CA 1
ATOM 5379 C C . ALA A 1 682 ? 46.095 -12.457 -33.233 1.00 66.50 682 ALA A C 1
ATOM 5381 O O . ALA A 1 682 ? 46.706 -11.959 -34.176 1.00 66.50 682 ALA A O 1
ATOM 5382 N N . GLY A 1 683 ? 46.655 -13.384 -32.449 1.00 71.75 683 GLY A N 1
ATOM 5383 C CA . GLY A 1 683 ? 48.001 -13.915 -32.669 1.00 71.75 683 GLY A CA 1
ATOM 5384 C C . GLY A 1 683 ? 49.124 -12.971 -32.200 1.00 71.75 683 GLY A C 1
ATOM 5385 O O . GLY A 1 683 ? 48.909 -12.177 -31.281 1.00 71.75 683 GLY A O 1
ATOM 5386 N N . PRO A 1 684 ? 50.335 -13.061 -32.788 1.00 75.88 684 PRO A N 1
ATOM 5387 C CA . PRO A 1 684 ? 51.518 -12.308 -32.345 1.00 75.88 684 PRO A CA 1
ATOM 5388 C C . PRO A 1 684 ? 51.322 -10.788 -32.367 1.00 75.88 684 PRO A C 1
ATOM 5390 O O . PRO A 1 684 ? 51.627 -10.111 -31.391 1.00 75.88 684 PRO A O 1
ATOM 5393 N N . VAL A 1 685 ? 50.705 -10.270 -33.434 1.00 77.19 685 VAL A N 1
ATOM 5394 C CA . VAL A 1 685 ? 50.391 -8.843 -33.612 1.00 77.19 685 VAL A CA 1
ATOM 5395 C C . VAL A 1 685 ? 49.508 -8.312 -32.476 1.00 77.19 685 VAL A C 1
ATOM 5397 O O . VAL A 1 685 ? 49.743 -7.229 -31.940 1.00 77.19 685 VAL A O 1
ATOM 5400 N N . GLY A 1 686 ? 48.511 -9.098 -32.064 1.00 78.75 686 GLY A N 1
ATOM 5401 C CA . GLY A 1 686 ? 47.646 -8.742 -30.946 1.00 78.75 686 GLY A CA 1
ATOM 5402 C C . GLY A 1 686 ? 48.358 -8.818 -29.594 1.00 78.75 686 GLY A C 1
ATOM 5403 O O . GLY A 1 686 ? 48.131 -7.958 -28.745 1.00 78.75 686 GLY A O 1
ATOM 5404 N N . ALA A 1 687 ? 49.254 -9.790 -29.385 1.00 81.38 687 ALA A N 1
ATOM 5405 C CA . ALA A 1 687 ? 50.062 -9.868 -28.166 1.00 81.38 687 ALA A CA 1
ATOM 5406 C C . ALA A 1 687 ? 50.935 -8.614 -27.980 1.00 81.38 687 ALA A C 1
ATOM 5408 O O . ALA A 1 687 ? 50.919 -8.024 -26.899 1.00 81.38 687 ALA A O 1
ATOM 5409 N N . THR A 1 688 ? 51.584 -8.145 -29.049 1.00 84.25 688 THR A N 1
ATOM 5410 C CA . THR A 1 688 ? 52.355 -6.892 -29.052 1.00 84.25 688 THR A CA 1
ATOM 5411 C C . THR A 1 688 ? 51.469 -5.678 -28.758 1.00 84.25 688 THR A C 1
ATOM 5413 O O . THR A 1 688 ? 51.810 -4.838 -27.925 1.00 84.25 688 THR A O 1
ATOM 5416 N N . ALA A 1 689 ? 50.281 -5.603 -29.367 1.00 84.94 689 ALA A N 1
ATOM 5417 C CA . ALA A 1 689 ? 49.326 -4.524 -29.106 1.00 84.94 689 ALA A CA 1
ATOM 5418 C C . ALA A 1 689 ? 48.817 -4.515 -27.651 1.00 84.94 689 ALA A C 1
ATOM 5420 O O . ALA A 1 689 ? 48.571 -3.448 -27.087 1.00 84.94 689 ALA A O 1
ATOM 5421 N N . PHE A 1 690 ? 48.669 -5.685 -27.016 1.00 88.75 690 PHE A N 1
ATOM 5422 C CA . PHE A 1 690 ? 48.295 -5.770 -25.604 1.00 88.75 690 PHE A CA 1
ATOM 5423 C C . PHE A 1 690 ? 49.362 -5.152 -24.700 1.00 88.75 690 PHE A C 1
ATOM 5425 O O . PHE A 1 690 ? 49.024 -4.337 -23.845 1.00 88.75 690 PHE A O 1
ATOM 5432 N N . GLU A 1 691 ? 50.631 -5.513 -24.896 1.00 88.31 691 GLU A N 1
ATOM 5433 C CA . GLU A 1 691 ? 51.739 -5.005 -24.079 1.00 88.31 691 GLU A CA 1
ATOM 5434 C C . GLU A 1 691 ? 51.921 -3.491 -24.238 1.00 88.31 691 GLU A C 1
ATOM 5436 O O . GLU A 1 691 ? 52.079 -2.784 -23.241 1.00 88.31 691 GLU A O 1
ATOM 5441 N N . LEU A 1 692 ? 51.806 -2.983 -25.469 1.00 89.56 692 LEU A N 1
ATOM 5442 C CA . LEU A 1 692 ? 51.938 -1.556 -25.768 1.00 89.56 692 LEU A CA 1
ATOM 5443 C C . LEU A 1 692 ? 50.768 -0.724 -25.228 1.00 89.56 692 LEU A C 1
ATOM 5445 O O . LEU A 1 692 ? 50.983 0.329 -24.631 1.00 89.56 692 LEU A O 1
ATOM 5449 N N . TYR A 1 693 ? 49.521 -1.166 -25.425 1.00 92.94 693 TYR A N 1
ATOM 5450 C CA . TYR A 1 693 ? 48.340 -0.326 -25.182 1.00 92.94 693 TYR A CA 1
ATOM 5451 C C . TYR A 1 693 ? 47.684 -0.522 -23.813 1.00 92.94 693 TYR A C 1
ATOM 5453 O O . TYR A 1 693 ? 46.782 0.245 -23.458 1.00 92.94 693 TYR A O 1
ATOM 5461 N N . LEU A 1 694 ? 48.137 -1.490 -23.008 1.00 90.38 694 LEU A N 1
ATOM 5462 C CA . LEU A 1 694 ? 47.612 -1.727 -21.660 1.00 90.38 694 LEU A CA 1
ATOM 5463 C C . LEU A 1 694 ? 47.579 -0.459 -20.780 1.00 90.38 694 LEU A C 1
ATOM 5465 O O . LEU A 1 694 ? 46.539 -0.223 -20.153 1.00 90.38 694 LEU A O 1
ATOM 5469 N N . PRO A 1 695 ? 48.621 0.404 -20.748 1.00 90.81 695 PRO A N 1
ATOM 5470 C CA . PRO A 1 695 ? 48.573 1.640 -19.969 1.00 90.81 695 PRO A CA 1
ATOM 5471 C C . PRO A 1 695 ? 47.459 2.585 -20.440 1.00 90.81 695 PRO A C 1
ATOM 5473 O O . PRO A 1 695 ? 46.716 3.120 -19.617 1.00 90.81 695 PRO A O 1
ATOM 5476 N N . ALA A 1 696 ? 47.288 2.753 -21.755 1.00 90.06 696 ALA A N 1
ATOM 5477 C CA . ALA A 1 696 ? 46.250 3.614 -22.319 1.00 90.06 696 ALA A CA 1
ATOM 5478 C C . ALA A 1 696 ? 44.840 3.102 -21.970 1.00 90.06 696 ALA A C 1
ATOM 5480 O O . ALA A 1 696 ? 43.990 3.877 -21.523 1.00 90.06 696 ALA A O 1
ATOM 5481 N N . VAL A 1 697 ? 44.602 1.790 -22.102 1.00 90.12 697 VAL A N 1
ATOM 5482 C CA . VAL A 1 697 ? 43.327 1.139 -21.740 1.00 90.12 697 VAL A CA 1
ATOM 5483 C C . VAL A 1 697 ? 43.027 1.290 -20.247 1.00 90.12 697 VAL A C 1
ATOM 5485 O O . VAL A 1 697 ? 41.889 1.588 -19.873 1.00 90.12 697 VAL A O 1
ATOM 5488 N N . PHE A 1 698 ? 44.037 1.148 -19.387 1.00 91.94 698 PHE A N 1
ATOM 5489 C CA . PHE A 1 698 ? 43.895 1.326 -17.944 1.00 91.94 698 PHE A CA 1
ATOM 5490 C C . PHE A 1 698 ? 43.482 2.761 -17.580 1.00 91.94 698 PHE A C 1
ATOM 5492 O O . PHE A 1 698 ? 42.448 2.953 -16.933 1.00 91.94 698 PHE A O 1
ATOM 5499 N N . TYR A 1 699 ? 44.232 3.774 -18.034 1.00 91.50 699 TYR A N 1
ATOM 5500 C CA . TYR A 1 699 ? 43.944 5.179 -17.714 1.00 91.50 699 TYR A CA 1
ATOM 5501 C C . TYR A 1 699 ? 42.578 5.634 -18.242 1.00 91.50 699 TYR A C 1
ATOM 5503 O O . TYR A 1 699 ? 41.837 6.303 -17.520 1.00 91.50 699 TYR A O 1
ATOM 5511 N N . MET A 1 700 ? 42.206 5.232 -19.462 1.00 90.94 700 MET A N 1
ATOM 5512 C CA . MET A 1 700 ? 40.876 5.519 -20.010 1.00 90.94 700 MET A CA 1
ATOM 5513 C C . MET A 1 700 ? 39.763 4.871 -19.182 1.00 90.94 700 MET A C 1
ATOM 5515 O O . MET A 1 700 ? 38.756 5.517 -18.896 1.00 90.94 700 MET A O 1
ATOM 5519 N N . THR A 1 701 ? 39.942 3.616 -18.758 1.00 89.44 701 THR A N 1
ATOM 5520 C CA . THR A 1 701 ? 38.934 2.896 -17.967 1.00 89.44 701 THR A CA 1
ATOM 5521 C C . THR A 1 701 ? 38.653 3.603 -16.643 1.00 89.44 701 THR A C 1
ATOM 5523 O O . THR A 1 701 ? 37.492 3.832 -16.300 1.00 89.44 701 THR A O 1
ATOM 5526 N N . VAL A 1 702 ? 39.702 3.997 -15.915 1.00 90.25 702 VAL A N 1
ATOM 5527 C CA . VAL A 1 702 ? 39.558 4.732 -14.649 1.00 90.25 702 VAL A CA 1
ATOM 5528 C C . VAL A 1 702 ? 38.876 6.085 -14.884 1.00 90.25 702 VAL A C 1
ATOM 5530 O O . VAL A 1 702 ? 37.937 6.426 -14.161 1.00 90.25 702 VAL A O 1
ATOM 5533 N N . ALA A 1 703 ? 39.269 6.815 -15.935 1.00 90.25 703 ALA A N 1
ATOM 5534 C CA . ALA A 1 703 ? 38.678 8.108 -16.276 1.00 90.25 703 ALA A CA 1
ATOM 5535 C C . ALA A 1 703 ? 37.178 7.999 -16.594 1.00 90.25 703 ALA A C 1
ATOM 5537 O O . ALA A 1 703 ? 36.377 8.757 -16.038 1.00 90.25 703 ALA A O 1
ATOM 5538 N N . TYR A 1 704 ? 36.770 7.026 -17.418 1.00 88.12 704 TYR A N 1
ATOM 5539 C CA . TYR A 1 704 ? 35.358 6.794 -17.732 1.00 88.12 704 TYR A CA 1
ATOM 5540 C C . TYR A 1 704 ? 34.547 6.397 -16.495 1.00 88.12 704 TYR A C 1
ATOM 5542 O O . TYR A 1 704 ? 33.455 6.927 -16.283 1.00 88.12 704 TYR A O 1
ATOM 5550 N N . VAL A 1 705 ? 35.068 5.505 -15.645 1.00 87.44 705 VAL A N 1
ATOM 5551 C CA . VAL A 1 705 ? 34.370 5.085 -14.419 1.00 87.44 705 VAL A CA 1
ATOM 5552 C C . VAL A 1 705 ? 34.164 6.269 -13.470 1.00 87.44 705 VAL A C 1
ATOM 5554 O O . VAL A 1 705 ? 33.045 6.448 -12.980 1.00 87.44 705 VAL A O 1
ATOM 5557 N N . SER A 1 706 ? 35.188 7.096 -13.243 1.00 87.81 706 SER A N 1
ATOM 5558 C CA . SER A 1 706 ? 35.084 8.294 -12.397 1.00 87.81 706 SER A CA 1
ATOM 5559 C C . SER A 1 706 ? 34.085 9.309 -12.955 1.00 87.81 706 SER A C 1
ATOM 5561 O O . SER A 1 706 ? 33.236 9.815 -12.219 1.00 87.81 706 SER A O 1
ATOM 5563 N N . LEU A 1 707 ? 34.135 9.577 -14.262 1.00 87.62 707 LEU A N 1
ATOM 5564 C CA . LEU A 1 707 ? 33.236 10.523 -14.919 1.00 87.62 707 LEU A CA 1
ATOM 5565 C C . LEU A 1 707 ? 31.772 10.058 -14.875 1.00 87.62 707 LEU A C 1
ATOM 5567 O O . LEU A 1 707 ? 30.865 10.836 -14.570 1.00 87.62 707 LEU A O 1
ATOM 5571 N N . PHE A 1 708 ? 31.513 8.777 -15.134 1.00 85.38 708 PHE A N 1
ATOM 5572 C CA . PHE A 1 708 ? 30.150 8.253 -15.117 1.00 85.38 708 PHE A CA 1
ATOM 5573 C C . PHE A 1 708 ? 29.582 8.111 -13.702 1.00 85.38 708 PHE A C 1
ATOM 5575 O O . PHE A 1 708 ? 28.378 8.309 -13.527 1.00 85.38 708 PHE A O 1
ATOM 5582 N N . HIS A 1 709 ? 30.411 7.876 -12.678 1.00 84.12 709 HIS A N 1
ATOM 5583 C CA . HIS A 1 709 ? 29.980 7.998 -11.278 1.00 84.12 709 HIS A CA 1
ATOM 5584 C C . HIS A 1 709 ? 29.641 9.448 -10.908 1.00 84.12 709 HIS A C 1
ATOM 5586 O O . HIS A 1 709 ? 28.625 9.685 -10.246 1.00 84.12 709 HIS A O 1
ATOM 5592 N N . LEU A 1 710 ? 30.411 10.424 -11.402 1.00 85.56 710 LEU A N 1
ATOM 5593 C CA . LEU A 1 710 ? 30.090 11.840 -11.235 1.00 85.56 710 LEU A CA 1
ATOM 5594 C C . LEU A 1 710 ? 28.727 12.167 -11.840 1.00 85.56 710 LEU A C 1
ATOM 5596 O O . LEU A 1 710 ? 27.931 12.851 -11.200 1.00 85.56 710 LEU A O 1
ATOM 5600 N N . PHE A 1 711 ? 28.404 11.642 -13.022 1.00 82.25 711 PHE A N 1
ATOM 5601 C CA . PHE A 1 711 ? 27.074 11.809 -13.610 1.00 82.25 711 PHE A CA 1
ATOM 5602 C C . PHE A 1 711 ? 25.990 11.049 -12.840 1.00 82.25 711 PHE A C 1
ATOM 5604 O O . PHE A 1 711 ? 24.893 11.584 -12.659 1.00 82.25 711 PHE A O 1
ATOM 5611 N N . ALA A 1 712 ? 26.300 9.847 -12.341 1.00 76.50 712 ALA A N 1
ATOM 5612 C CA . ALA A 1 712 ? 25.438 9.046 -11.468 1.00 76.50 712 ALA A CA 1
ATOM 5613 C C . ALA A 1 712 ? 24.962 9.817 -10.240 1.00 76.50 712 ALA A C 1
ATOM 5615 O O . ALA A 1 712 ? 23.776 9.796 -9.900 1.00 76.50 712 ALA A O 1
ATOM 5616 N N . VAL A 1 713 ? 25.878 10.557 -9.627 1.00 76.88 713 VAL A N 1
ATOM 5617 C CA . VAL A 1 713 ? 25.582 11.429 -8.498 1.00 76.88 713 VAL A CA 1
ATOM 5618 C C . VAL A 1 713 ? 24.943 12.731 -8.963 1.00 76.88 713 VAL A C 1
ATOM 5620 O O . VAL A 1 713 ? 23.894 13.106 -8.447 1.00 76.88 713 VAL A O 1
ATOM 5623 N N . SER A 1 714 ? 25.514 13.417 -9.949 1.00 76.94 714 SER A N 1
ATOM 5624 C CA . SER A 1 714 ? 25.129 14.780 -10.344 1.00 76.94 714 SER A CA 1
ATOM 5625 C C . SER A 1 714 ? 23.757 14.870 -10.993 1.00 76.94 714 SER A C 1
ATOM 5627 O O . SER A 1 714 ? 23.108 15.910 -10.900 1.00 76.94 714 SER A O 1
ATOM 5629 N N . PHE A 1 715 ? 23.238 13.794 -11.576 1.00 70.44 715 PHE A N 1
ATOM 5630 C CA . PHE A 1 715 ? 21.992 13.877 -12.323 1.00 70.44 715 PHE A CA 1
ATOM 5631 C C . PHE A 1 715 ? 20.965 12.828 -11.923 1.00 70.44 715 PHE A C 1
ATOM 5633 O O . PHE A 1 715 ? 21.282 11.694 -11.582 1.00 70.44 715 PHE A O 1
ATOM 5640 N N . ARG A 1 716 ? 19.690 13.230 -11.972 1.00 59.66 716 ARG A N 1
ATOM 5641 C CA . ARG A 1 716 ? 18.546 12.368 -11.641 1.00 59.66 716 ARG A CA 1
ATOM 5642 C C . ARG A 1 716 ? 18.409 11.185 -12.601 1.00 59.66 716 ARG A C 1
ATOM 5644 O O . ARG A 1 716 ? 18.041 10.104 -12.166 1.00 59.66 716 ARG A O 1
ATOM 5651 N N . HIS A 1 717 ? 18.713 11.407 -13.877 1.00 60.19 717 HIS A N 1
ATOM 5652 C CA . HIS A 1 717 ? 18.704 10.397 -14.935 1.00 60.19 717 HIS A CA 1
ATOM 5653 C C . HIS A 1 717 ? 20.114 10.246 -15.499 1.00 60.19 717 HIS A C 1
ATOM 5655 O O . HIS A 1 717 ? 20.405 10.620 -16.634 1.00 60.19 717 HIS A O 1
ATOM 5661 N N . SER A 1 718 ? 21.017 9.760 -14.658 1.00 66.19 718 SER A N 1
ATOM 5662 C CA . SER A 1 718 ? 22.438 9.682 -14.968 1.00 66.19 718 SER A CA 1
ATOM 5663 C C . SER A 1 718 ? 22.767 8.800 -16.158 1.00 66.19 718 SER A C 1
ATOM 5665 O O . SER A 1 718 ? 23.643 9.162 -16.930 1.00 66.19 718 SER A O 1
ATOM 5667 N N . THR A 1 719 ? 22.035 7.703 -16.364 1.00 62.78 719 THR A N 1
ATOM 5668 C CA . THR A 1 719 ? 22.186 6.859 -17.555 1.00 62.78 719 THR A CA 1
ATOM 5669 C C . THR A 1 719 ? 21.934 7.643 -18.836 1.00 62.78 719 THR A C 1
ATOM 5671 O O . THR A 1 719 ? 22.675 7.472 -19.794 1.00 62.78 719 THR A O 1
ATOM 5674 N N . ILE A 1 720 ? 20.947 8.547 -18.847 1.00 60.56 720 ILE A N 1
ATOM 5675 C CA . ILE A 1 720 ? 20.655 9.386 -20.017 1.00 60.56 720 ILE A CA 1
ATOM 5676 C C . ILE A 1 720 ? 21.818 10.344 -20.272 1.00 60.56 720 ILE A C 1
ATOM 5678 O O . ILE A 1 720 ? 22.289 10.443 -21.393 1.00 60.56 720 ILE A O 1
ATOM 5682 N N . ILE A 1 721 ? 22.318 11.021 -19.240 1.00 64.12 721 ILE A N 1
ATOM 5683 C CA . ILE A 1 721 ? 23.360 12.044 -19.409 1.00 64.12 721 ILE A CA 1
ATOM 5684 C C . ILE A 1 721 ? 24.727 11.438 -19.705 1.00 64.12 721 ILE A C 1
ATOM 5686 O O . ILE A 1 721 ? 25.447 11.943 -20.558 1.00 64.12 721 ILE A O 1
ATOM 5690 N N . ALA A 1 722 ? 25.063 10.329 -19.059 1.00 64.88 722 ALA A N 1
ATOM 5691 C CA . ALA A 1 722 ? 26.294 9.602 -19.315 1.00 64.88 722 ALA A CA 1
ATOM 5692 C C . ALA A 1 722 ? 26.317 9.000 -20.727 1.00 64.88 722 ALA A C 1
ATOM 5694 O O . ALA A 1 722 ? 27.357 8.979 -21.380 1.00 64.88 722 ALA A O 1
ATOM 5695 N N . LEU A 1 723 ? 25.158 8.594 -21.241 1.00 61.88 723 LEU A N 1
ATOM 5696 C CA . LEU A 1 723 ? 25.038 8.093 -22.598 1.00 61.88 723 LEU A CA 1
ATOM 5697 C C . LEU A 1 723 ? 24.979 9.227 -23.639 1.00 61.88 723 LEU A C 1
ATOM 5699 O O . LEU A 1 723 ? 25.611 9.110 -24.683 1.00 61.88 723 LEU A O 1
ATOM 5703 N N . VAL A 1 724 ? 24.319 10.355 -23.344 1.00 62.44 724 VAL A N 1
ATOM 5704 C CA . VAL A 1 724 ? 24.414 11.584 -24.156 1.00 62.44 724 VAL A CA 1
ATOM 5705 C C . VAL A 1 724 ? 25.863 12.048 -24.233 1.00 62.44 724 VAL A C 1
ATOM 5707 O O . VAL A 1 724 ? 26.324 12.366 -25.317 1.00 62.44 724 VAL A O 1
ATOM 5710 N N . TYR A 1 725 ? 26.616 12.016 -23.133 1.00 72.62 725 TYR A N 1
ATOM 5711 C CA . TYR A 1 725 ? 28.055 12.270 -23.155 1.00 72.62 725 TYR A CA 1
ATOM 5712 C C . TYR A 1 725 ? 28.785 11.258 -24.052 1.00 72.62 725 TYR A C 1
ATOM 5714 O O . TYR A 1 725 ? 29.499 11.657 -24.965 1.00 72.62 725 TYR A O 1
ATOM 5722 N N . SER A 1 726 ? 28.562 9.954 -23.861 1.00 66.75 726 SER A N 1
ATOM 5723 C CA . SER A 1 726 ? 29.226 8.915 -24.660 1.00 66.75 726 SER A CA 1
ATOM 5724 C C . SER A 1 726 ? 28.895 8.979 -26.156 1.00 66.75 726 SER A C 1
ATOM 5726 O O . SER A 1 726 ? 29.700 8.531 -26.959 1.00 66.75 726 SER A O 1
ATOM 5728 N N . LEU A 1 727 ? 27.733 9.492 -26.559 1.00 59.94 727 LEU A N 1
ATOM 5729 C CA . LEU A 1 727 ? 27.362 9.612 -27.974 1.00 59.94 727 LEU A CA 1
ATOM 5730 C C . LEU A 1 727 ? 27.720 10.985 -28.553 1.00 59.94 727 LEU A C 1
ATOM 5732 O O . LEU A 1 727 ? 28.244 11.083 -29.655 1.00 59.94 727 LEU A O 1
ATOM 5736 N N . PHE A 1 728 ? 27.457 12.062 -27.822 1.00 62.66 728 PHE A N 1
ATOM 5737 C CA . PHE A 1 728 ? 27.680 13.423 -28.303 1.00 62.66 728 PHE A CA 1
ATOM 5738 C C . PHE A 1 728 ? 29.129 13.868 -28.103 1.00 62.66 728 PHE A C 1
ATOM 5740 O O . PHE A 1 728 ? 29.757 14.361 -29.031 1.00 62.66 728 PHE A O 1
ATOM 5747 N N . MET A 1 729 ? 29.699 13.675 -26.914 1.00 65.44 729 MET A N 1
ATOM 5748 C CA . MET A 1 729 ? 31.076 14.101 -26.658 1.00 65.44 729 MET A CA 1
ATOM 5749 C C . MET A 1 729 ? 32.075 13.142 -27.315 1.00 65.44 729 MET A C 1
ATOM 5751 O O . MET A 1 729 ? 32.942 13.593 -28.051 1.00 65.44 729 MET A O 1
ATOM 5755 N N . GLU A 1 730 ? 31.940 11.826 -27.130 1.00 70.19 730 GLU A N 1
ATOM 5756 C CA . GLU A 1 730 ? 32.953 10.879 -27.637 1.00 70.19 730 GLU A CA 1
ATOM 5757 C C . GLU A 1 730 ? 32.837 10.577 -29.142 1.00 70.19 730 GLU A C 1
ATOM 5759 O O . GLU A 1 730 ? 33.865 10.489 -29.812 1.00 70.19 730 GLU A O 1
ATOM 5764 N N . ILE A 1 731 ? 31.624 10.451 -29.700 1.00 60.06 731 ILE A N 1
ATOM 5765 C CA . ILE A 1 731 ? 31.447 10.131 -31.132 1.00 60.06 731 ILE A CA 1
ATOM 5766 C C . ILE A 1 731 ? 31.364 11.410 -31.970 1.00 60.06 731 ILE A C 1
ATOM 5768 O O . ILE A 1 731 ? 32.155 11.581 -32.895 1.00 60.06 731 ILE A O 1
ATOM 5772 N N . LEU A 1 732 ? 30.449 12.334 -31.646 1.00 57.75 732 LEU A N 1
ATOM 5773 C CA . LEU A 1 732 ? 30.264 13.548 -32.452 1.00 57.75 732 LEU A CA 1
ATOM 5774 C C . LEU A 1 732 ? 31.459 14.507 -32.303 1.00 57.75 732 LEU A C 1
ATOM 5776 O O . LEU A 1 732 ? 32.142 14.784 -33.286 1.00 57.75 732 LEU A O 1
ATOM 5780 N N . ILE A 1 733 ? 31.765 14.971 -31.086 1.00 63.41 733 ILE A N 1
ATOM 5781 C CA . ILE A 1 733 ? 32.855 15.938 -30.862 1.00 63.41 733 ILE A CA 1
ATOM 5782 C C . ILE A 1 733 ? 34.232 15.290 -31.038 1.00 63.41 733 ILE A C 1
ATOM 5784 O O . ILE A 1 733 ? 35.121 15.908 -31.620 1.00 63.41 733 ILE A O 1
ATOM 5788 N N . GLY A 1 734 ? 34.404 14.028 -30.634 1.00 60.59 734 GLY A N 1
ATOM 5789 C CA . GLY A 1 734 ? 35.637 13.275 -30.895 1.00 60.59 734 GLY A CA 1
ATOM 5790 C C . GLY A 1 734 ? 35.980 13.157 -32.389 1.00 60.59 734 GLY A C 1
ATOM 5791 O O . GLY A 1 734 ? 37.155 13.032 -32.752 1.00 60.59 734 GLY A O 1
ATOM 5792 N N . SER A 1 735 ? 34.981 13.269 -33.273 1.00 55.31 735 SER A N 1
ATOM 5793 C CA . SER A 1 735 ? 35.177 13.287 -34.727 1.00 55.31 735 SER A CA 1
ATOM 5794 C C . SER A 1 735 ? 35.452 14.687 -35.315 1.00 55.31 735 SER A C 1
ATOM 5796 O O . SER A 1 735 ? 36.104 14.767 -36.355 1.00 55.31 735 SER A O 1
ATOM 5798 N N . MET A 1 736 ? 35.092 15.788 -34.634 1.00 58.44 736 MET A N 1
ATOM 5799 C CA . MET A 1 736 ? 35.220 17.174 -35.140 1.00 58.44 736 MET A CA 1
ATOM 5800 C C . MET A 1 736 ? 36.664 17.699 -35.195 1.00 58.44 736 MET A C 1
ATOM 5802 O O . MET A 1 736 ? 37.351 17.618 -34.189 1.00 58.44 736 MET A O 1
ATOM 5806 N N . PRO A 1 737 ? 37.146 18.312 -36.289 1.00 55.62 737 PRO A N 1
ATOM 5807 C CA . PRO A 1 737 ? 38.544 18.743 -36.427 1.00 55.62 737 PRO A CA 1
ATOM 5808 C C . PRO A 1 737 ? 38.994 19.817 -35.411 1.00 55.62 737 PRO A C 1
ATOM 5810 O O . PRO A 1 737 ? 38.227 20.691 -35.008 1.00 55.62 737 PRO A O 1
ATOM 5813 N N . GLY A 1 738 ? 40.282 19.787 -35.042 1.00 62.16 738 GLY A N 1
ATOM 5814 C CA . GLY A 1 738 ? 40.950 20.862 -34.296 1.00 62.16 738 GLY A CA 1
ATOM 5815 C C . GLY A 1 738 ? 40.886 20.761 -32.763 1.00 62.16 738 GLY A C 1
ATOM 5816 O O . GLY A 1 738 ? 40.767 19.683 -32.183 1.00 62.16 738 GLY A O 1
ATOM 5817 N N . ILE A 1 739 ? 41.016 21.911 -32.088 1.00 60.69 739 ILE A N 1
ATOM 5818 C CA . ILE A 1 739 ? 41.174 22.023 -30.619 1.00 60.69 739 ILE A CA 1
ATOM 5819 C C . ILE A 1 739 ? 39.960 21.471 -29.850 1.00 60.69 739 ILE A C 1
ATOM 5821 O O . ILE A 1 739 ? 40.107 21.020 -28.713 1.00 60.69 739 ILE A O 1
ATOM 5825 N N . VAL A 1 740 ? 38.784 21.431 -30.482 1.00 61.69 740 VAL A N 1
ATOM 5826 C CA . VAL A 1 740 ? 37.519 20.984 -29.876 1.00 61.69 740 VAL A CA 1
ATOM 5827 C C . VAL A 1 740 ? 37.581 19.514 -29.409 1.00 61.69 740 VAL A C 1
ATOM 5829 O O . VAL A 1 740 ? 36.948 19.169 -28.412 1.00 61.69 740 VAL A O 1
ATOM 5832 N N . LYS A 1 741 ? 38.425 18.659 -30.021 1.00 68.69 741 LYS A N 1
ATOM 5833 C CA . LYS A 1 741 ? 38.599 17.243 -29.615 1.00 68.69 741 LYS A CA 1
ATOM 5834 C C . LYS A 1 741 ? 39.200 17.056 -28.219 1.00 68.69 741 LYS A C 1
ATOM 5836 O O . LYS A 1 741 ? 38.973 16.017 -27.596 1.00 68.69 741 LYS A O 1
ATOM 5841 N N . ARG A 1 742 ? 39.940 18.050 -27.705 1.00 75.31 742 ARG A N 1
ATOM 5842 C CA . ARG A 1 742 ? 40.701 17.972 -26.437 1.00 75.31 742 ARG A CA 1
ATOM 5843 C C . ARG A 1 742 ? 39.831 17.915 -25.173 1.00 75.31 742 ARG A C 1
ATOM 5845 O O . ARG A 1 742 ? 40.358 17.915 -24.068 1.00 75.31 742 ARG A O 1
ATOM 5852 N N . VAL A 1 743 ? 38.511 17.873 -25.327 1.00 70.88 743 VAL A N 1
ATOM 5853 C CA . VAL A 1 743 ? 37.535 17.768 -24.231 1.00 70.88 743 VAL A CA 1
ATOM 5854 C C . VAL A 1 743 ? 37.114 16.306 -23.974 1.00 70.88 743 VAL A C 1
ATOM 5856 O O . VAL A 1 743 ? 36.448 16.014 -22.983 1.00 70.88 743 VAL A O 1
ATOM 5859 N N . THR A 1 744 ? 37.508 15.370 -24.846 1.00 81.31 744 THR A N 1
ATOM 5860 C CA . THR A 1 744 ? 37.073 13.960 -24.809 1.00 81.31 744 THR A CA 1
ATOM 5861 C C . THR A 1 744 ? 38.105 13.044 -24.152 1.00 81.31 744 THR A C 1
ATOM 5863 O O . THR A 1 744 ? 39.310 13.257 -24.290 1.00 81.31 744 THR A O 1
ATOM 5866 N N . VAL A 1 745 ? 37.649 11.994 -23.458 1.00 85.12 745 VAL A N 1
ATOM 5867 C CA . VAL A 1 745 ? 38.543 11.002 -22.835 1.00 85.12 745 VAL A CA 1
ATOM 5868 C C . VAL A 1 745 ? 39.224 10.159 -23.917 1.00 85.12 745 VAL A C 1
ATOM 5870 O O . VAL A 1 745 ? 40.421 9.875 -23.803 1.00 85.12 745 VAL A O 1
ATOM 5873 N N . SER A 1 746 ? 38.519 9.826 -25.010 1.00 82.44 746 SER A N 1
ATOM 5874 C CA . SER A 1 746 ? 39.117 9.030 -26.088 1.00 82.44 746 SER A CA 1
ATOM 5875 C C . SER A 1 746 ? 40.219 9.772 -26.841 1.00 82.44 746 SER A C 1
ATOM 5877 O O . SER A 1 746 ? 41.144 9.119 -27.309 1.00 82.44 746 SER A O 1
ATOM 5879 N N . PHE A 1 747 ? 40.206 11.108 -26.925 1.00 86.25 747 PHE A N 1
ATOM 5880 C CA . PHE A 1 747 ? 41.297 11.860 -27.557 1.00 86.25 747 PHE A CA 1
ATOM 5881 C C . PHE A 1 747 ? 42.650 11.602 -26.878 1.00 86.25 747 PHE A C 1
ATOM 5883 O O . PHE A 1 747 ? 43.640 11.309 -27.555 1.00 86.25 747 PHE A O 1
ATOM 5890 N N . PHE A 1 748 ? 42.694 11.676 -25.544 1.00 87.81 748 PHE A N 1
ATOM 5891 C CA . PHE A 1 748 ? 43.928 11.460 -24.785 1.00 87.81 748 PHE A CA 1
ATOM 5892 C C . PHE A 1 748 ? 44.399 10.008 -24.896 1.00 87.81 748 PHE A C 1
ATOM 5894 O O . PHE A 1 748 ? 45.574 9.763 -25.153 1.00 87.81 748 PHE A O 1
ATOM 5901 N N . GLY A 1 749 ? 43.482 9.042 -24.800 1.00 86.94 749 GLY A N 1
ATOM 5902 C CA . GLY A 1 749 ? 43.834 7.632 -24.954 1.00 86.94 749 GLY A CA 1
ATOM 5903 C C . GLY A 1 749 ? 44.286 7.254 -26.366 1.00 86.94 749 GLY A C 1
ATOM 5904 O O . GLY A 1 749 ? 45.271 6.538 -26.518 1.00 86.94 749 GLY A O 1
ATOM 5905 N N . LYS A 1 750 ? 43.631 7.785 -27.408 1.00 86.50 750 LYS A N 1
ATOM 5906 C CA . LYS A 1 750 ? 44.059 7.607 -28.805 1.00 86.50 750 LYS A CA 1
ATOM 5907 C C . LYS A 1 750 ? 45.439 8.217 -29.042 1.00 86.50 750 LYS A C 1
ATOM 5909 O O . LYS A 1 750 ? 46.249 7.603 -29.720 1.00 86.50 750 LYS A O 1
ATOM 5914 N N . SER A 1 751 ? 45.733 9.375 -28.444 1.00 87.19 751 SER A N 1
ATOM 5915 C CA . SER A 1 751 ? 47.061 10.004 -28.533 1.00 87.19 751 SER A CA 1
ATOM 5916 C C . SER A 1 751 ? 48.164 9.109 -27.958 1.00 87.19 751 SER A C 1
ATOM 5918 O O . SER A 1 751 ? 49.188 8.937 -28.609 1.00 87.19 751 SER A O 1
ATOM 5920 N N . MET A 1 752 ? 47.923 8.471 -26.802 1.00 89.25 752 MET A N 1
ATOM 5921 C CA . MET A 1 752 ? 48.858 7.489 -26.230 1.00 89.25 752 MET A CA 1
ATOM 5922 C C . MET A 1 752 ? 49.061 6.288 -27.163 1.00 89.25 752 MET A C 1
ATOM 5924 O O . MET A 1 752 ? 50.191 5.883 -27.399 1.00 89.25 752 MET A O 1
ATOM 5928 N N . ILE A 1 753 ? 47.977 5.740 -27.725 1.00 89.56 753 ILE A N 1
ATOM 5929 C CA . ILE A 1 753 ? 48.034 4.579 -28.630 1.00 89.56 753 ILE A CA 1
ATOM 5930 C C . ILE A 1 753 ? 48.821 4.901 -29.909 1.00 89.56 753 ILE A C 1
ATOM 5932 O O . ILE A 1 753 ? 49.638 4.087 -30.333 1.00 89.56 753 ILE A O 1
ATOM 5936 N N . PHE A 1 754 ? 48.616 6.083 -30.503 1.00 87.62 754 PHE A N 1
ATOM 5937 C CA . PHE A 1 754 ? 49.347 6.506 -31.702 1.00 87.62 754 PHE A CA 1
ATOM 5938 C C . PHE A 1 754 ? 50.846 6.661 -31.452 1.00 87.62 754 PHE A C 1
ATOM 5940 O O . PHE A 1 754 ? 51.640 6.219 -32.272 1.00 87.62 754 PHE A O 1
ATOM 5947 N N . GLU A 1 755 ? 51.246 7.245 -30.324 1.00 86.94 755 GLU A N 1
ATOM 5948 C CA . GLU A 1 755 ? 52.666 7.413 -30.006 1.00 86.94 755 GLU A CA 1
ATOM 5949 C C . GLU A 1 755 ? 53.331 6.085 -29.615 1.00 86.94 755 GLU A C 1
ATOM 5951 O O . GLU A 1 755 ? 54.413 5.781 -30.103 1.00 86.94 755 GLU A O 1
ATOM 5956 N N . MET A 1 756 ? 52.661 5.244 -28.817 1.00 87.69 756 MET A N 1
ATOM 5957 C CA . MET A 1 756 ? 53.150 3.905 -28.453 1.00 87.69 756 MET A CA 1
ATOM 5958 C C . MET A 1 756 ? 53.253 2.961 -29.662 1.00 87.69 756 MET A C 1
ATOM 5960 O O . MET A 1 756 ? 54.087 2.061 -29.678 1.00 87.69 756 MET A O 1
ATOM 5964 N N . GLY A 1 757 ? 52.390 3.139 -30.667 1.00 84.94 757 GLY A N 1
ATOM 5965 C CA . GLY A 1 757 ? 52.369 2.337 -31.892 1.00 84.94 757 GLY A CA 1
ATOM 5966 C C . GLY A 1 757 ? 53.226 2.880 -33.037 1.00 84.94 757 GLY A C 1
ATOM 5967 O O . GLY A 1 757 ? 53.327 2.204 -34.062 1.00 84.94 757 GLY A O 1
ATOM 5968 N N . ALA A 1 758 ? 53.827 4.067 -32.893 1.00 84.00 758 ALA A N 1
ATOM 5969 C CA . ALA A 1 758 ? 54.534 4.752 -33.978 1.00 84.00 758 ALA A CA 1
ATOM 5970 C C . ALA A 1 758 ? 55.688 3.906 -34.546 1.00 84.00 758 ALA A C 1
ATOM 5972 O O . ALA A 1 758 ? 55.798 3.739 -35.762 1.00 84.00 758 ALA A O 1
ATOM 5973 N N . ASP A 1 759 ? 56.467 3.269 -33.667 1.00 80.69 759 ASP A N 1
ATOM 5974 C CA . ASP A 1 759 ? 57.593 2.398 -34.040 1.00 80.69 759 ASP A CA 1
ATOM 5975 C C . ASP A 1 759 ? 57.157 1.103 -34.756 1.00 80.69 759 ASP A C 1
ATOM 5977 O O . ASP A 1 759 ? 57.973 0.409 -35.362 1.00 80.69 759 ASP A O 1
ATOM 5981 N N . HIS A 1 760 ? 55.858 0.784 -34.724 1.00 80.00 760 HIS A N 1
ATOM 5982 C CA . HIS A 1 760 ? 55.255 -0.397 -35.350 1.00 80.00 760 HIS A CA 1
ATOM 5983 C C . HIS A 1 760 ? 54.403 -0.046 -36.586 1.00 80.00 760 HIS A C 1
ATOM 5985 O O . HIS A 1 760 ? 53.651 -0.886 -37.077 1.00 80.00 760 HIS A O 1
ATOM 5991 N N . GLY A 1 761 ? 54.535 1.178 -37.114 1.00 72.00 761 GLY A N 1
ATOM 5992 C CA . GLY A 1 761 ? 53.898 1.613 -38.362 1.00 72.00 761 GLY A CA 1
ATOM 5993 C C . GLY A 1 761 ? 52.514 2.253 -38.206 1.00 72.00 761 GLY A C 1
ATOM 5994 O O . GLY A 1 761 ? 51.856 2.513 -39.213 1.00 72.00 761 GLY A O 1
ATOM 5995 N N . LEU A 1 762 ? 52.065 2.532 -36.976 1.00 80.25 762 LEU A N 1
ATOM 5996 C CA . LEU A 1 762 ? 50.799 3.222 -36.728 1.00 80.25 762 LEU A CA 1
ATOM 5997 C C . LEU A 1 762 ? 50.978 4.741 -36.862 1.00 80.25 762 LEU A C 1
ATOM 5999 O O . LEU A 1 762 ? 51.739 5.347 -36.112 1.00 80.25 762 LEU A O 1
ATOM 6003 N N . ASN A 1 763 ? 50.237 5.371 -37.775 1.00 76.50 763 ASN A N 1
ATOM 6004 C CA . ASN A 1 763 ? 50.304 6.815 -37.994 1.00 76.50 763 ASN A CA 1
ATOM 6005 C C . ASN A 1 763 ? 48.987 7.501 -37.600 1.00 76.50 763 ASN A C 1
ATOM 6007 O O . ASN A 1 763 ? 47.912 6.964 -37.867 1.00 76.50 763 ASN A O 1
ATOM 6011 N N . PRO A 1 764 ? 49.029 8.699 -36.989 1.00 70.44 764 PRO A N 1
ATOM 6012 C CA . PRO A 1 764 ? 47.817 9.457 -36.722 1.00 70.44 764 PRO A CA 1
ATOM 6013 C C . PRO A 1 764 ? 47.135 9.898 -38.032 1.00 70.44 764 PRO A C 1
ATOM 6015 O O . PRO A 1 764 ? 47.816 10.191 -39.020 1.00 70.44 764 PRO A O 1
ATOM 6018 N N . PRO A 1 765 ? 45.792 10.016 -38.045 1.00 67.25 765 PRO A N 1
ATOM 6019 C CA . PRO A 1 765 ? 45.065 10.577 -39.180 1.00 67.25 765 PRO A CA 1
ATOM 6020 C C . PRO A 1 765 ? 45.520 12.018 -39.444 1.00 67.25 765 PRO A C 1
ATOM 6022 O O . PRO A 1 765 ? 45.958 12.691 -38.514 1.00 67.25 765 PRO A O 1
ATOM 6025 N N . ASN A 1 766 ? 45.394 12.474 -40.699 1.00 65.12 766 ASN A N 1
ATOM 6026 C CA . ASN A 1 766 ? 45.899 13.749 -41.240 1.00 65.12 766 ASN A CA 1
ATOM 6027 C C . ASN A 1 766 ? 46.298 14.799 -40.163 1.00 65.12 766 ASN A C 1
ATOM 6029 O O . ASN A 1 766 ? 45.417 15.297 -39.448 1.00 65.12 766 ASN A O 1
ATOM 6033 N N . PRO A 1 767 ? 47.586 15.193 -40.064 1.00 56.16 767 PRO A N 1
ATOM 6034 C CA . PRO A 1 767 ? 48.114 16.035 -38.981 1.00 56.16 767 PRO A CA 1
ATOM 6035 C C . PRO A 1 767 ? 47.485 17.436 -38.882 1.00 56.16 767 PRO A C 1
ATOM 6037 O O . PRO A 1 767 ? 47.637 18.111 -37.866 1.00 56.16 767 PRO A O 1
ATOM 6040 N N . GLN A 1 768 ? 46.730 17.878 -39.894 1.00 54.69 768 GLN A N 1
ATOM 6041 C CA . GLN A 1 768 ? 45.929 19.107 -39.828 1.00 54.69 768 GLN A CA 1
ATOM 6042 C C . GLN A 1 768 ? 44.675 18.976 -38.940 1.00 54.69 768 GLN A C 1
ATOM 6044 O O . GLN A 1 768 ? 44.126 19.983 -38.492 1.00 54.69 768 GLN A O 1
ATOM 6049 N N . TRP A 1 769 ? 44.208 17.752 -38.671 1.00 55.56 769 TRP A N 1
ATOM 6050 C CA . TRP A 1 769 ? 42.956 17.471 -37.953 1.00 55.56 769 TRP A CA 1
ATOM 6051 C C . TRP A 1 769 ? 43.155 16.775 -36.606 1.00 55.56 769 TRP A C 1
ATOM 6053 O O . TRP A 1 769 ? 42.265 16.843 -35.750 1.00 55.56 769 TRP A O 1
ATOM 6063 N N . PHE A 1 770 ? 44.300 16.121 -36.404 1.00 68.25 770 PHE A N 1
ATOM 6064 C CA . PHE A 1 770 ? 44.660 15.446 -35.163 1.00 68.25 770 PHE A CA 1
ATOM 6065 C C . PHE A 1 770 ? 46.092 15.811 -34.765 1.00 68.25 770 PHE A C 1
ATOM 6067 O O . PHE A 1 770 ? 47.051 15.406 -35.412 1.00 68.25 770 PHE A O 1
ATOM 6074 N N . VAL A 1 771 ? 46.228 16.591 -33.690 1.00 71.94 771 VAL A N 1
ATOM 6075 C CA . VAL A 1 771 ? 47.529 16.974 -33.124 1.00 71.94 771 VAL A CA 1
ATOM 6076 C C . VAL A 1 771 ? 47.791 16.055 -31.927 1.00 71.94 771 VAL A C 1
ATOM 6078 O O . VAL A 1 771 ? 47.185 16.294 -30.874 1.00 71.94 771 VAL A O 1
ATOM 6081 N N . PRO A 1 772 ? 48.619 15.003 -32.073 1.00 69.88 772 PRO A N 1
ATOM 6082 C CA . PRO A 1 772 ? 48.885 14.057 -30.995 1.00 69.88 772 PRO A CA 1
ATOM 6083 C C . PRO A 1 772 ? 49.562 14.750 -29.805 1.00 69.88 772 PRO A C 1
ATOM 6085 O O . PRO A 1 772 ? 50.342 15.690 -29.965 1.00 69.88 772 PRO A O 1
ATOM 6088 N N . MET A 1 773 ? 49.230 14.298 -28.596 1.00 81.12 773 MET A N 1
ATOM 6089 C CA . MET A 1 773 ? 49.920 14.671 -27.358 1.00 81.12 773 MET A CA 1
ATOM 6090 C C . MET A 1 773 ? 50.894 13.577 -26.938 1.00 81.12 773 MET A C 1
ATOM 6092 O O . MET A 1 773 ? 50.656 12.410 -27.231 1.00 81.12 773 MET A O 1
ATOM 6096 N N . THR A 1 774 ? 51.926 13.961 -26.185 1.00 87.00 774 THR A N 1
ATOM 6097 C CA . THR A 1 774 ? 52.858 13.002 -25.589 1.00 87.00 774 THR A CA 1
ATOM 6098 C C . THR A 1 774 ? 52.150 12.087 -24.591 1.00 87.00 774 THR A C 1
ATOM 6100 O O . THR A 1 774 ? 51.197 12.482 -23.914 1.00 87.00 774 THR A O 1
ATOM 6103 N N . THR A 1 775 ? 52.664 10.876 -24.438 1.00 86.81 775 THR A N 1
ATOM 6104 C CA . THR A 1 775 ? 52.072 9.785 -23.666 1.00 86.81 775 THR A CA 1
ATOM 6105 C C . THR A 1 775 ? 52.035 10.160 -22.193 1.00 86.81 775 THR A C 1
ATOM 6107 O O . THR A 1 775 ? 51.029 9.948 -21.517 1.00 86.81 775 THR A O 1
ATOM 6110 N N . GLN A 1 776 ? 53.099 10.809 -21.708 1.00 87.56 776 GLN A N 1
ATOM 6111 C CA . GLN A 1 776 ? 53.132 11.392 -20.368 1.00 87.56 776 GLN A CA 1
ATOM 6112 C C . GLN A 1 776 ? 52.088 12.504 -20.203 1.00 87.56 776 GLN A C 1
ATOM 6114 O O . GLN A 1 776 ? 51.355 12.504 -19.216 1.00 87.56 776 GLN A O 1
ATOM 6119 N N . GLY A 1 777 ? 51.971 13.425 -21.167 1.00 87.12 777 GLY A N 1
ATOM 6120 C CA . GLY A 1 777 ? 51.000 14.521 -21.104 1.00 87.12 777 GLY A CA 1
ATOM 6121 C C . GLY A 1 777 ? 49.549 14.031 -21.108 1.00 87.12 777 GLY A C 1
ATOM 6122 O O . GLY A 1 777 ? 48.736 14.472 -20.294 1.00 87.12 777 GLY A O 1
ATOM 6123 N N . ALA A 1 778 ? 49.234 13.071 -21.977 1.00 87.19 778 ALA A N 1
ATOM 6124 C CA . ALA A 1 778 ? 47.922 12.443 -22.060 1.00 87.19 778 ALA A CA 1
ATOM 6125 C C . ALA A 1 778 ? 47.590 11.617 -20.804 1.00 87.19 778 ALA A C 1
ATOM 6127 O O . ALA A 1 778 ? 46.486 11.736 -20.270 1.00 87.19 778 ALA A O 1
ATOM 6128 N N . GLY A 1 779 ? 48.550 10.846 -20.279 1.00 89.06 779 GLY A N 1
ATOM 6129 C CA . GLY A 1 779 ? 48.388 10.079 -19.040 1.00 89.06 779 GLY A CA 1
ATOM 6130 C C . GLY A 1 779 ? 48.126 10.964 -17.817 1.00 89.06 779 GLY A C 1
ATOM 6131 O O . GLY A 1 779 ? 47.216 10.680 -17.035 1.00 89.06 779 GLY A O 1
ATOM 6132 N N . ILE A 1 780 ? 48.852 12.083 -17.682 1.00 90.56 780 ILE A N 1
ATOM 6133 C CA . ILE A 1 780 ? 48.620 13.072 -16.615 1.00 90.56 780 ILE A CA 1
ATOM 6134 C C . ILE A 1 780 ? 47.209 13.655 -16.721 1.00 90.56 780 ILE A C 1
ATOM 6136 O O . ILE A 1 780 ? 46.501 13.713 -15.716 1.00 90.56 780 ILE A O 1
ATOM 6140 N N . MET A 1 781 ? 46.760 14.040 -17.919 1.00 90.62 781 MET A N 1
ATOM 6141 C CA . MET A 1 781 ? 45.407 14.580 -18.101 1.00 90.62 781 MET A CA 1
ATOM 6142 C C . MET A 1 781 ? 44.320 13.566 -17.733 1.00 90.62 781 MET A C 1
ATOM 6144 O O . MET A 1 781 ? 43.383 13.915 -17.015 1.00 90.62 781 MET A O 1
ATOM 6148 N N . LEU A 1 782 ? 44.459 12.299 -18.136 1.00 91.62 782 LEU A N 1
ATOM 6149 C CA . LEU A 1 782 ? 43.522 11.238 -17.749 1.00 91.62 782 LEU A CA 1
ATOM 6150 C C . LEU A 1 782 ? 43.510 10.994 -16.230 1.00 91.62 782 LEU A C 1
ATOM 6152 O O . LEU A 1 782 ? 42.441 10.790 -15.647 1.00 91.62 782 LEU A O 1
ATOM 6156 N N . ALA A 1 783 ? 44.666 11.070 -15.566 1.00 90.75 783 ALA A N 1
ATOM 6157 C CA . ALA A 1 783 ? 44.760 10.977 -14.110 1.00 90.75 783 ALA A CA 1
ATOM 6158 C C . ALA A 1 783 ? 44.087 12.170 -13.405 1.00 90.75 783 ALA A C 1
ATOM 6160 O O . ALA A 1 783 ? 43.341 11.974 -12.443 1.00 90.75 783 ALA A O 1
ATOM 6161 N N . VAL A 1 784 ? 44.276 13.393 -13.914 1.00 91.44 784 VAL A N 1
ATOM 6162 C CA . VAL A 1 784 ? 43.617 14.608 -13.402 1.00 91.44 784 VAL A CA 1
ATOM 6163 C C . VAL A 1 784 ? 42.100 14.511 -13.559 1.00 91.44 784 VAL A C 1
ATOM 6165 O O . VAL A 1 784 ? 41.378 14.755 -12.593 1.00 91.44 784 VAL A O 1
ATOM 6168 N N . ILE A 1 785 ? 41.605 14.093 -14.730 1.00 89.25 785 ILE A N 1
ATOM 6169 C CA . ILE A 1 785 ? 40.170 13.870 -14.979 1.00 89.25 785 ILE A CA 1
ATOM 6170 C C . ILE A 1 785 ? 39.611 12.834 -13.994 1.00 89.25 785 ILE A C 1
ATOM 6172 O O . ILE A 1 785 ? 38.549 13.045 -13.403 1.00 89.25 785 ILE A O 1
ATOM 6176 N N . SER A 1 786 ? 40.346 11.743 -13.767 1.00 91.31 786 SER A N 1
ATOM 6177 C CA . SER A 1 786 ? 39.951 10.675 -12.844 1.00 91.31 786 SER A CA 1
ATOM 6178 C C . SER A 1 786 ? 39.845 11.159 -11.395 1.00 91.31 786 SER A C 1
ATOM 6180 O O . SER A 1 786 ? 38.848 10.875 -10.726 1.00 91.31 786 SER A O 1
ATOM 6182 N N . LEU A 1 787 ? 40.847 11.907 -10.918 1.00 91.06 787 LEU A N 1
ATOM 6183 C CA . LEU A 1 787 ? 40.902 12.433 -9.553 1.00 91.06 787 LEU A CA 1
ATOM 6184 C C . LEU A 1 787 ? 39.852 13.528 -9.326 1.00 91.06 787 LEU A C 1
ATOM 6186 O O . LEU A 1 787 ? 39.131 13.494 -8.328 1.00 91.06 787 LEU A O 1
ATOM 6190 N N . ALA A 1 788 ? 39.719 14.465 -10.267 1.00 88.38 788 ALA A N 1
ATOM 6191 C CA . ALA A 1 788 ? 38.717 15.525 -10.206 1.00 88.38 788 ALA A CA 1
ATOM 6192 C C . ALA A 1 788 ? 37.294 14.948 -10.220 1.00 88.38 788 ALA A C 1
ATOM 6194 O O . ALA A 1 788 ? 36.459 15.348 -9.407 1.00 88.38 788 ALA A O 1
ATOM 6195 N N . GLY A 1 789 ? 37.031 13.961 -11.085 1.00 87.00 789 GLY A N 1
ATOM 6196 C CA . GLY A 1 789 ? 35.753 13.255 -11.142 1.00 87.00 789 GLY A CA 1
ATOM 6197 C C . GLY A 1 789 ? 35.402 12.578 -9.817 1.00 87.00 789 GLY A C 1
ATOM 6198 O O . GLY A 1 789 ? 34.291 12.754 -9.313 1.00 87.00 789 GLY A O 1
ATOM 6199 N N . LEU A 1 790 ? 36.357 11.872 -9.204 1.00 86.56 790 LEU A N 1
ATOM 6200 C CA . LEU A 1 790 ? 36.177 11.229 -7.899 1.00 86.56 790 LEU A CA 1
ATOM 6201 C C . LEU A 1 790 ? 35.871 12.249 -6.790 1.00 86.56 790 LEU A C 1
ATOM 6203 O O . LEU A 1 790 ? 34.879 12.099 -6.074 1.00 86.56 790 LEU A O 1
ATOM 6207 N N . LEU A 1 791 ? 36.689 13.299 -6.665 1.00 86.88 791 LEU A N 1
ATOM 6208 C CA . LEU A 1 791 ? 36.532 14.322 -5.626 1.00 86.88 791 LEU A CA 1
ATOM 6209 C C . LEU A 1 791 ? 35.201 15.068 -5.758 1.00 86.88 791 LEU A C 1
ATOM 6211 O O . LEU A 1 791 ? 34.491 15.241 -4.767 1.00 86.88 791 LEU A O 1
ATOM 6215 N N . LEU A 1 792 ? 34.816 15.448 -6.980 1.00 86.38 792 LEU A N 1
ATOM 6216 C CA . LEU A 1 792 ? 33.519 16.073 -7.246 1.00 86.38 792 LEU A CA 1
ATOM 6217 C C . LEU A 1 792 ? 32.360 15.127 -6.920 1.00 86.38 792 LEU A C 1
ATOM 6219 O O . LEU A 1 792 ? 31.362 15.564 -6.352 1.00 86.38 792 LEU A O 1
ATOM 6223 N N . THR A 1 793 ? 32.490 13.832 -7.217 1.00 84.31 793 THR A N 1
ATOM 6224 C CA . THR A 1 793 ? 31.463 12.833 -6.882 1.00 84.31 793 THR A CA 1
ATOM 6225 C C . THR A 1 793 ? 31.254 12.754 -5.370 1.00 84.31 793 THR A C 1
ATOM 6227 O O . THR A 1 793 ? 30.116 12.817 -4.900 1.00 84.31 793 THR A O 1
ATOM 6230 N N . LEU A 1 794 ? 32.345 12.669 -4.601 1.00 84.69 794 LEU A N 1
ATOM 6231 C CA . LEU A 1 794 ? 32.308 12.628 -3.137 1.00 84.69 794 LEU A CA 1
ATOM 6232 C C . LEU A 1 794 ? 31.720 13.918 -2.545 1.00 84.69 794 LEU A C 1
ATOM 6234 O O . LEU A 1 794 ? 30.890 13.853 -1.637 1.00 84.69 794 LEU A O 1
ATOM 6238 N N . LEU A 1 795 ? 32.102 15.080 -3.081 1.00 81.38 795 LEU A N 1
ATOM 6239 C CA . LEU A 1 795 ? 31.662 16.392 -2.603 1.00 81.38 795 LEU A CA 1
ATOM 6240 C C . LEU A 1 795 ? 30.190 16.681 -2.929 1.00 81.38 795 LEU A C 1
ATOM 6242 O O . LEU A 1 795 ? 29.451 17.181 -2.083 1.00 81.38 795 LEU A O 1
ATOM 6246 N N . ILE A 1 796 ? 29.735 16.359 -4.141 1.00 80.88 796 ILE A N 1
ATOM 6247 C CA . ILE A 1 796 ? 28.340 16.583 -4.545 1.00 80.88 796 ILE A CA 1
ATOM 6248 C C . ILE A 1 796 ? 27.409 15.628 -3.794 1.00 80.88 796 ILE A C 1
ATOM 6250 O O . ILE A 1 796 ? 26.326 16.034 -3.373 1.00 80.88 796 ILE A O 1
ATOM 6254 N N . PHE A 1 797 ? 27.807 14.366 -3.604 1.00 78.00 797 PHE A N 1
ATOM 6255 C CA . PHE A 1 797 ? 26.971 13.400 -2.892 1.00 78.00 797 PHE A CA 1
ATOM 6256 C C . PHE A 1 797 ? 26.874 13.703 -1.393 1.00 78.00 797 PHE A C 1
ATOM 6258 O O . PHE A 1 797 ? 25.805 13.531 -0.810 1.00 78.00 797 PHE A O 1
ATOM 6265 N N . SER A 1 798 ? 27.956 14.181 -0.768 1.00 72.75 798 SER A N 1
ATOM 6266 C CA . SER A 1 798 ? 27.944 14.545 0.653 1.00 72.75 798 SER A CA 1
ATOM 6267 C C . SER A 1 798 ? 27.059 15.762 0.938 1.00 72.75 798 SER A C 1
ATOM 6269 O O . SER A 1 798 ? 26.352 15.764 1.943 1.00 72.75 798 SER A O 1
ATOM 6271 N N . ARG A 1 799 ? 27.029 16.750 0.031 1.00 69.75 799 ARG A N 1
ATOM 6272 C CA . ARG A 1 799 ? 26.266 18.002 0.190 1.00 69.75 799 ARG A CA 1
ATOM 6273 C C . ARG A 1 799 ? 24.798 17.944 -0.237 1.00 69.75 799 ARG A C 1
ATOM 6275 O O . ARG A 1 799 ? 24.063 18.888 0.029 1.00 69.75 799 ARG A O 1
ATOM 6282 N N . ARG A 1 800 ? 24.343 16.890 -0.920 1.00 63.22 800 ARG A N 1
ATOM 6283 C CA . ARG A 1 800 ? 22.942 16.804 -1.362 1.00 63.22 800 ARG A CA 1
ATOM 6284 C C . ARG A 1 800 ? 21.998 16.461 -0.217 1.00 63.22 800 ARG A C 1
ATOM 6286 O O . ARG A 1 800 ? 22.144 15.419 0.414 1.00 63.22 800 ARG A O 1
ATOM 6293 N N . GLU A 1 801 ? 21.001 17.312 0.003 1.00 49.38 801 GLU A N 1
ATOM 6294 C CA . GLU A 1 801 ? 19.948 17.099 0.996 1.00 49.38 801 GLU A CA 1
ATOM 6295 C C . GLU A 1 801 ? 18.949 16.003 0.582 1.00 49.38 801 GLU A C 1
ATOM 6297 O O . GLU A 1 801 ? 18.667 15.778 -0.598 1.00 49.38 801 GLU A O 1
ATOM 6302 N N . TYR A 1 802 ? 18.344 15.356 1.583 1.00 46.38 802 TYR A N 1
ATOM 6303 C CA . TYR A 1 802 ? 17.313 14.316 1.428 1.00 46.38 802 TYR A CA 1
ATOM 6304 C C . TYR A 1 802 ? 16.072 14.804 0.643 1.00 46.38 802 TYR A C 1
ATOM 6306 O O . TYR A 1 802 ? 15.396 14.018 -0.032 1.00 46.38 802 TYR A O 1
ATOM 6314 N N . ARG A 1 803 ? 15.793 16.116 0.690 1.00 37.50 803 ARG A N 1
ATOM 6315 C CA . ARG A 1 803 ? 14.656 16.794 0.037 1.00 37.50 803 ARG A CA 1
ATOM 6316 C C . ARG A 1 803 ? 14.699 16.726 -1.495 1.00 37.50 803 ARG A C 1
ATOM 6318 O O . ARG A 1 803 ? 13.659 16.561 -2.136 1.00 37.50 803 ARG A O 1
ATOM 6325 N N . ASP A 1 804 ? 15.894 16.749 -2.086 1.00 40.12 804 ASP A N 1
ATOM 6326 C CA . ASP A 1 804 ? 16.084 16.653 -3.543 1.00 40.12 804 ASP A CA 1
ATOM 6327 C C . ASP A 1 804 ? 15.893 15.226 -4.087 1.00 40.12 804 ASP A C 1
ATOM 6329 O O . ASP A 1 804 ? 15.690 15.021 -5.289 1.00 40.12 804 ASP A O 1
ATOM 6333 N N . LEU A 1 805 ? 15.935 14.219 -3.209 1.00 40.28 805 LEU A N 1
ATOM 6334 C CA . LEU A 1 805 ? 15.721 12.810 -3.552 1.00 40.28 805 LEU A CA 1
ATOM 6335 C C . LEU A 1 805 ? 14.258 12.370 -3.390 1.00 40.28 805 LEU A C 1
ATOM 6337 O O . LEU A 1 805 ? 13.862 11.376 -3.999 1.00 40.28 805 LEU A O 1
ATOM 6341 N N . THR A 1 806 ? 13.450 13.122 -2.637 1.00 36.41 806 THR A N 1
ATOM 6342 C CA . THR A 1 806 ? 12.063 12.769 -2.279 1.00 36.41 806 THR A CA 1
ATOM 6343 C C . THR A 1 806 ? 10.993 13.648 -2.927 1.00 36.41 806 THR A C 1
ATOM 6345 O O . THR A 1 806 ? 9.856 13.209 -3.034 1.00 36.41 806 THR A O 1
ATOM 6348 N N . CYS A 1 807 ? 11.337 14.809 -3.496 1.00 27.09 807 CYS A N 1
ATOM 6349 C CA . CYS A 1 807 ? 10.391 15.651 -4.235 1.00 27.09 807 CYS A CA 1
ATOM 6350 C C . CYS A 1 807 ? 9.130 16.004 -3.421 1.00 27.09 807 CYS A C 1
ATOM 6352 O O . CYS A 1 807 ? 8.021 15.638 -3.794 1.00 27.09 807 CYS A O 1
ATOM 6354 N N . THR A 1 808 ? 9.296 16.811 -2.377 1.00 29.06 808 THR A N 1
ATOM 6355 C CA . THR A 1 808 ? 8.236 17.696 -1.873 1.00 29.06 808 THR A CA 1
ATOM 6356 C C . THR A 1 808 ? 8.836 19.067 -1.568 1.00 29.06 808 THR A C 1
ATOM 6358 O O . THR A 1 808 ? 9.288 19.365 -0.466 1.00 29.06 808 THR A O 1
ATOM 6361 N N . ARG A 1 809 ? 8.853 19.941 -2.581 1.00 26.83 809 ARG A N 1
ATOM 6362 C CA . ARG A 1 809 ? 8.876 21.387 -2.339 1.00 26.83 809 ARG A CA 1
ATOM 6363 C C . ARG A 1 809 ? 7.415 21.810 -2.189 1.00 26.83 809 ARG A C 1
ATOM 6365 O O . ARG A 1 809 ? 6.740 22.014 -3.192 1.00 26.83 809 ARG A O 1
ATOM 6372 N N . SER A 1 810 ? 6.938 21.888 -0.952 1.00 29.20 810 SER A N 1
ATOM 6373 C CA . SER A 1 810 ? 5.826 22.769 -0.603 1.00 29.20 810 SER A CA 1
ATOM 6374 C C . SER A 1 810 ? 6.435 23.947 0.135 1.00 29.20 810 SER A C 1
ATOM 6376 O O . SER A 1 810 ? 7.091 23.767 1.160 1.00 29.20 810 SER A O 1
ATOM 6378 N N . GLY A 1 811 ? 6.308 25.134 -0.449 1.00 29.89 811 GLY A N 1
ATOM 6379 C CA . GLY A 1 811 ? 6.546 26.365 0.283 1.00 29.89 811 GLY A CA 1
ATOM 6380 C C . GLY A 1 811 ? 5.434 26.562 1.304 1.00 29.89 811 GLY A C 1
ATOM 6381 O O . GLY A 1 811 ? 4.292 26.233 1.013 1.00 29.89 811 GLY A O 1
ATOM 6382 N N . SER A 1 812 ? 5.785 27.086 2.472 1.00 27.81 812 SER A N 1
ATOM 6383 C CA . SER A 1 812 ? 5.105 28.214 3.116 1.00 27.81 812 SER A CA 1
ATOM 6384 C C . SER A 1 812 ? 5.522 28.283 4.580 1.00 27.81 812 SER A C 1
ATOM 6386 O O . SER A 1 812 ? 5.435 27.308 5.324 1.00 27.81 812 SER A O 1
ATOM 6388 N N . THR A 1 813 ? 5.926 29.481 4.962 1.00 35.38 813 THR A N 1
ATOM 6389 C CA . THR A 1 813 ? 6.191 30.048 6.287 1.00 35.38 813 THR A CA 1
ATOM 6390 C C . THR A 1 813 ? 4.962 30.023 7.219 1.00 35.38 813 THR A C 1
ATOM 6392 O O . THR A 1 813 ? 4.551 31.053 7.739 1.00 35.38 813 THR A O 1
ATOM 6395 N N . PHE A 1 814 ? 4.341 28.855 7.404 1.00 31.58 814 PHE A N 1
ATOM 6396 C CA . PHE A 1 814 ? 3.172 28.652 8.277 1.00 31.58 814 PHE A CA 1
ATOM 6397 C C . PHE A 1 814 ? 3.456 27.654 9.419 1.00 31.58 814 PHE A C 1
ATOM 6399 O O . PHE A 1 814 ? 2.878 27.766 10.494 1.00 31.58 814 PHE A O 1
ATOM 6406 N N . ILE A 1 815 ? 4.413 26.734 9.229 1.00 32.03 815 ILE A N 1
ATOM 6407 C CA . ILE A 1 815 ? 4.777 25.694 10.213 1.00 32.03 815 ILE A CA 1
ATOM 6408 C C . ILE A 1 815 ? 5.554 26.269 11.412 1.00 32.03 815 ILE A C 1
ATOM 6410 O O . ILE A 1 815 ? 5.331 25.835 12.536 1.00 32.03 815 ILE A O 1
ATOM 6414 N N . GLU A 1 816 ? 6.360 27.317 11.212 1.00 28.55 816 GLU A N 1
ATOM 6415 C CA . GLU A 1 816 ? 7.049 28.031 12.308 1.00 28.55 816 GLU A CA 1
ATOM 6416 C C . GLU A 1 816 ? 6.081 28.697 13.304 1.00 28.55 816 GLU A C 1
ATOM 6418 O O . GLU A 1 816 ? 6.465 28.986 14.432 1.00 28.55 816 GLU A O 1
ATOM 6423 N N . TRP A 1 817 ? 4.813 28.905 12.925 1.00 31.67 817 TRP A N 1
ATOM 6424 C CA . TRP A 1 817 ? 3.784 29.428 13.830 1.00 31.67 817 TRP A CA 1
ATOM 6425 C C . TRP A 1 817 ? 2.987 28.316 14.542 1.00 31.67 817 TRP A C 1
ATOM 6427 O O . TRP A 1 817 ? 2.486 28.540 15.640 1.00 31.67 817 TRP A O 1
ATOM 6437 N N . ILE A 1 818 ? 2.925 27.102 13.976 1.00 29.59 818 ILE A N 1
ATOM 6438 C CA . ILE A 1 818 ? 2.210 25.945 14.555 1.00 29.59 818 ILE A CA 1
ATOM 6439 C C . ILE A 1 818 ? 3.005 25.301 15.700 1.00 29.59 818 ILE A C 1
ATOM 6441 O O . ILE A 1 818 ? 2.415 24.921 16.712 1.00 29.59 818 ILE A O 1
ATOM 6445 N N . CYS A 1 819 ? 4.338 25.240 15.598 1.00 29.70 819 CYS A N 1
ATOM 6446 C CA . CYS A 1 819 ? 5.176 24.614 16.630 1.00 29.70 819 CYS A CA 1
ATOM 6447 C C . CYS A 1 819 ? 5.068 25.296 18.009 1.00 29.70 819 CYS A C 1
ATOM 6449 O O . CYS A 1 819 ? 5.276 24.643 19.025 1.00 29.70 819 CYS A O 1
ATOM 6451 N N . ASN A 1 820 ? 4.668 26.572 18.068 1.00 26.92 820 ASN A N 1
ATOM 6452 C CA . ASN A 1 820 ? 4.503 27.299 19.332 1.00 26.92 820 ASN A CA 1
ATOM 6453 C C . ASN A 1 820 ? 3.148 27.068 20.033 1.00 26.92 820 ASN A C 1
ATOM 6455 O O . ASN A 1 820 ? 2.973 27.549 21.149 1.00 26.92 820 ASN A O 1
ATOM 6459 N N . VAL A 1 821 ? 2.195 26.346 19.424 1.00 30.14 821 VAL A N 1
ATOM 6460 C CA . VAL A 1 821 ? 0.843 26.137 19.993 1.00 30.14 821 VAL A CA 1
ATOM 6461 C C . VAL A 1 821 ? 0.620 24.703 20.507 1.00 30.14 821 VAL A C 1
ATOM 6463 O O . VAL A 1 821 ? -0.215 24.502 21.381 1.00 30.14 821 VAL A O 1
ATOM 6466 N N . MET A 1 822 ? 1.390 23.707 20.049 1.00 31.47 822 MET A N 1
ATOM 6467 C CA . MET A 1 822 ? 1.179 22.287 20.410 1.00 31.47 822 MET A CA 1
ATOM 6468 C C . MET A 1 822 ? 1.793 21.853 21.758 1.00 31.47 822 MET A C 1
ATOM 6470 O O . MET A 1 822 ? 1.528 20.748 22.219 1.00 31.47 822 MET A O 1
ATOM 6474 N N . ALA A 1 823 ? 2.581 22.703 22.421 1.00 31.81 823 ALA A N 1
ATOM 6475 C CA . ALA A 1 823 ? 3.351 22.320 23.610 1.00 31.81 823 ALA A CA 1
ATOM 6476 C C . ALA A 1 823 ? 2.543 22.234 24.929 1.00 31.81 823 ALA A C 1
ATOM 6478 O O . ALA A 1 823 ? 3.090 21.819 25.948 1.00 31.81 823 ALA A O 1
ATOM 6479 N N . THR A 1 824 ? 1.267 22.636 24.962 1.00 40.38 824 THR A N 1
ATOM 6480 C CA . THR A 1 824 ? 0.538 22.843 26.232 1.00 40.38 824 THR A CA 1
ATOM 6481 C C . THR A 1 824 ? -0.361 21.690 26.679 1.00 40.38 824 THR A C 1
ATOM 6483 O O . THR A 1 824 ? -0.654 21.624 27.870 1.00 40.38 824 THR A O 1
ATOM 6486 N N . ASN A 1 825 ? -0.776 20.773 25.795 1.00 55.59 825 ASN A N 1
ATOM 6487 C CA . ASN A 1 825 ? -1.768 19.740 26.149 1.00 55.59 825 ASN A CA 1
ATOM 6488 C C . ASN A 1 825 ? -1.182 18.334 26.370 1.00 55.59 825 ASN A C 1
ATOM 6490 O O . ASN A 1 825 ? -1.788 17.483 27.019 1.00 55.59 825 ASN A O 1
ATOM 6494 N N . GLU A 1 826 ? 0.033 18.082 25.882 1.00 63.81 826 GLU A N 1
ATOM 6495 C CA . GLU A 1 826 ? 0.689 16.779 26.037 1.00 63.81 826 GLU A CA 1
ATOM 6496 C C . GLU A 1 826 ? 1.045 16.477 27.507 1.00 63.81 826 GLU A C 1
ATOM 6498 O O . GLU A 1 826 ? 1.013 15.323 27.938 1.00 63.81 826 GLU A O 1
ATOM 6503 N N . SER A 1 827 ? 1.305 17.513 28.313 1.00 72.75 827 SER A N 1
ATOM 6504 C CA . SER A 1 827 ? 1.583 17.389 29.750 1.00 72.75 827 SER A CA 1
ATOM 6505 C C . SER A 1 827 ? 0.377 16.872 30.544 1.00 72.75 827 SER A C 1
ATOM 6507 O O . SER A 1 827 ? 0.525 15.923 31.312 1.00 72.75 827 SER A O 1
ATOM 6509 N N . VAL A 1 828 ? -0.817 17.431 30.316 1.00 81.88 828 VAL A N 1
ATOM 6510 C CA . VAL A 1 828 ? -2.063 17.050 31.010 1.00 81.88 828 VAL A CA 1
ATOM 6511 C C . VAL A 1 828 ? -2.474 15.625 30.645 1.00 81.88 828 VAL A C 1
ATOM 6513 O O . VAL A 1 828 ? -2.829 14.828 31.516 1.00 81.88 828 VAL A O 1
ATOM 6516 N N . VAL A 1 829 ? -2.370 15.265 29.361 1.00 84.69 829 VAL A N 1
ATOM 6517 C CA . VAL A 1 829 ? -2.650 13.897 28.906 1.00 84.69 829 VAL A CA 1
ATOM 6518 C C . VAL A 1 829 ? -1.699 12.904 29.568 1.00 84.69 829 VAL A C 1
ATOM 6520 O O . VAL A 1 829 ? -2.149 11.869 30.055 1.00 84.69 829 VAL A O 1
ATOM 6523 N N . ASN A 1 830 ? -0.401 13.209 29.627 1.00 83.69 830 ASN A N 1
ATOM 6524 C CA . ASN A 1 830 ? 0.582 12.328 30.256 1.00 83.69 830 ASN A CA 1
ATOM 6525 C C . ASN A 1 830 ? 0.393 12.201 31.777 1.00 83.69 830 ASN A C 1
ATOM 6527 O O . ASN A 1 830 ? 0.677 11.136 32.319 1.00 83.69 830 ASN A O 1
ATOM 6531 N N . GLU A 1 831 ? -0.118 13.232 32.457 1.00 89.56 831 GLU A N 1
ATOM 6532 C CA . GLU A 1 831 ? -0.440 13.175 33.890 1.00 89.56 831 GLU A CA 1
ATOM 6533 C C . GLU A 1 831 ? -1.669 12.296 34.186 1.00 89.56 831 GLU A C 1
ATOM 6535 O O . GLU A 1 831 ? -1.686 11.534 35.156 1.00 89.56 831 GLU A O 1
ATOM 6540 N N . LEU A 1 832 ? -2.711 12.390 33.354 1.00 90.81 832 LEU A N 1
ATOM 6541 C CA . LEU A 1 832 ? -3.971 11.666 33.561 1.00 90.81 832 LEU A CA 1
ATOM 6542 C C . LEU A 1 832 ? -3.938 10.230 33.029 1.00 90.81 832 LEU A C 1
ATOM 6544 O O . LEU A 1 832 ? -4.659 9.362 33.533 1.00 90.81 832 LEU A O 1
ATOM 6548 N N . ARG A 1 833 ? -3.134 9.957 31.999 1.00 92.00 833 ARG A N 1
ATOM 6549 C CA . ARG A 1 833 ? -3.076 8.642 31.356 1.00 92.00 833 ARG A CA 1
ATOM 6550 C C . ARG A 1 833 ? -2.584 7.585 32.348 1.00 92.00 833 ARG A C 1
ATOM 6552 O O . ARG A 1 833 ? -1.577 7.755 33.023 1.00 92.00 833 ARG A O 1
ATOM 6559 N N . TRP A 1 834 ? -3.300 6.466 32.424 1.00 92.75 834 TRP A N 1
ATOM 6560 C CA . TRP A 1 834 ? -3.079 5.360 33.366 1.00 92.75 834 TRP A CA 1
ATOM 6561 C C . TRP A 1 834 ? -3.285 5.689 34.855 1.00 92.75 834 TRP A C 1
ATOM 6563 O O . TRP A 1 834 ? -3.205 4.781 35.688 1.00 92.75 834 TRP A O 1
ATOM 6573 N N . LYS A 1 835 ? -3.644 6.931 35.210 1.00 94.69 835 LYS A N 1
ATOM 6574 C CA . LYS A 1 835 ? -4.068 7.286 36.569 1.00 94.69 835 LYS A CA 1
ATOM 6575 C C . LYS A 1 835 ? -5.434 6.657 36.846 1.00 94.69 835 LYS A C 1
ATOM 6577 O O . LYS A 1 835 ? -6.381 6.845 36.081 1.00 94.69 835 LYS A O 1
ATOM 6582 N N . LYS A 1 836 ? -5.531 5.869 37.919 1.00 95.19 836 LYS A N 1
ATOM 6583 C CA . LYS A 1 836 ? -6.788 5.252 38.366 1.00 95.19 836 LYS A CA 1
ATOM 6584 C C . LYS A 1 836 ? -7.449 6.147 39.407 1.00 95.19 836 LYS A C 1
ATOM 6586 O O . LYS A 1 836 ? -6.860 6.396 40.454 1.00 95.19 836 LYS A O 1
ATOM 6591 N N . PHE A 1 837 ? -8.667 6.586 39.125 1.00 96.19 837 PHE A N 1
ATOM 6592 C CA . PHE A 1 837 ? -9.526 7.298 40.062 1.00 96.19 837 PHE A CA 1
ATOM 6593 C C . PHE A 1 837 ? -10.391 6.268 40.797 1.00 96.19 837 PHE A C 1
ATOM 6595 O O . PHE A 1 837 ? -11.248 5.663 40.146 1.00 96.19 837 PHE A O 1
ATOM 6602 N N . PRO A 1 838 ? -10.134 5.998 42.091 1.00 95.56 838 PRO A N 1
ATOM 6603 C CA . PRO A 1 838 ? -10.870 4.992 42.850 1.00 95.56 838 PRO A CA 1
ATOM 6604 C C . PRO A 1 838 ? -12.313 5.444 43.088 1.00 95.56 838 PRO A C 1
ATOM 6606 O O . PRO A 1 838 ? -12.569 6.615 43.363 1.00 95.56 838 PRO A O 1
ATOM 6609 N N . LEU A 1 839 ? -13.255 4.513 42.963 1.00 93.69 839 LEU A N 1
ATOM 6610 C CA . LEU A 1 839 ? -14.690 4.757 43.064 1.00 93.69 839 LEU A CA 1
ATOM 6611 C C . LEU A 1 839 ? -15.375 3.590 43.766 1.00 93.69 839 LEU A C 1
ATOM 6613 O O . LEU A 1 839 ? -15.032 2.437 43.520 1.00 93.69 839 LEU A O 1
ATOM 6617 N N . LEU A 1 840 ? -16.402 3.891 44.563 1.00 92.38 840 LEU A N 1
ATOM 6618 C CA . LEU A 1 840 ? -17.047 2.905 45.438 1.00 92.38 840 LEU A CA 1
ATOM 6619 C C . LEU A 1 840 ? -15.998 2.247 46.361 1.00 92.38 840 LEU A C 1
ATOM 6621 O O . LEU A 1 840 ? -15.126 2.946 46.871 1.00 92.38 840 LEU A O 1
ATOM 6625 N N . ASP A 1 841 ? -16.091 0.940 46.589 1.00 89.31 841 ASP A N 1
ATOM 6626 C CA . ASP A 1 841 ? -15.155 0.161 47.402 1.00 89.31 841 ASP A CA 1
ATOM 6627 C C . ASP A 1 841 ? -13.937 -0.347 46.607 1.00 89.31 841 ASP A C 1
ATOM 6629 O O . ASP A 1 841 ? -12.802 -0.161 47.042 1.00 89.31 841 ASP A O 1
ATOM 6633 N N . GLU A 1 842 ? -14.140 -0.933 45.423 1.00 92.69 842 GLU A N 1
ATOM 6634 C CA . GLU A 1 842 ? -13.055 -1.491 44.588 1.00 92.69 842 GLU A CA 1
ATOM 6635 C C . GLU A 1 842 ? -13.094 -1.065 43.109 1.00 92.69 842 GLU A C 1
ATOM 6637 O O . GLU A 1 842 ? -12.316 -1.543 42.272 1.00 92.69 842 GLU A O 1
ATOM 6642 N N . GLY A 1 843 ? -14.007 -0.167 42.761 1.00 95.31 843 GLY A N 1
ATOM 6643 C CA . GLY A 1 843 ? -14.163 0.359 41.417 1.00 95.31 843 GLY A CA 1
ATOM 6644 C C . GLY A 1 843 ? -13.118 1.405 41.049 1.00 95.31 843 GLY A C 1
ATOM 6645 O O . GLY A 1 843 ? -12.455 1.997 41.900 1.00 95.31 843 GLY A O 1
ATOM 6646 N N . PHE A 1 844 ? -12.970 1.661 39.751 1.00 97.25 844 PHE A N 1
ATOM 6647 C CA . PHE A 1 844 ? -12.192 2.805 39.282 1.00 97.25 844 PHE A CA 1
ATOM 6648 C C . PHE A 1 844 ? -12.551 3.218 37.857 1.00 97.25 844 PHE A C 1
ATOM 6650 O O . PHE A 1 844 ? -13.063 2.427 37.062 1.00 97.25 844 PHE A O 1
ATOM 6657 N N . VAL A 1 845 ? -12.189 4.453 37.513 1.00 97.38 845 VAL A N 1
ATOM 6658 C CA . VAL A 1 845 ? -12.089 4.942 36.131 1.00 97.38 845 VAL A CA 1
ATOM 6659 C C . VAL A 1 845 ? -10.645 5.326 35.855 1.00 97.38 845 VAL A C 1
ATOM 6661 O O . VAL A 1 845 ? -9.952 5.856 36.718 1.00 97.38 845 VAL A O 1
ATOM 6664 N N . CYS A 1 846 ? -10.175 5.058 34.645 1.00 96.69 846 CYS A N 1
ATOM 6665 C CA . CYS A 1 846 ? -8.821 5.374 34.231 1.00 96.69 846 CYS A CA 1
ATOM 6666 C C . CYS A 1 846 ? -8.802 5.856 32.781 1.00 96.69 846 CYS A C 1
ATOM 6668 O O . CYS A 1 846 ? -9.358 5.189 31.905 1.00 96.69 846 CYS A O 1
ATOM 6670 N N . LEU A 1 847 ? -8.148 6.991 32.519 1.00 96.75 847 LEU A N 1
ATOM 6671 C CA . LEU A 1 847 ? -7.900 7.451 31.155 1.00 96.75 847 LEU A CA 1
ATOM 6672 C C . LEU A 1 847 ? -6.845 6.552 30.503 1.00 96.75 847 LEU A C 1
ATOM 6674 O O . LEU A 1 847 ? -5.705 6.483 30.952 1.00 96.75 847 LEU A O 1
ATOM 6678 N N . VAL A 1 848 ? -7.219 5.870 29.426 1.00 94.31 848 VAL A N 1
ATOM 6679 C CA . VAL A 1 848 ? -6.302 5.033 28.638 1.00 94.31 848 VAL A CA 1
ATOM 6680 C C . VAL A 1 848 ? -5.710 5.850 27.506 1.00 94.31 848 VAL A C 1
ATOM 6682 O O . VAL A 1 848 ? -4.511 5.775 27.245 1.00 94.31 848 VAL A O 1
ATOM 6685 N N . ASP A 1 849 ? -6.561 6.603 26.813 1.00 91.25 849 ASP A N 1
ATOM 6686 C CA . ASP A 1 849 ? -6.149 7.440 25.699 1.00 91.25 849 ASP A CA 1
ATOM 6687 C C . ASP A 1 849 ? -7.176 8.535 25.413 1.00 91.25 849 ASP A C 1
ATOM 6689 O O . ASP A 1 849 ? -8.354 8.393 25.748 1.00 91.25 849 ASP A O 1
ATOM 6693 N N . VAL A 1 850 ? -6.735 9.602 24.759 1.00 89.44 850 VAL A N 1
ATOM 6694 C CA . VAL A 1 850 ? -7.593 10.681 24.267 1.00 89.44 850 VAL A CA 1
ATOM 6695 C C . VAL A 1 850 ? -7.075 11.137 22.911 1.00 89.44 850 VAL A C 1
ATOM 6697 O O . VAL A 1 850 ? -5.869 11.239 22.698 1.00 89.44 850 VAL A O 1
ATOM 6700 N N . MET A 1 851 ? -7.999 11.383 21.991 1.00 83.44 851 MET A N 1
ATOM 6701 C CA . MET A 1 851 ? -7.731 11.973 20.692 1.00 83.44 851 MET A CA 1
ATOM 6702 C C . MET A 1 851 ? -8.410 13.337 20.635 1.00 83.44 851 MET A C 1
ATOM 6704 O O . MET A 1 851 ? -9.629 13.436 20.776 1.00 83.44 851 MET A O 1
ATOM 6708 N N . GLY A 1 852 ? -7.606 14.364 20.382 1.00 83.81 852 GLY A N 1
ATOM 6709 C CA . GLY A 1 852 ? -8.053 15.741 20.245 1.00 83.81 852 GLY A CA 1
ATOM 6710 C C . GLY A 1 852 ? -8.224 16.489 21.567 1.00 83.81 852 GLY A C 1
ATOM 6711 O O . GLY A 1 852 ? -8.132 15.929 22.656 1.00 83.81 852 GLY A O 1
ATOM 6712 N N . ASP A 1 853 ? -8.465 17.783 21.424 1.00 86.00 853 ASP A N 1
ATOM 6713 C CA . ASP A 1 853 ? -8.649 18.782 22.474 1.00 86.00 853 ASP A CA 1
ATOM 6714 C C . ASP A 1 853 ? -9.653 19.868 22.033 1.00 86.00 853 ASP A C 1
ATOM 6716 O O . ASP A 1 853 ? -10.284 19.758 20.976 1.00 86.00 853 ASP A O 1
ATOM 6720 N N . ASP A 1 854 ? -9.805 20.942 22.814 1.00 87.56 854 ASP A N 1
ATOM 6721 C CA . ASP A 1 854 ? -10.657 22.084 22.445 1.00 87.56 854 ASP A CA 1
ATOM 6722 C C . ASP A 1 854 ? -10.296 22.670 21.060 1.00 87.56 854 ASP A C 1
ATOM 6724 O O . ASP A 1 854 ? -11.184 23.037 20.283 1.00 87.56 854 ASP A O 1
ATOM 6728 N N . GLN A 1 855 ? -9.003 22.720 20.706 1.00 82.44 855 GLN A N 1
ATOM 6729 C CA . GLN A 1 855 ? -8.547 23.202 19.395 1.00 82.44 855 GLN A CA 1
ATOM 6730 C C . GLN A 1 855 ? -8.962 22.263 18.268 1.00 82.44 855 GLN A C 1
ATOM 6732 O O . GLN A 1 855 ? -9.350 22.719 17.192 1.00 82.44 855 GLN A O 1
ATOM 6737 N N . SER A 1 856 ? -8.949 20.961 18.519 1.00 81.06 856 SER A N 1
ATOM 6738 C CA . SER A 1 856 ? -9.384 19.946 17.561 1.00 81.06 856 SER A CA 1
ATOM 6739 C C . SER A 1 856 ? -10.865 20.125 17.197 1.00 81.06 856 SER A C 1
ATOM 6741 O O . SER A 1 856 ? -11.226 20.078 16.018 1.00 81.06 856 SER A O 1
ATOM 6743 N N . VAL A 1 857 ? -11.714 20.457 18.180 1.00 83.25 857 VAL A N 1
ATOM 6744 C CA . VAL A 1 857 ? -13.131 20.805 17.953 1.00 83.25 857 VAL A CA 1
ATOM 6745 C C . VAL A 1 857 ? -13.258 22.074 17.097 1.00 83.25 857 VAL A C 1
ATOM 6747 O O . VAL A 1 857 ? -14.053 22.130 16.155 1.00 83.25 857 VAL A O 1
ATOM 6750 N N . VAL A 1 858 ? -12.450 23.099 17.376 1.00 83.44 858 VAL A N 1
ATOM 6751 C CA . VAL A 1 858 ? -12.438 24.359 16.612 1.00 83.44 858 VAL A CA 1
ATOM 6752 C C . VAL A 1 858 ? -11.977 24.154 15.168 1.00 83.44 858 VAL A C 1
ATOM 6754 O O . VAL A 1 858 ? -12.587 24.690 14.239 1.00 83.44 858 VAL A O 1
ATOM 6757 N N . GLN A 1 859 ? -10.918 23.379 14.954 1.00 76.25 859 GLN A N 1
ATOM 6758 C CA . GLN A 1 859 ? -10.377 23.096 13.627 1.00 76.25 859 GLN A CA 1
ATOM 6759 C C . GLN A 1 859 ? -11.374 22.304 12.780 1.00 76.25 859 GLN A C 1
ATOM 6761 O O . GLN A 1 859 ? -11.650 22.696 11.644 1.00 76.25 859 GLN A O 1
ATOM 6766 N N . ALA A 1 860 ? -11.993 21.269 13.355 1.00 76.12 860 ALA A N 1
ATOM 6767 C CA . ALA A 1 860 ? -13.049 20.504 12.697 1.00 76.12 860 ALA A CA 1
ATOM 6768 C C . ALA A 1 860 ? -14.216 21.400 12.252 1.00 76.12 860 ALA A C 1
ATOM 6770 O O . ALA A 1 860 ? -14.734 21.265 11.139 1.00 76.12 860 ALA A O 1
ATOM 6771 N N . ALA A 1 861 ? -14.598 22.369 13.088 1.00 78.94 861 ALA A N 1
ATOM 6772 C CA . ALA A 1 861 ? -15.599 23.356 12.712 1.00 78.94 861 ALA A CA 1
ATOM 6773 C C . ALA A 1 861 ? -15.118 24.241 11.548 1.00 78.94 861 ALA A C 1
ATOM 6775 O O . ALA A 1 861 ? -15.866 24.433 10.592 1.00 78.94 861 ALA A O 1
ATOM 6776 N N . ARG A 1 862 ? -13.873 24.740 11.577 1.00 77.50 862 ARG A N 1
ATOM 6777 C CA . ARG A 1 862 ? -13.314 25.653 10.558 1.00 77.50 862 ARG A CA 1
ATOM 6778 C C . ARG A 1 862 ? -13.182 25.034 9.167 1.00 77.50 862 ARG A C 1
ATOM 6780 O O . ARG A 1 862 ? -13.401 25.746 8.198 1.00 77.50 862 ARG A O 1
ATOM 6787 N N . VAL A 1 863 ? -12.928 23.732 9.038 1.00 61.84 863 VAL A N 1
ATOM 6788 C CA . VAL A 1 863 ? -12.924 23.047 7.724 1.00 61.84 863 VAL A CA 1
ATOM 6789 C C . VAL A 1 863 ? -14.297 23.123 7.035 1.00 61.84 863 VAL A C 1
ATOM 6791 O O . VAL A 1 863 ? -14.386 23.134 5.809 1.00 61.84 863 VAL A O 1
ATOM 6794 N N . SER A 1 864 ? -15.374 23.246 7.817 1.00 47.94 864 SER A N 1
ATOM 6795 C CA . SER A 1 864 ? -16.739 23.409 7.302 1.00 47.94 864 SER A CA 1
ATOM 6796 C C . SER A 1 864 ? -17.057 24.851 6.866 1.00 47.94 864 SER A C 1
ATOM 6798 O O . SER A 1 864 ? -18.028 25.068 6.140 1.00 47.94 864 SER A O 1
ATOM 6800 N N . TYR A 1 865 ? -16.241 25.835 7.268 1.00 49.50 865 TYR A N 1
ATOM 6801 C CA . TYR A 1 865 ? -16.348 27.245 6.881 1.00 49.50 865 TYR A CA 1
ATOM 6802 C C . TYR A 1 865 ? -15.206 27.573 5.899 1.00 49.50 865 TYR A C 1
ATOM 6804 O O . TYR A 1 865 ? -14.106 27.924 6.310 1.00 49.50 865 TYR A O 1
ATOM 6812 N N . GLY A 1 866 ? -15.441 27.388 4.594 1.00 39.34 866 GLY A N 1
ATOM 6813 C CA . GLY A 1 866 ? -14.419 27.521 3.539 1.00 39.34 866 GLY A CA 1
ATOM 6814 C C . GLY A 1 866 ? -13.706 28.886 3.451 1.00 39.34 866 GLY A C 1
ATOM 6815 O O . GLY A 1 866 ? -14.028 29.835 4.166 1.00 39.34 866 GLY A O 1
ATOM 6816 N N . GLU A 1 867 ? -12.728 28.998 2.539 1.00 34.50 867 GLU A N 1
ATOM 6817 C CA . GLU A 1 867 ? -11.939 30.222 2.308 1.00 34.50 867 GLU A CA 1
ATOM 6818 C C . GLU A 1 867 ? -12.839 31.443 2.023 1.00 34.50 867 GLU A C 1
ATOM 6820 O O . GLU A 1 867 ? -13.338 31.629 0.915 1.00 34.50 867 GLU A O 1
ATOM 6825 N N . GLY A 1 868 ? -13.055 32.292 3.034 1.00 41.03 868 GLY A N 1
ATOM 6826 C CA . GLY A 1 868 ? -13.823 33.532 2.877 1.00 41.03 868 GLY A CA 1
ATOM 6827 C C . GLY A 1 868 ? -14.299 34.211 4.164 1.00 41.03 868 GLY A C 1
ATOM 6828 O O . GLY A 1 868 ? -14.544 35.419 4.153 1.00 41.03 868 GLY A O 1
ATOM 6829 N N . THR A 1 869 ? -14.400 33.512 5.298 1.00 40.91 869 THR A N 1
ATOM 6830 C CA . THR A 1 869 ? -14.816 34.142 6.565 1.00 40.91 869 THR A CA 1
ATOM 6831 C C . THR A 1 869 ? -13.639 34.825 7.264 1.00 40.91 869 THR A C 1
ATOM 6833 O O . THR A 1 869 ? -12.744 34.179 7.806 1.00 40.91 869 THR A O 1
ATOM 6836 N N . LYS A 1 870 ? -13.630 36.165 7.217 1.00 38.03 870 LYS A N 1
ATOM 6837 C CA . LYS A 1 870 ? -12.642 37.042 7.865 1.00 38.03 870 LYS A CA 1
ATOM 6838 C C . LYS A 1 870 ? -12.495 36.755 9.369 1.00 38.03 870 LYS A C 1
ATOM 6840 O O . LYS A 1 870 ? -13.470 36.473 10.059 1.00 38.03 870 LYS A O 1
ATOM 6845 N N . LYS A 1 871 ? -11.256 36.915 9.853 1.00 47.28 871 LYS A N 1
ATOM 6846 C CA . LYS A 1 871 ? -10.828 36.897 11.263 1.00 47.28 871 LYS A CA 1
ATOM 6847 C C . LYS A 1 871 ? -11.779 37.694 12.169 1.00 47.28 871 LYS A C 1
ATOM 6849 O O . LYS A 1 871 ? -11.996 38.875 11.920 1.00 47.28 871 LYS A O 1
ATOM 6854 N N . VAL A 1 872 ? -12.303 37.040 13.204 1.00 43.44 872 VAL A N 1
ATOM 6855 C CA . VAL A 1 872 ? -12.048 37.223 14.652 1.00 43.44 872 VAL A CA 1
ATOM 6856 C C . VAL A 1 872 ? -13.201 36.505 15.369 1.00 43.44 872 VAL A C 1
ATOM 6858 O O . VAL A 1 872 ? -14.285 37.057 15.521 1.00 43.44 872 VAL A O 1
ATOM 6861 N N . SER A 1 873 ? -12.983 35.271 15.824 1.00 51.53 873 SER A N 1
ATOM 6862 C CA . SER A 1 873 ? -13.701 34.773 16.998 1.00 51.53 873 SER A CA 1
ATOM 6863 C C . SER A 1 873 ? -12.693 34.097 17.907 1.00 51.53 873 SER A C 1
ATOM 6865 O O . SER A 1 873 ? -11.909 33.268 17.451 1.00 51.53 873 SER A O 1
ATOM 6867 N N . ASP A 1 874 ? -12.732 34.470 19.178 1.00 72.06 874 ASP A N 1
ATOM 6868 C CA . ASP A 1 874 ? -12.125 33.716 20.266 1.00 72.06 874 ASP A CA 1
ATOM 6869 C C . ASP A 1 874 ? -12.574 32.243 20.166 1.00 72.06 874 ASP A C 1
ATOM 6871 O O . ASP A 1 874 ? -13.755 31.973 19.911 1.00 72.06 874 ASP A O 1
ATOM 6875 N N . ASP A 1 875 ? -11.644 31.298 20.303 1.00 80.19 875 ASP A N 1
ATOM 6876 C CA . ASP A 1 875 ? -11.896 29.854 20.182 1.00 80.19 875 ASP A CA 1
ATOM 6877 C C . ASP A 1 875 ? -12.983 29.407 21.171 1.00 80.19 875 ASP A C 1
ATOM 6879 O O . ASP A 1 875 ? -13.892 28.646 20.821 1.00 80.19 875 ASP A O 1
ATOM 6883 N N . ARG A 1 876 ? -12.993 30.018 22.363 1.00 88.00 876 ARG A N 1
ATOM 6884 C CA . ARG A 1 876 ? -14.063 29.878 23.357 1.00 88.00 876 ARG A CA 1
ATOM 6885 C C . ARG A 1 876 ? -15.426 30.307 22.808 1.00 88.00 876 ARG A C 1
ATOM 6887 O O . ARG A 1 876 ? -16.430 29.626 23.016 1.00 88.00 876 ARG A O 1
ATOM 6894 N N . GLY A 1 877 ? -15.485 31.430 22.093 1.00 86.69 877 GLY A N 1
ATOM 6895 C CA . GLY A 1 877 ? -16.714 31.940 21.482 1.00 86.69 877 GLY A CA 1
ATOM 6896 C C . GLY A 1 877 ? -17.299 30.973 20.452 1.00 86.69 877 GLY A C 1
ATOM 6897 O O . GLY A 1 877 ? -18.511 30.738 20.447 1.00 86.69 877 GLY A O 1
ATOM 6898 N N . LEU A 1 878 ? -16.439 30.365 19.631 1.00 87.50 878 LEU A N 1
ATOM 6899 C CA . LEU A 1 878 ? -16.851 29.377 18.637 1.00 87.50 878 LEU A CA 1
ATOM 6900 C C . LEU A 1 878 ? -17.368 28.092 19.295 1.00 87.50 878 LEU A C 1
ATOM 6902 O O . LEU A 1 878 ? -18.470 27.659 18.967 1.00 87.50 878 LEU A O 1
ATOM 6906 N N . ILE A 1 879 ? -16.645 27.517 20.260 1.00 91.25 879 ILE A N 1
ATOM 6907 C CA . ILE A 1 879 ? -17.081 26.301 20.976 1.00 91.25 879 ILE A CA 1
ATOM 6908 C C . ILE A 1 879 ? -18.455 26.511 21.626 1.00 91.25 879 ILE A C 1
ATOM 6910 O O . ILE A 1 879 ? -19.374 25.705 21.450 1.00 91.25 879 ILE A O 1
ATOM 6914 N N . ARG A 1 880 ? -18.639 27.646 22.308 1.00 93.38 880 ARG A N 1
ATOM 6915 C CA . ARG A 1 880 ? -19.923 28.013 22.920 1.00 93.38 880 ARG A CA 1
ATOM 6916 C C . ARG A 1 880 ? -21.037 28.174 21.888 1.00 93.38 880 ARG A C 1
ATOM 6918 O O . ARG A 1 880 ? -22.175 27.795 22.162 1.00 93.38 880 ARG A O 1
ATOM 6925 N N . TYR A 1 881 ? -20.741 28.735 20.714 1.00 89.31 881 TYR A N 1
ATOM 6926 C CA . TYR A 1 881 ? -21.703 28.820 19.614 1.00 89.31 881 TYR A CA 1
ATOM 6927 C C . TYR A 1 881 ? -22.121 27.425 19.133 1.00 89.31 881 TYR A C 1
ATOM 6929 O O . TYR A 1 881 ? -23.321 27.161 19.025 1.00 89.31 881 TYR A O 1
ATOM 6937 N N . LEU A 1 882 ? -21.154 26.533 18.899 1.00 92.06 882 LEU A N 1
ATOM 6938 C CA . LEU A 1 882 ? -21.398 25.179 18.403 1.00 92.06 882 LEU A CA 1
ATOM 6939 C C . LEU A 1 882 ? -22.276 24.378 19.369 1.00 92.06 882 LEU A C 1
ATOM 6941 O O . LEU A 1 882 ? -23.275 23.793 18.945 1.00 92.06 882 LEU A O 1
ATOM 6945 N N . LEU A 1 883 ? -21.960 24.401 20.670 1.00 92.25 883 LEU A N 1
ATOM 6946 C CA . LEU A 1 883 ? -22.719 23.637 21.660 1.00 92.25 883 LEU A CA 1
ATOM 6947 C C . LEU A 1 883 ? -24.146 24.177 21.835 1.00 92.25 883 LEU A C 1
ATOM 6949 O O . LEU A 1 883 ? -25.103 23.401 21.875 1.00 92.25 883 LEU A O 1
ATOM 6953 N N . ARG A 1 884 ? -24.306 25.507 21.855 1.00 89.25 884 ARG A N 1
ATOM 6954 C CA . ARG A 1 884 ? -25.612 26.180 21.962 1.00 89.25 884 ARG A CA 1
ATOM 6955 C C . ARG A 1 884 ? -26.542 25.841 20.798 1.00 89.25 884 ARG A C 1
ATOM 6957 O O . ARG A 1 884 ? -27.731 25.624 21.012 1.00 89.25 884 ARG A O 1
ATOM 6964 N N . HIS A 1 885 ? -26.000 25.766 19.583 1.00 88.19 885 HIS A N 1
ATOM 6965 C CA . HIS A 1 885 ? -26.760 25.444 18.370 1.00 88.19 885 HIS A CA 1
ATOM 6966 C C . HIS A 1 885 ? -26.803 23.942 18.065 1.00 88.19 885 HIS A C 1
ATOM 6968 O O . HIS A 1 885 ? -27.352 23.543 17.041 1.00 88.19 885 HIS A O 1
ATOM 6974 N N . ARG A 1 886 ? -26.264 23.100 18.959 1.00 88.31 886 ARG A N 1
ATOM 6975 C CA . ARG A 1 886 ? -26.201 21.640 18.798 1.00 88.31 886 ARG A CA 1
ATOM 6976 C C . ARG A 1 886 ? -25.533 21.218 17.481 1.00 88.31 886 ARG A C 1
ATOM 6978 O O . ARG A 1 886 ? -25.940 20.238 16.864 1.00 88.31 886 ARG A O 1
ATOM 6985 N N . HIS A 1 887 ? -24.491 21.933 17.063 1.00 90.06 887 HIS A N 1
ATOM 6986 C CA . HIS A 1 887 ? -23.598 21.477 16.001 1.00 90.06 887 HIS A CA 1
ATOM 6987 C C . HIS A 1 887 ? -22.665 20.410 16.576 1.00 90.06 887 HIS A C 1
ATOM 6989 O O . HIS A 1 887 ? -21.621 20.734 17.129 1.00 90.06 887 HIS A O 1
ATOM 6995 N N . THR A 1 888 ? -23.079 19.144 16.506 1.00 90.50 888 THR A N 1
ATOM 6996 C CA . THR A 1 888 ? -22.413 18.034 17.210 1.00 90.50 888 THR A CA 1
ATOM 6997 C C . THR A 1 888 ? -21.168 17.521 16.496 1.00 90.50 888 THR A C 1
ATOM 6999 O O . THR A 1 888 ? -20.213 17.141 17.163 1.00 90.50 888 THR A O 1
ATOM 7002 N N . THR A 1 889 ? -21.137 17.575 15.161 1.00 86.94 889 THR A N 1
ATOM 7003 C CA . THR A 1 889 ? -20.065 16.995 14.334 1.00 86.94 889 THR A CA 1
ATOM 7004 C C . THR A 1 889 ? -18.650 17.435 14.727 1.00 86.94 889 THR A C 1
ATOM 7006 O O . THR A 1 889 ? -17.782 16.572 14.786 1.00 86.94 889 THR A O 1
ATOM 7009 N N . PRO A 1 890 ? -18.372 18.714 15.053 1.00 90.44 890 PRO A N 1
ATOM 7010 C CA . PRO A 1 890 ? -17.038 19.099 15.513 1.00 90.44 890 PRO A CA 1
ATOM 7011 C C . PRO A 1 890 ? -16.622 18.443 16.838 1.00 90.44 890 PRO A C 1
ATOM 7013 O O . PRO A 1 890 ? -15.451 18.131 17.017 1.00 90.44 890 PRO A O 1
ATOM 7016 N N . PHE A 1 891 ? -17.567 18.190 17.752 1.00 92.75 891 PHE A N 1
ATOM 7017 C CA . PHE A 1 891 ? -17.296 17.486 19.011 1.00 92.75 891 PHE A CA 1
ATOM 7018 C C . PHE A 1 891 ? -17.115 15.975 18.793 1.00 92.75 891 PHE A C 1
ATOM 7020 O O . PHE A 1 891 ? -16.401 15.336 19.550 1.00 92.75 891 PHE A O 1
ATOM 7027 N N . GLU A 1 892 ? -17.715 15.392 17.753 1.00 91.56 892 GLU A N 1
ATOM 7028 C CA . GLU A 1 892 ? -17.537 13.969 17.406 1.00 91.56 892 GLU A CA 1
ATOM 7029 C C . GLU A 1 892 ? -16.114 13.640 16.909 1.00 91.56 892 GLU A C 1
ATOM 7031 O O . GLU A 1 892 ? -15.751 12.470 16.834 1.00 91.56 892 GLU A O 1
ATOM 7036 N N . MET A 1 893 ? -15.303 14.655 16.580 1.00 84.00 893 MET A N 1
ATOM 7037 C CA . MET A 1 893 ? -13.908 14.485 16.147 1.00 84.00 893 MET A CA 1
ATOM 7038 C C . MET A 1 893 ? -12.925 14.287 17.307 1.00 84.00 893 MET A C 1
ATOM 7040 O O . MET A 1 893 ? -11.785 13.893 17.070 1.00 84.00 893 MET A O 1
ATOM 7044 N N . ALA A 1 894 ? -13.352 14.556 18.543 1.00 90.06 894 ALA A N 1
ATOM 7045 C CA . ALA A 1 894 ? -12.586 14.236 19.740 1.00 90.06 894 ALA A CA 1
ATOM 7046 C C . ALA A 1 894 ? -13.080 12.907 20.330 1.00 90.06 894 ALA A C 1
ATOM 7048 O O . ALA A 1 894 ? -14.285 12.678 20.411 1.00 90.06 894 ALA A O 1
ATOM 7049 N N . GLU A 1 895 ? -12.174 12.034 20.770 1.00 92.25 895 GLU A N 1
ATOM 7050 C CA . GLU A 1 895 ? -12.509 10.732 21.362 1.00 92.25 895 GLU A CA 1
ATOM 7051 C C . GLU A 1 895 ? -11.791 10.512 22.694 1.00 92.25 895 GLU A C 1
ATOM 7053 O O . GLU A 1 895 ? -10.629 10.871 22.856 1.00 92.25 895 GLU A O 1
ATOM 7058 N N . VAL A 1 896 ? -12.459 9.844 23.636 1.00 94.25 896 VAL A N 1
ATOM 7059 C CA . VAL A 1 896 ? -11.893 9.453 24.933 1.00 94.25 896 VAL A CA 1
ATOM 7060 C C . VAL A 1 896 ? -12.013 7.942 25.102 1.00 94.25 896 VAL A C 1
ATOM 7062 O O . VAL A 1 896 ? -13.070 7.347 24.871 1.00 94.25 896 VAL A O 1
ATOM 7065 N N . LYS A 1 897 ? -10.923 7.302 25.527 1.00 97.06 897 LYS A N 1
ATOM 7066 C CA . LYS A 1 897 ? -10.859 5.876 25.849 1.00 97.06 897 LYS A CA 1
ATOM 7067 C C . LYS A 1 897 ? -10.582 5.695 27.333 1.00 97.06 897 LYS A C 1
ATOM 7069 O O . LYS A 1 897 ? -9.544 6.116 27.836 1.00 97.06 897 LYS A O 1
ATOM 7074 N N . LEU A 1 898 ? -11.483 4.997 28.009 1.00 97.38 898 LEU A N 1
ATOM 7075 C CA . LEU A 1 898 ? -11.415 4.708 29.432 1.00 97.38 898 LEU A CA 1
ATOM 7076 C C . LEU A 1 898 ? -11.233 3.208 29.676 1.00 97.38 898 LEU A C 1
ATOM 7078 O O . LEU A 1 898 ? -11.711 2.377 28.902 1.00 97.38 898 LEU A O 1
ATOM 7082 N N . LEU A 1 899 ? -10.555 2.870 30.765 1.00 97.56 899 LEU A N 1
ATOM 7083 C CA . LEU A 1 899 ? -10.617 1.567 31.414 1.00 97.56 899 LEU A CA 1
ATOM 7084 C C . LEU A 1 899 ? -11.421 1.758 32.696 1.00 97.56 899 LEU A C 1
ATOM 7086 O O . LEU A 1 899 ? -11.082 2.613 33.514 1.00 97.56 899 LEU A O 1
ATOM 7090 N N . VAL A 1 900 ? -12.479 0.976 32.859 1.00 97.19 900 VAL A N 1
ATOM 7091 C CA . VAL A 1 900 ? -13.357 1.050 34.025 1.00 97.19 900 VAL A CA 1
ATOM 7092 C C . VAL A 1 900 ? -13.405 -0.296 34.725 1.00 97.19 900 VAL A C 1
ATOM 7094 O O . VAL A 1 900 ? -13.465 -1.329 34.062 1.00 97.19 900 VAL A O 1
ATOM 7097 N N . ARG A 1 901 ? -13.404 -0.277 36.056 1.00 97.19 901 ARG A N 1
ATOM 7098 C CA . ARG A 1 901 ? -13.788 -1.406 36.904 1.00 97.19 901 ARG A CA 1
ATOM 7099 C C . ARG A 1 901 ? -15.064 -1.015 37.616 1.00 97.19 901 ARG A C 1
ATOM 7101 O O . ARG A 1 901 ? -15.057 -0.012 38.316 1.00 97.19 901 ARG A O 1
ATOM 7108 N N . VAL A 1 902 ? -16.141 -1.759 37.397 1.00 96.81 902 VAL A N 1
ATOM 7109 C CA . VAL A 1 902 ? -17.503 -1.349 37.756 1.00 96.81 902 VAL A CA 1
ATOM 7110 C C . VAL A 1 902 ? -18.368 -2.565 38.125 1.00 96.81 902 VAL A C 1
ATOM 7112 O O . VAL A 1 902 ? -18.181 -3.626 37.526 1.00 96.81 902 VAL A O 1
ATOM 7115 N N . PRO A 1 903 ? -19.305 -2.463 39.086 1.00 96.56 903 PRO A N 1
ATOM 7116 C CA . PRO A 1 903 ? -20.231 -3.553 39.410 1.00 96.56 903 PRO A CA 1
ATOM 7117 C C . PRO A 1 903 ? -21.167 -3.877 38.235 1.00 96.56 903 PRO A C 1
ATOM 7119 O O . PRO A 1 903 ? -21.541 -2.985 37.465 1.00 96.56 903 PRO A O 1
ATOM 7122 N N . MET A 1 904 ? -21.557 -5.144 38.056 1.00 94.38 904 MET A N 1
ATOM 7123 C CA . MET A 1 904 ? -22.344 -5.564 36.885 1.00 94.38 904 MET A CA 1
ATOM 7124 C C . MET A 1 904 ? -23.734 -4.904 36.803 1.00 94.38 904 MET A C 1
ATOM 7126 O O . MET A 1 904 ? -24.226 -4.654 35.700 1.00 94.38 904 MET A O 1
ATOM 7130 N N . ASP A 1 905 ? -24.388 -4.592 37.920 1.00 93.88 905 ASP A N 1
ATOM 7131 C CA . ASP A 1 905 ? -25.665 -3.862 37.943 1.00 93.88 905 ASP A CA 1
ATOM 7132 C C . ASP A 1 905 ? -25.535 -2.428 37.379 1.00 93.88 905 ASP A C 1
ATOM 7134 O O . ASP A 1 905 ? -26.347 -1.991 36.552 1.00 93.88 905 ASP A O 1
ATOM 7138 N N . THR A 1 906 ? -24.452 -1.743 37.740 1.00 95.38 906 THR A N 1
ATOM 7139 C CA . THR A 1 906 ? -24.064 -0.412 37.271 1.00 95.38 906 THR A CA 1
ATOM 7140 C C . THR A 1 906 ? -23.632 -0.478 35.805 1.00 95.38 906 THR A C 1
ATOM 7142 O O . THR A 1 906 ? -24.088 0.308 34.965 1.00 95.38 906 THR A O 1
ATOM 7145 N N . TRP A 1 907 ? -22.841 -1.490 35.444 1.00 96.12 907 TRP A N 1
ATOM 7146 C CA . TRP A 1 907 ? -22.395 -1.732 34.074 1.00 96.12 907 TRP A CA 1
ATOM 7147 C C . TRP A 1 907 ? -23.557 -1.941 33.099 1.00 96.12 907 TRP A C 1
ATOM 7149 O O . TRP A 1 907 ? -23.567 -1.399 31.992 1.00 96.12 907 TRP A O 1
ATOM 7159 N N . ARG A 1 908 ? -24.610 -2.649 33.522 1.00 95.12 908 ARG A N 1
ATOM 7160 C CA . ARG A 1 908 ? -25.816 -2.859 32.706 1.00 95.12 908 ARG A CA 1
ATOM 7161 C C . ARG A 1 908 ? -26.576 -1.571 32.397 1.00 95.12 908 ARG A C 1
ATOM 7163 O O . ARG A 1 908 ? -27.308 -1.532 31.406 1.00 95.12 908 ARG A O 1
ATOM 7170 N N . GLN A 1 909 ? -26.436 -0.524 33.209 1.00 93.12 909 GLN A N 1
ATOM 7171 C CA . GLN A 1 909 ? -26.971 0.807 32.900 1.00 93.12 909 GLN A CA 1
ATOM 7172 C C . GLN A 1 909 ? -26.049 1.595 31.978 1.00 93.12 909 GLN A C 1
ATOM 7174 O O . GLN A 1 909 ? -26.531 2.359 31.133 1.00 93.12 909 GLN A O 1
ATOM 7179 N N . TRP A 1 910 ? -24.743 1.395 32.134 1.00 96.56 910 TRP A N 1
ATOM 7180 C CA . TRP A 1 910 ? -23.712 1.992 31.300 1.00 96.56 910 TRP A CA 1
ATOM 7181 C C . T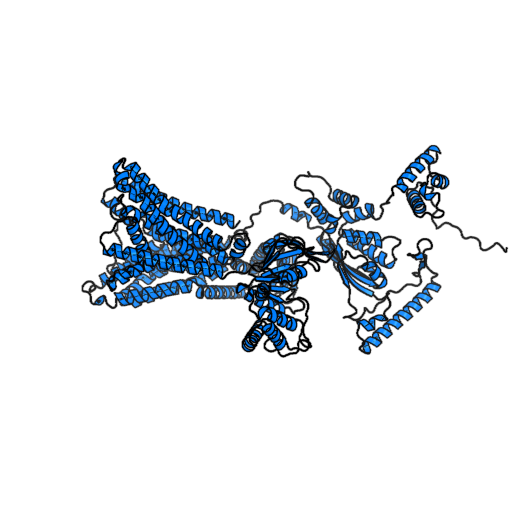RP A 1 910 ? -23.808 1.505 29.853 1.00 96.56 910 TRP A C 1
ATOM 7183 O O . TRP A 1 910 ? -23.898 2.311 28.932 1.00 96.56 910 TRP A O 1
ATOM 7193 N N . ILE A 1 911 ? -23.912 0.193 29.634 1.00 93.44 911 ILE A N 1
ATOM 7194 C CA . ILE A 1 911 ? -23.908 -0.410 28.292 1.00 93.44 911 ILE A CA 1
ATOM 7195 C C . ILE A 1 911 ? -25.176 -0.113 27.468 1.00 93.44 911 ILE A C 1
ATOM 7197 O O . ILE A 1 911 ? -25.243 -0.412 26.277 1.00 93.44 911 ILE A O 1
ATOM 7201 N N . ARG A 1 912 ? -26.192 0.531 28.067 1.00 92.50 912 ARG A N 1
ATOM 7202 C CA . ARG A 1 912 ? -27.351 1.074 27.327 1.00 92.50 912 ARG A CA 1
ATOM 7203 C C . ARG A 1 912 ? -26.951 2.214 26.385 1.00 92.50 912 ARG A C 1
ATOM 7205 O O . ARG A 1 912 ? -27.675 2.500 25.429 1.00 92.50 912 ARG A O 1
ATOM 7212 N N . HIS A 1 913 ? -25.804 2.841 26.638 1.00 94.06 913 HIS A N 1
ATOM 7213 C CA . HIS A 1 913 ? -25.205 3.870 25.794 1.00 94.06 913 HIS A CA 1
ATOM 7214 C C . HIS A 1 913 ? -24.476 3.222 24.611 1.00 94.06 913 HIS A C 1
ATOM 7216 O O . HIS A 1 913 ? -23.278 2.959 24.643 1.00 94.06 913 HIS A O 1
ATOM 7222 N N . ARG A 1 914 ? -25.250 2.923 23.561 1.00 91.94 914 ARG A N 1
ATOM 7223 C CA . ARG A 1 914 ? -24.833 2.132 22.384 1.00 91.94 914 ARG A CA 1
ATOM 7224 C C . ARG A 1 914 ? -23.841 2.833 21.450 1.00 91.94 914 ARG A C 1
ATOM 7226 O O . ARG A 1 914 ? -23.332 2.192 20.540 1.00 91.94 914 ARG A O 1
ATOM 7233 N N . THR A 1 915 ? -23.610 4.130 21.630 1.00 92.38 915 THR A N 1
ATOM 7234 C CA . THR A 1 915 ? -22.728 4.946 20.779 1.00 92.38 915 THR A CA 1
ATOM 7235 C C . THR A 1 915 ? -21.250 4.861 21.177 1.00 92.38 915 THR A C 1
ATOM 7237 O O . THR A 1 915 ? -20.430 5.587 20.632 1.00 92.38 915 THR A O 1
ATOM 7240 N N . ALA A 1 916 ? -20.890 3.946 22.081 1.00 92.50 916 ALA A N 1
ATOM 7241 C CA . ALA A 1 916 ? -19.514 3.675 22.484 1.00 92.50 916 ALA A CA 1
ATOM 7242 C C . ALA A 1 916 ? -19.019 2.310 21.975 1.00 92.50 916 ALA A C 1
ATOM 7244 O O . ALA A 1 916 ? -19.788 1.359 21.824 1.00 92.50 916 ALA A O 1
ATOM 7245 N N . ASN A 1 917 ? -17.707 2.192 21.773 1.00 93.31 917 ASN A N 1
ATOM 7246 C CA . ASN A 1 917 ? -17.033 0.920 21.530 1.00 93.31 917 ASN A CA 1
ATOM 7247 C C . ASN A 1 917 ? -16.612 0.310 22.864 1.00 93.31 917 ASN A C 1
ATOM 7249 O O . ASN A 1 917 ? -15.926 0.961 23.655 1.00 93.31 917 ASN A O 1
ATOM 7253 N N . VAL A 1 918 ? -16.997 -0.941 23.101 1.00 93.38 918 VAL A N 1
ATOM 7254 C CA . VAL A 1 918 ? -16.844 -1.577 24.411 1.00 93.38 918 VAL A CA 1
ATOM 7255 C C . VAL A 1 918 ? -16.186 -2.940 24.286 1.00 93.38 918 VAL A C 1
ATOM 7257 O O . VAL A 1 918 ? -16.541 -3.725 23.409 1.00 93.38 918 VAL A O 1
ATOM 7260 N N . ASN A 1 919 ? -15.247 -3.225 25.183 1.00 92.50 919 ASN A N 1
ATOM 7261 C CA . ASN A 1 919 ? -14.671 -4.551 25.355 1.00 92.50 919 ASN A CA 1
ATOM 7262 C C . ASN A 1 919 ? -14.625 -4.896 26.846 1.00 92.50 919 ASN A C 1
ATOM 7264 O O . ASN A 1 919 ? -13.837 -4.308 27.584 1.00 92.50 919 ASN A O 1
ATOM 7268 N N . GLU A 1 920 ? -15.484 -5.820 27.270 1.00 93.44 920 GLU A N 1
ATOM 7269 C CA . GLU A 1 920 ? -15.630 -6.251 28.663 1.00 93.44 920 GLU A CA 1
ATOM 7270 C C . GLU A 1 920 ? -14.829 -7.530 28.942 1.00 93.44 920 GLU A C 1
ATOM 7272 O O . GLU A 1 920 ? -14.721 -8.428 28.101 1.00 93.44 920 GLU A O 1
ATOM 7277 N N . TYR A 1 921 ? -14.307 -7.631 30.159 1.00 86.56 921 TYR A N 1
ATOM 7278 C CA . TYR A 1 921 ? -13.681 -8.819 30.708 1.00 86.56 921 TYR A CA 1
ATOM 7279 C C . TYR A 1 921 ? -14.625 -10.032 30.645 1.00 86.56 921 TYR A C 1
ATOM 7281 O O . TYR A 1 921 ? -15.656 -10.111 31.314 1.00 86.56 921 TYR A O 1
ATOM 7289 N N . SER A 1 922 ? -14.268 -11.025 29.827 1.00 87.19 922 SER A N 1
ATOM 7290 C CA . SER A 1 922 ? -15.121 -12.194 29.604 1.00 87.19 922 SER A CA 1
ATOM 7291 C C . SER A 1 922 ? -14.902 -13.281 30.653 1.00 87.19 922 SER A C 1
ATOM 7293 O O . SER A 1 922 ? -13.975 -14.090 30.566 1.00 87.19 922 SER A O 1
ATOM 7295 N N . THR A 1 923 ? -15.865 -13.419 31.559 1.00 83.38 923 THR A N 1
ATOM 7296 C CA . THR A 1 923 ? -15.936 -14.533 32.522 1.00 83.38 923 THR A CA 1
ATOM 7297 C C . THR A 1 923 ? -16.310 -15.888 31.886 1.00 83.38 923 THR A C 1
ATOM 7299 O O . THR A 1 923 ? -16.558 -16.864 32.587 1.00 83.38 923 THR A O 1
ATOM 7302 N N . ARG A 1 924 ? -16.364 -15.986 30.544 1.00 82.81 924 ARG A N 1
ATOM 7303 C CA . ARG A 1 924 ? -16.427 -17.278 29.820 1.00 82.81 924 ARG A CA 1
ATOM 7304 C C . ARG A 1 924 ? -15.048 -17.904 29.667 1.00 82.81 924 ARG A C 1
ATOM 7306 O O . ARG A 1 924 ? -14.915 -19.121 29.714 1.00 82.81 924 ARG A O 1
ATOM 7313 N N . TYR A 1 925 ? -14.044 -17.058 29.451 1.00 73.75 925 TYR A N 1
ATOM 7314 C CA . TYR A 1 925 ? -12.670 -17.474 29.184 1.00 73.75 925 TYR A CA 1
ATOM 7315 C C . TYR A 1 925 ? -11.769 -17.271 30.389 1.00 73.75 925 TYR A C 1
ATOM 7317 O O . TYR A 1 925 ? -10.764 -17.961 30.492 1.00 73.75 925 TYR A O 1
ATOM 7325 N N . SER A 1 926 ? -12.146 -16.397 31.317 1.00 86.94 926 SER A N 1
ATOM 7326 C CA . SER A 1 926 ? -11.366 -16.062 32.505 1.00 86.94 926 SER A CA 1
ATOM 7327 C C . SER A 1 926 ? -12.170 -16.305 33.781 1.00 86.94 926 SER A C 1
ATOM 7329 O O . SER A 1 926 ? -13.394 -16.432 33.732 1.00 86.94 926 SER A O 1
ATOM 7331 N N . LEU A 1 927 ? -11.482 -16.418 34.918 1.00 89.12 927 LEU A N 1
ATOM 7332 C CA . LEU A 1 927 ? -12.140 -16.511 36.222 1.00 89.12 927 LEU A CA 1
ATOM 7333 C C . LEU A 1 927 ? -12.789 -15.167 36.563 1.00 89.12 927 LEU A C 1
ATOM 7335 O O . LEU A 1 927 ? -12.220 -14.125 36.261 1.00 89.12 927 LEU A O 1
ATOM 7339 N N . ALA A 1 928 ? -13.975 -15.186 37.171 1.00 88.00 928 ALA A N 1
ATOM 7340 C CA . ALA A 1 928 ? -14.614 -13.965 37.644 1.00 88.00 928 ALA A CA 1
ATOM 7341 C C . ALA A 1 928 ? -13.741 -13.241 38.678 1.00 88.00 928 ALA A C 1
ATOM 7343 O O . ALA A 1 928 ? -13.115 -13.890 39.523 1.00 88.00 928 ALA A O 1
ATOM 7344 N N . ILE A 1 929 ? -13.728 -11.907 38.594 1.00 89.62 929 ILE A N 1
ATOM 7345 C CA . ILE A 1 929 ? -13.026 -11.042 39.543 1.00 89.62 929 ILE A CA 1
ATOM 7346 C C . ILE A 1 929 ? -13.545 -11.362 40.942 1.00 89.62 929 ILE A C 1
ATOM 7348 O O . ILE A 1 929 ? -14.753 -11.453 41.163 1.00 89.62 929 ILE A O 1
ATOM 7352 N N . ASP A 1 930 ? -12.619 -11.577 41.867 1.00 89.50 930 ASP A N 1
ATOM 7353 C CA . ASP A 1 930 ? -12.939 -11.900 43.251 1.00 89.50 930 ASP A CA 1
ATOM 7354 C C . ASP A 1 930 ? -13.208 -10.630 44.059 1.00 89.50 930 ASP A C 1
ATOM 7356 O O . ASP A 1 930 ? -12.436 -10.249 44.930 1.00 89.50 930 ASP A O 1
ATOM 7360 N N . ALA A 1 931 ? -14.260 -9.916 43.663 1.00 91.44 931 ALA A N 1
ATOM 7361 C CA . ALA A 1 931 ? -14.730 -8.718 44.337 1.00 91.44 931 ALA A CA 1
ATOM 7362 C C . ALA A 1 931 ? -16.193 -8.456 43.987 1.00 91.44 931 ALA A C 1
ATOM 7364 O O . ALA A 1 931 ? -16.608 -8.588 42.828 1.00 91.44 931 ALA A O 1
ATOM 7365 N N . ALA A 1 932 ? -16.957 -8.013 44.976 1.00 93.19 932 ALA A N 1
ATOM 7366 C CA . ALA A 1 932 ? -18.324 -7.554 44.817 1.00 93.19 932 ALA A CA 1
ATOM 7367 C C . ALA A 1 932 ? -18.511 -6.251 45.589 1.00 93.19 932 ALA A C 1
ATOM 7369 O O . ALA A 1 932 ? -17.903 -6.067 46.637 1.00 93.19 932 ALA A O 1
ATOM 7370 N N . GLN A 1 933 ? -19.334 -5.357 45.050 1.00 94.81 933 GLN A N 1
ATOM 7371 C CA . GLN A 1 933 ? -19.697 -4.123 45.725 1.00 94.81 933 GLN A CA 1
ATOM 7372 C C . GLN A 1 933 ? -20.446 -4.435 47.023 1.00 94.81 933 GLN A C 1
ATOM 7374 O O . GLN A 1 933 ? -21.372 -5.250 47.029 1.00 94.81 933 GLN A O 1
ATOM 7379 N N . THR A 1 934 ? -20.073 -3.740 48.088 1.00 93.56 934 THR A N 1
ATOM 7380 C CA . THR A 1 934 ? -20.727 -3.775 49.396 1.00 93.56 934 THR A CA 1
ATOM 7381 C C . THR A 1 934 ? -21.448 -2.464 49.700 1.00 93.56 934 THR A C 1
ATOM 7383 O O . THR A 1 934 ? -21.072 -1.389 49.219 1.00 93.56 934 THR A O 1
ATOM 7386 N N . THR A 1 935 ? -22.500 -2.551 50.510 1.00 92.94 935 THR A N 1
ATOM 7387 C CA . THR A 1 935 ? -23.276 -1.396 50.967 1.00 92.94 935 THR A CA 1
ATOM 7388 C C . THR A 1 935 ? -22.995 -1.136 52.449 1.00 92.94 935 THR A C 1
ATOM 7390 O O . THR A 1 935 ? -23.324 -1.981 53.284 1.00 92.94 935 THR A O 1
ATOM 7393 N N . PRO A 1 936 ? -22.400 0.015 52.819 1.00 91.25 936 PRO A N 1
ATOM 7394 C CA . PRO A 1 936 ? -22.241 0.418 54.217 1.00 91.25 936 PRO A CA 1
ATOM 7395 C C . PRO A 1 936 ? -23.578 0.554 54.959 1.00 91.25 936 PRO A C 1
ATOM 7397 O O . PRO A 1 936 ? -24.606 0.864 54.356 1.00 91.25 936 PRO A O 1
ATOM 7400 N N . ALA A 1 937 ? -23.561 0.375 56.282 1.00 90.62 937 ALA A N 1
ATOM 7401 C CA . ALA A 1 937 ? -24.770 0.402 57.110 1.00 90.62 937 ALA A CA 1
ATOM 7402 C C . ALA A 1 937 ? -25.545 1.733 57.032 1.00 90.62 937 ALA A C 1
ATOM 7404 O O . ALA A 1 937 ? -26.766 1.744 57.109 1.00 90.62 937 ALA A O 1
ATOM 7405 N N . ASP A 1 938 ? -24.854 2.851 56.841 1.00 90.69 938 ASP A N 1
ATOM 7406 C CA . ASP A 1 938 ? -25.431 4.189 56.677 1.00 90.69 938 ASP A CA 1
ATOM 7407 C C . ASP A 1 938 ? -25.794 4.527 55.216 1.00 90.69 938 ASP A C 1
ATOM 7409 O O . ASP A 1 938 ? -26.355 5.584 54.938 1.00 90.69 938 ASP A O 1
ATOM 7413 N N . ALA A 1 939 ? -25.495 3.644 54.258 1.00 89.75 939 ALA A N 1
ATOM 7414 C CA . ALA A 1 939 ? -25.666 3.905 52.830 1.00 89.75 939 ALA A CA 1
ATOM 7415 C C . ALA A 1 939 ? -26.927 3.272 52.219 1.00 89.75 939 ALA A C 1
ATOM 7417 O O . ALA A 1 939 ? -27.233 3.547 51.054 1.00 89.75 939 ALA A O 1
ATOM 7418 N N . TRP A 1 940 ? -27.671 2.455 52.972 1.00 91.19 940 TRP A N 1
ATOM 7419 C CA . TRP A 1 940 ? -28.934 1.869 52.518 1.00 91.19 940 TRP A CA 1
ATOM 7420 C C . TRP A 1 940 ? -30.006 2.946 52.322 1.00 91.19 940 TRP A C 1
ATOM 7422 O O . TRP A 1 940 ? -30.226 3.780 53.197 1.00 91.19 940 TRP A O 1
ATOM 7432 N N . ARG A 1 941 ? -30.689 2.938 51.169 1.00 90.25 941 ARG A N 1
ATOM 7433 C CA . ARG A 1 941 ? -31.571 4.041 50.737 1.00 90.25 941 ARG A CA 1
ATOM 7434 C C . ARG A 1 941 ? -33.028 3.607 50.631 1.00 90.25 941 ARG A C 1
ATOM 7436 O O . ARG A 1 941 ? -33.306 2.492 50.191 1.00 90.25 941 ARG A O 1
ATOM 7443 N N . THR A 1 942 ? -33.957 4.505 50.961 1.00 87.94 942 THR A N 1
ATOM 7444 C CA . THR A 1 942 ? -35.392 4.262 50.729 1.00 87.94 942 THR A CA 1
ATOM 7445 C C . THR A 1 942 ? -35.804 4.632 49.302 1.00 87.94 942 THR A C 1
ATOM 7447 O O . THR A 1 942 ? -35.064 5.284 48.564 1.00 87.94 942 THR A O 1
ATOM 7450 N N . GLN A 1 943 ? -36.966 4.158 48.856 1.00 85.12 943 GLN A N 1
ATOM 7451 C CA . GLN A 1 943 ? -37.482 4.446 47.515 1.00 85.12 943 GLN A CA 1
ATOM 7452 C C . GLN A 1 943 ? -38.104 5.851 47.472 1.00 85.12 943 GLN A C 1
ATOM 7454 O O . GLN A 1 943 ? -38.937 6.171 48.316 1.00 85.12 943 GLN A O 1
ATOM 7459 N N . ALA A 1 944 ? -37.776 6.657 46.457 1.00 78.62 944 ALA A N 1
ATOM 7460 C CA . ALA A 1 944 ? -38.351 7.995 46.307 1.00 78.62 944 ALA A CA 1
ATOM 7461 C C . ALA A 1 944 ? -39.866 7.950 46.043 1.00 78.62 944 ALA A C 1
ATOM 7463 O O . ALA A 1 944 ? -40.346 7.185 45.196 1.00 78.62 944 ALA A O 1
ATOM 7464 N N . ALA A 1 945 ? -40.625 8.806 46.736 1.00 68.94 945 ALA A N 1
ATOM 7465 C CA . ALA A 1 945 ? -42.092 8.803 46.685 1.00 68.94 945 ALA A CA 1
ATOM 7466 C C . ALA A 1 945 ? -42.649 9.421 45.388 1.00 68.94 945 ALA A C 1
ATOM 7468 O O . ALA A 1 945 ? -43.669 8.971 44.856 1.00 68.94 945 ALA A O 1
ATOM 7469 N N . SER A 1 946 ? -41.963 10.437 44.856 1.00 61.44 946 SER A N 1
ATOM 7470 C CA . SER A 1 946 ? -42.318 11.140 43.614 1.00 61.44 946 SER A CA 1
ATOM 7471 C C . SER A 1 946 ? -41.788 10.428 42.362 1.00 61.44 946 SER A C 1
ATOM 7473 O O . SER A 1 946 ? -42.465 10.384 41.333 1.00 61.44 946 SER A O 1
ATOM 7475 N N . ASN A 1 947 ? -40.605 9.812 42.460 1.00 64.44 947 ASN A N 1
ATOM 7476 C CA . ASN A 1 947 ? -39.949 9.078 41.383 1.00 64.44 947 ASN A CA 1
ATOM 7477 C C . ASN A 1 947 ? -39.740 7.604 41.762 1.00 64.44 947 ASN A C 1
ATOM 7479 O O . ASN A 1 947 ? -38.715 7.227 42.323 1.00 64.44 947 ASN A O 1
ATOM 7483 N N . ARG A 1 948 ? -40.659 6.730 41.338 1.00 65.50 948 ARG A N 1
ATOM 7484 C CA . ARG A 1 948 ? -40.568 5.272 41.563 1.00 65.50 948 ARG A CA 1
ATOM 7485 C C . ARG A 1 948 ? -39.357 4.581 40.902 1.00 65.50 948 ARG A C 1
ATOM 7487 O O . ARG A 1 948 ? -39.263 3.362 40.961 1.00 65.50 948 ARG A O 1
ATOM 7494 N N . GLN A 1 949 ? -38.471 5.319 40.230 1.00 63.50 949 GLN A N 1
ATOM 7495 C CA . GLN A 1 949 ? -37.228 4.803 39.645 1.00 63.50 949 GLN A CA 1
ATOM 7496 C C . GLN A 1 949 ? -35.963 5.207 40.422 1.00 63.50 949 GLN A C 1
ATOM 7498 O O . GLN A 1 949 ? -34.899 4.677 40.118 1.00 63.50 949 GLN A O 1
ATOM 7503 N N . GLY A 1 950 ? -36.052 6.122 41.395 1.00 67.50 950 GLY A N 1
ATOM 7504 C CA . GLY A 1 950 ? -34.903 6.631 42.155 1.00 67.50 950 GLY A CA 1
ATOM 7505 C C . GLY A 1 950 ? -35.024 6.396 43.660 1.00 67.50 950 GLY A C 1
ATOM 7506 O O . GLY A 1 950 ? -36.098 6.083 44.164 1.00 67.50 950 GLY A O 1
ATOM 7507 N N . SER A 1 951 ? -33.924 6.558 44.386 1.00 81.31 951 SER A N 1
ATOM 7508 C CA . SER A 1 951 ? -33.894 6.471 45.849 1.00 81.31 951 SER A CA 1
ATOM 7509 C C . SER A 1 951 ? -33.962 7.856 46.499 1.00 81.31 951 SER A C 1
ATOM 7511 O O . SER A 1 951 ? -33.443 8.820 45.939 1.00 81.31 951 SER A O 1
ATOM 7513 N N . GLU A 1 952 ? -34.532 7.936 47.695 1.00 78.62 952 GLU A N 1
ATOM 7514 C CA . GLU A 1 952 ? -34.629 9.132 48.539 1.00 78.62 952 GLU A CA 1
ATOM 7515 C C . GLU A 1 952 ? -34.397 8.723 49.999 1.00 78.62 952 GLU A C 1
ATOM 7517 O O . GLU A 1 952 ? -34.810 7.636 50.395 1.00 78.62 952 GLU A O 1
ATOM 7522 N N . GLY A 1 953 ? -33.722 9.559 50.791 1.00 80.88 953 GLY A N 1
ATOM 7523 C CA . GLY A 1 953 ? -33.402 9.274 52.197 1.00 80.88 953 GLY A CA 1
ATOM 7524 C C . GLY A 1 953 ? -32.475 8.068 52.442 1.00 80.88 953 GLY A C 1
ATOM 7525 O O . GLY A 1 953 ? -32.068 7.361 51.516 1.00 80.88 953 GLY A O 1
ATOM 7526 N N . GLN A 1 954 ? -32.139 7.843 53.712 1.00 85.50 954 GLN A N 1
ATOM 7527 C CA . GLN A 1 954 ? -31.350 6.704 54.199 1.00 85.50 954 GLN A CA 1
ATOM 7528 C C . GLN A 1 954 ? -32.150 5.932 55.257 1.00 85.50 954 GLN A C 1
ATOM 7530 O O . GLN A 1 954 ? -32.989 6.515 55.945 1.00 85.50 954 GLN A O 1
ATOM 7535 N N . LEU A 1 955 ? -31.924 4.621 55.350 1.00 87.50 955 LEU A N 1
ATOM 7536 C CA . LEU A 1 955 ? -32.446 3.802 56.445 1.00 87.50 955 LEU A CA 1
ATOM 7537 C C . LEU A 1 955 ? -31.694 4.089 57.747 1.00 87.50 955 LEU A C 1
ATOM 7539 O O . LEU A 1 955 ? -30.593 4.638 57.741 1.00 87.50 955 LEU A O 1
ATOM 7543 N N . ASP A 1 956 ? -32.299 3.686 58.863 1.00 87.94 956 ASP A N 1
ATOM 7544 C CA . ASP A 1 956 ? -31.632 3.737 60.158 1.00 87.94 956 ASP A CA 1
ATOM 7545 C C . ASP A 1 956 ? -30.377 2.846 60.168 1.00 87.94 956 ASP A C 1
ATOM 7547 O O . ASP A 1 956 ? -30.375 1.737 59.625 1.00 87.94 956 ASP A O 1
ATOM 7551 N N . VAL A 1 957 ? -29.306 3.336 60.796 1.00 89.94 957 VAL A N 1
ATOM 7552 C CA . VAL A 1 957 ? -27.986 2.687 60.777 1.00 89.94 957 VAL A CA 1
ATOM 7553 C C . VAL A 1 957 ? -28.023 1.308 61.440 1.00 89.94 957 VAL A C 1
ATOM 7555 O O . VAL A 1 957 ? -27.267 0.427 61.035 1.00 89.94 957 VAL A O 1
ATOM 7558 N N . GLU A 1 958 ? -28.882 1.085 62.439 1.00 87.12 958 GLU A N 1
ATOM 7559 C CA . GLU A 1 958 ? -29.009 -0.221 63.093 1.00 87.12 958 GLU A CA 1
ATOM 7560 C C . GLU A 1 958 ? -29.610 -1.253 62.132 1.00 87.12 958 GLU A C 1
ATOM 7562 O O . GLU A 1 958 ? -29.021 -2.312 61.922 1.00 87.12 958 GLU A O 1
ATOM 7567 N N . GLN A 1 959 ? -30.695 -0.891 61.438 1.00 88.50 959 GLN A N 1
ATOM 7568 C CA . GLN A 1 959 ? -31.285 -1.727 60.384 1.00 88.50 959 GLN A CA 1
ATOM 7569 C C . GLN A 1 959 ? -30.302 -1.963 59.230 1.00 88.50 959 GLN A C 1
ATOM 7571 O O . GLN A 1 959 ? -30.214 -3.065 58.686 1.00 88.50 959 GLN A O 1
ATOM 7576 N N . GLY A 1 960 ? -29.535 -0.937 58.860 1.00 91.25 960 GLY A N 1
ATOM 7577 C CA . GLY A 1 960 ? -28.523 -1.036 57.819 1.00 91.25 960 GLY A CA 1
ATOM 7578 C C . GLY A 1 960 ? -27.377 -1.989 58.165 1.00 91.25 960 GLY A C 1
ATOM 7579 O O . GLY A 1 960 ? -26.889 -2.679 57.272 1.00 91.25 960 GLY A O 1
ATOM 7580 N N . ARG A 1 961 ? -26.972 -2.099 59.441 1.00 92.19 961 ARG A N 1
ATOM 7581 C CA . ARG A 1 961 ? -25.943 -3.068 59.875 1.00 92.19 961 ARG A CA 1
ATOM 7582 C C . ARG A 1 961 ? -26.378 -4.505 59.622 1.00 92.19 961 ARG A C 1
ATOM 7584 O O . ARG A 1 961 ? -25.582 -5.284 59.097 1.00 92.19 961 ARG A O 1
ATOM 7591 N N . ASP A 1 962 ? -27.625 -4.832 59.947 1.00 91.19 962 ASP A N 1
ATOM 7592 C CA . ASP A 1 962 ? -28.177 -6.170 59.723 1.00 91.19 962 ASP A CA 1
ATOM 7593 C C . ASP A 1 962 ? -28.240 -6.501 58.223 1.00 91.19 962 ASP A C 1
ATOM 7595 O O . ASP A 1 962 ? -27.857 -7.596 57.805 1.00 91.19 962 ASP A O 1
ATOM 7599 N N . LEU A 1 963 ? -28.646 -5.533 57.390 1.00 94.44 963 LEU A N 1
ATOM 7600 C CA . LEU A 1 963 ? -28.688 -5.689 55.932 1.00 94.44 963 LEU A CA 1
ATOM 7601 C C . LEU A 1 963 ? -27.293 -5.875 55.320 1.00 94.44 963 LEU A C 1
ATOM 7603 O O . LEU A 1 963 ? -27.107 -6.757 54.481 1.00 94.44 963 LEU A O 1
ATOM 7607 N N . SER A 1 964 ? -26.303 -5.091 55.755 1.00 93.94 964 SER A N 1
ATOM 7608 C CA . SER A 1 964 ? -24.913 -5.227 55.299 1.00 93.94 964 SER A CA 1
ATOM 7609 C C . SER A 1 964 ? -24.305 -6.575 55.706 1.00 93.94 964 SER A C 1
ATOM 7611 O O . SER A 1 964 ? -23.587 -7.190 54.918 1.00 93.94 964 SER A O 1
ATOM 7613 N N . ALA A 1 965 ? -24.613 -7.076 56.908 1.00 93.25 965 ALA A N 1
ATOM 7614 C CA . ALA A 1 965 ? -24.169 -8.399 57.350 1.00 93.25 965 ALA A CA 1
ATOM 7615 C C . ALA A 1 965 ? -24.789 -9.525 56.501 1.00 93.25 965 ALA A C 1
ATOM 7617 O O . ALA A 1 965 ? -24.076 -10.434 56.069 1.00 93.25 965 ALA A O 1
ATOM 7618 N N . ALA A 1 966 ? -26.090 -9.435 56.202 1.00 95.00 966 ALA A N 1
ATOM 7619 C CA . ALA A 1 966 ? -26.783 -10.390 55.339 1.00 95.00 966 ALA A CA 1
ATOM 7620 C C . ALA A 1 966 ? -26.263 -10.362 53.886 1.00 95.00 966 ALA A C 1
ATOM 7622 O O . ALA A 1 966 ? -26.101 -11.415 53.264 1.00 95.00 966 ALA A O 1
ATOM 7623 N N . GLU A 1 967 ? -25.960 -9.175 53.346 1.00 96.06 967 GLU A N 1
ATOM 7624 C CA . GLU A 1 967 ? -25.320 -9.020 52.033 1.00 96.06 967 GLU A CA 1
ATOM 7625 C C . GLU A 1 967 ? -23.953 -9.718 52.001 1.00 96.06 967 GLU A C 1
ATOM 7627 O O . GLU A 1 967 ? -23.688 -10.508 51.090 1.00 96.06 967 GLU A O 1
ATOM 7632 N N . ALA A 1 968 ? -23.110 -9.486 53.011 1.00 94.31 968 ALA A N 1
ATOM 7633 C CA . ALA A 1 968 ? -21.788 -10.099 53.102 1.00 94.31 968 ALA A CA 1
ATOM 7634 C C . ALA A 1 968 ? -21.861 -11.635 53.187 1.00 94.31 968 ALA A C 1
ATOM 7636 O O . ALA A 1 968 ? -21.097 -12.334 52.514 1.00 94.31 968 ALA A O 1
ATOM 7637 N N . GLU A 1 969 ? -22.806 -12.182 53.960 1.00 96.06 969 GLU A N 1
ATOM 7638 C CA . GLU A 1 969 ? -23.021 -13.630 54.049 1.00 96.06 969 GLU A CA 1
ATOM 7639 C C . GLU A 1 969 ? -23.426 -14.231 52.691 1.00 96.06 969 GLU A C 1
ATOM 7641 O O . GLU A 1 969 ? -22.871 -15.256 52.271 1.00 96.06 969 GLU A O 1
ATOM 7646 N N . LEU A 1 970 ? -24.338 -13.573 51.966 1.00 95.69 970 LEU A N 1
ATOM 7647 C CA . LEU A 1 970 ? -24.786 -13.999 50.639 1.00 95.69 970 LEU A CA 1
ATOM 7648 C C . LEU A 1 970 ? -23.651 -13.959 49.607 1.00 95.69 970 LEU A C 1
ATOM 7650 O O . LEU A 1 970 ? -23.474 -14.909 48.834 1.00 95.69 970 LEU A O 1
ATOM 7654 N N . GLN A 1 971 ? -22.867 -12.881 49.588 1.00 95.75 971 GLN A N 1
ATOM 7655 C CA . GLN A 1 971 ? -21.724 -12.740 48.684 1.00 95.75 971 GLN A CA 1
ATOM 7656 C C . GLN A 1 971 ? -20.667 -13.820 48.964 1.00 95.75 971 GLN A C 1
ATOM 7658 O O . GLN A 1 971 ? -20.201 -14.488 48.039 1.00 95.75 971 GLN A O 1
ATOM 7663 N N . ALA A 1 972 ? -20.372 -14.098 50.237 1.00 95.06 972 ALA A N 1
ATOM 7664 C CA . ALA A 1 972 ? -19.459 -15.174 50.618 1.00 95.06 972 ALA A CA 1
ATOM 7665 C C . ALA A 1 972 ? -20.002 -16.566 50.243 1.00 95.06 972 ALA A C 1
ATOM 7667 O O . ALA A 1 972 ? -19.249 -17.434 49.796 1.00 95.06 972 ALA A O 1
ATOM 7668 N N . HIS A 1 973 ? -21.308 -16.805 50.404 1.00 96.25 973 HIS A N 1
ATOM 7669 C CA . HIS A 1 973 ? -21.938 -18.070 50.023 1.00 96.25 973 HIS A CA 1
ATOM 7670 C C . HIS A 1 973 ? -21.883 -18.307 48.508 1.00 96.25 973 HIS A C 1
ATOM 7672 O O . HIS A 1 973 ? -21.418 -19.358 48.066 1.00 96.25 973 HIS A O 1
ATOM 7678 N N . THR A 1 974 ? -22.314 -17.328 47.712 1.00 96.19 974 THR A N 1
ATOM 7679 C CA . THR A 1 974 ? -22.303 -17.415 46.241 1.00 96.19 974 THR A CA 1
ATOM 7680 C C . THR A 1 974 ? -20.889 -17.593 45.689 1.00 96.19 974 THR A C 1
ATOM 7682 O O . THR A 1 974 ? -20.687 -18.387 44.767 1.00 96.19 974 THR A O 1
ATOM 7685 N N . ARG A 1 975 ? -19.887 -16.949 46.305 1.00 94.75 975 ARG A N 1
ATOM 7686 C CA . ARG A 1 975 ? -18.479 -17.140 45.949 1.00 94.75 975 ARG A CA 1
ATOM 7687 C C . ARG A 1 975 ? -17.991 -18.568 46.202 1.00 94.75 975 ARG A C 1
ATOM 7689 O O . ARG A 1 975 ? -17.419 -19.170 45.295 1.00 94.75 975 ARG A O 1
ATOM 7696 N N . ARG A 1 976 ? -18.285 -19.146 47.373 1.00 95.88 976 ARG A N 1
ATOM 7697 C CA . ARG A 1 976 ? -17.944 -20.550 47.680 1.00 95.88 976 ARG A CA 1
ATOM 7698 C C . ARG A 1 976 ? -18.567 -21.527 46.681 1.00 95.88 976 ARG A C 1
ATOM 7700 O O . ARG A 1 976 ? -17.900 -22.457 46.236 1.00 95.88 976 ARG A O 1
ATOM 7707 N N . VAL A 1 977 ? -19.829 -21.309 46.297 1.00 96.31 977 VAL A N 1
ATOM 7708 C CA . VAL A 1 977 ? -20.516 -22.140 45.289 1.00 96.31 977 VAL A CA 1
ATOM 7709 C C . VAL A 1 977 ? -19.828 -22.039 43.925 1.00 96.31 977 VAL A C 1
ATOM 7711 O O . VAL A 1 977 ? -19.624 -23.058 43.261 1.00 96.31 977 VAL A O 1
ATOM 7714 N N . TYR A 1 978 ? -19.444 -20.829 43.510 1.00 96.06 978 TYR A N 1
ATOM 7715 C CA . TYR A 1 978 ? -18.705 -20.607 42.268 1.00 96.06 978 TYR A CA 1
ATOM 7716 C C . TYR A 1 978 ? -17.364 -21.360 42.261 1.00 96.06 978 TYR A C 1
ATOM 7718 O O . TYR A 1 978 ? -17.077 -22.084 41.307 1.00 96.06 978 TYR A O 1
ATOM 7726 N N . GLU A 1 979 ? -16.572 -21.244 43.327 1.00 95.50 979 GLU A N 1
ATOM 7727 C CA . GLU A 1 979 ? -15.262 -21.898 43.448 1.00 95.50 979 GLU A CA 1
ATOM 7728 C C . GLU A 1 979 ? -15.381 -23.423 43.454 1.00 95.50 979 GLU A C 1
ATOM 7730 O O . GLU A 1 979 ? -14.705 -24.091 42.671 1.00 95.50 979 GLU A O 1
ATOM 7735 N N . GLN A 1 980 ? -16.335 -23.969 44.213 1.00 96.25 980 GLN A N 1
ATOM 7736 C CA . GLN A 1 980 ? -16.621 -25.403 44.231 1.00 96.25 980 GLN A CA 1
ATOM 7737 C C . GLN A 1 980 ? -16.948 -25.943 42.828 1.00 96.25 980 GLN A C 1
ATOM 7739 O O . GLN A 1 980 ? -16.485 -27.016 42.439 1.00 96.25 980 GLN A O 1
ATOM 7744 N N . ARG A 1 981 ? -17.727 -25.202 42.027 1.00 96.69 981 ARG A N 1
ATOM 7745 C CA . ARG A 1 981 ? -18.043 -25.597 40.642 1.00 96.69 981 ARG A CA 1
ATOM 7746 C C . ARG A 1 981 ? -16.808 -25.580 39.743 1.00 96.69 981 ARG A C 1
ATOM 7748 O O . ARG A 1 981 ? -16.660 -26.477 38.912 1.00 96.69 981 ARG A O 1
ATOM 7755 N N . ILE A 1 982 ? -15.930 -24.590 39.901 1.00 94.88 982 ILE A N 1
ATOM 7756 C CA . ILE A 1 982 ? -14.666 -24.522 39.157 1.00 94.88 982 ILE A CA 1
ATOM 7757 C C . ILE A 1 982 ? -13.768 -25.715 39.507 1.00 94.88 982 ILE A C 1
ATOM 7759 O O . ILE A 1 982 ? -13.236 -26.351 38.598 1.00 94.88 982 ILE A O 1
ATOM 7763 N N . GLU A 1 983 ? -13.654 -26.066 40.788 1.00 95.62 983 GLU A N 1
ATOM 7764 C CA . GLU A 1 983 ? -12.878 -27.223 41.255 1.00 95.62 983 GLU A CA 1
ATOM 7765 C C . GLU A 1 983 ? -13.424 -28.557 40.724 1.00 95.62 983 GLU A C 1
ATOM 7767 O O . GLU A 1 983 ? -12.656 -29.448 40.369 1.00 95.62 983 GLU A O 1
ATOM 7772 N N . MET A 1 984 ? -14.747 -28.677 40.581 1.00 96.12 984 MET A N 1
ATOM 7773 C CA . MET A 1 984 ? -15.408 -29.841 39.974 1.00 96.12 984 MET A CA 1
ATOM 7774 C C . MET A 1 984 ? -15.280 -29.909 38.440 1.00 96.12 984 MET A C 1
ATOM 7776 O O . MET A 1 984 ? -15.786 -30.846 37.824 1.00 96.12 984 MET A O 1
ATOM 7780 N N . GLY A 1 985 ? -14.634 -28.928 37.800 1.00 93.25 985 GLY A N 1
ATOM 7781 C CA . GLY A 1 985 ? -14.443 -28.888 36.348 1.00 93.25 985 GLY A CA 1
ATOM 7782 C C . GLY A 1 985 ? -15.644 -28.361 35.554 1.00 93.25 985 GLY A C 1
ATOM 7783 O O . GLY A 1 985 ? -15.699 -28.546 34.336 1.00 93.25 985 GLY A O 1
ATOM 7784 N N . VAL A 1 986 ? -16.607 -27.691 36.201 1.00 94.88 986 VAL A N 1
ATOM 7785 C CA . VAL A 1 986 ? -17.722 -27.029 35.505 1.00 94.88 986 VAL A CA 1
ATOM 7786 C C . VAL A 1 986 ? -17.181 -25.894 34.631 1.00 94.88 986 VAL A C 1
ATOM 7788 O O . VAL A 1 986 ? -16.330 -25.106 35.047 1.00 94.88 986 VAL A O 1
ATOM 7791 N N . ALA A 1 987 ? -17.701 -25.768 33.407 1.00 92.31 987 ALA A N 1
ATOM 7792 C CA . ALA A 1 987 ? -17.296 -24.704 32.494 1.00 92.31 987 ALA A CA 1
ATOM 7793 C C . ALA A 1 987 ? -17.524 -23.312 33.115 1.00 92.31 987 ALA A C 1
ATOM 7795 O O . ALA A 1 987 ? -18.597 -23.029 33.652 1.00 92.31 987 ALA A O 1
ATOM 7796 N N . ARG A 1 988 ? -16.545 -22.406 32.975 1.00 90.69 988 ARG A N 1
ATOM 7797 C CA . ARG A 1 988 ? -16.569 -21.047 33.565 1.00 90.69 988 ARG A CA 1
ATOM 7798 C C . ARG A 1 988 ? -17.844 -20.270 33.233 1.00 90.69 988 ARG A C 1
ATOM 7800 O O . ARG A 1 988 ? -18.422 -19.616 34.097 1.00 90.69 988 ARG A O 1
ATOM 7807 N N . GLU A 1 989 ? -18.340 -20.408 32.001 1.00 88.88 989 GLU A N 1
ATOM 7808 C CA . GLU A 1 989 ? -19.574 -19.752 31.558 1.00 88.88 989 GLU A CA 1
ATOM 7809 C C . GLU A 1 989 ? -20.842 -20.224 32.290 1.00 88.88 989 GLU A C 1
ATOM 7811 O O . GLU A 1 989 ? -21.817 -19.469 32.352 1.00 88.88 989 GLU A O 1
ATOM 7816 N N . GLN A 1 990 ? -20.824 -21.442 32.843 1.00 93.44 990 GLN A N 1
ATOM 7817 C CA . GLN A 1 990 ? -21.886 -22.008 33.673 1.00 93.44 990 GLN A CA 1
ATOM 7818 C C . GLN A 1 990 ? -21.646 -21.741 35.161 1.00 93.44 990 GLN A C 1
ATOM 7820 O O . GLN A 1 990 ? -22.593 -21.376 35.852 1.00 93.44 990 GLN A O 1
ATOM 7825 N N . ALA A 1 991 ? -20.404 -21.875 35.637 1.00 93.56 991 ALA A N 1
ATOM 7826 C CA . ALA A 1 991 ? -20.051 -21.652 37.039 1.00 93.56 991 ALA A CA 1
ATOM 7827 C C . ALA A 1 991 ? -20.406 -20.230 37.501 1.00 93.56 991 ALA A C 1
ATOM 7829 O O . ALA A 1 991 ? -21.004 -20.056 38.552 1.00 93.56 991 ALA A O 1
ATOM 7830 N N . ARG A 1 992 ? -20.139 -19.207 36.679 1.00 91.56 992 ARG A N 1
ATOM 7831 C CA . ARG A 1 992 ? -20.415 -17.793 37.007 1.00 91.56 992 ARG A CA 1
ATOM 7832 C C . ARG A 1 992 ? -21.893 -17.432 37.221 1.00 91.56 992 ARG A C 1
ATOM 7834 O O . ARG A 1 992 ? -22.174 -16.298 37.585 1.00 91.56 992 ARG A O 1
ATOM 7841 N N . LYS A 1 993 ? -22.841 -18.329 36.915 1.00 92.56 993 LYS A N 1
ATOM 7842 C CA . LYS A 1 993 ? -24.284 -18.034 36.984 1.00 92.56 993 LYS A CA 1
ATOM 7843 C C . LYS A 1 993 ? -24.770 -17.723 38.400 1.00 92.56 993 LYS A C 1
ATOM 7845 O O . LYS A 1 993 ? -25.803 -17.077 38.523 1.00 92.56 993 LYS A O 1
ATOM 7850 N N . ASP A 1 994 ? -24.060 -18.190 39.425 1.00 90.06 994 ASP A N 1
ATOM 7851 C CA . ASP A 1 994 ? -24.448 -17.976 40.824 1.00 90.06 994 ASP A CA 1
ATOM 7852 C C . ASP A 1 994 ? -23.895 -16.668 41.404 1.00 90.06 994 ASP A C 1
ATOM 7854 O O . ASP A 1 994 ? -24.282 -16.288 42.506 1.00 90.06 994 ASP A O 1
ATOM 7858 N N . LEU A 1 995 ? -22.989 -15.986 40.691 1.00 93.94 995 LEU A N 1
ATOM 7859 C CA . LEU A 1 995 ? -22.398 -14.738 41.168 1.00 93.94 995 LEU A CA 1
ATOM 7860 C C . LEU A 1 995 ? -23.433 -13.598 41.123 1.00 93.94 995 LEU A C 1
ATOM 7862 O O . LEU A 1 995 ? -24.164 -13.473 40.131 1.00 93.94 995 LEU A O 1
ATOM 7866 N N . PRO A 1 996 ? -23.507 -12.759 42.172 1.00 94.25 996 PRO A N 1
ATOM 7867 C CA . PRO A 1 996 ? -24.460 -11.660 42.238 1.00 94.25 996 PRO A CA 1
ATOM 7868 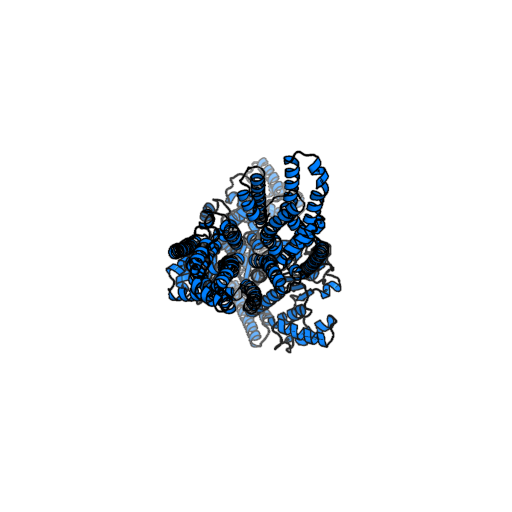C C . PRO A 1 996 ? -24.108 -10.543 41.247 1.00 94.25 996 PRO A C 1
ATOM 7870 O O . PRO A 1 996 ? -22.970 -10.388 40.812 1.00 94.25 996 PRO A O 1
ATOM 7873 N N . LEU A 1 997 ? -25.086 -9.695 40.914 1.00 95.00 997 LEU A N 1
ATOM 7874 C CA . LEU A 1 997 ? -24.846 -8.532 40.046 1.00 95.00 997 LEU A CA 1
ATOM 7875 C C . LEU A 1 997 ? -23.947 -7.462 40.689 1.00 95.00 997 LEU A C 1
ATOM 7877 O O . LEU A 1 997 ? -23.459 -6.593 39.972 1.00 95.00 997 LEU A O 1
ATOM 7881 N N . SER A 1 998 ? -23.715 -7.525 42.003 1.00 94.81 998 SER A N 1
ATOM 7882 C CA . SER A 1 998 ? -22.736 -6.675 42.685 1.00 94.81 998 SER A CA 1
ATOM 7883 C C . SER A 1 998 ? -21.291 -7.060 42.350 1.00 94.81 998 SER A C 1
ATOM 7885 O O . SER A 1 998 ? -20.387 -6.271 42.607 1.00 94.81 998 SER A O 1
ATOM 7887 N N . THR A 1 999 ? -21.038 -8.230 41.746 1.00 95.06 999 THR A N 1
ATOM 7888 C CA . THR A 1 999 ? -19.694 -8.628 41.305 1.00 95.06 999 THR A CA 1
ATOM 7889 C C . THR A 1 999 ? -19.116 -7.622 40.308 1.00 95.06 999 THR A C 1
ATOM 7891 O O . THR A 1 999 ? -19.799 -7.162 39.389 1.00 95.06 999 THR A O 1
ATOM 7894 N N . TYR A 1 1000 ? -17.839 -7.285 40.481 1.00 96.12 1000 TYR A N 1
ATOM 7895 C CA . TYR A 1 1000 ? -17.129 -6.359 39.608 1.00 96.12 1000 TYR A CA 1
ATOM 7896 C C . TYR A 1 1000 ? -16.794 -6.975 38.245 1.00 96.12 1000 TYR A C 1
ATOM 7898 O O . TYR A 1 1000 ? -16.437 -8.147 38.123 1.00 96.12 1000 TYR A O 1
ATOM 7906 N N . THR A 1 1001 ? -16.839 -6.136 37.216 1.00 95.31 1001 THR A N 1
ATOM 7907 C CA . THR A 1 1001 ? -16.308 -6.408 35.880 1.00 95.31 1001 THR A CA 1
ATOM 7908 C C . THR A 1 1001 ? -15.357 -5.285 35.475 1.00 95.31 1001 THR A C 1
ATOM 7910 O O . THR A 1 1001 ? -15.411 -4.181 36.021 1.00 95.31 1001 THR A O 1
ATOM 7913 N N . GLU A 1 1002 ? -14.476 -5.557 34.519 1.00 96.00 1002 GLU A N 1
ATOM 7914 C CA . GLU A 1 1002 ? -13.603 -4.548 33.923 1.00 96.00 1002 GLU A CA 1
ATOM 7915 C C . GLU A 1 1002 ? -13.919 -4.396 32.442 1.00 96.00 1002 GLU A C 1
ATOM 7917 O O . GLU A 1 1002 ? -14.183 -5.379 31.750 1.00 96.00 1002 GLU A O 1
ATOM 7922 N N . ALA A 1 1003 ? -13.872 -3.172 31.928 1.00 95.44 1003 ALA A N 1
ATOM 7923 C CA . ALA A 1 1003 ? -14.115 -2.925 30.520 1.00 95.44 1003 ALA A CA 1
ATOM 7924 C C . ALA A 1 1003 ? -13.315 -1.743 29.982 1.00 95.44 1003 ALA A C 1
ATOM 7926 O O . ALA A 1 1003 ? -13.177 -0.704 30.625 1.00 95.44 1003 ALA A O 1
ATOM 7927 N N . TYR A 1 1004 ? -12.851 -1.880 28.742 1.00 96.56 1004 TYR A N 1
ATOM 7928 C CA . TYR A 1 1004 ? -12.461 -0.731 27.939 1.00 96.56 1004 TYR A CA 1
ATOM 7929 C C . TYR A 1 1004 ? -13.707 -0.107 27.318 1.00 96.56 1004 TYR A C 1
ATOM 7931 O O . TYR A 1 1004 ? -14.488 -0.799 26.660 1.00 96.56 1004 TYR A O 1
ATOM 7939 N N . TRP A 1 1005 ? -13.860 1.202 27.486 1.00 97.75 1005 TRP A N 1
ATOM 7940 C CA . TRP A 1 1005 ? -14.979 1.985 26.980 1.00 97.75 1005 TRP A CA 1
ATOM 7941 C C . TRP A 1 1005 ? -14.450 3.192 26.199 1.00 97.75 1005 TRP A C 1
ATOM 7943 O O . TRP A 1 1005 ? -13.824 4.079 26.773 1.00 97.75 1005 TRP A O 1
ATOM 7953 N N . LYS A 1 1006 ? -14.646 3.204 24.876 1.00 97.38 1006 LYS A N 1
ATOM 7954 C CA . LYS A 1 1006 ? -14.209 4.285 23.978 1.00 97.38 1006 LYS A CA 1
ATOM 7955 C C . LYS A 1 1006 ? -15.413 5.002 23.384 1.00 97.38 1006 LYS A C 1
ATOM 7957 O O . LYS A 1 1006 ? -16.251 4.348 22.764 1.00 97.38 1006 LYS A O 1
ATOM 7962 N N . VAL A 1 1007 ? -15.470 6.320 23.507 1.00 97.06 1007 VAL A N 1
ATOM 7963 C CA . VAL A 1 1007 ? -16.608 7.140 23.074 1.00 97.06 1007 VAL A CA 1
ATOM 7964 C C . VAL A 1 1007 ? -16.122 8.489 22.536 1.00 97.06 1007 VAL A C 1
ATOM 7966 O O . VAL A 1 1007 ? -15.115 9.010 23.012 1.00 97.06 1007 VAL A O 1
ATOM 7969 N N . ASP A 1 1008 ? -16.805 9.050 21.538 1.00 97.00 1008 ASP A N 1
ATOM 7970 C CA . ASP A 1 1008 ? -16.544 10.422 21.090 1.00 97.00 1008 ASP A CA 1
ATOM 7971 C C . ASP A 1 1008 ? -17.051 11.459 22.107 1.00 97.00 1008 ASP A C 1
ATOM 7973 O O . ASP A 1 1008 ? -17.938 11.180 22.918 1.00 97.00 1008 ASP A O 1
ATOM 7977 N N . LEU A 1 1009 ? -16.501 12.671 22.074 1.00 96.62 1009 LEU A N 1
ATOM 7978 C CA . LEU A 1 1009 ? -16.780 13.704 23.065 1.00 96.62 1009 LEU A CA 1
ATOM 7979 C C . LEU A 1 1009 ? -18.253 14.131 23.043 1.00 96.62 1009 LEU A C 1
ATOM 7981 O O . LEU A 1 1009 ? -18.832 14.343 24.103 1.00 96.62 1009 LEU A O 1
ATOM 7985 N N . HIS A 1 1010 ? -18.914 14.186 21.882 1.00 96.88 1010 HIS A N 1
ATOM 7986 C CA . HIS A 1 1010 ? -20.346 14.500 21.827 1.00 96.88 1010 HIS A CA 1
ATOM 7987 C C . HIS A 1 1010 ? -21.192 13.479 22.607 1.00 96.88 1010 HIS A C 1
ATOM 7989 O O . HIS A 1 1010 ? -22.007 13.852 23.462 1.00 96.88 1010 HIS A O 1
ATOM 7995 N N . ASN A 1 1011 ? -20.995 12.192 22.325 1.00 96.94 1011 ASN A N 1
ATOM 7996 C CA . ASN A 1 1011 ? -21.712 11.110 22.990 1.00 96.94 1011 ASN A CA 1
ATOM 7997 C C . ASN A 1 1011 ? -21.305 10.963 24.461 1.00 96.94 1011 ASN A C 1
ATOM 7999 O O . ASN A 1 1011 ? -22.151 10.632 25.296 1.00 96.94 1011 ASN A O 1
ATOM 8003 N N . LEU A 1 1012 ? -20.057 11.283 24.804 1.00 97.50 1012 LEU A N 1
ATOM 8004 C CA . LEU A 1 1012 ? -19.599 11.357 26.185 1.00 97.50 1012 LEU A CA 1
ATOM 8005 C C . LEU A 1 1012 ? -20.339 12.448 26.962 1.00 97.50 1012 LEU A C 1
ATOM 8007 O O . LEU A 1 1012 ? -20.885 12.173 28.025 1.00 97.50 1012 LEU A O 1
ATOM 8011 N N . LEU A 1 1013 ? -20.451 13.661 26.418 1.00 97.19 1013 LEU A N 1
ATOM 8012 C CA . LEU A 1 1013 ? -21.224 14.736 27.046 1.00 97.19 1013 LEU A CA 1
ATOM 8013 C C . LEU A 1 1013 ? -22.705 14.356 27.201 1.00 97.19 1013 LEU A C 1
ATOM 8015 O O . LEU A 1 1013 ? -23.357 14.733 28.174 1.00 97.19 1013 LEU A O 1
ATOM 8019 N N . HIS A 1 1014 ? -23.264 13.577 26.270 1.00 96.44 1014 HIS A N 1
ATOM 8020 C CA . HIS A 1 1014 ? -24.614 13.036 26.432 1.00 96.44 1014 HIS A CA 1
ATOM 8021 C C . HIS A 1 1014 ? -24.709 12.002 27.565 1.00 96.44 1014 HIS A C 1
ATOM 8023 O O . HIS A 1 1014 ? -25.646 12.076 28.363 1.00 96.44 1014 HIS A O 1
ATOM 8029 N N . PHE A 1 1015 ? -23.742 11.084 27.667 1.00 97.19 1015 PHE A N 1
ATOM 8030 C CA . PHE A 1 1015 ? -23.623 10.147 28.786 1.00 97.19 1015 PHE A CA 1
ATOM 8031 C C . PHE A 1 1015 ? -23.559 10.897 30.120 1.00 97.19 1015 PHE A C 1
ATOM 8033 O O . PHE A 1 1015 ? -24.354 10.607 31.012 1.00 97.19 1015 PHE A O 1
ATOM 8040 N N . LEU A 1 1016 ? -22.681 11.898 30.223 1.00 97.19 1016 LEU A N 1
ATOM 8041 C CA . LEU A 1 1016 ? -22.504 12.714 31.422 1.00 97.19 1016 LEU A CA 1
ATOM 8042 C C . LEU A 1 1016 ? -23.793 13.449 31.792 1.00 97.19 1016 LEU A C 1
ATOM 8044 O O . LEU A 1 1016 ? -24.238 13.344 32.929 1.00 97.19 1016 LEU A O 1
ATOM 8048 N N . ALA A 1 1017 ? -24.477 14.069 30.826 1.00 94.56 1017 ALA A N 1
ATOM 8049 C CA . ALA A 1 1017 ? -25.743 14.759 31.085 1.00 94.56 1017 ALA A CA 1
ATOM 8050 C C . ALA A 1 1017 ? -26.834 13.834 31.655 1.00 94.56 1017 ALA A C 1
ATOM 8052 O O . ALA A 1 1017 ? -27.625 14.254 32.489 1.00 94.56 1017 ALA A O 1
ATOM 8053 N N . LEU A 1 1018 ? -26.890 12.573 31.213 1.00 93.88 1018 LEU A N 1
ATOM 8054 C CA . LEU A 1 1018 ? -27.876 11.602 31.704 1.00 93.88 1018 LEU A CA 1
ATOM 8055 C C . LEU A 1 1018 ? -27.459 10.910 33.003 1.00 93.88 1018 LEU A C 1
ATOM 8057 O O . LEU A 1 1018 ? -28.315 10.385 33.715 1.00 93.88 1018 LEU A O 1
ATOM 8061 N N . ARG A 1 1019 ? -26.153 10.800 33.257 1.00 95.19 1019 ARG A N 1
ATOM 8062 C CA . ARG A 1 1019 ? -25.608 10.014 34.367 1.00 95.19 1019 ARG A CA 1
ATOM 8063 C C . ARG A 1 1019 ? -25.094 10.849 35.518 1.00 95.19 1019 ARG A C 1
ATOM 8065 O O . ARG A 1 1019 ? -24.897 10.259 36.559 1.00 95.19 1019 ARG A O 1
ATOM 8072 N N . MET A 1 1020 ? -24.937 12.159 35.374 1.00 93.50 1020 MET A N 1
ATOM 8073 C CA . MET A 1 1020 ? -24.726 13.087 36.492 1.00 93.50 1020 MET A CA 1
ATOM 8074 C C . MET A 1 1020 ? -26.050 13.627 37.057 1.00 93.50 1020 MET A C 1
ATOM 8076 O O . MET A 1 1020 ? -26.065 14.202 38.140 1.00 93.50 1020 MET A O 1
ATOM 8080 N N . ASP A 1 1021 ? -27.166 13.435 36.346 1.00 88.38 1021 ASP A N 1
ATOM 8081 C CA . ASP A 1 1021 ? -28.492 13.869 36.789 1.00 88.38 1021 ASP A CA 1
ATOM 8082 C C . ASP A 1 1021 ? -28.904 13.203 38.113 1.00 88.38 1021 ASP A C 1
ATOM 8084 O O . ASP A 1 1021 ? -28.620 12.026 38.360 1.00 88.38 1021 ASP A O 1
ATOM 8088 N N . SER A 1 1022 ? -29.613 13.942 38.969 1.00 83.44 1022 SER A N 1
ATOM 8089 C CA . SER A 1 1022 ? -29.992 13.480 40.305 1.00 83.44 1022 SER A CA 1
ATOM 8090 C C . SER A 1 1022 ? -30.931 12.265 40.310 1.00 83.44 1022 SER A C 1
ATOM 8092 O O . SER A 1 1022 ? -30.998 11.569 41.323 1.00 83.44 1022 SER A O 1
ATOM 8094 N N . HIS A 1 1023 ? -31.610 11.965 39.199 1.00 82.38 1023 HIS A N 1
ATOM 8095 C CA . HIS A 1 1023 ? -32.480 10.796 39.061 1.00 82.38 1023 HIS A CA 1
ATOM 8096 C C . HIS A 1 1023 ? -31.726 9.516 38.666 1.00 82.38 1023 HIS A C 1
ATOM 8098 O O . HIS A 1 1023 ? -32.315 8.434 38.710 1.00 82.38 1023 HIS A O 1
ATOM 8104 N N . ALA A 1 1024 ? -30.456 9.603 38.255 1.00 86.81 1024 ALA A N 1
ATOM 8105 C CA . ALA A 1 1024 ? -29.646 8.420 37.979 1.00 86.81 1024 ALA A CA 1
ATOM 8106 C C . ALA A 1 1024 ? -29.258 7.699 39.283 1.00 86.81 1024 ALA A C 1
ATOM 8108 O O . ALA A 1 1024 ? -29.090 8.326 40.331 1.00 86.81 1024 ALA A O 1
ATOM 8109 N N . GLN A 1 1025 ? -29.095 6.373 39.211 1.00 90.06 1025 GLN A N 1
ATOM 8110 C CA . GLN A 1 1025 ? -28.638 5.568 40.347 1.00 90.06 1025 GLN A CA 1
ATOM 8111 C C . GLN A 1 1025 ? -27.313 6.121 40.895 1.00 90.06 1025 GLN A C 1
ATOM 8113 O O . GLN A 1 1025 ? -26.429 6.502 40.126 1.00 90.06 1025 GLN A O 1
ATOM 8118 N N . TRP A 1 1026 ? -27.175 6.174 42.223 1.00 90.75 1026 TRP A N 1
ATOM 8119 C CA . TRP A 1 1026 ? -26.040 6.838 42.865 1.00 90.75 1026 TRP A CA 1
ATOM 8120 C C . TRP A 1 1026 ? -24.692 6.287 42.402 1.00 90.75 1026 TRP A C 1
ATOM 8122 O O . TRP A 1 1026 ? -23.811 7.072 42.074 1.00 90.75 1026 TRP A O 1
ATOM 8132 N N . GLU A 1 1027 ? -24.567 4.969 42.263 1.00 94.25 1027 GLU A N 1
ATOM 8133 C CA . GLU A 1 1027 ? -23.318 4.325 41.867 1.00 94.25 1027 GLU A CA 1
ATOM 8134 C C . GLU A 1 1027 ? -22.836 4.831 40.497 1.00 94.25 1027 GLU A C 1
ATOM 8136 O O . GLU A 1 1027 ? -21.721 5.336 40.402 1.00 94.25 1027 GLU A O 1
ATOM 8141 N N . ILE A 1 1028 ? -23.676 4.820 39.448 1.00 95.25 1028 ILE A N 1
ATOM 8142 C CA . ILE A 1 1028 ? -23.274 5.320 38.116 1.00 95.25 1028 ILE A CA 1
ATOM 8143 C C . ILE A 1 1028 ? -23.024 6.837 38.096 1.00 95.25 1028 ILE A C 1
ATOM 8145 O O . ILE A 1 1028 ? -22.223 7.299 37.280 1.00 95.25 1028 ILE A O 1
ATOM 8149 N N . ARG A 1 1029 ? -23.658 7.608 38.995 1.00 95.06 1029 ARG A N 1
ATOM 8150 C CA . ARG A 1 1029 ? -23.377 9.047 39.138 1.00 95.06 1029 ARG A CA 1
ATOM 8151 C C . ARG A 1 1029 ? -21.953 9.303 39.592 1.00 95.06 1029 ARG A C 1
ATOM 8153 O O . ARG A 1 1029 ? -21.313 10.174 39.018 1.00 95.06 1029 ARG A O 1
ATOM 8160 N N . GLN A 1 1030 ? -21.435 8.515 40.535 1.00 95.69 1030 GLN A N 1
ATOM 8161 C CA . GLN A 1 1030 ? -20.049 8.657 40.995 1.00 95.69 1030 GLN A CA 1
ATOM 8162 C C . GLN A 1 1030 ? -19.054 8.447 39.842 1.00 95.69 1030 GLN A C 1
ATOM 8164 O O . GLN A 1 1030 ? -18.118 9.228 39.680 1.00 95.69 1030 GLN A O 1
ATOM 8169 N N . TYR A 1 1031 ? -19.297 7.453 38.978 1.00 97.50 1031 TYR A N 1
ATOM 8170 C CA . TYR A 1 1031 ? -18.481 7.240 37.775 1.00 97.50 1031 TYR A CA 1
ATOM 8171 C C . TYR A 1 1031 ? -18.600 8.388 36.773 1.00 97.50 1031 TYR A C 1
ATOM 8173 O O . TYR A 1 1031 ? -17.593 8.821 36.217 1.00 97.50 1031 TYR A O 1
ATOM 8181 N N . ALA A 1 1032 ? -19.813 8.888 36.528 1.00 97.00 1032 ALA A N 1
ATOM 8182 C CA . ALA A 1 1032 ? -20.023 9.994 35.602 1.00 97.00 1032 ALA A CA 1
ATOM 8183 C C . ALA A 1 1032 ? -19.381 11.295 36.105 1.00 97.00 1032 ALA A C 1
ATOM 8185 O O . ALA A 1 1032 ? -18.713 11.969 35.327 1.00 97.00 1032 ALA A O 1
ATOM 8186 N N . ALA A 1 1033 ? -19.516 11.609 37.395 1.00 95.75 1033 ALA A N 1
ATOM 8187 C CA . ALA A 1 1033 ? -18.882 12.766 38.020 1.00 95.75 1033 ALA A CA 1
ATOM 8188 C C . ALA A 1 1033 ? -17.354 12.693 37.900 1.00 95.75 1033 ALA A C 1
ATOM 8190 O O . ALA A 1 1033 ? -16.744 13.635 37.406 1.00 95.75 1033 ALA A O 1
ATOM 8191 N N . ALA A 1 1034 ? -16.747 11.543 38.214 1.00 96.88 1034 ALA A N 1
ATOM 8192 C CA . ALA A 1 1034 ? -15.305 11.358 38.056 1.00 96.88 1034 ALA A CA 1
ATOM 8193 C C . ALA A 1 1034 ? -14.846 11.517 36.597 1.00 96.88 1034 ALA A C 1
ATOM 8195 O O . ALA A 1 1034 ? -13.853 12.183 36.326 1.00 96.88 1034 ALA A O 1
ATOM 8196 N N . ILE A 1 1035 ? -15.581 10.964 35.627 1.00 97.75 1035 ILE A N 1
ATOM 8197 C CA . ILE A 1 1035 ? -15.243 11.150 34.208 1.00 97.75 1035 ILE A CA 1
ATOM 8198 C C . ILE A 1 1035 ? -15.352 12.624 33.801 1.00 97.75 1035 ILE A C 1
ATOM 8200 O O . ILE A 1 1035 ? -14.477 13.133 33.105 1.00 97.75 1035 ILE A O 1
ATOM 8204 N N . GLY A 1 1036 ? -16.418 13.310 34.209 1.00 96.12 1036 GLY A N 1
ATOM 8205 C CA . GLY A 1 1036 ? -16.642 14.710 33.861 1.00 96.12 1036 GLY A CA 1
ATOM 8206 C C . GLY A 1 1036 ? -15.613 15.648 34.489 1.00 96.12 1036 GLY A C 1
ATOM 8207 O O . GLY A 1 1036 ? -14.944 16.402 33.784 1.00 96.12 1036 GLY A O 1
ATOM 8208 N N . GLU A 1 1037 ? -15.463 15.580 35.808 1.00 95.31 1037 GLU A N 1
ATOM 8209 C CA . GLU A 1 1037 ? -14.712 16.557 36.599 1.00 95.31 1037 GLU A CA 1
ATOM 8210 C C . GLU A 1 1037 ? -13.206 16.287 36.627 1.00 95.31 1037 GLU A C 1
ATOM 8212 O O . GLU A 1 1037 ? -12.427 17.238 36.566 1.00 95.31 1037 GLU A O 1
ATOM 8217 N N . GLU A 1 1038 ? -12.791 15.018 36.661 1.00 95.44 1038 GLU A N 1
ATOM 8218 C CA . GLU A 1 1038 ? -11.375 14.646 36.795 1.00 95.44 1038 GLU A CA 1
ATOM 8219 C C . GLU A 1 1038 ? -10.694 14.369 35.448 1.00 95.44 1038 GLU A C 1
ATOM 8221 O O . GLU A 1 1038 ? -9.468 14.421 35.356 1.00 95.44 1038 GLU A O 1
ATOM 8226 N N . ILE A 1 1039 ? -11.461 14.060 34.392 1.00 95.69 1039 ILE A N 1
ATOM 8227 C CA . ILE A 1 1039 ? -10.908 13.680 33.078 1.00 95.69 1039 ILE A CA 1
ATOM 8228 C C . ILE A 1 1039 ? -11.322 14.664 31.983 1.00 95.69 1039 ILE A C 1
ATOM 8230 O O . ILE A 1 1039 ? -10.460 15.248 31.332 1.00 95.69 1039 ILE A O 1
ATOM 8234 N N . VAL A 1 1040 ? -12.620 14.879 31.754 1.00 96.31 1040 VAL A N 1
ATOM 8235 C CA . VAL A 1 1040 ? -13.083 15.729 30.641 1.00 96.31 1040 VAL A CA 1
ATOM 8236 C C . VAL A 1 1040 ? -12.768 17.202 30.891 1.00 96.31 1040 VAL A C 1
ATOM 8238 O O . VAL A 1 1040 ? -12.293 17.874 29.980 1.00 96.31 1040 VAL A O 1
ATOM 8241 N N . LYS A 1 1041 ? -12.983 17.705 32.110 1.00 94.88 1041 LYS A N 1
ATOM 8242 C CA . LYS A 1 1041 ? -12.734 19.108 32.469 1.00 94.88 1041 LYS A CA 1
ATOM 8243 C C . LYS A 1 1041 ? -11.269 19.539 32.277 1.00 94.88 1041 LYS A C 1
ATOM 8245 O O . LYS A 1 1041 ? -11.074 20.607 31.701 1.00 94.88 1041 LYS A O 1
ATOM 8250 N N . PRO A 1 1042 ? -10.243 18.769 32.694 1.00 93.06 1042 PRO A N 1
ATOM 8251 C CA . PRO A 1 1042 ? -8.852 19.125 32.397 1.00 93.06 1042 PRO A CA 1
ATOM 8252 C C . PRO A 1 1042 ? -8.472 19.002 30.915 1.00 93.06 1042 PRO A C 1
ATOM 8254 O O . PRO A 1 1042 ? -7.677 19.803 30.436 1.00 93.06 1042 PRO A O 1
ATOM 8257 N N . LEU A 1 1043 ? -9.022 18.018 30.189 1.00 91.81 1043 LEU A N 1
ATOM 8258 C CA . LEU A 1 1043 ? -8.676 17.758 28.782 1.00 91.81 1043 LEU A CA 1
ATOM 8259 C C . LEU A 1 1043 ? -9.358 18.724 27.798 1.00 91.81 1043 LEU A C 1
ATOM 8261 O O . LEU A 1 1043 ? -8.781 19.078 26.771 1.00 91.81 1043 LEU A O 1
ATOM 8265 N N . PHE A 1 1044 ? -10.585 19.145 28.111 1.00 94.75 1044 PHE A N 1
ATOM 8266 C CA . PHE A 1 1044 ? -11.423 20.001 27.269 1.00 94.75 1044 PHE A CA 1
ATOM 8267 C C . PHE A 1 1044 ? -12.062 21.134 28.094 1.00 94.75 1044 PHE A C 1
ATOM 8269 O O . PHE A 1 1044 ? -13.289 21.171 28.247 1.00 94.75 1044 PHE A O 1
ATOM 8276 N N . PRO A 1 1045 ? -11.268 22.041 28.691 1.00 93.75 1045 PRO A N 1
ATOM 8277 C CA . PRO A 1 1045 ? -11.777 23.047 29.622 1.00 93.75 1045 PRO A CA 1
ATOM 8278 C C . PRO A 1 1045 ? -12.832 23.977 29.007 1.00 93.75 1045 PRO A C 1
ATOM 8280 O O . PRO A 1 1045 ? -13.819 24.293 29.675 1.00 93.75 1045 PRO A O 1
ATOM 8283 N N . LEU A 1 1046 ? -12.684 24.388 27.742 1.00 93.56 1046 LEU A N 1
ATOM 8284 C CA . LEU A 1 1046 ? -13.637 25.284 27.076 1.00 93.56 1046 LEU A CA 1
ATOM 8285 C C . LEU A 1 1046 ? -14.929 24.557 26.692 1.00 93.56 1046 LEU A C 1
ATOM 8287 O O . LEU A 1 1046 ? -16.023 25.120 26.811 1.00 93.56 1046 LEU A O 1
ATOM 8291 N N . VAL A 1 1047 ? -14.829 23.306 26.234 1.00 95.69 1047 VAL A N 1
ATOM 8292 C CA . VAL A 1 1047 ? -16.010 22.469 25.985 1.00 95.69 1047 VAL A CA 1
ATOM 8293 C C . VAL A 1 1047 ? -16.734 22.162 27.294 1.00 95.69 1047 VAL A C 1
ATOM 8295 O O . VAL A 1 1047 ? -17.962 22.241 27.322 1.00 95.69 1047 VAL A O 1
ATOM 8298 N N . TRP A 1 1048 ? -16.006 21.844 28.369 1.00 96.44 1048 TRP A N 1
ATOM 8299 C CA . TRP A 1 1048 ? -16.579 21.573 29.687 1.00 96.44 1048 TRP A CA 1
ATOM 8300 C C . TRP A 1 1048 ? -17.329 22.787 30.230 1.00 96.44 1048 TRP A C 1
ATOM 8302 O O . TRP A 1 1048 ? -18.485 22.662 30.624 1.00 96.44 1048 TRP A O 1
ATOM 8312 N N . GLU A 1 1049 ? -16.720 23.972 30.165 1.00 94.75 1049 GLU A N 1
ATOM 8313 C CA . GLU A 1 1049 ? -17.373 25.231 30.527 1.00 94.75 1049 GLU A CA 1
ATOM 8314 C C . GLU A 1 1049 ? -18.684 25.429 29.745 1.00 94.75 1049 GLU A C 1
ATOM 8316 O O . GLU A 1 1049 ? -19.739 25.680 30.326 1.00 94.75 1049 GLU A O 1
ATOM 8321 N N . ALA A 1 1050 ? -18.657 25.262 28.417 1.00 95.19 1050 ALA A N 1
ATOM 8322 C CA . ALA A 1 1050 ? -19.860 25.381 27.596 1.00 95.19 1050 ALA A CA 1
ATOM 8323 C C . ALA A 1 1050 ? -20.917 24.313 27.942 1.00 95.19 1050 ALA A C 1
ATOM 8325 O O . ALA A 1 1050 ? -22.118 24.589 27.899 1.00 95.19 1050 ALA A O 1
ATOM 8326 N N . PHE A 1 1051 ? -20.487 23.090 28.257 1.00 96.00 1051 PHE A N 1
ATOM 8327 C CA . PHE A 1 1051 ? -21.357 21.979 28.631 1.00 96.00 1051 PHE A CA 1
ATOM 8328 C C . PHE A 1 1051 ? -22.078 22.231 29.950 1.00 96.00 1051 PHE A C 1
ATOM 8330 O O . PHE A 1 1051 ? -23.294 22.034 30.010 1.00 96.00 1051 PHE A O 1
ATOM 8337 N N . VAL A 1 1052 ? -21.369 22.724 30.964 1.00 94.25 1052 VAL A N 1
ATOM 8338 C CA . VAL A 1 1052 ? -21.985 23.105 32.237 1.00 94.25 1052 VAL A CA 1
ATOM 8339 C C . VAL A 1 1052 ? -23.069 24.157 31.992 1.00 94.25 1052 VAL A C 1
ATOM 8341 O O . VAL A 1 1052 ? -24.237 23.902 32.284 1.00 94.25 1052 VAL A O 1
ATOM 8344 N N . ASP A 1 1053 ? -22.726 25.250 31.310 1.00 92.25 1053 ASP A N 1
ATOM 8345 C CA . ASP A 1 1053 ? -23.637 26.379 31.090 1.00 92.25 1053 ASP A CA 1
ATOM 8346 C C . ASP A 1 1053 ? -24.883 26.027 30.258 1.00 92.25 1053 ASP A C 1
ATOM 8348 O O . ASP A 1 1053 ? -25.994 26.469 30.553 1.00 92.25 1053 ASP A O 1
ATOM 8352 N N . TYR A 1 1054 ? -24.716 25.276 29.163 1.00 91.31 1054 TYR A N 1
ATOM 8353 C CA . TYR A 1 1054 ? -25.797 25.061 28.192 1.00 91.31 1054 TYR A CA 1
ATOM 8354 C C . TYR A 1 1054 ? -26.542 23.737 28.360 1.00 91.31 1054 TYR A C 1
ATOM 8356 O O . TYR A 1 1054 ? -27.626 23.582 27.787 1.00 91.31 1054 TYR A O 1
ATOM 8364 N N . ARG A 1 1055 ? -25.971 22.758 29.071 1.00 89.88 1055 ARG A N 1
ATOM 8365 C CA . ARG A 1 1055 ? -26.547 21.409 29.189 1.00 89.88 1055 ARG A CA 1
ATOM 8366 C C . ARG A 1 1055 ? -26.816 20.979 30.623 1.00 89.88 1055 ARG A C 1
ATOM 8368 O O . ARG A 1 1055 ? -27.859 20.365 30.818 1.00 89.88 1055 ARG A O 1
ATOM 8375 N N . MET A 1 1056 ? -25.928 21.269 31.574 1.00 88.31 1056 MET A N 1
ATOM 8376 C CA . MET A 1 1056 ? -26.101 20.838 32.969 1.00 88.31 1056 MET A CA 1
ATOM 8377 C C . MET A 1 1056 ? -26.923 21.834 33.787 1.00 88.31 1056 MET A C 1
ATOM 8379 O O . MET A 1 1056 ? -27.899 21.448 34.421 1.00 88.31 1056 MET A O 1
ATOM 8383 N N . GLU A 1 1057 ? -26.567 23.115 33.727 1.00 88.81 1057 GLU A N 1
ATOM 8384 C CA . GLU A 1 1057 ? -27.228 24.192 34.478 1.00 88.81 1057 GLU A CA 1
ATOM 8385 C C . GLU A 1 1057 ? -28.266 24.954 33.636 1.00 88.81 1057 GLU A C 1
ATOM 8387 O O . GLU A 1 1057 ? -28.961 25.849 34.118 1.00 88.81 1057 GLU A O 1
ATOM 8392 N N . GLY A 1 1058 ? -28.425 24.573 32.365 1.00 84.62 1058 GLY A N 1
ATOM 8393 C CA . GLY A 1 1058 ? -29.427 25.140 31.470 1.00 84.62 1058 GLY A CA 1
ATOM 8394 C C . GLY A 1 1058 ? -30.856 24.708 31.823 1.00 84.62 1058 GLY A C 1
ATOM 8395 O O . GLY A 1 1058 ? -31.134 23.535 32.064 1.00 84.62 1058 GLY A O 1
ATOM 8396 N N . MET A 1 1059 ? -31.808 25.644 31.764 1.00 85.25 1059 MET A N 1
ATOM 8397 C CA . MET A 1 1059 ? -33.240 25.361 31.930 1.00 85.25 1059 MET A CA 1
ATOM 8398 C C . MET A 1 1059 ? -33.968 25.376 30.578 1.00 85.25 1059 MET A C 1
ATOM 8400 O O . MET A 1 1059 ? -33.967 26.383 29.870 1.00 85.25 1059 MET A O 1
ATOM 8404 N N . PHE A 1 1060 ? -34.637 24.276 30.218 1.00 85.12 1060 PHE A N 1
ATOM 8405 C CA . PHE A 1 1060 ? -35.461 24.208 29.005 1.00 85.12 1060 PHE A CA 1
ATOM 8406 C C . PHE A 1 1060 ? -36.917 24.607 29.290 1.00 85.12 1060 PHE A C 1
ATOM 8408 O O . PHE A 1 1060 ? -37.665 23.864 29.938 1.00 85.12 1060 PHE A O 1
ATOM 8415 N N . LEU A 1 1061 ? -37.324 25.767 28.765 1.00 88.19 1061 LEU A N 1
ATOM 8416 C CA . LEU A 1 1061 ? -38.709 26.240 28.790 1.00 88.19 1061 LEU A CA 1
ATOM 8417 C C . LEU A 1 1061 ? -39.441 25.804 27.515 1.00 88.19 1061 LEU A C 1
ATOM 8419 O O . LEU A 1 1061 ? -39.035 26.140 26.399 1.00 88.19 1061 LEU A O 1
ATOM 8423 N N . THR A 1 1062 ? -40.534 25.061 27.676 1.00 88.50 1062 THR A N 1
ATOM 8424 C CA . THR A 1 1062 ? -41.397 24.635 26.568 1.00 88.50 1062 THR A CA 1
ATOM 8425 C C . THR A 1 1062 ? -42.180 25.819 25.978 1.00 88.50 1062 THR A C 1
ATOM 8427 O O . THR A 1 1062 ? -42.117 26.954 26.456 1.00 88.50 1062 THR A O 1
ATOM 8430 N N . ARG A 1 1063 ? -42.945 25.589 24.900 1.00 91.50 1063 ARG A N 1
ATOM 8431 C CA . ARG A 1 1063 ? -43.911 26.591 24.410 1.00 91.50 1063 ARG A CA 1
ATOM 8432 C C . ARG A 1 1063 ? -44.935 26.948 25.500 1.00 91.50 1063 ARG A C 1
ATOM 8434 O O . ARG A 1 1063 ? -45.163 28.133 25.711 1.00 91.50 1063 ARG A O 1
ATOM 8441 N N . LEU A 1 1064 ? -45.471 25.941 26.195 1.00 89.56 1064 LEU A N 1
ATOM 8442 C CA . LEU A 1 1064 ? -46.461 26.113 27.262 1.00 89.56 1064 LEU A CA 1
ATOM 8443 C C . LEU A 1 1064 ? -45.879 26.914 28.432 1.00 89.56 1064 LEU A C 1
ATOM 8445 O O . LEU A 1 1064 ? -46.481 27.897 28.852 1.00 89.56 1064 LEU A O 1
ATOM 8449 N N . ASP A 1 1065 ? -44.664 26.570 28.876 1.00 89.56 1065 ASP A N 1
ATOM 8450 C CA . ASP A 1 1065 ? -43.985 27.260 29.983 1.00 89.56 1065 ASP A CA 1
ATOM 8451 C C . ASP A 1 1065 ? -43.842 28.764 29.699 1.00 89.56 1065 ASP A C 1
ATOM 8453 O O . ASP A 1 1065 ? -44.076 29.597 30.570 1.00 89.56 1065 ASP A O 1
ATOM 8457 N N . ARG A 1 1066 ? -43.482 29.121 28.457 1.00 90.69 1066 ARG A N 1
ATOM 8458 C CA . ARG A 1 1066 ? -43.317 30.520 28.032 1.00 90.69 1066 ARG A CA 1
ATOM 8459 C C . ARG A 1 1066 ? -44.643 31.273 27.969 1.00 90.69 1066 ARG A C 1
ATOM 8461 O O . ARG A 1 1066 ? -44.694 32.428 28.376 1.00 90.69 1066 ARG A O 1
ATOM 8468 N N . GLU A 1 1067 ? -45.701 30.650 27.459 1.00 91.00 1067 GLU A N 1
ATOM 8469 C CA . GLU A 1 1067 ? -47.028 31.275 27.390 1.00 91.00 1067 GLU A CA 1
ATOM 8470 C C . GLU A 1 1067 ? -47.606 31.514 28.788 1.00 91.00 1067 GLU A C 1
ATOM 8472 O O . GLU A 1 1067 ? -48.085 32.612 29.075 1.00 91.00 1067 GLU A O 1
ATOM 8477 N N . VAL A 1 1068 ? -47.492 30.523 29.678 1.00 91.06 1068 VAL A N 1
ATOM 8478 C CA . VAL A 1 1068 ? -47.903 30.647 31.081 1.00 91.06 1068 VAL A CA 1
ATOM 8479 C C . VAL A 1 1068 ? -47.084 31.722 31.788 1.00 91.06 1068 VAL A C 1
ATOM 8481 O O . VAL A 1 1068 ? -47.666 32.565 32.460 1.00 91.06 1068 VAL A O 1
ATOM 8484 N N . LEU A 1 1069 ? -45.763 31.764 31.582 1.00 89.81 1069 LEU A N 1
ATOM 8485 C CA . LEU A 1 1069 ? -44.895 32.808 32.132 1.00 89.81 1069 LEU A CA 1
ATOM 8486 C C . LEU A 1 1069 ? -45.349 34.217 31.723 1.00 89.81 1069 LEU A C 1
ATOM 8488 O O . LEU A 1 1069 ? -45.462 35.090 32.578 1.00 89.81 1069 LEU A O 1
ATOM 8492 N N . VAL A 1 1070 ? -45.630 34.442 30.435 1.00 89.75 1070 VAL A N 1
ATOM 8493 C CA . VAL A 1 1070 ? -46.067 35.755 29.929 1.00 89.75 1070 VAL A CA 1
ATOM 8494 C C . VAL A 1 1070 ? -47.413 36.159 30.534 1.00 89.75 1070 VAL A C 1
ATOM 8496 O O . VAL A 1 1070 ? -47.548 37.284 31.014 1.00 89.75 1070 VAL A O 1
ATOM 8499 N N . ARG A 1 1071 ? -48.394 35.243 30.563 1.00 91.19 1071 ARG A N 1
ATOM 8500 C CA . ARG A 1 1071 ? -49.711 35.507 31.171 1.00 91.19 1071 ARG A CA 1
ATOM 8501 C C . ARG A 1 1071 ? -49.601 35.768 32.676 1.00 91.19 1071 ARG A C 1
ATOM 8503 O O . ARG A 1 1071 ? -50.246 36.679 33.189 1.00 91.19 1071 ARG A O 1
ATOM 8510 N N . LEU A 1 1072 ? -48.760 35.000 33.368 1.00 89.00 1072 LEU A N 1
ATOM 8511 C CA . LEU A 1 1072 ? -48.523 35.136 34.802 1.00 89.00 1072 LEU A CA 1
ATOM 8512 C C . LEU A 1 1072 ? -47.880 36.480 35.139 1.00 89.00 1072 LEU A C 1
ATOM 8514 O O . LEU A 1 1072 ? -48.353 37.165 36.037 1.00 89.00 1072 LEU A O 1
ATOM 8518 N N . MET A 1 1073 ? -46.853 36.889 34.393 1.00 86.62 1073 MET A N 1
ATOM 8519 C CA . MET A 1 1073 ? -46.191 38.182 34.593 1.00 86.62 1073 MET A CA 1
ATOM 8520 C C . MET A 1 1073 ? -47.130 39.361 34.335 1.00 86.62 1073 MET A C 1
ATOM 8522 O O . MET A 1 1073 ? -47.152 40.288 35.141 1.00 86.62 1073 MET A O 1
ATOM 8526 N N . ALA A 1 1074 ? -47.958 39.304 33.285 1.00 86.94 1074 ALA A N 1
ATOM 8527 C CA . ALA A 1 1074 ? -48.964 40.335 33.023 1.00 86.94 1074 ALA A CA 1
ATOM 8528 C C . ALA A 1 1074 ? -49.954 40.473 34.194 1.00 86.94 1074 ALA A C 1
ATOM 8530 O O . ALA A 1 1074 ? -50.188 41.575 34.686 1.00 86.94 1074 ALA A O 1
ATOM 8531 N N . ARG A 1 1075 ? -50.460 39.346 34.710 1.00 85.56 1075 ARG A N 1
ATOM 8532 C CA . ARG A 1 1075 ? -51.396 39.320 35.843 1.00 85.56 1075 ARG A CA 1
ATOM 8533 C C . ARG A 1 1075 ? -50.771 39.817 37.150 1.00 85.56 1075 ARG A C 1
ATOM 8535 O O . ARG A 1 1075 ? -51.408 40.554 37.899 1.00 85.56 1075 ARG A O 1
ATOM 8542 N N . VAL A 1 1076 ? -49.533 39.416 37.440 1.00 85.50 1076 VAL A N 1
ATOM 8543 C CA . VAL A 1 1076 ? -48.796 39.850 38.640 1.00 85.50 1076 VAL A CA 1
ATOM 8544 C C . VAL A 1 1076 ? -48.529 41.357 38.597 1.00 85.50 1076 VAL A C 1
ATOM 8546 O O . VAL A 1 1076 ? -48.706 42.040 39.609 1.00 85.50 1076 VAL A O 1
ATOM 8549 N N . GLN A 1 1077 ? -48.196 41.883 37.415 1.00 84.88 1077 GLN A N 1
ATOM 8550 C CA . GLN A 1 1077 ? -47.997 43.310 37.183 1.00 84.88 1077 GLN A CA 1
ATOM 8551 C C . GLN A 1 1077 ? -49.299 44.112 37.336 1.00 84.88 1077 GLN A C 1
ATOM 8553 O O . GLN A 1 1077 ? -49.296 45.136 38.016 1.00 84.88 1077 GLN A O 1
ATOM 8558 N N . GLU A 1 1078 ? -50.418 43.642 36.773 1.00 85.31 1078 GLU A N 1
ATOM 8559 C CA . GLU A 1 1078 ? -51.744 44.257 36.958 1.00 85.31 1078 GLU A CA 1
ATOM 8560 C C . GLU A 1 1078 ? -52.177 44.276 38.429 1.00 85.31 1078 GLU A C 1
ATOM 8562 O O . GLU A 1 1078 ? -52.783 45.241 38.893 1.00 85.31 1078 GLU A O 1
ATOM 8567 N N . ALA A 1 1079 ? -51.828 43.235 39.187 1.00 81.50 1079 ALA A N 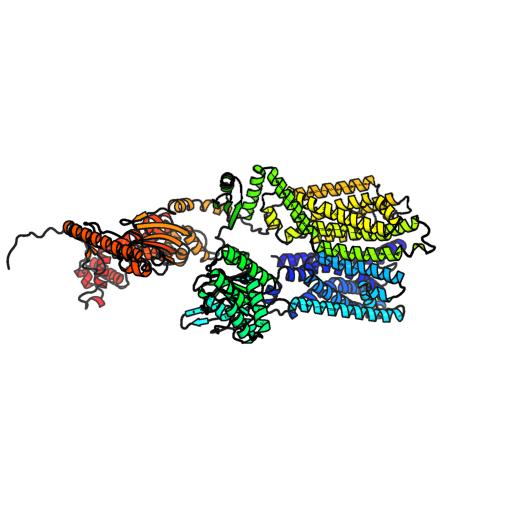1
ATOM 8568 C CA . ALA A 1 1079 ? -52.130 43.144 40.610 1.00 81.50 1079 ALA A CA 1
ATOM 8569 C C . ALA A 1 1079 ? -51.167 43.946 41.511 1.00 81.50 1079 ALA A C 1
ATOM 8571 O O . ALA A 1 1079 ? -51.334 43.919 42.730 1.00 81.50 1079 ALA A O 1
ATOM 8572 N N . GLY A 1 1080 ? -50.152 44.618 40.950 1.00 79.31 1080 GLY A N 1
ATOM 8573 C CA . GLY A 1 1080 ? -49.176 45.415 41.703 1.00 79.31 1080 GLY A CA 1
ATOM 8574 C C . GLY A 1 1080 ? -48.311 44.607 42.680 1.00 79.31 1080 GLY A C 1
ATOM 8575 O O . GLY A 1 1080 ? -47.814 45.162 43.659 1.00 79.31 1080 GLY A O 1
ATOM 8576 N N . ARG A 1 1081 ? -48.152 43.295 42.453 1.00 78.38 1081 ARG A N 1
ATOM 8577 C CA . ARG A 1 1081 ? -47.383 42.384 43.318 1.00 78.38 1081 ARG A CA 1
ATOM 8578 C C . ARG A 1 1081 ? -46.013 42.090 42.703 1.00 78.38 1081 ARG A C 1
ATOM 8580 O O . ARG A 1 1081 ? -45.865 42.068 41.490 1.00 78.38 1081 ARG A O 1
ATOM 8587 N N . ALA A 1 1082 ? -45.002 41.856 43.542 1.00 71.44 1082 ALA A N 1
ATOM 8588 C CA . ALA A 1 1082 ? -43.646 41.518 43.085 1.00 71.44 1082 ALA A CA 1
ATOM 8589 C C . ALA A 1 1082 ? -43.460 40.018 42.781 1.00 71.44 1082 ALA A C 1
ATOM 8591 O O . ALA A 1 1082 ? -42.486 39.632 42.145 1.00 71.44 1082 ALA A O 1
ATOM 8592 N N . VAL A 1 1083 ? -44.378 39.176 43.265 1.00 80.50 1083 VAL A N 1
ATOM 8593 C CA . VAL A 1 1083 ? -44.265 37.715 43.276 1.00 80.50 1083 VAL A CA 1
ATOM 8594 C C . VAL A 1 1083 ? -45.625 37.101 42.937 1.00 80.50 1083 VAL A C 1
ATOM 8596 O O . VAL A 1 1083 ? -46.660 37.592 43.398 1.00 80.50 1083 VAL A O 1
ATOM 8599 N N . ALA A 1 1084 ? -45.626 36.029 42.146 1.00 81.88 1084 ALA A N 1
ATOM 8600 C CA . ALA A 1 1084 ? -46.818 35.263 41.805 1.00 81.88 1084 ALA A CA 1
ATOM 8601 C C . ALA A 1 1084 ? -47.300 34.394 42.977 1.00 81.88 1084 ALA A C 1
ATOM 8603 O O . ALA A 1 1084 ? -46.495 33.786 43.685 1.00 81.88 1084 ALA A O 1
ATOM 8604 N N . THR A 1 1085 ? -48.619 34.285 43.148 1.00 84.62 1085 THR A N 1
ATOM 8605 C CA . THR A 1 1085 ? -49.233 33.288 44.042 1.00 84.62 1085 THR A CA 1
ATOM 8606 C C . THR A 1 1085 ? -49.663 32.047 43.264 1.00 84.62 1085 THR A C 1
ATOM 8608 O O . THR A 1 1085 ? -49.792 32.081 42.037 1.00 84.62 1085 THR A O 1
ATOM 8611 N N . ASP A 1 1086 ? -49.934 30.949 43.973 1.00 82.56 1086 ASP A N 1
ATOM 8612 C CA . ASP A 1 1086 ? -50.491 29.743 43.352 1.00 82.56 1086 ASP A CA 1
ATOM 8613 C C . ASP A 1 1086 ? -51.857 29.993 42.705 1.00 82.56 1086 ASP A C 1
ATOM 8615 O O . ASP A 1 1086 ? -52.150 29.419 41.658 1.00 82.56 1086 ASP A O 1
ATOM 8619 N N . GLU A 1 1087 ? -52.661 30.904 43.256 1.00 82.44 1087 GLU A N 1
ATOM 8620 C CA . GLU A 1 1087 ? -53.930 31.310 42.647 1.00 82.44 1087 GLU A CA 1
ATOM 8621 C C . GLU A 1 1087 ? -53.720 32.008 41.298 1.00 82.44 1087 GLU A C 1
ATOM 8623 O O . GLU A 1 1087 ? -54.442 31.733 40.340 1.00 82.44 1087 GLU A O 1
ATOM 8628 N N . ASP A 1 1088 ? -52.699 32.864 41.183 1.00 84.62 1088 ASP A N 1
ATOM 8629 C CA . ASP A 1 1088 ? -52.379 33.527 39.915 1.00 84.62 1088 ASP A CA 1
ATOM 8630 C C . ASP A 1 1088 ? -51.913 32.526 38.861 1.00 84.62 1088 ASP A C 1
ATOM 8632 O O . ASP A 1 1088 ? -52.321 32.629 37.706 1.00 84.62 1088 ASP A O 1
ATOM 8636 N N . PHE A 1 1089 ? -51.094 31.547 39.257 1.00 87.31 1089 PHE A N 1
ATOM 8637 C CA . PHE A 1 1089 ? -50.636 30.480 38.370 1.00 87.31 1089 PHE A CA 1
ATOM 8638 C C . PHE A 1 1089 ? -51.787 29.602 37.890 1.00 87.31 1089 PHE A C 1
ATOM 8640 O O . PHE A 1 1089 ? -51.897 29.352 36.692 1.00 87.31 1089 PHE A O 1
ATOM 8647 N N . MET A 1 1090 ? -52.676 29.182 38.793 1.00 87.38 1090 MET A N 1
ATOM 8648 C CA . MET A 1 1090 ? -53.841 28.371 38.435 1.00 87.38 1090 MET A CA 1
ATOM 8649 C C . MET A 1 1090 ? -54.833 29.136 37.548 1.00 87.38 1090 MET A C 1
ATOM 8651 O O . MET A 1 1090 ? -55.478 28.521 36.702 1.00 87.38 1090 MET A O 1
ATOM 8655 N N . ALA A 1 1091 ? -54.923 30.463 37.680 1.00 85.44 1091 ALA A N 1
ATOM 8656 C CA . ALA A 1 1091 ? -55.782 31.301 36.842 1.00 85.44 1091 ALA A CA 1
ATOM 8657 C C . ALA A 1 1091 ? -55.254 31.508 35.409 1.00 85.44 1091 ALA A C 1
ATOM 8659 O O . ALA A 1 1091 ? -56.031 31.837 34.516 1.00 85.44 1091 ALA A O 1
ATOM 8660 N N . VAL A 1 1092 ? -53.945 31.358 35.184 1.00 87.62 1092 VAL A N 1
ATOM 8661 C CA . VAL A 1 1092 ? -53.293 31.574 33.871 1.00 87.62 1092 VAL A CA 1
ATOM 8662 C C . VAL A 1 1092 ? -52.649 30.313 33.296 1.00 87.62 1092 VAL A C 1
ATOM 8664 O O . VAL A 1 1092 ? -51.920 30.381 32.291 1.00 87.62 1092 VAL A O 1
ATOM 8667 N N . GLN A 1 1093 ? -52.909 29.180 33.952 1.00 88.88 1093 GLN A N 1
ATOM 8668 C CA . GLN A 1 1093 ? -52.464 27.856 33.551 1.00 88.88 1093 GLN A CA 1
ATOM 8669 C C . GLN A 1 1093 ? -52.889 27.572 32.107 1.00 88.88 1093 GLN A C 1
ATOM 8671 O O . GLN A 1 1093 ? -53.773 28.230 31.555 1.00 88.88 1093 GLN A O 1
ATOM 8676 N N . ASP A 1 1094 ? -52.231 26.624 31.445 1.00 88.50 1094 ASP A N 1
ATOM 8677 C CA . ASP A 1 1094 ? -52.659 26.283 30.094 1.00 88.50 1094 ASP A CA 1
ATOM 8678 C C . ASP A 1 1094 ? -54.092 25.711 30.105 1.00 88.50 1094 ASP A C 1
ATOM 8680 O O . ASP A 1 1094 ? -54.379 24.850 30.943 1.00 88.50 1094 ASP A O 1
ATOM 8684 N N . PRO A 1 1095 ? -54.986 26.123 29.182 1.00 85.94 1095 PRO A N 1
ATOM 8685 C CA . PRO A 1 1095 ? -56.361 25.618 29.139 1.00 85.94 1095 PRO A CA 1
ATOM 8686 C C . PRO A 1 1095 ? -56.445 24.090 29.036 1.00 85.94 1095 PRO A C 1
ATOM 8688 O O . PRO A 1 1095 ? -57.403 23.476 29.504 1.00 85.94 1095 PRO A O 1
ATOM 8691 N N . THR A 1 1096 ? -55.429 23.443 28.451 1.00 86.56 1096 THR A N 1
ATOM 8692 C CA . THR A 1 1096 ? -55.370 21.977 28.368 1.00 86.56 1096 THR A CA 1
ATOM 8693 C C . THR A 1 1096 ? -55.169 21.300 29.730 1.00 86.56 1096 THR A C 1
ATOM 8695 O O . THR A 1 1096 ? -55.483 20.117 29.872 1.00 86.56 1096 THR A O 1
ATOM 8698 N N . TRP A 1 1097 ? -54.695 22.025 30.749 1.00 89.50 1097 TRP A N 1
ATOM 8699 C CA . TRP A 1 1097 ? -54.420 21.497 32.089 1.00 89.50 1097 TRP A CA 1
ATOM 8700 C C . TRP A 1 1097 ? -55.612 21.590 33.047 1.00 89.50 1097 TRP A C 1
ATOM 8702 O O . TRP A 1 1097 ? -55.654 20.842 34.024 1.00 89.50 1097 TRP A O 1
ATOM 8712 N N . GLU A 1 1098 ? -56.586 22.464 32.780 1.00 83.31 1098 GLU A N 1
ATOM 8713 C CA . GLU A 1 1098 ? -57.705 22.745 33.697 1.00 83.31 1098 GLU A CA 1
ATOM 8714 C C . GLU A 1 1098 ? -58.560 21.507 33.994 1.00 83.31 1098 GLU A C 1
ATOM 8716 O O . GLU A 1 1098 ? -58.951 21.269 35.134 1.00 83.31 1098 GLU A O 1
ATOM 8721 N N . SER A 1 1099 ? -58.805 20.677 32.975 1.00 82.38 1099 SER A N 1
ATOM 8722 C CA . SER A 1 1099 ? -59.614 19.456 33.105 1.00 82.38 1099 SER A CA 1
ATOM 8723 C C . SER A 1 1099 ? -58.886 18.289 33.792 1.00 82.38 1099 SER A C 1
ATOM 8725 O O . SER A 1 1099 ? -59.505 17.267 34.096 1.00 82.38 1099 SER A O 1
ATOM 8727 N N . LEU A 1 1100 ? -57.577 18.414 34.044 1.00 84.12 1100 LEU A N 1
ATOM 8728 C CA . LEU A 1 1100 ? -56.733 17.337 34.557 1.00 84.12 1100 LEU A CA 1
ATOM 8729 C C . LEU A 1 1100 ? -56.530 17.458 36.075 1.00 84.12 1100 LEU A C 1
ATOM 8731 O O . LEU A 1 1100 ? -55.914 18.402 36.578 1.00 84.12 1100 LEU A O 1
ATOM 8735 N N . THR A 1 1101 ? -56.962 16.431 36.815 1.00 76.94 1101 THR A N 1
ATOM 8736 C CA . THR A 1 1101 ? -56.742 16.320 38.270 1.00 76.94 1101 THR A CA 1
ATOM 8737 C C . THR A 1 1101 ? -55.262 16.182 38.630 1.00 76.94 1101 THR A C 1
ATOM 8739 O O . THR A 1 1101 ? -54.821 16.745 39.628 1.00 76.94 1101 THR A O 1
ATOM 8742 N N . ARG A 1 1102 ? -54.466 15.483 37.808 1.00 76.69 1102 ARG A N 1
ATOM 8743 C CA . ARG A 1 1102 ? -52.997 15.444 37.901 1.00 76.69 1102 ARG A 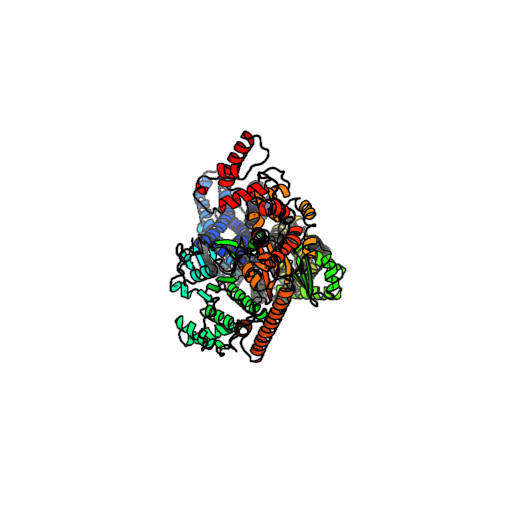CA 1
ATOM 8744 C C . ARG A 1 1102 ? -52.394 15.758 36.541 1.00 76.69 1102 ARG A C 1
ATOM 8746 O O . ARG A 1 1102 ? -52.683 15.063 35.571 1.00 76.69 1102 ARG A O 1
ATOM 8753 N N . CYS A 1 1103 ? -51.541 16.774 36.479 1.00 84.00 1103 CYS A N 1
ATOM 8754 C CA . CYS A 1 1103 ? -50.879 17.185 35.249 1.00 84.00 1103 CYS A CA 1
ATOM 8755 C C . CYS A 1 1103 ? -49.389 17.395 35.521 1.00 84.00 1103 CYS A C 1
ATOM 8757 O O . CYS A 1 1103 ? -48.988 18.396 36.105 1.00 84.00 1103 CYS A O 1
ATOM 8759 N N . ARG A 1 1104 ? -48.566 16.444 35.068 1.00 80.88 1104 ARG A N 1
ATOM 8760 C CA . ARG A 1 1104 ? -47.113 16.495 35.261 1.00 80.88 1104 ARG A CA 1
ATOM 8761 C C . ARG A 1 1104 ? -46.483 17.716 34.586 1.00 80.88 1104 ARG A C 1
ATOM 8763 O O . ARG A 1 1104 ? -45.590 18.319 35.160 1.00 80.88 1104 ARG A O 1
ATOM 8770 N N . GLU A 1 1105 ? -46.970 18.106 33.408 1.00 85.94 1105 GLU A N 1
ATOM 8771 C CA . GLU A 1 1105 ? -46.481 19.298 32.701 1.00 85.94 1105 GLU A CA 1
ATOM 8772 C C . GLU A 1 1105 ? -46.785 20.588 33.473 1.00 85.94 1105 GLU A C 1
ATOM 8774 O O . GLU A 1 1105 ? -45.930 21.468 33.547 1.00 85.94 1105 GLU A O 1
ATOM 8779 N N . ARG A 1 1106 ? -47.959 20.674 34.118 1.00 87.25 1106 ARG A N 1
ATOM 8780 C CA . ARG A 1 1106 ? -48.313 21.785 35.014 1.00 87.25 1106 ARG A CA 1
ATOM 8781 C C . ARG A 1 1106 ? -47.371 21.846 36.213 1.00 87.25 1106 ARG A C 1
ATOM 8783 O O . ARG A 1 1106 ? -46.851 22.916 36.522 1.00 87.25 1106 ARG A O 1
ATOM 8790 N N . ASP A 1 1107 ? -47.131 20.709 36.862 1.00 84.94 1107 ASP A N 1
ATOM 8791 C CA . ASP A 1 1107 ? -46.263 20.625 38.041 1.00 84.94 1107 ASP A CA 1
ATOM 8792 C C . ASP A 1 1107 ? -44.800 20.954 37.681 1.00 84.94 1107 ASP A C 1
ATOM 8794 O O . ASP A 1 1107 ? -44.131 21.706 38.393 1.00 84.94 1107 ASP A O 1
ATOM 8798 N N . GLU A 1 1108 ? -44.317 20.469 36.531 1.00 85.25 1108 GLU A N 1
ATOM 8799 C CA . GLU A 1 1108 ? -42.994 20.794 35.986 1.00 85.25 1108 GLU A CA 1
ATOM 8800 C C . GLU A 1 1108 ? -42.876 22.279 35.618 1.00 85.25 1108 GLU A C 1
ATOM 8802 O O . GLU A 1 1108 ? -41.877 22.913 35.964 1.00 85.25 1108 GLU A O 1
ATOM 8807 N N . CYS A 1 1109 ? -43.888 22.865 34.968 1.00 87.81 1109 CYS A N 1
ATOM 8808 C CA . CYS A 1 1109 ? -43.925 24.295 34.665 1.00 87.81 1109 CYS A CA 1
ATOM 8809 C C . CYS A 1 1109 ? -43.864 25.121 35.956 1.00 87.81 1109 CYS A C 1
ATOM 8811 O O . CYS A 1 1109 ? -43.037 26.027 36.069 1.00 87.81 1109 CYS A O 1
ATOM 8813 N N . ARG A 1 1110 ? -44.675 24.779 36.965 1.00 86.44 1110 ARG A N 1
ATOM 8814 C CA . ARG A 1 1110 ? -44.662 25.452 38.271 1.00 86.44 1110 ARG A CA 1
ATOM 8815 C C . ARG A 1 1110 ? -43.287 25.365 38.930 1.00 86.44 1110 ARG A C 1
ATOM 8817 O O . ARG A 1 1110 ? -42.761 26.381 39.377 1.00 86.44 1110 ARG A O 1
ATOM 8824 N N . ALA A 1 1111 ? -42.675 24.181 38.949 1.00 84.50 1111 ALA A N 1
ATOM 8825 C CA . ALA A 1 1111 ? -41.350 23.980 39.529 1.00 84.50 1111 ALA A CA 1
ATOM 8826 C C . ALA A 1 1111 ? -40.260 24.801 38.814 1.00 84.50 1111 ALA A C 1
ATOM 8828 O O . ALA A 1 1111 ? -39.399 25.386 39.475 1.00 84.50 1111 ALA A O 1
ATOM 8829 N N . LYS A 1 1112 ? -40.306 24.899 37.477 1.00 87.81 1112 LYS A N 1
ATOM 8830 C CA . LYS A 1 1112 ? -39.380 25.741 36.695 1.00 87.81 1112 LYS A CA 1
ATOM 8831 C C . LYS A 1 1112 ? -39.534 27.220 37.039 1.00 87.81 1112 LYS A C 1
ATOM 8833 O O . LYS A 1 1112 ? -38.541 27.894 37.288 1.00 87.81 1112 LYS A O 1
ATOM 8838 N N . LEU A 1 1113 ? -40.768 27.714 37.098 1.00 87.06 1113 LEU A N 1
ATOM 8839 C CA . LEU A 1 1113 ? -41.060 29.106 37.439 1.00 87.06 1113 LEU A CA 1
ATOM 8840 C C . LEU A 1 1113 ? -40.670 29.439 38.892 1.00 87.06 1113 LEU A C 1
ATOM 8842 O O . LEU A 1 1113 ? -40.127 30.510 39.151 1.00 87.06 1113 LEU A O 1
ATOM 8846 N N . ALA A 1 1114 ? -40.863 28.508 39.830 1.00 84.81 1114 ALA A N 1
ATOM 8847 C CA . ALA A 1 1114 ? -40.400 28.663 41.210 1.00 84.81 1114 ALA A CA 1
ATOM 8848 C C . ALA A 1 1114 ? -38.868 28.765 41.289 1.00 84.81 1114 ALA A C 1
ATOM 8850 O O . ALA A 1 1114 ? -38.351 29.643 41.974 1.00 84.81 1114 ALA A O 1
ATOM 8851 N N . ARG A 1 1115 ? -38.133 27.948 40.519 1.00 83.19 1115 ARG A N 1
ATOM 8852 C CA . ARG A 1 1115 ? -36.665 28.054 40.402 1.00 83.19 1115 ARG A CA 1
ATOM 8853 C C . ARG A 1 1115 ? -36.191 29.383 39.806 1.00 83.19 1115 ARG A C 1
ATOM 8855 O O . ARG A 1 1115 ? -35.085 29.807 40.112 1.00 83.19 1115 ARG A O 1
ATOM 8862 N N . LEU A 1 1116 ? -37.010 30.042 38.983 1.00 84.81 1116 LEU A N 1
ATOM 8863 C CA . LEU A 1 1116 ? -36.734 31.386 38.458 1.00 84.81 1116 LEU A CA 1
ATOM 8864 C C . LEU A 1 1116 ? -37.041 32.508 39.469 1.00 84.81 1116 LEU A C 1
ATOM 8866 O O . LEU A 1 1116 ? -36.878 33.678 39.132 1.00 84.81 1116 LEU A O 1
ATOM 8870 N N . GLY A 1 1117 ? -37.499 32.179 40.683 1.00 81.81 1117 GLY A N 1
ATOM 8871 C CA . GLY A 1 1117 ? -37.844 33.160 41.717 1.00 81.81 1117 GLY A CA 1
ATOM 8872 C C . GLY A 1 1117 ? -39.153 33.910 41.455 1.00 81.81 1117 GLY A C 1
ATOM 8873 O O . GLY A 1 1117 ? -39.385 34.963 42.038 1.00 81.81 1117 GLY A O 1
ATOM 8874 N N . ILE A 1 1118 ? -40.007 33.392 40.566 1.00 83.06 1118 ILE A N 1
ATOM 8875 C CA . ILE A 1 1118 ? -41.299 34.012 40.228 1.00 83.06 1118 ILE A CA 1
ATOM 8876 C C . ILE A 1 1118 ? -42.325 33.814 41.350 1.00 83.06 1118 ILE A C 1
ATOM 8878 O O . ILE A 1 1118 ? -43.217 34.641 41.530 1.00 83.06 1118 ILE A O 1
ATOM 8882 N N . PHE A 1 1119 ? -42.182 32.727 42.105 1.00 73.56 1119 PHE A N 1
ATOM 8883 C CA . PHE A 1 1119 ? -42.930 32.455 43.329 1.00 73.56 1119 PHE A CA 1
ATOM 8884 C C . PHE A 1 1119 ? -42.073 32.813 44.548 1.00 73.56 1119 PHE A C 1
ATOM 8886 O O . PHE A 1 1119 ? -40.848 32.882 44.448 1.00 73.56 1119 PHE A O 1
ATOM 8893 N N . GLY A 1 1120 ? -42.717 33.056 45.693 1.00 57.78 1120 GLY A N 1
ATOM 8894 C CA . GLY A 1 1120 ? -42.030 33.463 46.924 1.00 57.78 1120 GLY A CA 1
ATOM 8895 C C . GLY A 1 1120 ? -41.035 32.398 47.390 1.00 57.78 1120 GLY A C 1
ATOM 8896 O O . GLY A 1 1120 ? -41.124 31.255 46.936 1.00 57.78 1120 GLY A O 1
ATOM 8897 N N . PRO A 1 1121 ? -40.084 32.744 48.279 1.00 46.69 1121 PRO A N 1
ATOM 8898 C CA . PRO A 1 1121 ? -39.071 31.804 48.736 1.00 46.69 1121 PRO A CA 1
ATOM 8899 C C . PRO A 1 1121 ? -39.744 30.547 49.287 1.00 46.69 1121 PRO A C 1
ATOM 8901 O O . PRO A 1 1121 ? -40.476 30.589 50.275 1.00 46.69 1121 PRO A O 1
ATOM 8904 N N . VAL A 1 1122 ? -39.516 29.427 48.605 1.00 43.47 1122 VAL A N 1
ATOM 8905 C CA . VAL A 1 1122 ? -39.893 28.105 49.094 1.00 43.47 1122 VAL A CA 1
ATOM 8906 C C . VAL A 1 1122 ? -39.017 27.858 50.316 1.00 43.47 1122 VAL A C 1
ATOM 8908 O O . VAL A 1 1122 ? -37.793 27.842 50.191 1.00 43.47 1122 VAL A O 1
ATOM 8911 N N . ALA A 1 1123 ? -39.630 27.731 51.495 1.00 33.22 1123 ALA A N 1
ATOM 8912 C CA . ALA A 1 1123 ? -38.919 27.325 52.699 1.00 33.22 1123 ALA A CA 1
ATOM 8913 C C . ALA A 1 1123 ? -38.131 26.040 52.399 1.00 33.22 1123 ALA A C 1
ATOM 8915 O O . ALA A 1 1123 ? -38.665 25.097 51.809 1.00 33.22 1123 ALA A O 1
ATOM 8916 N N . SER A 1 1124 ? -36.848 26.030 52.753 1.00 28.67 1124 SER A N 1
ATOM 8917 C CA . SER A 1 1124 ? -36.010 24.840 52.671 1.00 28.67 1124 SER A CA 1
ATOM 8918 C C . SER A 1 1124 ? -36.660 23.692 53.462 1.00 28.67 1124 SER A C 1
ATOM 8920 O O . SER A 1 1124 ? -37.261 23.944 54.508 1.00 28.67 1124 SER A O 1
ATOM 8922 N N . PRO A 1 1125 ? -36.532 22.422 53.034 1.00 35.28 1125 PRO A N 1
ATOM 8923 C CA . PRO A 1 1125 ? -37.118 21.282 53.750 1.00 35.28 1125 PRO A CA 1
ATOM 8924 C C . PRO A 1 1125 ? -36.523 21.010 55.147 1.00 35.28 1125 PRO A C 1
ATOM 8926 O O . PRO A 1 1125 ? -36.846 19.993 55.746 1.00 35.28 1125 PRO A O 1
ATOM 8929 N N . GLU A 1 1126 ? -35.657 21.880 55.671 1.00 32.91 1126 GLU A N 1
ATOM 8930 C CA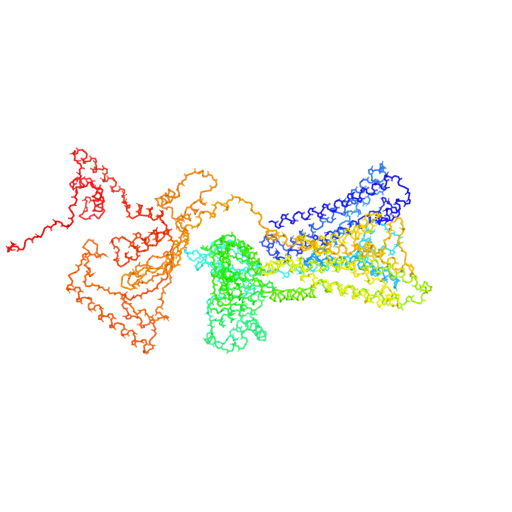 . GLU A 1 1126 ? -34.933 21.682 56.935 1.00 32.91 1126 GLU A CA 1
ATOM 8931 C C . GLU A 1 1126 ? -35.521 22.461 58.126 1.00 32.91 1126 GLU A C 1
ATOM 8933 O O . GLU A 1 1126 ? -34.960 22.413 59.216 1.00 32.91 1126 GLU A O 1
ATOM 8938 N N . SER A 1 1127 ? -36.661 23.147 57.974 1.00 29.83 1127 SER A N 1
ATOM 8939 C CA . SER A 1 1127 ? -37.312 23.864 59.088 1.00 29.83 1127 SER A CA 1
ATOM 8940 C C . SER A 1 1127 ? -38.785 23.512 59.319 1.00 29.83 1127 SER A C 1
ATOM 8942 O O . SER A 1 1127 ? -39.527 24.316 59.880 1.00 29.83 1127 SER A O 1
ATOM 8944 N N . ALA A 1 1128 ? -39.224 22.312 58.925 1.00 29.72 1128 ALA A N 1
ATOM 8945 C CA . ALA A 1 1128 ? -40.484 21.760 59.421 1.00 29.72 1128 ALA A CA 1
ATOM 8946 C C . ALA A 1 1128 ? -40.239 21.082 60.778 1.00 29.72 1128 ALA A C 1
ATOM 8948 O O . ALA A 1 1128 ? -39.724 19.968 60.857 1.00 29.72 1128 ALA A O 1
ATOM 8949 N N . GLU A 1 1129 ? -40.579 21.815 61.835 1.00 31.50 1129 GLU A N 1
ATOM 8950 C CA . GLU A 1 1129 ? -40.647 21.360 63.220 1.00 31.50 1129 GLU A CA 1
ATOM 8951 C C . GLU A 1 1129 ? -41.359 20.005 63.366 1.00 31.50 1129 GLU A C 1
ATOM 8953 O O . GLU A 1 1129 ? -42.347 19.700 62.693 1.00 31.50 1129 GLU A O 1
ATOM 8958 N N . GLN A 1 1130 ? -40.839 19.209 64.302 1.00 30.33 1130 GLN A N 1
ATOM 8959 C CA . GLN A 1 1130 ? -41.468 18.016 64.860 1.00 30.33 1130 GLN A CA 1
ATOM 8960 C C . GLN A 1 1130 ? -42.942 18.284 65.215 1.00 30.33 1130 GLN A C 1
ATOM 8962 O O . GLN A 1 1130 ? -43.214 19.218 65.971 1.00 30.33 1130 GLN A O 1
ATOM 8967 N N . PRO A 1 1131 ? -43.902 17.443 64.788 1.00 32.34 1131 PRO A N 1
ATOM 8968 C CA . PRO A 1 1131 ? -45.190 17.395 65.446 1.00 32.34 1131 PRO A CA 1
ATOM 8969 C C . PRO A 1 1131 ? -45.026 16.638 66.764 1.00 32.34 1131 PRO A C 1
ATOM 8971 O O . PRO A 1 1131 ? -44.637 15.469 66.799 1.00 32.34 1131 PRO A O 1
ATOM 8974 N N . ASP A 1 1132 ? -45.334 17.353 67.835 1.00 29.17 1132 ASP A N 1
ATOM 8975 C CA . ASP A 1 1132 ? -45.447 16.891 69.207 1.00 29.17 1132 ASP A CA 1
ATOM 8976 C C . ASP A 1 1132 ? -46.191 15.550 69.323 1.00 29.17 1132 ASP A C 1
ATOM 8978 O O . ASP A 1 1132 ? -47.349 15.400 68.917 1.00 29.17 1132 ASP A O 1
ATOM 8982 N N . ALA A 1 1133 ? -45.547 14.577 69.965 1.00 36.00 1133 ALA A N 1
ATOM 8983 C CA . ALA A 1 1133 ? -46.170 13.341 70.412 1.00 36.00 1133 ALA A CA 1
ATOM 8984 C C . ALA A 1 1133 ? -46.992 13.597 71.689 1.00 36.00 1133 ALA A C 1
ATOM 8986 O O . ALA A 1 1133 ? -46.659 13.083 72.752 1.00 36.00 1133 ALA A O 1
ATOM 8987 N N . SER A 1 1134 ? -48.054 14.411 71.622 1.00 38.31 1134 SER A N 1
ATOM 8988 C CA . SER A 1 1134 ? -49.008 14.554 72.738 1.00 38.31 1134 SER A CA 1
ATOM 8989 C C . SER A 1 1134 ? -50.360 15.203 72.373 1.00 38.31 1134 SER A C 1
ATOM 8991 O O . SER A 1 1134 ? -50.750 16.221 72.924 1.00 38.31 1134 SER A O 1
ATOM 8993 N N . SER A 1 1135 ? -51.165 14.590 71.503 1.00 31.78 1135 SER A N 1
ATOM 8994 C CA . SER A 1 1135 ? -52.643 14.694 71.584 1.00 31.78 1135 SER A CA 1
ATOM 8995 C C . SER A 1 1135 ? -53.275 13.604 70.708 1.00 31.78 1135 SER A C 1
ATOM 8997 O O . SER A 1 1135 ? -53.083 13.557 69.505 1.00 31.78 1135 SER A O 1
ATOM 8999 N N . ALA A 1 1136 ? -53.764 12.518 71.302 1.00 32.88 1136 ALA A N 1
ATOM 9000 C CA . ALA A 1 1136 ? -55.120 12.351 71.829 1.00 32.88 1136 ALA A CA 1
ATOM 9001 C C . ALA A 1 1136 ? -56.048 11.651 70.817 1.00 32.88 1136 ALA A C 1
ATOM 9003 O O . ALA A 1 1136 ? -56.479 12.230 69.832 1.00 32.88 1136 ALA A O 1
ATOM 9004 N N . LYS A 1 1137 ? -56.331 10.379 71.137 1.00 39.50 1137 LYS A N 1
ATOM 9005 C CA . LYS A 1 1137 ? -57.642 9.707 71.092 1.00 39.50 1137 LYS A CA 1
ATOM 9006 C C . LYS A 1 1137 ? -58.735 10.361 70.229 1.00 39.50 1137 LYS A C 1
ATOM 9008 O O . LYS A 1 1137 ? -59.225 11.436 70.570 1.00 39.50 1137 LYS A O 1
ATOM 9013 N N . GLY A 1 1138 ? -59.232 9.581 69.271 1.00 33.75 1138 GLY A N 1
ATOM 9014 C CA . GLY A 1 1138 ? -60.501 9.762 68.565 1.00 33.75 1138 GLY A CA 1
ATOM 9015 C C . GLY A 1 1138 ? -60.739 8.599 67.625 1.00 33.75 1138 GLY A C 1
ATOM 9016 O O . GLY A 1 1138 ? -60.151 8.652 66.527 1.00 33.75 1138 GLY A O 1
#

Foldseek 3Di:
DLVVVLVVVVVVLLVVLVVVLVVVVVLVVCLVPPPDDLVVSQVSCVLLVNHSDQDLALSNLLSQLLSLLVSLLLSLLQNLLSLALVCLVVVVLCVCVQPPQDLVNVLVVQLVVSLVSLCSRRLVSSVVVNVVVCVVVVDPVSCVVCVLNNVLSVVLSVLSSLLSSLCSNLLCLVVNDSLLSNLVSCCQAPVQQVVLVLVCVQPVDNCSVLSHLSVLSSLCSCVSRVNDPDPVSVVVNVVSVVSSVVVSVVSVVSSCVSSVLAKWKKFWALFWADDDPATLAGGEGDIFIFFEEEEAEDPSLNLVVVLCLSCLVDDTPDTFIDRHPHGNVDPVVNLQFFEQAPDLDDPQQDFLLVRLLVLLVVVVDDNVLSNVLSCVLCVLLVNNVPRRDGNNPDDPLNSLSSSSSSRPSSVHLEYEAEASQPPDDPVSLVSVLVSSRVSSVSNHGYYYYDHDVVSCLSRGQKYFYGGSNYTPDIGGPVRVVVVVLPAWDKDKDQAVPPVVLLVVLVPDPQWPDWDDDPRMIITTGSCLQVSLQVSLVVCVVVPDPVVLVVLLVVLLVVLLVCLCPDPLNVSLPVSLCVSLLVSQQSCQVPVVPDPPPPQLLVLLQCCCVVPVLPPLLLDNLLSLLLSQLCCLQVVCLVVVVVVVVSSDSHQQLSSLVSSLSSRLVVSLCVSLVSLVVSLVSNPPSSVLLNVLQVLLSSLLNLLSNLQLNLLSLVDNNSSVVSVCCSCCLRPVQCSFFDPSNVVDLSLLSVLSSQVSCVVSNHHDPDCRGRPRDDNVVSSVVSVVSSVVSSVSSSVSSNPDRPCVSVDDPDDDPPVVVVVVPPPPQVVVQVVQAQDWDDAAPRKTKGWPDKDDELVQLLVQVVVVVDPDDDDDDDSLRVLLVCVQVVVLRSQQRIKTKMKIKAQQVLVVVVVVLVQKDKDKDDLQVDPFDLDFGAAQLFRAFDADPVDNQATDDTDDSVVSVVVRVVVVVQQVVLVVQLVVCVVVVHRSVVSCPSHDSRGIIIMIIMHGRSSLLVLLLVQCDPSHYPRSNRVSCCCLPVPCCSRYVSNSVSSCDPRVVDDDQDPQLVQLVVQLVVVCVVVVHQAGDPVSSLVSHDPVCVPPPDDPVSVVSVVSCVVVVNHPDDPDPPPPDDDDPDDDDD

Radius of gyration: 43.28 Å; chains: 1; bounding box: 118×84×137 Å

Secondary structure (DSSP, 8-state):
-HHHHHHHHHHHHHHHHHHHHHHHHHHHHHHHHS---HHHHHHHHHHTTS-S---SSHHHHHHHHHHHHHHHHHHHHHHHIIIIIHHHHTT-HHHHHTTT--HHHHHHHHHHHHHHHHHHHTHHHHHHHHHHHHHHS--HHHHHHTTHHHHHHHHHHHHHHHHHHHHHHHHHHH--SHHHHHHHHHIIIIIHHHHHHHHHHHH--GGGGSS-HHHHHHHHHHHHHT--SSHHHHHHHHHHHHHHHHHHHHHHHHHHHHHHSS---EEEEEEEEEETTEEEEEEEEEEE-SEEEEEE--TTSSHHHHHHHHTTSS--SEEEEEETTEETTSTTGGGSEEEE-SS----TTSBHHHHHHHHHHHTT--HHHHHHHHHHHHHHTT-GGGTTSBGGG--HHHHHHHHHHHHHTT--SEEEESSTTTT--HHHHHHHHHHHHHHHHTT-EEEEEES-HHHHHTT-SEEEEEETTEEEEEE-HHHHHTT-TT-PEEEEEE-SSHHHHHHHHTT-TTEEEEEEETTEEEEEES-HHHHHHHHHHHHHHH--HHHHHHHHHHHHHHHHHHHHT-HHHHHHHHHHHHHHHHHHHHHHHHGGGSGGG--HHHHHHHIIIIIIIIIIIIIIHHHHHHHHHIIIIIIHHHTTHHHHHHHSS--HHHHHHHHHHHHHHHHHHHHHHHHHHHHHHT-HHHHHHHHHHHHHHHHHHHHHHHHHHHHHHH-TTHHHHHHHIIIIIIIIIHHS-SGGGGGSHHHHHHHHHHHHTGGGT---S-TTT--PPPHHHHHHHHHHHHHHHHHHHHHHHHH--THHHHT-----TTHHHHTTTGGGSHHHHHHHBT-EEEETTTEEEEEEEEE--HHHHHHHHHHTS-TT--S---HHHHHHHHHHTT--TTGGG-EEEEEEEEEHHHHHHHTT-TTSEEEE--TTTSPPPS-B----TTT-EEEPSS-TTSEEEE--HHHHHHHHHHHHHHHHHHHHHHHHHHHTT--HHHHGGGS-TTBEEEEEEEEEHHHHHHHHHHHSSTTS-HHHHHHHHHIIIIIIHHHSHHHHHHHIIIIIS-----HHHHHHHHHHHHHHHHTT-SSB-HHHHHHHS-HHHHT-SS-HHHHHHHHHHHHTT-B--PPPTT------S-----